Protein 3JUK (pdb70)

Nearest PDB structures (foldseek):
  3juk-assembly1_D  TM=1.001E+00  e=4.362E-56  Helicobacter pylori 26695
  3juk-assembly1_B  TM=1.001E+00  e=3.426E-54  Helicobacter pylori 26695
  3juj-assembly1_D  TM=9.753E-01  e=3.442E-52  Helicobacter pylori 26695
  8f73-assembly2_C  TM=9.876E-01  e=3.309E-42  Pseudomonas aeruginosa PAO1
  8f73-assembly1_B-2  TM=9.846E-01  e=1.360E-41  Pseudomonas aeruginosa PAO1

Radius of gyration: 31.74 Å; Cα contacts (8 Å, |Δi|>4): 2393; chains: 4; bounding box: 47×74×81 Å

Solvent-accessible surface area: 42119 Å² total; per-residue (Å²): 144,10,78,16,0,0,0,13,4,11,32,120,10,64,132,0,11,6,0,4,34,15,2,2,42,9,0,0,4,3,1,14,32,0,2,0,2,43,3,0,44,13,0,36,89,1,12,5,96,21,0,0,0,0,3,11,164,22,22,60,5,1,14,40,0,6,54,75,88,131,116,114,82,97,86,36,5,121,45,0,92,55,2,8,117,128,2,34,18,0,15,2,43,11,90,110,66,92,4,44,0,32,5,0,44,24,0,72,15,0,2,21,142,57,40,0,0,0,0,31,3,23,9,8,17,55,15,155,143,86,63,18,0,0,71,19,0,18,64,25,27,121,130,37,100,12,0,0,0,0,0,42,107,17,47,77,133,60,0,48,114,22,5,0,0,114,26,89,152,58,55,150,13,4,40,33,2,67,36,4,53,25,62,6,77,84,144,102,21,54,34,43,21,1,14,3,1,3,7,0,0,15,31,38,0,8,96,6,4,72,153,21,173,73,30,89,95,121,42,25,12,3,8,44,0,1,86,46,0,12,115,138,94,110,0,0,0,28,58,18,106,35,110,23,28,30,2,8,30,48,108,5,6,13,88,2,10,26,32,51,34,157,162,112,149,167,5,67,16,0,0,0,15,5,12,42,124,14,54,139,0,16,10,0,9,25,10,2,8,40,10,0,0,2,3,3,22,34,0,2,0,0,54,3,0,48,11,0,42,91,2,21,5,95,21,0,0,0,0,4,14,159,35,21,61,8,1,6,35,0,5,24,56,53,135,146,106,121,89,24,13,116,40,2,68,68,2,11,120,141,2,30,19,0,12,1,32,13,91,105,63,83,6,44,0,34,4,0,42,28,0,71,13,0,1,18,139,53,44,0,0,0,0,33,4,22,10,12,18,82,28,114,140,54,64,7,2,0,64,18,0,20,49,23,23,142,138,35,108,12,0,0,0,0,0,51,104,21,52,82,116,74,0,52,72,26,5,0,0,107,26,94,155,55,53,149,14,4,43,33,1,47,29,1,52,31,65,15,94,99,161,90,25,53,31,48,22,0,11,2,2,2,6,0,0,15,29,45,0,7,91,3,1,69,129,20,165,77,37,88,94,125,42,21,8,2,4,40,0,0,91,46,0,10,113,135,94,119,0,0,0,30,57,17,119,26,96,20,28,21,0,6,16,6,111,5,10,10,83,2,6,42,34,71,49,155,164,198,138,4,79,16,0,0,0,12,5,12,45,110,14,59,132,1,12,5,0,6,32,14,3,7,43,9,0,1,3,3,2,12,36,0,4,0,1,43,3,0,42,12,0,43,86,5,17,3,88,21,0,0,0,0,2,11,114,34,10,15,8,0,4,37,0,0,32,59,51,137,157,93,112,72,28,9,109,43,0,99,60,2,7,111,128,1,31,6,0,10,2,40,10,66,103,67,90,5,45,0,33,5,0,47,25,0,75,12,1,1,19,138,52,40,0,0,0,0,30,3,24,9,14,16,37,15,127,139,88,62,13,1,0,78,18,0,19,69,22,14,107,139,44,100,11,1,0,0,0,0,46,112,29,61,87,136,57,0,54,95,35,5,0,0,118,27,97,141,50,58,139,14,3,38,30,2,62,30,1,52,34,61,14,93,92,153,99,19,54,33,57,19,0,12,2,2,4,6,0,0,16,27,51,0,6,138,9,5,66,135,20,151,74,33,88,95,123,44,20,9,2,5,42,0,0,87,50,1,14,115,167,94,97,0,0,0,15,48,18,102,37,113,19,27,29,3,7,17,21,107,4,5,11,82,2,8,26,36,46,42,138,116,108,152,146,7,76,15,0,0,0,15,4,14,45,102,14,60,132,0,4,7,1,8,9,9,2,13,40,11,0,0,1,2,0,12,30,0,2,0,1,42,4,0,48,11,0,50,93,3,22,5,95,21,0,0,0,0,0,16,145,43,29,30,7,0,7,35,0,2,23,85,70,200,146,90,92,89,85,16,25,111,43,2,103,58,1,16,106,134,4,36,12,0,18,1,48,8,73,115,66,96,4,44,0,35,5,0,40,29,0,70,14,0,2,19,136,55,43,0,0,0,0,28,3,24,11,8,18,69,28,176,141,82,65,10,1,1,67,18,0,20,65,24,13,113,141,45,101,12,0,0,0,0,0,42,113,17,65,85,136,66,0,47,89,24,5,0,0,113,28,96,146,51,58,147,12,3,39,39,2,88,29,2,54,24,64,9,101,80,162,93,20,48,32,45,19,0,13,1,1,2,8,0,0,17,27,49,0,7,82,4,2,73,120,21,169,79,34,79,95,124,40,25,7,1,6,41,0,0,94,43,0,11,124,142,94,88,0,0,0,28,65,17,114,38,102,20,29,27,1,7,19,10,110,9,8,10,84,2,5,41,36,42,64,179,150,125

InterPro domains:
  IPR005771 UTP--glucose-1-phosphate uridylyltransferase, bacterial/archaeal-type [PTHR43197] (1-271)
  IPR005771 UTP--glucose-1-phosphate uridylyltransferase, bacterial/archaeal-type [TIGR01099] (2-264)
  IPR005771 UTP--glucose-1-phosphate uridylyltransferase, bacterial/archaeal-type [cd02541] (3-271)
  IPR005835 Nucleotidyl transferase domain [PF00483] (9-269)
  IPR029044 Nucleotide-diphospho-sugar transferases [G3DSA:3.90.550.10] (1-273)
  IPR029044 Nucleotide-diphospho-sugar transferases [SSF53448] (2-269)

CATH classification: 3.90.550.10

Secondary structure (DSSP, 8-state):
---EEEEE--S--GGGTTGGGTS-GGG-BSSSSBHHHHHHHHHHHHT--EEEEEE-TTHHHHHHHTS-----HHHHHHHHHHHHHH-EEEEEE-SS---HHHHHHHTHHHH-SS-EEEE-TTEEEE-TTS--HHHHHHHHHHHH-S-EEEEEE--TTTGGGSEEEEEEEEETTEEEEEEEEES--TTT-S-SEEEEEEEEE-TTHHHHHHTPPP-GGGS--HHHHHHHHHHHS--EEEE--SEEEETTSHHHHHHHHHHHHHHH-/-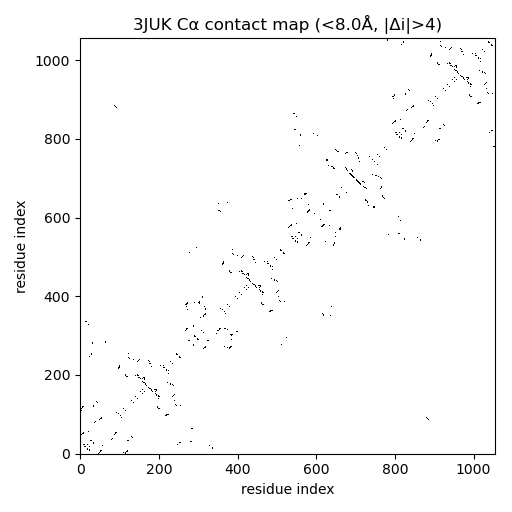--EEEEEE----GGGTTGGGTS-GGG-BSSSSBHHHHHHHHHHHTT--EEEEEE-S--HHHHHHTS----HHHHHHHHHHHHHH-EEEEEE-SS---HHHHHHHTHHHH-SS-EEEE-TTEEEE-SSS--HHHHHHHHHHHH-S-EEEEEE--TTTGGGSEEEEEEEEETTEEEEEEEEES--GGG-S-SEEEEEEEEE-THHHHHHHHPPP-GGG---HHHHHHHHHHHS--EEEE-SSEEEETTSHHHHHHHHHHHHHH-/---EEEEEE----GGGTTGGGTS-GGG-BSSSSBHHHHHHHHHHHHT--EEEEEE-S-HHHHHHHTS----HHHHHHHHHHHHHH-EEEEEE-SS---HHHHHHHTHHHH-SS-EEEE-TTEEEE-BTB--HHHHHHHHHHHH-S-EEEEEE--GGGGGGSEEEEEEEEETTEEEEEEEEES--TTT-S-SEEEEEEEEE-THHHHHHHT----GGG---HHHHHHHHHTTS--EEEE-SSEEEETTSHHHHHHHHHHHHHHT-/---EEEEEE-S--GGGTTGGGTS-GGG-BSSSSBHHHHHHHHHHHTT--EEEEEE-TT-HHHHHHTS----TTHHHHHHHHHHHHH-EEEEEE-SS---HHHHHHHTHHHH-SS-EEEE-TTEEEE-SSS--HHHHHHHHHHHH-S-EEEEEE--TTTGGGSEEEEEEEEETTEEEEEEEEES--TTT-S-SEEEEEEEEE-TTHHHHHHHPPP-GGG---HHHHHHHHHHHS--EEEE-SSEEEETTSHHHHHHHHHHHHHT-

Sequence (1056 aa):
MIKKCLFPAAGYGTRFLPITKTIPKEMLPIVDKPLIQYAVEEAMEAGCEVMAIVTGRNKRSLEDYFDTSYTNKENALKSIRNIIEKCCFSYVRQKQMKGLGHAILTGEALIGNEPFAVILADDLCI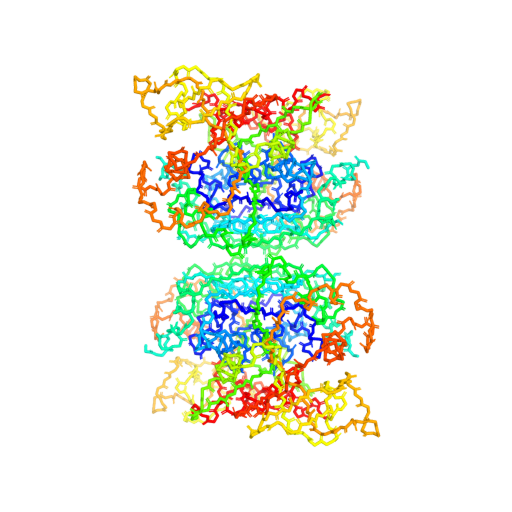SHDHPSVLKQMTSLYQKYQCSIVAIEEVALEEVSKYGVIRGEWLEEGVYEIKDMVEKPNQEDAPSNLAVIGRYILTPDIFEILSETKPGKNNEIQITDALRTQAKRKRIIAYQFKGKRYDCGSVEGYIEASNAYYKKRLMIKKCLFPAAGYGTRFLPITKTIPKEMLPIVDKPLIQYAVEEAMEAGCEVMAIVTGRNKRSLEDYFDTSYNKENALKSIRNIIEKCCFSYVRQKQMKGLGHAILTGEALIGNEPFAVILADDLCISHDHPSVLKQMTSLYQKYQCSIVAIEEVALEEVSKYGVIRGEWLEEGVYEIKDMVEKPNQEDAPSNLAVIGRYILTPDIFEILSETKPGKNNEIQITDALRTQAKRKRIIAYQFKGKRYDCGSVEGYIEASNAYYKKRMIKKCLFPAAGYGTRFLPITKTIPKEMLPIVDKPLIQYAVEEAMEAGCEVMAIVTGRNKRSLEDYFDTSYNKENALKSIRNIIEKCCFSYVRQKQMKGLGHAILTGEALIGNEPFAVILADDLCISHDHPSVLKQMTSLYQKYQCSIVAIEEVALEEVSKYGVIRGEWLEEGVYEIKDMVEKPNQEDAPSNLAVIGRYILTPDIFEILSETKPGKNNEIQITDALRTQAKRKRIIAYQFKGKRYDCGSVEGYIEASNAYYKKRLMIKKCLFPAAGYGTRFLPITKTIPKEMLPIVDKPLIQYAVEEAMEAGCEVMAIVTGRNKRSLEDYFDTSYTNKENALKSIRNIIEKCCFSYVRQKQMKGLGHAILTGEALIGNEPFAVILADDLCISHDHPSVLKQMTSLYQKYQCSIVAIEEVALEEVSKYGVIRGEWLEEGVYEIKDMVEKPNQEDAPSNLAVIGRYILTPDIFEILSETKPGKNNEIQITDALRTQAKRKRIIAYQFKGKRYDCGSVEGYIEASNAYYKKR

Organism: Helicobacter pylori (strain ATCC 700392 / 26695) (NCBI:txid85962)

Structure (mmCIF, N/CA/C/O backbone):
data_3JUK
#
_entry.id   3JUK
#
_cell.length_a   101.444
_cell.length_b   74.393
_cell.length_c   167.123
_cell.angle_alpha   90.00
_cell.angle_beta   97.91
_cell.angle_gamma   90.00
#
_symmetry.space_group_name_H-M   'C 1 2 1'
#
loop_
_entity.id
_entity.type
_entity.pdbx_description
1 polymer 'UDP-glucose pyrophosphorylase (GalU)'
2 non-polymer "URIDINE-5'-DIPHOSPHATE-GLUCOSE"
3 non-polymer 'MAGNESIUM ION'
4 water water
#
loop_
_atom_site.group_PDB
_atom_site.id
_atom_site.type_symbol
_atom_site.label_atom_id
_atom_site.label_alt_id
_atom_site.label_comp_id
_atom_site.label_asym_id
_atom_site.label_entity_id
_atom_site.label_seq_id
_atom_site.pdbx_PDB_ins_code
_atom_site.Cartn_x
_atom_site.Cartn_y
_atom_site.Cartn_z
_atom_site.occupancy
_atom_site.B_iso_or_equiv
_atom_site.auth_seq_id
_atom_site.auth_comp_id
_atom_site.auth_asym_id
_atom_site.auth_atom_id
_atom_site.pdbx_PDB_model_num
ATOM 1 N N . MET A 1 1 ? 78.571 36.017 75.068 1.00 39.40 1 MET A N 1
ATOM 2 C CA . MET A 1 1 ? 78.674 36.307 73.609 1.00 39.03 1 MET A CA 1
ATOM 3 C C . MET A 1 1 ? 77.595 35.545 72.837 1.00 37.56 1 MET A C 1
ATOM 4 O O . MET A 1 1 ? 77.453 34.328 72.970 1.00 38.31 1 MET A O 1
ATOM 9 N N . ILE A 1 2 ? 76.824 36.278 72.047 1.00 34.93 2 ILE A N 1
ATOM 10 C CA . ILE A 1 2 ? 75.772 35.697 71.230 1.00 31.95 2 ILE A CA 1
ATOM 11 C C . ILE A 1 2 ? 76.493 35.171 69.993 1.00 29.94 2 ILE A C 1
ATOM 12 O O . ILE A 1 2 ? 77.113 35.934 69.270 1.00 29.89 2 ILE A O 1
ATOM 17 N N . LYS A 1 3 ? 76.420 33.865 69.764 1.00 27.80 3 LYS A N 1
ATOM 18 C CA . LYS A 1 3 ? 77.112 33.253 68.640 1.00 26.84 3 LYS A CA 1
ATOM 19 C C . LYS A 1 3 ? 76.319 33.077 67.349 1.00 25.02 3 LYS A C 1
ATOM 20 O O . LYS A 1 3 ? 76.914 32.974 66.273 1.00 23.65 3 LYS A O 1
ATOM 26 N N . LYS A 1 4 ? 74.991 33.036 67.445 1.00 21.68 4 LYS A N 1
ATOM 27 C CA . LYS A 1 4 ? 74.156 32.844 66.260 1.00 19.20 4 LYS A CA 1
ATOM 28 C C . LYS A 1 4 ? 73.286 34.046 65.861 1.00 18.27 4 LYS A C 1
ATOM 29 O O . LYS A 1 4 ? 72.719 34.734 66.706 1.00 17.27 4 LYS A O 1
ATOM 35 N N . CYS A 1 5 ? 73.181 34.283 64.561 1.00 16.81 5 CYS A N 1
ATOM 36 C CA . CYS A 1 5 ? 72.339 35.350 64.052 1.00 16.79 5 CYS A CA 1
ATOM 37 C C . CYS A 1 5 ? 71.408 34.714 63.024 1.00 16.30 5 CYS A C 1
ATOM 38 O O . CYS A 1 5 ? 71.854 33.994 62.130 1.00 16.52 5 CYS A O 1
ATOM 41 N N . LEU A 1 6 ? 70.114 34.969 63.161 1.00 14.77 6 LEU A N 1
ATOM 42 C CA . LEU A 1 6 ? 69.126 34.405 62.248 1.00 13.67 6 LEU A CA 1
ATOM 43 C C . LEU A 1 6 ? 68.816 35.420 61.157 1.00 13.78 6 LEU A C 1
ATOM 44 O O . LEU A 1 6 ? 68.593 36.600 61.455 1.00 13.95 6 LEU A O 1
ATOM 49 N N . PHE A 1 7 ? 68.806 34.970 59.901 1.00 11.75 7 PHE A N 1
ATOM 50 C CA . PHE A 1 7 ? 68.521 35.855 58.785 1.00 11.18 7 PHE A CA 1
ATOM 51 C C . PHE A 1 7 ? 67.263 35.470 58.012 1.00 12.15 7 PHE A C 1
ATOM 52 O O . PHE A 1 7 ? 67.300 34.599 57.137 1.00 11.48 7 PHE A O 1
ATOM 60 N N . PRO A 1 8 ? 66.132 36.106 58.328 1.00 12.95 8 PRO A N 1
ATOM 61 C CA . PRO A 1 8 ? 64.890 35.792 57.619 1.00 14.50 8 PRO A CA 1
ATOM 62 C C . PRO A 1 8 ? 65.080 36.191 56.150 1.00 16.74 8 PRO A C 1
ATOM 63 O O . PRO A 1 8 ? 65.518 37.312 55.862 1.00 18.05 8 PRO A O 1
ATOM 67 N N . ALA A 1 9 ? 64.763 35.287 55.226 1.00 16.62 9 ALA A N 1
ATOM 68 C CA . ALA A 1 9 ? 64.929 35.576 53.804 1.00 17.68 9 ALA A CA 1
ATOM 69 C C . ALA A 1 9 ? 63.920 34.802 52.958 1.00 19.10 9 ALA A C 1
ATOM 70 O O . ALA A 1 9 ? 64.178 34.491 51.785 1.00 18.65 9 ALA A O 1
ATOM 72 N N . ALA A 1 10 ? 62.769 34.507 53.553 1.00 18.93 10 ALA A N 1
ATOM 73 C CA . ALA A 1 10 ? 61.736 33.742 52.874 1.00 20.87 10 ALA A CA 1
ATOM 74 C C . ALA A 1 10 ? 60.551 34.571 52.385 1.00 20.42 10 ALA A C 1
ATOM 75 O O . ALA A 1 10 ? 59.586 34.016 51.870 1.00 21.91 10 ALA A O 1
ATOM 77 N N . GLY A 1 11 ? 60.622 35.886 52.554 1.00 21.12 11 GLY A N 1
ATOM 78 C CA . GLY A 1 11 ? 59.538 36.746 52.122 1.00 22.99 11 GLY A CA 1
ATOM 79 C C . GLY A 1 11 ? 59.486 36.848 50.611 1.00 25.14 11 GLY A C 1
ATOM 80 O O . GLY A 1 11 ? 60.462 36.541 49.935 1.00 26.34 11 GLY A O 1
ATOM 81 N N . TYR A 1 12 ? 58.358 37.302 50.076 1.00 26.64 12 TYR A N 1
ATOM 82 C CA . TYR A 1 12 ? 58.191 37.407 48.631 1.00 27.19 12 TYR A CA 1
ATOM 83 C C . TYR A 1 12 ? 58.923 38.551 47.927 1.00 26.43 12 TYR A C 1
ATOM 84 O O . TYR A 1 12 ? 59.440 38.373 46.828 1.00 27.39 12 TYR A O 1
ATOM 93 N N . GLY A 1 13 ? 58.964 39.720 48.552 1.00 26.60 13 GLY A N 1
ATOM 94 C CA . GLY A 1 13 ? 59.619 40.859 47.933 1.00 26.16 13 GLY A CA 1
ATOM 95 C C . GLY A 1 13 ? 58.809 41.306 46.731 1.00 25.95 13 GLY A C 1
ATOM 96 O O . GLY A 1 13 ? 59.365 41.623 45.680 1.00 25.68 13 GLY A O 1
ATOM 97 N N . THR A 1 14 ? 57.487 41.328 46.900 1.00 25.68 14 THR A N 1
ATOM 98 C CA . THR A 1 14 ? 56.546 41.690 45.844 1.00 25.63 14 THR A CA 1
ATOM 99 C C . THR A 1 14 ? 56.851 42.981 45.097 1.00 26.16 14 THR A C 1
ATOM 100 O O . THR A 1 14 ? 56.603 43.074 43.893 1.00 24.31 14 THR A O 1
ATOM 104 N N . ARG A 1 15 ? 57.375 43.985 45.789 1.00 27.37 15 ARG A N 1
ATOM 105 C CA . ARG A 1 15 ? 57.657 45.232 45.092 1.00 28.71 15 ARG A CA 1
ATOM 106 C C . ARG A 1 15 ? 58.820 45.123 44.108 1.00 25.98 15 ARG A C 1
ATOM 107 O O . ARG A 1 15 ? 59.002 45.993 43.264 1.00 27.72 15 ARG A O 1
ATOM 115 N N . PHE A 1 16 ? 59.591 44.046 44.196 1.00 23.80 16 PHE A N 1
ATOM 116 C CA . PHE A 1 16 ? 60.710 43.854 43.289 1.00 21.63 16 PHE A CA 1
ATOM 117 C C . PHE A 1 16 ? 60.427 42.769 42.253 1.00 23.27 16 PHE A C 1
ATOM 118 O O . PHE A 1 16 ? 61.335 42.277 41.588 1.00 23.09 16 PHE A O 1
ATOM 126 N N . LEU A 1 17 ? 59.157 42.393 42.128 1.00 23.59 17 LEU A N 1
ATOM 127 C CA . LEU A 1 17 ? 58.734 41.399 41.141 1.00 23.20 17 LEU A CA 1
ATOM 128 C C . LEU A 1 17 ? 58.922 42.100 39.792 1.00 23.75 17 LEU A C 1
ATOM 129 O O . LEU A 1 17 ? 58.738 43.313 39.696 1.00 24.12 17 LEU A O 1
ATOM 134 N N . PRO A 1 18 ? 59.245 41.355 38.724 1.00 23.65 18 PRO A N 1
ATOM 135 C CA . PRO A 1 18 ? 59.456 39.908 38.608 1.00 22.63 18 PRO A CA 1
ATOM 136 C C . PRO A 1 18 ? 60.791 39.300 39.046 1.00 21.05 18 PRO A C 1
ATOM 137 O O . PRO A 1 18 ? 60.867 38.084 39.235 1.00 21.79 18 PRO A O 1
ATOM 141 N N . ILE A 1 19 ? 61.837 40.107 39.200 1.00 18.87 19 ILE A N 1
ATOM 142 C CA . ILE A 1 19 ? 63.125 39.538 39.580 1.00 19.16 19 ILE A CA 1
ATOM 143 C C . ILE A 1 19 ? 63.079 38.667 40.843 1.00 18.51 19 ILE A C 1
ATOM 144 O O . ILE A 1 19 ? 63.720 37.626 40.891 1.00 18.31 19 ILE A O 1
ATOM 149 N N . THR A 1 20 ? 62.309 39.072 41.847 1.00 18.03 20 THR A N 1
ATOM 150 C CA . THR A 1 20 ? 62.231 38.304 43.083 1.00 19.52 20 THR A CA 1
ATOM 151 C C . THR A 1 20 ? 61.553 36.938 42.956 1.00 20.91 20 THR A C 1
ATOM 152 O O . THR A 1 20 ? 61.372 36.236 43.945 1.00 21.77 20 THR A O 1
ATOM 156 N N . LYS A 1 21 ? 61.194 36.538 41.744 1.00 21.91 21 LYS A N 1
ATOM 157 C CA . LYS A 1 21 ? 60.584 35.222 41.571 1.00 22.37 21 LYS A CA 1
ATOM 158 C C . LYS A 1 21 ? 61.706 34.172 41.506 1.00 22.45 21 LYS A C 1
ATOM 159 O O . LYS A 1 21 ? 61.452 32.970 41.592 1.00 22.92 21 LYS A O 1
ATOM 165 N N . THR A 1 22 ? 62.945 34.648 41.384 1.00 21.08 22 THR A N 1
ATOM 166 C CA . THR A 1 22 ? 64.125 33.791 41.289 1.00 19.90 22 THR A CA 1
ATOM 167 C C . THR A 1 22 ? 65.218 34.229 42.255 1.00 20.08 22 THR A C 1
ATOM 168 O O . THR A 1 22 ? 65.901 33.391 42.825 1.00 19.14 22 THR A O 1
ATOM 172 N N . ILE A 1 23 ? 65.397 35.542 42.411 1.00 21.11 23 ILE A N 1
ATOM 173 C CA . ILE A 1 23 ? 66.411 36.111 43.320 1.00 21.18 23 ILE A CA 1
ATOM 174 C C . ILE A 1 23 ? 65.727 36.714 44.562 1.00 21.05 23 ILE A C 1
ATOM 175 O O . ILE A 1 23 ? 65.020 37.715 44.457 1.00 20.34 23 ILE A O 1
ATOM 180 N N . PRO A 1 24 ? 65.935 36.122 45.754 1.00 20.83 24 PRO A N 1
ATOM 181 C CA . PRO A 1 24 ? 65.285 36.681 46.952 1.00 20.98 24 PRO A CA 1
ATOM 182 C C . PRO A 1 24 ? 65.705 38.134 47.114 1.00 21.26 24 PRO A C 1
ATOM 183 O O . PRO A 1 24 ? 66.838 38.481 46.782 1.00 21.20 24 PRO A O 1
ATOM 187 N N . LYS A 1 25 ? 64.814 38.983 47.620 1.00 20.39 25 LYS A N 1
ATOM 188 C CA . LYS A 1 25 ? 65.158 40.392 47.756 1.00 19.84 25 LYS A CA 1
ATOM 189 C C . LYS A 1 25 ? 66.403 40.677 48.597 1.00 19.16 25 LYS A C 1
ATOM 190 O O . LYS A 1 25 ? 67.023 41.731 48.439 1.00 19.04 25 LYS A O 1
ATOM 196 N N . GLU A 1 26 ? 66.776 39.748 49.478 1.00 19.20 26 GLU A N 1
ATOM 197 C CA . GLU A 1 26 ? 67.961 39.932 50.317 1.00 19.01 26 GLU A CA 1
ATOM 198 C C . GLU A 1 26 ? 69.246 39.742 49.503 1.00 19.86 26 GLU A C 1
ATOM 199 O O . GLU A 1 26 ? 70.331 40.147 49.932 1.00 21.41 26 GLU A O 1
ATOM 205 N N . MET A 1 27 ? 69.115 39.124 48.330 1.00 20.47 27 MET A N 1
ATOM 206 C CA . MET A 1 27 ? 70.243 38.892 47.428 1.00 20.27 27 MET A CA 1
ATOM 207 C C . MET A 1 27 ? 70.442 40.032 46.427 1.00 21.28 27 MET A C 1
ATOM 208 O O . MET A 1 27 ? 71.445 40.053 45.714 1.00 21.02 27 MET A O 1
ATOM 213 N N . LEU A 1 28 ? 69.491 40.965 46.356 1.00 21.23 28 LEU A N 1
ATOM 214 C CA . LEU A 1 28 ? 69.613 42.090 45.427 1.00 21.62 28 LEU A CA 1
ATOM 215 C C . LEU A 1 28 ? 70.843 42.923 45.811 1.00 23.32 28 LEU A C 1
ATOM 216 O O . LEU A 1 28 ? 71.055 43.236 46.985 1.00 23.41 28 LEU A O 1
ATOM 221 N N . PRO A 1 29 ? 71.668 43.292 44.820 1.00 23.16 29 PRO A N 1
ATOM 222 C CA . PRO A 1 29 ? 72.888 44.082 45.005 1.00 23.40 29 PRO A CA 1
ATOM 223 C C . PRO A 1 29 ? 72.666 45.578 45.204 1.00 23.16 29 PRO A C 1
ATOM 224 O O . PRO A 1 29 ? 71.697 46.148 44.714 1.00 21.96 29 PRO A O 1
ATOM 228 N N . ILE A 1 30 ? 73.580 46.208 45.929 1.00 26.18 30 ILE A N 1
ATOM 229 C CA . ILE A 1 30 ? 73.497 47.643 46.152 1.00 28.25 30 ILE A CA 1
ATOM 230 C C . ILE A 1 30 ? 74.225 48.275 44.977 1.00 30.41 30 ILE A C 1
ATOM 231 O O . ILE A 1 30 ? 74.161 49.483 44.759 1.00 35.08 30 ILE A O 1
ATOM 236 N N . VAL A 1 31 ? 74.864 47.410 44.196 1.00 30.98 31 VAL A N 1
ATOM 237 C CA . VAL A 1 31 ? 75.585 47.739 42.968 1.00 28.99 31 VAL A CA 1
ATOM 238 C C . VAL A 1 31 ? 76.361 46.494 42.539 1.00 28.19 31 VAL A C 1
ATOM 239 O O . VAL A 1 31 ? 76.217 46.003 41.414 1.00 28.66 31 VAL A O 1
ATOM 243 N N . ASP A 1 32 ? 77.154 45.969 43.467 1.00 26.96 32 ASP A N 1
ATOM 244 C CA . ASP A 1 32 ? 77.998 44.808 43.220 1.00 25.82 32 ASP A CA 1
ATOM 245 C C . ASP A 1 32 ? 77.993 43.838 44.397 1.00 24.99 32 ASP A C 1
ATOM 246 O O . ASP A 1 32 ? 78.662 42.804 44.366 1.00 26.70 32 ASP A O 1
ATOM 251 N N . LYS A 1 33 ? 77.239 44.173 45.433 1.00 23.30 33 LYS A N 1
ATOM 252 C CA . LYS A 1 33 ? 77.196 43.354 46.638 1.00 21.01 33 LYS A CA 1
ATOM 253 C C . LYS A 1 33 ? 75.748 43.196 47.100 1.00 18.97 33 LYS A C 1
ATOM 254 O O . LYS A 1 33 ? 75.032 44.189 47.220 1.00 18.65 33 LYS A O 1
ATOM 260 N N . PRO A 1 34 ? 75.296 41.947 47.355 1.00 15.93 34 PRO A N 1
ATOM 261 C CA . PRO A 1 34 ? 73.918 41.737 47.796 1.00 16.68 34 PRO A CA 1
ATOM 262 C C . PRO A 1 34 ? 73.662 42.249 49.218 1.00 16.93 34 PRO A C 1
ATOM 263 O O . PRO A 1 34 ? 74.566 42.286 50.050 1.00 17.69 34 PRO A O 1
ATOM 267 N N . LEU A 1 35 ? 72.427 42.657 49.481 1.00 16.81 35 LEU A N 1
ATOM 268 C CA . LEU A 1 35 ? 72.066 43.156 50.795 1.00 17.90 35 LEU A CA 1
ATOM 269 C C . LEU A 1 35 ? 72.550 42.231 51.911 1.00 18.81 35 LEU A C 1
ATOM 270 O O . LEU A 1 35 ? 73.112 42.692 52.895 1.00 19.41 35 LEU A O 1
ATOM 275 N N . ILE A 1 36 ? 72.343 40.926 51.746 1.00 20.27 36 ILE A N 1
ATOM 276 C CA . ILE A 1 36 ? 72.716 39.945 52.767 1.00 20.49 36 ILE A CA 1
ATOM 277 C C . ILE A 1 36 ? 74.204 39.914 53.184 1.00 20.74 36 ILE A C 1
ATOM 278 O O . ILE A 1 36 ? 74.510 39.618 54.345 1.00 20.17 36 ILE A O 1
ATOM 283 N N . GLN A 1 37 ? 75.124 40.222 52.266 1.00 19.78 37 GLN A N 1
ATOM 284 C CA . GLN A 1 37 ? 76.544 40.209 52.620 1.00 19.74 37 GLN A CA 1
ATOM 285 C C . GLN A 1 37 ? 76.847 41.282 53.662 1.00 17.73 37 GLN A C 1
ATOM 286 O O . GLN A 1 37 ? 77.606 41.049 54.589 1.00 17.94 37 GLN A O 1
ATOM 292 N N . TYR A 1 38 ? 76.252 42.458 53.497 1.00 18.12 38 TYR A N 1
ATOM 293 C CA . TYR A 1 38 ? 76.427 43.559 54.442 1.00 16.37 38 TYR A CA 1
ATOM 294 C C . TYR A 1 38 ? 75.937 43.116 55.814 1.00 16.16 38 TYR A C 1
ATOM 295 O O . TYR A 1 38 ? 76.535 43.446 56.843 1.00 15.72 38 TYR A O 1
ATOM 304 N N . ALA A 1 39 ? 74.834 42.375 55.816 1.00 15.37 39 ALA A N 1
ATOM 305 C CA . ALA A 1 39 ? 74.242 41.863 57.048 1.00 16.64 39 ALA A CA 1
ATOM 306 C C . ALA A 1 39 ? 75.196 40.877 57.736 1.00 16.11 39 ALA A C 1
ATOM 307 O O . ALA A 1 39 ? 75.490 41.011 58.935 1.00 14.72 39 ALA A O 1
ATOM 309 N N . VAL A 1 40 ? 75.670 39.893 56.972 1.00 15.30 40 VAL A N 1
ATOM 310 C CA . VAL A 1 40 ? 76.585 38.889 57.499 1.00 16.34 40 VAL A CA 1
ATOM 311 C C . VAL A 1 40 ? 77.857 39.540 58.044 1.00 17.66 40 VAL A C 1
ATOM 312 O O . VAL A 1 40 ? 78.309 39.194 59.132 1.00 17.96 40 VAL A O 1
ATOM 316 N N . GLU A 1 41 ? 78.429 40.481 57.299 1.00 18.54 41 GLU A N 1
ATOM 317 C CA . GLU A 1 41 ? 79.640 41.155 57.756 1.00 19.87 41 GLU A CA 1
ATOM 318 C C . GLU A 1 41 ? 79.350 41.879 59.069 1.00 20.86 41 GLU A C 1
ATOM 319 O O . GLU A 1 41 ? 80.182 41.889 59.980 1.00 21.29 41 GLU A O 1
ATOM 325 N N . GLU A 1 42 ? 78.161 42.470 59.167 1.00 21.35 42 GLU A N 1
ATOM 326 C CA . GLU A 1 42 ? 77.762 43.180 60.379 1.00 21.05 42 GLU A CA 1
ATOM 327 C C . GLU A 1 42 ? 77.639 42.201 61.548 1.00 21.60 42 GLU A C 1
ATOM 328 O O . GLU A 1 42 ? 78.076 42.500 62.662 1.00 22.42 42 GLU A O 1
ATOM 334 N N . ALA A 1 43 ? 77.039 41.039 61.293 1.00 20.59 43 ALA A N 1
ATOM 335 C CA . ALA A 1 43 ? 76.878 40.027 62.335 1.00 20.37 43 ALA A CA 1
ATOM 336 C C . ALA A 1 43 ? 78.248 39.555 62.824 1.00 20.38 43 ALA A C 1
ATOM 337 O O . ALA A 1 43 ? 78.448 39.347 64.023 1.00 20.06 43 ALA A O 1
ATOM 339 N N . MET A 1 44 ? 79.179 39.371 61.889 1.00 19.40 44 MET A N 1
ATOM 340 C CA . MET A 1 44 ? 80.527 38.940 62.234 1.00 19.62 44 MET A CA 1
ATOM 341 C C . MET A 1 44 ? 81.175 39.947 63.174 1.00 19.06 44 MET A C 1
ATOM 342 O O . MET A 1 44 ? 81.743 39.572 64.189 1.00 19.49 44 MET A O 1
ATOM 347 N N . GLU A 1 45 ? 81.078 41.228 62.849 1.00 20.67 45 GLU A N 1
ATOM 348 C CA . GLU A 1 45 ? 81.676 42.232 63.713 1.00 22.04 45 GLU A CA 1
ATOM 349 C C . GLU A 1 45 ? 81.026 42.187 65.089 1.00 21.93 45 GLU A C 1
ATOM 350 O O . GLU A 1 45 ? 81.648 42.538 66.091 1.00 24.95 45 GLU A O 1
ATOM 356 N N . ALA A 1 46 ? 79.771 41.758 65.139 1.00 21.58 46 ALA A N 1
ATOM 357 C CA . ALA A 1 46 ? 79.068 41.671 66.415 1.00 20.49 46 ALA A CA 1
ATOM 358 C C . ALA A 1 46 ? 79.493 40.431 67.215 1.00 20.15 46 ALA A C 1
ATOM 359 O O . ALA A 1 46 ? 79.155 40.293 68.392 1.00 20.44 46 ALA A O 1
ATOM 361 N N . GLY A 1 47 ? 80.230 39.529 66.577 1.00 19.96 47 GLY A N 1
ATOM 362 C CA . GLY A 1 47 ? 80.686 38.338 67.275 1.00 21.89 47 GLY A CA 1
ATOM 363 C C . GLY A 1 47 ? 79.990 37.044 66.902 1.00 21.94 47 GLY A C 1
ATOM 364 O O . GLY A 1 47 ? 80.346 35.987 67.408 1.00 23.51 47 GLY A O 1
ATOM 365 N N . CYS A 1 48 ? 78.998 37.114 66.024 1.00 21.36 48 CYS A N 1
ATOM 366 C CA . CYS A 1 48 ? 78.287 35.917 65.613 1.00 20.35 48 CYS A CA 1
ATOM 367 C C . CYS A 1 48 ? 79.170 35.050 64.736 1.00 20.33 48 CYS A C 1
ATOM 368 O O . CYS A 1 48 ? 79.961 35.561 63.955 1.00 19.28 48 CYS A O 1
ATOM 371 N N . GLU A 1 49 ? 79.034 33.735 64.873 1.00 20.85 49 GLU A N 1
ATOM 372 C CA . GLU A 1 49 ? 79.820 32.797 64.084 1.00 21.85 49 GLU A CA 1
ATOM 373 C C . GLU A 1 49 ? 78.958 31.863 63.254 1.00 19.39 49 GLU A C 1
ATOM 374 O O . GLU A 1 49 ? 79.436 31.220 62.322 1.00 19.30 49 GLU A O 1
ATOM 380 N N . VAL A 1 50 ? 77.686 31.779 63.604 1.00 17.44 50 VAL A N 1
ATOM 381 C CA . VAL A 1 50 ? 76.763 30.915 62.882 1.00 16.77 50 VAL A CA 1
ATOM 382 C C . VAL A 1 50 ? 75.706 31.814 62.235 1.00 18.06 50 VAL A C 1
ATOM 383 O O . VAL A 1 50 ? 75.066 32.633 62.923 1.00 17.01 50 VAL A O 1
ATOM 387 N N . MET A 1 51 ? 75.557 31.689 60.917 1.00 15.95 51 MET A N 1
ATOM 388 C CA . MET A 1 51 ? 74.571 32.479 60.175 1.00 16.58 51 MET A CA 1
ATOM 389 C C . MET A 1 51 ? 73.450 31.527 59.734 1.00 15.55 51 MET A C 1
ATOM 390 O O . MET A 1 51 ? 73.558 30.827 58.720 1.00 14.13 51 MET A O 1
ATOM 395 N N . ALA A 1 52 ? 72.383 31.515 60.526 1.00 16.48 52 ALA A N 1
ATOM 396 C CA . ALA A 1 52 ? 71.218 30.670 60.299 1.00 15.24 52 ALA A CA 1
ATOM 397 C C . ALA A 1 52 ? 70.247 31.409 59.411 1.00 15.15 52 ALA A C 1
ATOM 398 O O . ALA A 1 52 ? 69.655 32.418 59.804 1.00 16.95 52 ALA A O 1
ATOM 400 N N . ILE A 1 53 ? 70.079 30.884 58.211 1.00 15.64 53 ILE A N 1
ATOM 401 C CA . ILE A 1 53 ? 69.207 31.492 57.229 1.00 16.55 53 ILE A CA 1
ATOM 402 C C . ILE A 1 53 ? 67.895 30.741 57.028 1.00 16.36 53 ILE A C 1
ATOM 403 O O . ILE A 1 53 ? 67.886 29.527 56.839 1.00 15.42 53 ILE A O 1
ATOM 408 N N . VAL A 1 54 ? 66.787 31.470 57.084 1.00 17.58 54 VAL A N 1
ATOM 409 C CA . VAL A 1 54 ? 65.479 30.861 56.852 1.00 19.43 54 VAL A CA 1
ATOM 410 C C . VAL A 1 54 ? 65.162 31.158 55.391 1.00 20.67 54 VAL A C 1
ATOM 411 O O . VAL A 1 54 ? 65.075 32.327 54.990 1.00 21.13 54 VAL A O 1
ATOM 415 N N . THR A 1 55 ? 64.998 30.096 54.607 1.00 20.85 55 THR A N 1
ATOM 416 C CA . THR A 1 55 ? 64.741 30.210 53.178 1.00 22.48 55 THR A CA 1
ATOM 417 C C . THR A 1 55 ? 63.313 29.958 52.718 1.00 24.25 55 THR A C 1
ATOM 418 O O . THR A 1 55 ? 62.473 29.400 53.429 1.00 23.78 55 THR A O 1
ATOM 422 N N . GLY A 1 56 ? 63.066 30.383 51.489 1.00 25.96 56 GLY A N 1
ATOM 423 C CA . GLY A 1 56 ? 61.783 30.183 50.862 1.00 28.35 56 GLY A CA 1
ATOM 424 C C . GLY A 1 56 ? 62.099 29.488 49.551 1.00 31.23 56 GLY A C 1
ATOM 425 O O . GLY A 1 56 ? 63.033 28.687 49.473 1.00 29.43 56 GLY A O 1
ATOM 426 N N . ARG A 1 57 ? 61.332 29.813 48.517 1.00 34.86 57 ARG A N 1
ATOM 427 C CA . ARG A 1 57 ? 61.523 29.240 47.194 1.00 37.88 57 ARG A CA 1
ATOM 428 C C . ARG A 1 57 ? 62.796 29.700 46.473 1.00 38.79 57 ARG A C 1
ATOM 429 O O . ARG A 1 57 ? 63.214 29.080 45.497 1.00 39.85 57 ARG A O 1
ATOM 437 N N . ASN A 1 58 ? 63.408 30.781 46.943 1.00 38.69 58 ASN A N 1
ATOM 438 C CA . ASN A 1 58 ? 64.603 31.314 46.299 1.00 38.92 58 ASN A CA 1
ATOM 439 C C . ASN A 1 58 ? 65.880 30.921 47.026 1.00 38.61 58 ASN A C 1
ATOM 440 O O . ASN A 1 58 ? 66.846 31.679 47.050 1.00 40.87 58 ASN A O 1
ATOM 445 N N . LYS A 1 59 ? 65.897 29.736 47.615 1.00 37.66 59 LYS A N 1
ATOM 446 C CA . LYS A 1 59 ? 67.075 29.298 48.354 1.00 35.91 59 LYS A CA 1
ATOM 447 C C . LYS A 1 59 ? 68.369 29.260 47.517 1.00 35.06 59 LYS A C 1
ATOM 448 O O . LYS A 1 59 ? 69.386 29.809 47.942 1.00 34.28 59 LYS A O 1
ATOM 454 N N . ARG A 1 60 ? 68.316 28.644 46.331 1.00 32.44 60 ARG A N 1
ATOM 455 C CA . ARG A 1 60 ? 69.483 28.495 45.448 1.00 30.74 60 ARG A CA 1
ATOM 456 C C . ARG A 1 60 ? 70.461 29.673 45.322 1.00 29.52 60 ARG A C 1
ATOM 457 O O . ARG A 1 60 ? 71.670 29.472 45.444 1.00 26.65 60 ARG A O 1
ATOM 465 N N . SER A 1 61 ? 69.958 30.885 45.089 1.00 28.16 61 SER A N 1
ATOM 466 C CA . SER A 1 61 ? 70.829 32.054 44.972 1.00 27.88 61 SER A CA 1
ATOM 467 C C . SER A 1 61 ? 71.562 32.311 46.276 1.00 27.30 61 SER A C 1
ATOM 468 O O . SER A 1 61 ? 72.767 32.572 46.281 1.00 26.50 61 SER A O 1
ATOM 471 N N . LEU A 1 62 ? 70.820 32.248 47.377 1.00 26.27 62 LEU A N 1
ATOM 472 C CA . LEU A 1 62 ? 71.384 32.460 48.708 1.00 25.09 62 LEU A CA 1
ATOM 473 C C . LEU A 1 62 ? 72.393 31.388 49.068 1.00 23.94 62 LEU A C 1
ATOM 474 O O . LEU A 1 62 ? 73.499 31.685 49.502 1.00 24.07 62 LEU A O 1
ATOM 479 N N . GLU A 1 63 ? 71.999 30.133 48.901 1.00 25.37 63 GLU A N 1
ATOM 480 C CA . GLU A 1 63 ? 72.873 29.020 49.248 1.00 27.36 63 GLU A CA 1
ATOM 481 C C . GLU A 1 63 ? 74.155 29.007 48.425 1.00 26.70 63 GLU A C 1
ATOM 482 O O . GLU A 1 63 ? 75.243 28.895 48.985 1.00 27.68 63 GLU A O 1
ATOM 488 N N . ASP A 1 64 ? 74.036 29.131 47.107 1.00 26.25 64 ASP A N 1
ATOM 489 C CA . ASP A 1 64 ? 75.225 29.142 46.261 1.00 27.37 64 ASP A CA 1
ATOM 490 C C . ASP A 1 64 ? 76.141 30.327 46.566 1.00 26.68 64 ASP A C 1
ATOM 491 O O . ASP A 1 64 ? 77.367 30.196 46.517 1.00 27.31 64 ASP A O 1
ATOM 496 N N . TYR A 1 65 ? 75.565 31.478 46.897 1.00 25.48 65 TYR A N 1
ATOM 497 C CA . TYR A 1 65 ? 76.393 32.641 47.169 1.00 25.61 65 TYR A CA 1
ATOM 498 C C . TYR A 1 65 ? 77.378 32.440 48.315 1.00 26.06 65 TYR A C 1
ATOM 499 O O . TYR A 1 65 ? 78.530 32.851 48.223 1.00 25.80 65 TYR A O 1
ATOM 508 N N . PHE A 1 66 ? 76.930 31.806 49.391 1.00 26.19 66 PHE A N 1
ATOM 509 C CA . PHE A 1 66 ? 77.802 31.602 50.537 1.00 27.51 66 PHE A CA 1
ATOM 510 C C . PHE A 1 66 ? 78.602 30.321 50.519 1.00 30.21 66 PHE A C 1
ATOM 511 O O . PHE A 1 66 ? 79.206 29.947 51.517 1.00 30.43 66 PHE A O 1
ATOM 519 N N . ASP A 1 67 ? 78.621 29.663 49.368 1.00 34.30 67 ASP A N 1
ATOM 520 C CA . ASP A 1 67 ? 79.360 28.422 49.207 1.00 38.56 67 ASP A CA 1
ATOM 521 C C . ASP A 1 67 ? 80.673 28.692 48.463 1.00 39.92 67 ASP A C 1
ATOM 522 O O . ASP A 1 67 ? 80.819 29.717 47.794 1.00 38.90 67 ASP A O 1
ATOM 527 N N . THR A 1 68 ? 81.624 27.770 48.581 1.00 42.77 68 THR A N 1
ATOM 528 C CA . THR A 1 68 ? 82.925 27.924 47.927 1.00 45.47 68 THR A CA 1
ATOM 529 C C . THR A 1 68 ? 82.886 27.828 46.409 1.00 46.99 68 THR A C 1
ATOM 530 O O . THR A 1 68 ? 82.257 26.934 45.848 1.00 47.64 68 THR A O 1
ATOM 534 N N . SER A 1 69 ? 83.580 28.759 45.758 1.00 49.55 69 SER A N 1
ATOM 535 C CA . SER A 1 69 ? 83.666 28.824 44.300 1.00 51.63 69 SER A CA 1
ATOM 536 C C . SER A 1 69 ? 84.966 29.510 43.914 1.00 52.97 69 SER A C 1
ATOM 537 O O . SER A 1 69 ? 85.509 29.288 42.828 1.00 53.32 69 SER A O 1
ATOM 540 N N . TYR A 1 70 ? 85.454 30.354 44.816 1.00 54.00 70 TYR A N 1
ATOM 541 C CA . TYR A 1 70 ? 86.680 31.094 44.584 1.00 54.97 70 TYR A CA 1
ATOM 542 C C . TYR A 1 70 ? 87.376 31.384 45.910 1.00 55.29 70 TYR A C 1
ATOM 543 O O . TYR A 1 70 ? 88.277 30.651 46.325 1.00 55.20 70 TYR A O 1
ATOM 552 N N . THR A 1 79 ? 93.911 42.509 42.640 1.00 60.97 79 THR A N 1
ATOM 553 C CA . THR A 1 79 ? 93.278 43.783 42.960 1.00 60.27 79 THR A CA 1
ATOM 554 C C . THR A 1 79 ? 92.060 43.983 42.071 1.00 59.42 79 THR A C 1
ATOM 555 O O . THR A 1 79 ? 91.266 44.895 42.287 1.00 58.98 79 THR A O 1
ATOM 559 N N . ASN A 1 80 ? 91.930 43.118 41.069 1.00 59.00 80 ASN A N 1
ATOM 560 C CA . ASN A 1 80 ? 90.814 43.166 40.134 1.00 58.28 80 ASN A CA 1
ATOM 561 C C . ASN A 1 80 ? 89.720 42.312 40.759 1.00 57.28 80 ASN A C 1
ATOM 562 O O . ASN A 1 80 ? 88.770 42.837 41.341 1.00 56.62 80 ASN A O 1
ATOM 567 N N . LYS A 1 81 ? 89.853 40.996 40.639 1.00 55.81 81 LYS A N 1
ATOM 568 C CA . LYS A 1 81 ? 88.882 40.102 41.256 1.00 54.98 81 LYS A CA 1
ATOM 569 C C . LYS A 1 81 ? 89.174 40.211 42.757 1.00 53.94 81 LYS A C 1
ATOM 570 O O . LYS A 1 81 ? 88.283 40.461 43.578 1.00 54.39 81 LYS A O 1
ATOM 576 N N . GLU A 1 82 ? 90.453 40.060 43.080 1.00 51.81 82 GLU A N 1
ATOM 577 C CA . GLU A 1 82 ? 90.963 40.101 44.440 1.00 50.29 82 GLU A CA 1
ATOM 578 C C . GLU A 1 82 ? 90.181 40.962 45.429 1.00 48.33 82 GLU A C 1
ATOM 579 O O . GLU A 1 82 ? 89.220 40.498 46.036 1.00 49.26 82 GLU A O 1
ATOM 585 N N . ASN A 1 83 ? 90.597 42.209 45.596 1.00 45.23 83 ASN A N 1
ATOM 586 C CA . ASN A 1 83 ? 89.945 43.098 46.541 1.00 42.41 83 ASN A CA 1
ATOM 587 C C . ASN A 1 83 ? 88.431 43.030 46.603 1.00 39.56 83 ASN A C 1
ATOM 588 O O . ASN A 1 83 ? 87.853 43.214 47.664 1.00 39.50 83 ASN A O 1
ATOM 593 N N . ALA A 1 84 ? 87.784 42.767 45.478 1.00 37.38 84 ALA A N 1
ATOM 594 C CA . ALA A 1 84 ? 86.329 42.688 45.466 1.00 35.97 84 ALA A CA 1
ATOM 595 C C . ALA A 1 84 ? 85.855 41.349 46.033 1.00 33.95 84 ALA A C 1
ATOM 596 O O . ALA A 1 84 ? 84.690 41.196 46.398 1.00 32.32 84 ALA A O 1
ATOM 598 N N . LEU A 1 85 ? 86.776 40.396 46.121 1.00 33.16 85 LEU A N 1
ATOM 599 C CA . LEU A 1 85 ? 86.472 39.055 46.617 1.00 33.41 85 LEU A CA 1
ATOM 600 C C . LEU A 1 85 ? 86.947 38.696 48.040 1.00 32.15 85 LEU A C 1
ATOM 601 O O . LEU A 1 85 ? 86.370 37.810 48.674 1.00 31.58 85 LEU A O 1
ATOM 606 N N . LYS A 1 86 ? 87.975 39.377 48.543 1.00 31.13 86 LYS A N 1
ATOM 607 C CA . LYS A 1 86 ? 88.514 39.080 49.878 1.00 30.23 86 LYS A CA 1
ATOM 608 C C . LYS A 1 86 ? 87.479 38.936 50.991 1.00 28.54 86 LYS A C 1
ATOM 609 O O . LYS A 1 86 ? 87.516 37.987 51.765 1.00 28.50 86 LYS A O 1
ATOM 615 N N . SER A 1 87 ? 86.549 39.871 51.066 1.00 27.31 87 SER A N 1
ATOM 616 C CA . SER A 1 87 ? 85.535 39.826 52.106 1.00 25.33 87 SER A CA 1
ATOM 617 C C . SER A 1 87 ? 84.603 38.602 52.054 1.00 23.27 87 SER A C 1
ATOM 618 O O . SER A 1 87 ? 84.472 37.886 53.044 1.00 22.52 87 SER A O 1
ATOM 621 N N . ILE A 1 88 ? 83.963 38.353 50.915 1.00 22.08 88 ILE A N 1
ATOM 622 C CA . ILE A 1 88 ? 83.049 37.216 50.811 1.00 22.32 88 ILE A CA 1
ATOM 623 C C . ILE A 1 88 ? 83.750 35.887 51.092 1.00 24.93 88 ILE A C 1
ATOM 624 O O . ILE A 1 88 ? 83.179 34.993 51.728 1.00 24.62 88 ILE A O 1
ATOM 629 N N . ARG A 1 89 ? 84.988 35.763 50.621 1.00 26.49 89 ARG A N 1
ATOM 630 C CA . ARG A 1 89 ? 85.775 34.552 50.842 1.00 27.36 89 ARG A CA 1
ATOM 631 C C . ARG A 1 89 ? 86.120 34.404 52.323 1.00 26.08 89 ARG A C 1
ATOM 632 O O . ARG A 1 89 ? 86.026 33.315 52.880 1.00 25.75 89 ARG A O 1
ATOM 640 N N . ASN A 1 90 ? 86.519 35.499 52.959 1.00 24.95 90 ASN A N 1
ATOM 641 C CA . ASN A 1 90 ? 86.832 35.470 54.380 1.00 25.65 90 ASN A CA 1
ATOM 642 C C . ASN A 1 90 ? 85.584 34.973 55.102 1.00 25.52 90 ASN A C 1
ATOM 643 O O . ASN A 1 90 ? 85.658 34.127 55.997 1.00 25.38 90 ASN A O 1
ATOM 648 N N . ILE A 1 91 ? 84.439 35.520 54.695 1.00 24.84 91 ILE A N 1
ATOM 649 C CA . ILE A 1 91 ? 83.145 35.164 55.265 1.00 22.94 91 ILE A CA 1
ATOM 650 C C . ILE A 1 91 ? 82.870 33.666 55.137 1.00 24.42 91 ILE A C 1
ATOM 651 O O . ILE A 1 91 ? 82.540 32.992 56.120 1.00 24.21 91 ILE A O 1
ATOM 656 N N . ILE A 1 92 ? 82.988 33.153 53.916 1.00 24.84 92 ILE A N 1
ATOM 657 C CA . ILE A 1 92 ? 82.709 31.746 53.665 1.00 27.38 92 ILE A CA 1
ATOM 658 C C . ILE A 1 92 ? 83.673 30.793 54.370 1.00 28.69 92 ILE A C 1
ATOM 659 O O . ILE A 1 92 ? 83.302 29.670 54.691 1.00 28.45 92 ILE A O 1
ATOM 664 N N . GLU A 1 93 ? 84.894 31.241 54.637 1.00 30.14 93 GLU A N 1
ATOM 665 C CA . GLU A 1 93 ? 85.845 30.368 55.296 1.00 33.22 93 GLU A CA 1
ATOM 666 C C . GLU A 1 93 ? 85.783 30.462 56.814 1.00 33.10 93 GLU A C 1
ATOM 667 O O . GLU A 1 93 ? 86.166 29.522 57.505 1.00 34.18 93 GLU A O 1
ATOM 673 N N . LYS A 1 94 ? 85.276 31.574 57.336 1.00 31.99 94 LYS A N 1
ATOM 674 C CA . LYS A 1 94 ? 85.191 31.735 58.779 1.00 32.03 94 LYS A CA 1
ATOM 675 C C . LYS A 1 94 ? 83.836 31.397 59.414 1.00 31.39 94 LYS A C 1
ATOM 676 O O . LYS A 1 94 ? 83.789 30.908 60.546 1.00 32.00 94 LYS A O 1
ATOM 682 N N . CYS A 1 95 ? 82.743 31.634 58.693 1.00 29.58 95 CYS A N 1
ATOM 683 C CA . CYS A 1 95 ? 81.409 31.369 59.235 1.00 27.82 95 CYS A CA 1
ATOM 684 C C . CYS A 1 95 ? 80.808 30.025 58.872 1.00 25.86 95 CYS A C 1
ATOM 685 O O . CYS A 1 95 ? 81.193 29.387 57.890 1.00 25.55 95 CYS A O 1
ATOM 688 N N . CYS A 1 96 ? 79.834 29.623 59.682 1.00 24.74 96 CYS A N 1
ATOM 689 C CA . CYS A 1 96 ? 79.086 28.391 59.464 1.00 23.64 96 CYS A CA 1
ATOM 690 C C . CYS A 1 96 ? 77.651 28.788 59.088 1.00 20.79 96 CYS A C 1
ATOM 691 O O . CYS A 1 96 ? 76.957 29.439 59.858 1.00 20.59 96 CYS A O 1
ATOM 694 N N . PHE A 1 97 ? 77.218 28.418 57.893 1.00 19.63 97 PHE A N 1
ATOM 695 C CA . PHE A 1 97 ? 75.868 28.725 57.455 1.00 17.13 97 PHE A CA 1
ATOM 696 C C . PHE A 1 97 ? 74.948 27.530 57.661 1.00 17.70 97 PHE A C 1
ATOM 697 O O . PHE A 1 97 ? 75.313 26.390 57.362 1.00 17.47 97 PHE A O 1
ATOM 705 N N . SER A 1 98 ? 73.760 27.787 58.195 1.00 17.10 98 SER A N 1
ATOM 706 C CA . SER A 1 98 ? 72.772 26.730 58.392 1.00 16.60 98 SER A CA 1
ATOM 707 C C . SER A 1 98 ? 71.485 27.227 57.728 1.00 16.99 98 SER A C 1
ATOM 708 O O . SER A 1 98 ? 71.283 28.444 57.592 1.00 17.63 98 SER A O 1
ATOM 711 N N . TYR A 1 99 ? 70.632 26.298 57.302 1.00 17.24 99 TYR A N 1
ATOM 712 C CA . TYR A 1 99 ? 69.383 26.655 56.621 1.00 18.22 99 TYR A CA 1
ATOM 713 C C . TYR A 1 99 ? 68.148 25.853 57.054 1.00 18.69 99 TYR A C 1
ATOM 714 O O . TYR A 1 99 ? 68.260 24.681 57.423 1.00 17.20 99 TYR A O 1
ATOM 723 N N . VAL A 1 100 ? 66.981 26.505 57.000 1.00 19.28 100 VAL A N 1
ATOM 724 C CA . VAL A 1 100 ? 65.669 25.888 57.287 1.00 19.61 100 VAL A CA 1
ATOM 725 C C . VAL A 1 100 ? 64.730 26.515 56.272 1.00 19.80 100 VAL A C 1
ATOM 726 O O . VAL A 1 100 ? 64.871 27.699 55.945 1.00 20.95 100 VAL A O 1
ATOM 730 N N . ARG A 1 101 ? 63.742 25.756 55.823 1.00 19.23 101 ARG A N 1
ATOM 731 C CA . ARG A 1 101 ? 62.800 26.270 54.846 1.00 21.71 101 ARG A CA 1
ATOM 732 C C . ARG A 1 101 ? 61.486 26.665 55.501 1.00 21.20 101 ARG A C 1
ATOM 733 O O . ARG A 1 101 ? 60.840 25.834 56.130 1.00 21.27 101 ARG A O 1
ATOM 741 N N . GLN A 1 102 ? 61.095 27.931 55.383 1.00 21.23 102 GLN A N 1
ATOM 742 C CA . GLN A 1 102 ? 59.805 28.311 55.928 1.00 22.39 102 GLN A CA 1
ATOM 743 C C . GLN A 1 102 ? 58.852 27.736 54.898 1.00 23.92 102 GLN A C 1
ATOM 744 O O . GLN A 1 102 ? 58.733 28.276 53.802 1.00 24.35 102 GLN A O 1
ATOM 750 N N . LYS A 1 103 ? 58.176 26.648 55.254 1.00 26.09 103 LYS A N 1
ATOM 751 C CA . LYS A 1 103 ? 57.270 25.966 54.338 1.00 27.20 103 LYS A CA 1
ATOM 752 C C . LYS A 1 103 ? 56.236 26.855 53.669 1.00 27.65 103 LYS A C 1
ATOM 753 O O . LYS A 1 103 ? 55.874 26.623 52.517 1.00 27.77 103 LYS A O 1
ATOM 759 N N . GLN A 1 104 ? 55.771 27.881 54.370 1.00 28.89 104 GLN A N 1
ATOM 760 C CA . GLN A 1 104 ? 54.805 28.804 53.780 1.00 29.36 104 GLN A CA 1
ATOM 761 C C . GLN A 1 104 ? 55.026 30.224 54.299 1.00 27.96 104 GLN A C 1
ATOM 762 O O . GLN A 1 104 ? 55.464 30.420 55.439 1.00 26.95 104 GLN A O 1
ATOM 768 N N . MET A 1 105 ? 54.729 31.209 53.458 1.00 26.25 105 MET A N 1
ATOM 769 C CA . MET A 1 105 ? 54.896 32.610 53.830 1.00 26.37 105 MET A CA 1
ATOM 770 C C . MET A 1 105 ? 53.792 33.007 54.815 1.00 25.83 105 MET A C 1
ATOM 771 O O . MET A 1 105 ? 52.713 33.460 54.423 1.00 25.00 105 MET A O 1
ATOM 776 N N . LYS A 1 106 ? 54.066 32.825 56.100 1.00 24.38 106 LYS A N 1
ATOM 777 C CA . LYS A 1 106 ? 53.087 33.144 57.130 1.00 23.70 106 LYS A CA 1
ATOM 778 C C . LYS A 1 106 ? 53.484 34.333 57.996 1.00 22.64 106 LYS A C 1
ATOM 779 O O . LYS A 1 106 ? 52.843 34.593 59.013 1.00 22.53 106 LYS A O 1
ATOM 785 N N . GLY A 1 107 ? 54.536 35.045 57.593 1.00 21.45 107 GLY A N 1
ATOM 786 C CA . GLY A 1 107 ? 54.975 36.211 58.340 1.00 19.00 107 GLY A CA 1
ATOM 787 C C . GLY A 1 107 ? 56.325 36.086 59.021 1.00 18.20 107 GLY A C 1
ATOM 788 O O . GLY A 1 107 ? 56.797 34.979 59.312 1.00 17.28 107 GLY A O 1
ATOM 789 N N . LEU A 1 108 ? 56.937 37.244 59.274 1.00 16.58 108 LEU A N 1
ATOM 790 C CA . LEU A 1 108 ? 58.239 37.339 59.925 1.00 14.84 108 LEU A CA 1
ATOM 791 C C . LEU A 1 108 ? 58.251 36.580 61.249 1.00 14.62 108 LEU A C 1
ATOM 792 O O . LEU A 1 108 ? 59.250 35.949 61.606 1.00 12.89 108 LEU A O 1
ATOM 797 N N . GLY A 1 109 ? 57.135 36.649 61.969 1.00 14.02 109 GLY A N 1
ATOM 798 C CA . GLY A 1 109 ? 57.043 35.965 63.237 1.00 14.27 109 GLY A CA 1
ATOM 799 C C . GLY A 1 109 ? 57.159 34.465 63.041 1.00 16.36 109 GLY A C 1
ATOM 800 O O . GLY A 1 109 ? 57.873 33.796 63.783 1.00 17.55 109 GLY A O 1
ATOM 801 N N . HIS A 1 110 ? 56.464 33.937 62.038 1.00 16.66 110 HIS A N 1
ATOM 802 C CA . HIS A 1 110 ? 56.492 32.506 61.768 1.00 17.77 110 HIS A CA 1
ATOM 803 C C . HIS A 1 110 ? 57.823 32.105 61.142 1.00 17.93 110 HIS A C 1
ATOM 804 O O . HIS A 1 110 ? 58.256 30.960 61.274 1.00 18.02 110 HIS A O 1
ATOM 811 N N . ALA A 1 111 ? 58.470 33.051 60.467 1.00 16.70 111 ALA A N 1
ATOM 812 C CA . ALA A 1 111 ? 59.771 32.788 59.859 1.00 15.86 111 ALA A CA 1
ATOM 813 C C . ALA A 1 111 ? 60.794 32.590 60.990 1.00 14.03 111 ALA A C 1
ATOM 814 O O . ALA A 1 111 ? 61.644 31.699 60.920 1.00 14.24 111 ALA A O 1
ATOM 816 N N . ILE A 1 112 ? 60.704 33.418 62.028 1.00 11.57 112 ILE A N 1
ATOM 817 C CA . ILE A 1 112 ? 61.607 33.304 63.168 1.00 15.11 112 ILE A CA 1
ATOM 818 C C . ILE A 1 112 ? 61.269 32.050 64.003 1.00 15.72 112 ILE A C 1
ATOM 819 O O . ILE A 1 112 ? 62.156 31.398 64.558 1.00 15.20 112 ILE A O 1
ATOM 824 N N . LEU A 1 113 ? 59.985 31.708 64.075 1.00 16.48 113 LEU A N 1
ATOM 825 C CA . LEU A 1 113 ? 59.562 30.521 64.813 1.00 19.66 113 LEU A CA 1
ATOM 826 C C . LEU A 1 113 ? 60.089 29.286 64.057 1.00 19.90 113 LEU A C 1
ATOM 827 O O . LEU A 1 113 ? 60.543 28.316 64.665 1.00 20.28 113 LEU A O 1
ATOM 832 N N . THR A 1 114 ? 60.031 29.335 62.731 1.00 19.24 114 THR A N 1
ATOM 833 C CA . THR A 1 114 ? 60.547 28.248 61.908 1.00 19.92 114 THR A CA 1
ATOM 834 C C . THR A 1 114 ? 62.057 28.155 62.169 1.00 21.56 114 THR A C 1
ATOM 835 O O . THR A 1 114 ? 62.635 27.068 62.184 1.00 22.15 114 THR A O 1
ATOM 839 N N . GLY A 1 115 ? 62.686 29.310 62.378 1.00 21.78 115 GLY A N 1
ATOM 840 C CA . GLY A 1 115 ? 64.113 29.346 62.641 1.00 21.72 115 GLY A CA 1
ATOM 841 C C . GLY A 1 115 ? 64.534 28.716 63.962 1.00 22.01 115 GLY A C 1
ATOM 842 O O . GLY A 1 115 ? 65.726 28.646 64.253 1.00 23.51 115 GLY A O 1
ATOM 843 N N . GLU A 1 116 ? 63.585 28.242 64.767 1.00 22.62 116 GLU A N 1
ATOM 844 C CA . GLU A 1 116 ? 63.951 27.638 66.051 1.00 21.75 116 GLU A CA 1
ATOM 845 C C . GLU A 1 116 ? 64.849 26.397 65.911 1.00 21.39 116 GLU A C 1
ATOM 846 O O . GLU A 1 116 ? 65.742 26.167 66.734 1.00 21.01 116 GLU A O 1
ATOM 852 N N . ALA A 1 117 ? 64.617 25.601 64.873 1.00 19.57 117 ALA A N 1
ATOM 853 C CA . ALA A 1 117 ? 65.417 24.400 64.673 1.00 19.75 117 ALA A CA 1
ATOM 854 C C . ALA A 1 117 ? 66.904 24.708 64.463 1.00 18.74 117 ALA A C 1
ATOM 855 O O . ALA A 1 117 ? 67.731 23.815 64.582 1.00 18.63 117 ALA A O 1
ATOM 857 N N . LEU A 1 118 ? 67.239 25.961 64.157 1.00 17.83 118 LEU A N 1
ATOM 858 C CA . LEU A 1 118 ? 68.633 26.355 63.925 1.00 16.86 118 LEU A CA 1
ATOM 859 C C . LEU A 1 118 ? 69.211 27.139 65.090 1.00 17.41 118 LEU A C 1
ATOM 860 O O . LEU A 1 118 ? 70.410 27.433 65.115 1.00 18.03 118 LEU A O 1
ATOM 865 N N . ILE A 1 119 ? 68.368 27.487 66.053 1.00 16.95 119 ILE A N 1
ATOM 866 C CA . ILE A 1 119 ? 68.840 28.283 67.175 1.00 17.94 119 ILE A CA 1
ATOM 867 C C . ILE A 1 119 ? 68.925 27.551 68.493 1.00 18.63 119 ILE A C 1
ATOM 868 O O . ILE A 1 119 ? 69.967 27.544 69.134 1.00 20.45 119 ILE A O 1
ATOM 873 N N . GLY A 1 120 ? 67.826 26.944 68.908 1.00 18.42 120 GLY A N 1
ATOM 874 C CA . GLY A 1 120 ? 67.841 26.243 70.170 1.00 19.05 120 GLY A CA 1
ATOM 875 C C . GLY A 1 120 ? 67.639 27.174 71.350 1.00 21.14 120 GLY A C 1
ATOM 876 O O . GLY A 1 120 ? 67.339 28.373 71.200 1.00 20.35 120 GLY A O 1
ATOM 877 N N . ASN A 1 121 ? 67.827 26.620 72.539 1.00 21.75 121 ASN A N 1
ATOM 878 C CA . ASN A 1 121 ? 67.632 27.369 73.768 1.00 23.15 121 ASN A CA 1
ATOM 879 C C . ASN A 1 121 ? 68.787 28.296 74.168 1.00 22.12 121 ASN A C 1
ATOM 880 O O . ASN A 1 121 ? 69.509 28.033 75.125 1.00 22.47 121 ASN A O 1
ATOM 885 N N . GLU A 1 122 ? 68.953 29.384 73.428 1.00 22.09 122 GLU A N 1
ATOM 886 C CA . GLU A 1 122 ? 69.996 30.362 73.725 1.00 21.52 122 GLU A CA 1
ATOM 887 C C . GLU A 1 122 ? 69.557 31.689 73.159 1.00 20.10 122 GLU A C 1
ATOM 888 O O . GLU A 1 122 ? 68.795 31.731 72.205 1.00 19.84 122 GLU A O 1
ATOM 894 N N . PRO A 1 123 ? 69.988 32.796 73.771 1.00 19.73 123 PRO A N 1
ATOM 895 C CA . PRO A 1 123 ? 69.571 34.081 73.201 1.00 19.69 123 PRO A CA 1
ATOM 896 C C . PRO A 1 123 ? 70.232 34.195 71.814 1.00 18.47 123 PRO A C 1
ATOM 897 O O . PRO A 1 123 ? 71.269 33.579 71.585 1.00 19.12 123 PRO A O 1
ATOM 901 N N . PHE A 1 124 ? 69.638 34.946 70.887 1.00 16.46 124 PHE A N 1
ATOM 902 C CA . PHE A 1 124 ? 70.235 35.067 69.552 1.00 15.23 124 PHE A CA 1
ATOM 903 C C . PHE A 1 124 ? 69.931 36.379 68.856 1.00 15.03 124 PHE A C 1
ATOM 904 O O . PHE A 1 124 ? 69.029 37.118 69.255 1.00 17.15 124 PHE A O 1
ATOM 912 N N . ALA A 1 125 ? 70.691 36.653 67.802 1.00 14.17 125 ALA A N 1
ATOM 913 C CA . ALA A 1 125 ? 70.528 37.861 67.012 1.00 13.16 125 ALA A CA 1
ATOM 914 C C . ALA A 1 125 ? 69.642 37.619 65.795 1.00 14.58 125 ALA A C 1
ATOM 915 O O . ALA A 1 125 ? 69.521 36.488 65.294 1.00 13.36 125 ALA A O 1
ATOM 917 N N . VAL A 1 126 ? 69.015 38.693 65.326 1.00 13.30 126 VAL A N 1
ATOM 918 C CA . VAL A 1 126 ? 68.177 38.616 64.145 1.00 13.41 126 VAL A CA 1
ATOM 919 C C . VAL A 1 126 ? 68.433 39.836 63.279 1.00 13.60 126 VAL A C 1
ATOM 920 O O . VAL A 1 126 ? 68.422 40.962 63.761 1.00 12.92 126 VAL A O 1
ATOM 924 N N . ILE A 1 127 ? 68.695 39.620 61.997 1.00 15.51 127 ILE A N 1
ATOM 925 C CA . ILE A 1 127 ? 68.883 40.755 61.113 1.00 16.07 127 ILE A CA 1
ATOM 926 C C . ILE A 1 127 ? 67.967 40.654 59.920 1.00 16.46 127 ILE A C 1
ATOM 927 O O . ILE A 1 127 ? 67.867 39.594 59.299 1.00 17.64 127 ILE A O 1
ATOM 932 N N . LEU A 1 128 ? 67.266 41.750 59.640 1.00 15.93 128 LEU A N 1
ATOM 933 C CA . LEU A 1 128 ? 66.393 41.848 58.469 1.00 17.63 128 LEU A CA 1
ATOM 934 C C . LEU A 1 128 ? 67.275 42.587 57.444 1.00 16.88 128 LEU A C 1
ATOM 935 O O . LEU A 1 128 ? 67.432 43.810 57.500 1.00 14.62 128 LEU A O 1
ATOM 940 N N . ALA A 1 129 ? 67.872 41.815 56.541 1.00 18.08 129 ALA A N 1
ATOM 941 C CA . ALA A 1 129 ? 68.779 42.327 55.510 1.00 18.88 129 ALA A CA 1
ATOM 942 C C . ALA A 1 129 ? 68.276 43.456 54.596 1.00 18.69 129 ALA A C 1
ATOM 943 O O . ALA A 1 129 ? 69.081 44.216 54.056 1.00 18.49 129 ALA A O 1
ATOM 945 N N . ASP A 1 130 ? 66.969 43.576 54.391 1.00 18.58 130 ASP A N 1
ATOM 946 C CA . ASP A 1 130 ? 66.521 44.659 53.531 1.00 19.26 130 ASP A CA 1
ATOM 947 C C . ASP A 1 130 ? 66.826 46.002 54.200 1.00 18.06 130 ASP A C 1
ATOM 948 O O . ASP A 1 130 ? 66.804 47.042 53.553 1.00 20.14 130 ASP A O 1
ATOM 953 N N . ASP A 1 131 ? 67.117 45.979 55.496 1.00 17.96 131 ASP A N 1
ATOM 954 C CA . ASP A 1 131 ? 67.488 47.208 56.192 1.00 17.56 131 ASP A CA 1
ATOM 955 C C . ASP A 1 131 ? 69.012 47.292 56.185 1.00 16.55 131 ASP A C 1
ATOM 956 O O . ASP A 1 131 ? 69.695 46.605 56.943 1.00 16.53 131 ASP A O 1
ATOM 961 N N . LEU A 1 132 ? 69.523 48.130 55.295 1.00 17.13 132 LEU A N 1
ATOM 962 C CA . LEU A 1 132 ? 70.949 48.335 55.132 1.00 17.34 132 LEU A CA 1
ATOM 963 C C . LEU A 1 132 ? 71.425 49.376 56.138 1.00 17.80 132 LEU A C 1
ATOM 964 O O . LEU A 1 132 ? 70.959 50.512 56.132 1.00 16.75 132 LEU A O 1
ATOM 969 N N . CYS A 1 133 ? 72.346 48.977 57.009 1.00 19.34 133 CYS A N 1
ATOM 970 C CA . CYS A 1 133 ? 72.870 49.879 58.024 1.00 21.90 133 CYS A CA 1
ATOM 971 C C . CYS A 1 133 ? 74.355 50.131 57.819 1.00 23.11 133 CYS A C 1
ATOM 972 O O . CYS A 1 133 ? 75.164 49.197 57.805 1.00 21.73 133 CYS A O 1
ATOM 975 N N . ILE A 1 134 ? 74.692 51.402 57.639 1.00 25.17 134 ILE A N 1
ATOM 976 C CA . ILE A 1 134 ? 76.068 51.829 57.441 1.00 29.58 134 ILE A CA 1
ATOM 977 C C . ILE A 1 134 ? 76.352 52.759 58.610 1.00 32.19 134 ILE A C 1
ATOM 978 O O . ILE A 1 134 ? 75.588 53.690 58.875 1.00 29.71 134 ILE A O 1
ATOM 983 N N . SER A 1 135 ? 77.450 52.525 59.313 1.00 36.23 135 SER A N 1
ATOM 984 C CA . SER A 1 135 ? 77.748 53.369 60.460 1.00 40.46 135 SER A CA 1
ATOM 985 C C . SER A 1 135 ? 79.184 53.243 60.899 1.00 41.81 135 SER A C 1
ATOM 986 O O . SER A 1 135 ? 79.449 53.229 62.097 1.00 44.26 135 SER A O 1
ATOM 989 N N . HIS A 1 136 ? 80.123 53.181 59.963 1.00 43.02 136 HIS A N 1
ATOM 990 C CA . HIS A 1 136 ? 81.497 52.976 60.389 1.00 43.64 136 HIS A CA 1
ATOM 991 C C . HIS A 1 136 ? 82.315 54.148 60.902 1.00 42.18 136 HIS A C 1
ATOM 992 O O . HIS A 1 136 ? 83.350 54.497 60.341 1.00 42.59 136 HIS A O 1
ATOM 999 N N . ASP A 1 137 ? 81.825 54.755 61.970 1.00 40.33 137 ASP A N 1
ATOM 1000 C CA . ASP A 1 137 ? 82.545 55.798 62.677 1.00 37.74 137 ASP A CA 1
ATOM 1001 C C . ASP A 1 137 ? 82.312 55.230 64.065 1.00 35.69 137 ASP A C 1
ATOM 1002 O O . ASP A 1 137 ? 83.010 55.535 65.027 1.00 35.45 137 ASP A O 1
ATOM 1007 N N . HIS A 1 138 ? 81.307 54.360 64.112 1.00 33.38 138 HIS A N 1
ATOM 1008 C CA . HIS A 1 138 ? 80.902 53.630 65.301 1.00 32.52 138 HIS A CA 1
ATOM 1009 C C . HIS A 1 138 ? 80.822 52.154 64.913 1.00 29.73 138 HIS A C 1
ATOM 1010 O O . HIS A 1 138 ? 80.878 51.808 63.730 1.00 27.07 138 HIS A O 1
ATOM 1017 N N . PRO A 1 139 ? 80.714 51.266 65.910 1.00 28.00 139 PRO A N 1
ATOM 1018 C CA . PRO A 1 139 ? 80.620 49.824 65.654 1.00 26.26 139 PRO A CA 1
ATOM 1019 C C . PRO A 1 139 ? 79.318 49.567 64.883 1.00 24.51 139 PRO A C 1
ATOM 1020 O O . PRO A 1 139 ? 78.417 50.401 64.899 1.00 23.25 139 PRO A O 1
ATOM 1024 N N . SER A 1 140 ? 79.210 48.428 64.208 1.00 23.80 140 SER A N 1
ATOM 1025 C CA . SER A 1 140 ? 77.987 48.141 63.468 1.00 23.22 140 SER A CA 1
ATOM 1026 C C . SER A 1 140 ? 76.792 48.135 64.427 1.00 23.34 140 SER A C 1
ATOM 1027 O O . SER A 1 140 ? 76.945 47.951 65.645 1.00 21.38 140 SER A O 1
ATOM 1030 N N . VAL A 1 141 ? 75.604 48.344 63.871 1.00 22.52 141 VAL A N 1
ATOM 1031 C CA . VAL A 1 141 ? 74.385 48.384 64.664 1.00 23.05 141 VAL A CA 1
ATOM 1032 C C . VAL A 1 141 ? 74.218 47.168 65.567 1.00 24.18 141 VAL A C 1
ATOM 1033 O O . VAL A 1 141 ? 74.074 47.313 66.781 1.00 27.02 141 VAL A O 1
ATOM 1037 N N . LEU A 1 142 ? 74.247 45.973 64.988 1.00 24.16 142 LEU A N 1
ATOM 1038 C CA . LEU A 1 142 ? 74.083 44.766 65.781 1.00 23.81 142 LEU A CA 1
ATOM 1039 C C . LEU A 1 142 ? 75.101 44.729 66.928 1.00 23.80 142 LEU A C 1
ATOM 1040 O O . LEU A 1 142 ? 74.727 44.436 68.067 1.00 23.70 142 LEU A O 1
ATOM 1045 N N . LYS A 1 143 ? 76.371 45.039 66.641 1.00 23.36 143 LYS A N 1
ATOM 1046 C CA . LYS A 1 143 ? 77.400 45.017 67.687 1.00 23.50 143 LYS A CA 1
ATOM 1047 C C . LYS A 1 143 ? 77.112 46.020 68.788 1.00 24.12 143 LYS A C 1
ATOM 1048 O O . LYS A 1 143 ? 77.454 45.785 69.946 1.00 24.97 143 LYS A O 1
ATOM 1054 N N . GLN A 1 144 ? 76.504 47.146 68.428 1.00 24.09 144 GLN A N 1
ATOM 1055 C CA . GLN A 1 144 ? 76.146 48.142 69.423 1.00 24.68 144 GLN A CA 1
ATOM 1056 C C . GLN A 1 144 ? 75.180 47.424 70.364 1.00 25.52 144 GLN A C 1
ATOM 1057 O O . GLN A 1 144 ? 75.254 47.562 71.584 1.00 25.61 144 GLN A O 1
ATOM 1063 N N . MET A 1 145 ? 74.283 46.646 69.765 1.00 25.47 145 MET A N 1
ATOM 1064 C CA . MET A 1 145 ? 73.269 45.894 70.493 1.00 26.00 145 MET A CA 1
ATOM 1065 C C . MET A 1 145 ? 73.849 44.736 71.298 1.00 26.26 145 MET A C 1
ATOM 1066 O O . MET A 1 145 ? 73.417 44.468 72.418 1.00 25.20 145 MET A O 1
ATOM 1071 N N . THR A 1 146 ? 74.827 44.054 70.722 1.00 27.29 146 THR A N 1
ATOM 1072 C CA . THR A 1 146 ? 75.467 42.936 71.398 1.00 29.48 146 THR A CA 1
ATOM 1073 C C . THR A 1 146 ? 76.092 43.413 72.716 1.00 30.19 146 THR A C 1
ATOM 1074 O O . THR A 1 146 ? 76.093 42.692 73.716 1.00 29.55 146 THR A O 1
ATOM 1078 N N . SER A 1 147 ? 76.620 44.635 72.701 1.00 30.90 147 SER A N 1
ATOM 1079 C CA . SER A 1 147 ? 77.218 45.235 73.888 1.00 31.88 147 SER A CA 1
ATOM 1080 C C . SER A 1 147 ? 76.117 45.506 74.898 1.00 32.37 147 SER A C 1
ATOM 1081 O O . SER A 1 147 ? 76.274 45.228 76.087 1.00 33.00 147 SER A O 1
ATOM 1084 N N . LEU A 1 148 ? 75.001 46.048 74.412 1.00 31.12 148 LEU A N 1
ATOM 1085 C CA . LEU A 1 148 ? 73.862 46.366 75.268 1.00 31.54 148 LEU A CA 1
ATOM 1086 C C . LEU A 1 148 ? 73.263 45.154 75.964 1.00 32.06 148 LEU A C 1
ATOM 1087 O O . LEU A 1 148 ? 72.793 45.273 77.096 1.00 33.73 148 LEU A O 1
ATOM 1092 N N . TYR A 1 149 ? 73.251 44.007 75.281 1.00 31.13 149 TYR A N 1
ATOM 1093 C CA . TYR A 1 149 ? 72.704 42.776 75.847 1.00 30.43 149 TYR A CA 1
ATOM 1094 C C . TYR A 1 149 ? 73.502 42.340 77.078 1.00 30.46 149 TYR A C 1
ATOM 1095 O O . TYR A 1 149 ? 72.952 41.772 78.021 1.00 30.28 149 TYR A O 1
ATOM 1104 N N . GLN A 1 150 ? 74.805 42.594 77.038 1.00 31.59 150 GLN A N 1
ATOM 1105 C CA . GLN A 1 150 ? 75.716 42.256 78.133 1.00 33.42 150 GLN A CA 1
ATOM 1106 C C . GLN A 1 150 ? 75.189 42.875 79.434 1.00 32.54 150 GLN A C 1
ATOM 1107 O O . GLN A 1 150 ? 75.206 42.250 80.500 1.00 32.31 150 GLN A O 1
ATOM 1113 N N . LYS A 1 151 ? 74.727 44.117 79.324 1.00 30.51 151 LYS A N 1
ATOM 1114 C CA . LYS A 1 151 ? 74.190 44.852 80.455 1.00 29.70 151 LYS A CA 1
ATOM 1115 C C . LYS A 1 151 ? 72.766 44.437 80.809 1.00 28.62 151 LYS A C 1
ATOM 1116 O O . LYS A 1 151 ? 72.527 43.880 81.877 1.00 29.78 151 LYS A O 1
ATOM 1122 N N . TYR A 1 152 ? 71.825 44.698 79.906 1.00 27.23 152 TYR A N 1
ATOM 1123 C CA . TYR A 1 152 ? 70.415 44.384 80.133 1.00 26.22 152 TYR A CA 1
ATOM 1124 C C . TYR A 1 152 ? 69.989 42.909 80.143 1.00 25.14 152 TYR A C 1
ATOM 1125 O O . TYR A 1 152 ? 68.996 42.556 80.768 1.00 25.06 152 TYR A O 1
ATOM 1134 N N . GLN A 1 153 ? 70.713 42.048 79.445 1.00 25.76 153 GLN A N 1
ATOM 1135 C CA . GLN A 1 153 ? 70.367 40.627 79.449 1.00 26.38 153 GLN A CA 1
ATOM 1136 C C . GLN A 1 153 ? 68.887 40.373 79.136 1.00 24.58 153 GLN A C 1
ATOM 1137 O O . GLN A 1 153 ? 68.221 39.594 79.822 1.00 24.58 153 GLN A O 1
ATOM 1143 N N . CYS A 1 154 ? 68.375 41.037 78.106 1.00 22.75 154 CYS A N 1
ATOM 1144 C CA . CYS A 1 154 ? 66.989 40.863 77.703 1.00 20.00 154 CYS A CA 1
ATOM 1145 C C . CYS A 1 154 ? 66.896 41.165 76.215 1.00 20.89 154 CYS A C 1
ATOM 1146 O O . CYS A 1 154 ? 67.886 41.544 75.595 1.00 21.73 154 CYS A O 1
ATOM 1149 N N . SER A 1 155 ? 65.714 40.987 75.637 1.00 20.14 155 SER A N 1
ATOM 1150 C CA . SER A 1 155 ? 65.523 41.247 74.222 1.00 18.73 155 SER A CA 1
ATOM 1151 C C . SER A 1 155 ? 65.732 42.716 73.918 1.00 19.21 155 SER A C 1
ATOM 1152 O O . SER A 1 155 ? 65.338 43.590 74.697 1.00 19.40 155 SER A O 1
ATOM 1155 N N . ILE A 1 156 ? 66.351 42.980 72.774 1.00 18.38 156 ILE A N 1
ATOM 1156 C CA . ILE A 1 156 ? 66.634 44.340 72.345 1.00 17.00 156 ILE A CA 1
ATOM 1157 C C . ILE A 1 156 ? 66.179 44.540 70.906 1.00 17.63 156 ILE A C 1
ATOM 1158 O O . ILE A 1 156 ? 66.495 43.740 70.026 1.00 17.81 156 ILE A O 1
ATOM 1163 N N . VAL A 1 157 ? 65.427 45.603 70.662 1.00 19.05 157 VAL A N 1
ATOM 1164 C CA . VAL A 1 157 ? 64.962 45.892 69.311 1.00 18.07 157 VAL A CA 1
ATOM 1165 C C . VAL A 1 157 ? 65.409 47.290 68.885 1.00 19.43 157 VAL A C 1
ATOM 1166 O O . VAL A 1 157 ? 65.229 48.275 69.616 1.00 20.33 157 VAL A O 1
ATOM 1170 N N . ALA A 1 158 ? 66.019 47.365 67.706 1.00 18.37 158 ALA A N 1
ATOM 1171 C CA . ALA A 1 158 ? 66.517 48.636 67.187 1.00 20.61 158 ALA A CA 1
ATOM 1172 C C . ALA A 1 158 ? 65.409 49.561 66.708 1.00 20.89 158 ALA A C 1
ATOM 1173 O O . ALA A 1 158 ? 64.467 49.137 66.029 1.00 21.80 158 ALA A O 1
ATOM 1175 N N . ILE A 1 159 ? 65.531 50.831 67.078 1.00 19.59 159 ILE A N 1
ATOM 1176 C CA . ILE A 1 159 ? 64.566 51.832 66.682 1.00 19.81 159 ILE A CA 1
ATOM 1177 C C . ILE A 1 159 ? 65.293 53.070 66.163 1.00 20.33 159 ILE A C 1
ATOM 1178 O O . ILE A 1 159 ? 66.456 53.312 66.485 1.00 18.49 159 ILE A O 1
ATOM 1183 N N . GLU A 1 160 ? 64.582 53.837 65.348 1.00 20.37 160 GLU A N 1
ATOM 1184 C CA . GLU A 1 160 ? 65.105 55.051 64.755 1.00 22.36 160 GLU A CA 1
ATOM 1185 C C . GLU A 1 160 ? 63.922 55.999 64.695 1.00 22.08 160 GLU A C 1
ATOM 1186 O O . GLU A 1 160 ? 62.796 55.563 64.474 1.00 22.42 160 GLU A O 1
ATOM 1192 N N . GLU A 1 161 ? 64.164 57.283 64.933 1.00 22.35 161 GLU A N 1
ATOM 1193 C CA . GLU A 1 161 ? 63.092 58.270 64.861 1.00 24.20 161 GLU A CA 1
ATOM 1194 C C . GLU A 1 161 ? 62.813 58.567 63.378 1.00 23.52 161 GLU A C 1
ATOM 1195 O O . GLU A 1 161 ? 63.744 58.736 62.590 1.00 25.00 161 GLU A O 1
ATOM 1201 N N . VAL A 1 162 ? 61.535 58.583 63.004 1.00 23.85 162 VAL A N 1
ATOM 1202 C CA . VAL A 1 162 ? 61.112 58.850 61.629 1.00 23.75 162 VAL A CA 1
ATOM 1203 C C . VAL A 1 162 ? 60.003 59.903 61.622 1.00 24.63 162 VAL A C 1
ATOM 1204 O O . VAL A 1 162 ? 59.531 60.313 62.670 1.00 25.14 162 VAL A O 1
ATOM 1208 N N . ALA A 1 163 ? 59.590 60.343 60.439 1.00 27.21 163 ALA A N 1
ATOM 1209 C CA . ALA A 1 163 ? 58.512 61.336 60.322 1.00 27.64 163 ALA A CA 1
ATOM 1210 C C . ALA A 1 163 ? 57.164 60.630 60.470 1.00 27.98 163 ALA A C 1
ATOM 1211 O O . ALA A 1 163 ? 57.035 59.465 60.086 1.00 28.80 163 ALA A O 1
ATOM 1213 N N . LEU A 1 164 ? 56.164 61.321 61.015 1.00 28.16 164 LEU A N 1
ATOM 1214 C CA . LEU A 1 164 ? 54.842 60.716 61.198 1.00 30.54 164 LEU A CA 1
ATOM 1215 C C . LEU A 1 164 ? 54.304 60.119 59.910 1.00 31.79 164 LEU A C 1
ATOM 1216 O O . LEU A 1 164 ? 53.405 59.278 59.932 1.00 32.71 164 LEU A O 1
ATOM 1221 N N . GLU A 1 165 ? 54.871 60.553 58.792 1.00 32.55 165 GLU A N 1
ATOM 1222 C CA . GLU A 1 165 ? 54.473 60.078 57.477 1.00 34.09 165 GLU A CA 1
ATOM 1223 C C . GLU A 1 165 ? 54.936 58.650 57.166 1.00 32.85 165 GLU A C 1
ATOM 1224 O O . GLU A 1 165 ? 54.246 57.920 56.453 1.00 31.47 165 GLU A O 1
ATOM 1230 N N . GLU A 1 166 ? 56.102 58.267 57.690 1.00 32.08 166 GLU A N 1
ATOM 1231 C CA . GLU A 1 166 ? 56.655 56.924 57.469 1.00 33.47 166 GLU A CA 1
ATOM 1232 C C . GLU A 1 166 ? 56.172 55.900 58.500 1.00 32.15 166 GLU A C 1
ATOM 1233 O O . GLU A 1 166 ? 56.217 54.692 58.263 1.00 32.93 166 GLU A O 1
ATOM 1239 N N . VAL A 1 167 ? 55.742 56.396 59.651 1.00 30.17 167 VAL A N 1
ATOM 1240 C CA . VAL A 1 167 ? 55.292 55.553 60.741 1.00 28.34 167 VAL A CA 1
ATOM 1241 C C . VAL A 1 167 ? 54.418 54.364 60.293 1.00 28.36 167 VAL A C 1
ATOM 1242 O O . VAL A 1 167 ? 54.530 53.257 60.828 1.00 27.73 167 VAL A O 1
ATOM 1246 N N . SER A 1 168 ? 53.580 54.578 59.284 1.00 26.12 168 SER A N 1
ATOM 1247 C CA . SER A 1 168 ? 52.692 53.526 58.795 1.00 25.00 168 SER A CA 1
ATOM 1248 C C . SER A 1 168 ? 53.358 52.330 58.091 1.00 24.46 168 SER A C 1
ATOM 1249 O O . SER A 1 168 ? 52.696 51.326 57.801 1.00 23.11 168 SER A O 1
ATOM 1252 N N . LYS A 1 169 ? 54.653 52.431 57.805 1.00 23.21 169 LYS A N 1
ATOM 1253 C CA . LYS A 1 169 ? 55.361 51.337 57.140 1.00 22.78 169 LYS A CA 1
ATOM 1254 C C . LYS A 1 169 ? 56.086 50.455 58.161 1.00 22.73 169 LYS A C 1
ATOM 1255 O O . LYS A 1 169 ? 56.633 49.400 57.821 1.00 21.23 169 LYS A O 1
ATOM 1261 N N . TYR A 1 170 ? 56.075 50.877 59.419 1.00 22.31 170 TYR A N 1
ATOM 1262 C CA . TYR A 1 170 ? 56.804 50.141 60.430 1.00 21.53 170 TYR A CA 1
ATOM 1263 C C . TYR A 1 170 ? 56.070 49.839 61.725 1.00 19.91 170 TYR A C 1
ATOM 1264 O O . TYR A 1 170 ? 54.950 50.286 61.965 1.00 17.73 170 TYR A O 1
ATOM 1273 N N . GLY A 1 171 ? 56.747 49.062 62.560 1.00 18.55 171 GLY A N 1
ATOM 1274 C CA . GLY A 1 171 ? 56.221 48.761 63.864 1.00 18.18 171 GLY A CA 1
ATOM 1275 C C . GLY A 1 171 ? 56.651 49.980 64.656 1.00 18.04 171 GLY A C 1
ATOM 1276 O O . GLY A 1 171 ? 57.713 50.568 64.375 1.00 18.03 171 GLY A O 1
ATOM 1277 N N . VAL A 1 172 ? 55.837 50.375 65.627 1.00 17.03 172 VAL A N 1
ATOM 1278 C CA . VAL A 1 172 ? 56.144 51.543 66.441 1.00 17.78 172 VAL A CA 1
ATOM 1279 C C . VAL A 1 172 ? 55.983 51.203 67.912 1.00 18.93 172 VAL A C 1
ATOM 1280 O O . VAL A 1 172 ? 55.046 50.498 68.291 1.00 19.11 172 VAL A O 1
ATOM 1284 N N . ILE A 1 173 ? 56.888 51.721 68.737 1.00 18.65 173 ILE A N 1
ATOM 1285 C CA . ILE A 1 173 ? 56.864 51.428 70.162 1.00 18.84 173 ILE A CA 1
ATOM 1286 C C . ILE A 1 173 ? 56.447 52.610 71.007 1.00 20.72 173 ILE A C 1
ATOM 1287 O O . ILE A 1 173 ? 56.508 53.754 70.567 1.00 21.43 173 ILE A O 1
ATOM 1292 N N . ARG A 1 174 ? 56.034 52.309 72.233 1.00 20.88 174 ARG A N 1
ATOM 1293 C CA . ARG A 1 174 ? 55.735 53.331 73.221 1.00 20.39 174 ARG A CA 1
ATOM 1294 C C . ARG A 1 174 ? 56.710 52.888 74.292 1.00 21.04 174 ARG A C 1
ATOM 1295 O O . ARG A 1 174 ? 56.669 51.744 74.729 1.00 22.21 174 ARG A O 1
ATOM 1303 N N . GLY A 1 175 ? 57.620 53.765 74.683 1.00 22.25 175 GLY A N 1
ATOM 1304 C CA . GLY A 1 175 ? 58.565 53.382 75.703 1.00 23.74 175 GLY A CA 1
ATOM 1305 C C . GLY A 1 175 ? 58.806 54.467 76.724 1.00 25.74 175 GLY A C 1
ATOM 1306 O O . GLY A 1 175 ? 58.293 55.582 76.608 1.00 25.28 175 GLY A O 1
ATOM 1307 N N . GLU A 1 176 ? 59.591 54.119 77.735 1.00 27.52 176 GLU A N 1
ATOM 1308 C CA . GLU A 1 176 ? 59.953 55.035 78.805 1.00 29.14 176 GLU A CA 1
ATOM 1309 C C . GLU A 1 176 ? 61.454 55.115 78.828 1.00 28.32 176 GLU A C 1
ATOM 1310 O O . GLU A 1 176 ? 62.142 54.093 78.831 1.00 26.96 176 GLU A O 1
ATOM 1316 N N . TRP A 1 177 ? 61.952 56.338 78.864 1.00 27.80 177 TRP A N 1
ATOM 1317 C CA . TRP A 1 177 ? 63.375 56.581 78.855 1.00 29.28 177 TRP A CA 1
ATOM 1318 C C . TRP A 1 177 ? 64.081 55.982 80.070 1.00 28.74 177 TRP A C 1
ATOM 1319 O O . TRP A 1 177 ? 63.738 56.277 81.208 1.00 29.40 177 TRP A O 1
ATOM 1330 N N . LEU A 1 178 ? 65.068 55.131 79.811 1.00 29.44 178 LEU A N 1
ATOM 1331 C CA . LEU A 1 178 ? 65.851 54.493 80.867 1.00 30.09 178 LEU A CA 1
ATOM 1332 C C . LEU A 1 178 ? 67.217 55.181 80.950 1.00 30.34 178 LEU A C 1
ATOM 1333 O O . LEU A 1 178 ? 67.737 55.442 82.039 1.00 29.33 178 LEU A O 1
ATOM 1338 N N . GLU A 1 179 ? 67.783 55.462 79.779 1.00 30.74 179 GLU A N 1
ATOM 1339 C CA . GLU A 1 179 ? 69.068 56.142 79.643 1.00 30.67 179 GLU A CA 1
ATOM 1340 C C . GLU A 1 179 ? 69.229 56.574 78.190 1.00 30.64 179 GLU A C 1
ATOM 1341 O O . GLU A 1 179 ? 68.362 56.298 77.357 1.00 29.68 179 GLU A O 1
ATOM 1347 N N . GLU A 1 180 ? 70.332 57.250 77.888 1.00 29.55 180 GLU A N 1
ATOM 1348 C CA . GLU A 1 180 ? 70.585 57.734 76.538 1.00 29.30 180 GLU A CA 1
ATOM 1349 C C . GLU A 1 180 ? 70.371 56.679 75.441 1.00 28.56 180 GLU A C 1
ATOM 1350 O O . GLU A 1 180 ? 71.114 55.703 75.344 1.00 26.81 180 GLU A O 1
ATOM 1356 N N . GLY A 1 181 ? 69.346 56.888 74.619 1.00 27.47 181 GLY A N 1
ATOM 1357 C CA . GLY A 1 181 ? 69.060 55.968 73.529 1.00 27.65 181 GLY A CA 1
ATOM 1358 C C . GLY A 1 181 ? 68.374 54.659 73.889 1.00 26.88 181 GLY A C 1
ATOM 1359 O O . GLY A 1 181 ? 68.101 53.846 73.005 1.00 25.78 181 GLY A O 1
ATOM 1360 N N . VAL A 1 182 ? 68.082 54.460 75.174 1.00 26.16 182 VAL A N 1
ATOM 1361 C CA . VAL A 1 182 ? 67.442 53.239 75.634 1.00 25.24 182 VAL A CA 1
ATOM 1362 C C . VAL A 1 182 ? 66.055 53.456 76.231 1.00 26.17 182 VAL A C 1
ATOM 1363 O O . VAL A 1 182 ? 65.849 54.323 77.087 1.00 26.52 182 VAL A O 1
ATOM 1367 N N . TYR A 1 183 ? 65.100 52.661 75.763 1.00 26.00 183 TYR A N 1
ATOM 1368 C CA . TYR A 1 183 ? 63.739 52.745 76.262 1.00 26.43 183 TYR A CA 1
ATOM 1369 C C . TYR A 1 183 ? 63.183 51.382 76.668 1.00 26.24 183 TYR A C 1
ATOM 1370 O O . TYR A 1 183 ? 63.358 50.383 75.964 1.00 25.35 183 TYR A O 1
ATOM 1379 N N . GLU A 1 184 ? 62.517 51.340 77.813 1.00 24.17 184 GLU A N 1
ATOM 1380 C CA . GLU A 1 184 ? 61.885 50.111 78.230 1.00 23.21 184 GLU A CA 1
ATOM 1381 C C . GLU A 1 184 ? 60.611 50.169 77.392 1.00 21.82 184 GLU A C 1
ATOM 1382 O O . GLU A 1 184 ? 59.911 51.176 77.392 1.00 20.05 184 GLU A O 1
ATOM 1388 N N . ILE A 1 185 ? 60.327 49.104 76.658 1.00 20.87 185 ILE A N 1
ATOM 1389 C CA . ILE A 1 185 ? 59.148 49.073 75.803 1.00 20.56 185 ILE A CA 1
ATOM 1390 C C . ILE A 1 185 ? 57.889 48.845 76.621 1.00 22.23 185 ILE A C 1
ATOM 1391 O O . ILE A 1 185 ? 57.813 47.907 77.409 1.00 22.31 185 ILE A O 1
ATOM 1396 N N . LYS A 1 186 ? 56.898 49.705 76.428 1.00 23.78 186 LYS A N 1
ATOM 1397 C CA . LYS A 1 186 ? 55.645 49.582 77.154 1.00 24.74 186 LYS A CA 1
ATOM 1398 C C . LYS A 1 186 ? 54.585 49.003 76.229 1.00 25.06 186 LYS A C 1
ATOM 1399 O O . LYS A 1 186 ? 53.629 48.373 76.680 1.00 25.10 186 LYS A O 1
ATOM 1405 N N . ASP A 1 187 ? 54.758 49.220 74.930 1.00 25.85 187 ASP A N 1
ATOM 1406 C CA . ASP A 1 187 ? 53.790 48.724 73.959 1.00 26.79 187 ASP A CA 1
ATOM 1407 C C . ASP A 1 187 ? 54.373 48.784 72.552 1.00 26.28 187 ASP A C 1
ATOM 1408 O O . ASP A 1 187 ? 55.328 49.518 72.305 1.00 26.34 187 ASP A O 1
ATOM 1413 N N . MET A 1 188 ? 53.792 48.007 71.639 1.00 25.95 188 MET A N 1
ATOM 1414 C CA . MET A 1 188 ? 54.234 47.958 70.246 1.00 25.09 188 MET A CA 1
ATOM 1415 C C . MET A 1 188 ? 53.014 47.733 69.352 1.00 24.92 188 MET A C 1
ATOM 1416 O O . MET A 1 188 ? 52.056 47.053 69.742 1.00 24.76 188 MET A O 1
ATOM 1421 N N . VAL A 1 189 ? 53.041 48.323 68.164 1.00 21.87 189 VAL A N 1
ATOM 1422 C CA . VAL A 1 189 ? 51.959 48.147 67.212 1.00 21.36 189 VAL A CA 1
ATOM 1423 C C . VAL A 1 189 ? 52.577 48.099 65.809 1.00 21.90 189 VAL A C 1
ATOM 1424 O O . VAL A 1 189 ? 53.450 48.907 65.472 1.00 20.47 189 VAL A O 1
ATOM 1428 N N . GLU A 1 190 ? 52.137 47.140 64.999 1.00 20.16 190 GLU A N 1
ATOM 1429 C CA . GLU A 1 190 ? 52.676 46.981 63.653 1.00 19.80 190 GLU A CA 1
ATOM 1430 C C . GLU A 1 190 ? 51.913 47.787 62.603 1.00 21.40 190 GLU A C 1
ATOM 1431 O O . GLU A 1 190 ? 50.701 47.599 62.389 1.00 19.58 190 GLU A O 1
ATOM 1437 N N . LYS A 1 191 ? 52.641 48.694 61.957 1.00 21.57 191 LYS A N 1
ATOM 1438 C CA . LYS A 1 191 ? 52.095 49.539 60.906 1.00 21.41 191 LYS A CA 1
ATOM 1439 C C . LYS A 1 191 ? 50.829 50.296 61.280 1.00 22.89 191 LYS A C 1
ATOM 1440 O O . LYS A 1 191 ? 49.781 50.124 60.659 1.00 24.26 191 LYS A O 1
ATOM 1446 N N . PRO A 1 192 ? 50.898 51.140 62.315 1.00 24.37 192 PRO A N 1
ATOM 1447 C CA . PRO A 1 192 ? 49.701 51.896 62.690 1.00 24.41 192 PRO A CA 1
ATOM 1448 C C . PRO A 1 192 ? 49.496 53.014 61.675 1.00 26.17 192 PRO A C 1
ATOM 1449 O O . PRO A 1 192 ? 50.440 53.433 61.004 1.00 24.82 192 PRO A O 1
ATOM 1453 N N . ASN A 1 193 ? 48.263 53.486 61.544 1.00 27.93 193 ASN A N 1
ATOM 1454 C CA . ASN A 1 193 ? 48.003 54.592 60.644 1.00 30.15 193 ASN A CA 1
ATOM 1455 C C . ASN A 1 193 ? 48.574 55.808 61.356 1.00 30.78 193 ASN A C 1
ATOM 1456 O O . ASN A 1 193 ? 48.598 55.865 62.590 1.00 31.28 193 ASN A O 1
ATOM 1461 N N . GLN A 1 194 ? 49.056 56.768 60.582 1.00 31.55 194 GLN A N 1
ATOM 1462 C CA . GLN A 1 194 ? 49.664 57.959 61.146 1.00 33.08 194 GLN A CA 1
ATOM 1463 C C . GLN A 1 194 ? 48.964 58.566 62.361 1.00 32.51 194 GLN A C 1
ATOM 1464 O O . GLN A 1 194 ? 49.616 59.155 63.217 1.00 32.77 194 GLN A O 1
ATOM 1470 N N . GLU A 1 195 ? 47.648 58.410 62.451 1.00 33.25 195 GLU A N 1
ATOM 1471 C CA . GLU A 1 195 ? 46.900 58.977 63.573 1.00 33.17 195 GLU A CA 1
ATOM 1472 C C . GLU A 1 195 ? 46.947 58.126 64.833 1.00 32.01 195 GLU A C 1
ATOM 1473 O O . GLU A 1 195 ? 46.899 58.650 65.944 1.00 31.99 195 GLU A O 1
ATOM 1479 N N . ASP A 1 196 ? 47.044 56.813 64.654 1.00 30.44 196 ASP A N 1
ATOM 1480 C CA . ASP A 1 196 ? 47.050 55.876 65.778 1.00 28.62 196 ASP A CA 1
ATOM 1481 C C . ASP A 1 196 ? 48.441 55.504 66.316 1.00 27.87 196 ASP A C 1
ATOM 1482 O O . ASP A 1 196 ? 48.557 54.686 67.228 1.00 30.10 196 ASP A O 1
ATOM 1487 N N . ALA A 1 197 ? 49.486 56.112 65.768 1.00 26.14 197 ALA A N 1
ATOM 1488 C CA . ALA A 1 197 ? 50.856 55.811 66.175 1.00 24.32 197 ALA A CA 1
ATOM 1489 C C . ALA A 1 197 ? 51.155 56.260 67.597 1.00 23.36 197 ALA A C 1
ATOM 1490 O O . ALA A 1 197 ? 50.937 57.415 67.946 1.00 25.09 197 ALA A O 1
ATOM 1492 N N . PRO A 1 198 ? 51.654 55.348 68.446 1.00 23.12 198 PRO A N 1
ATOM 1493 C CA . PRO A 1 198 ? 51.944 55.775 69.819 1.00 22.25 198 PRO A CA 1
ATOM 1494 C C . PRO A 1 198 ? 53.129 56.722 69.912 1.00 23.64 198 PRO A C 1
ATOM 1495 O O . PRO A 1 198 ? 53.292 57.404 70.926 1.00 22.99 198 PRO A O 1
ATOM 1499 N N . SER A 1 199 ? 53.951 56.768 68.859 1.00 23.71 199 SER A N 1
ATOM 1500 C CA . SER A 1 199 ? 55.118 57.653 68.839 1.00 23.62 199 SER A CA 1
ATOM 1501 C C . SER A 1 199 ? 55.762 57.730 67.453 1.00 24.30 199 SER A C 1
ATOM 1502 O O . SER A 1 199 ? 55.159 57.348 66.441 1.00 24.73 199 SER A O 1
ATOM 1505 N N . ASN A 1 200 ? 56.990 58.240 67.413 1.00 23.36 200 ASN A N 1
ATOM 1506 C CA . ASN A 1 200 ? 57.719 58.340 66.156 1.00 24.00 200 ASN A CA 1
ATOM 1507 C C . ASN A 1 200 ? 58.969 57.470 66.203 1.00 23.80 200 ASN A C 1
ATOM 1508 O O . ASN A 1 200 ? 59.862 57.595 65.361 1.00 23.57 200 ASN A O 1
ATOM 1513 N N . LEU A 1 201 ? 59.031 56.600 67.206 1.00 23.67 201 LEU A N 1
ATOM 1514 C CA . LEU A 1 201 ? 60.147 55.683 67.359 1.00 23.18 201 LEU A CA 1
ATOM 1515 C C . LEU A 1 201 ? 59.759 54.415 66.605 1.00 23.04 201 LEU A C 1
ATOM 1516 O O . LEU A 1 201 ? 59.026 53.569 67.123 1.00 23.35 201 LEU A O 1
ATOM 1521 N N . ALA A 1 202 ? 60.237 54.306 65.368 1.00 22.33 202 ALA A N 1
ATOM 1522 C CA . ALA A 1 202 ? 59.946 53.157 64.521 1.00 21.44 202 ALA A CA 1
ATOM 1523 C C . ALA A 1 202 ? 60.998 52.054 64.658 1.00 21.88 202 ALA A C 1
ATOM 1524 O O . ALA A 1 202 ? 62.195 52.322 64.795 1.00 21.93 202 ALA A O 1
ATOM 1526 N N . VAL A 1 203 ? 60.530 50.811 64.610 1.00 19.98 203 VAL A N 1
ATOM 1527 C CA . VAL A 1 203 ? 61.390 49.645 64.729 1.00 18.77 203 VAL A CA 1
ATOM 1528 C C . VAL A 1 203 ? 62.128 49.366 63.424 1.00 18.23 203 VAL A C 1
ATOM 1529 O O . VAL A 1 203 ? 61.526 49.488 62.358 1.00 17.20 203 VAL A O 1
ATOM 1533 N N . ILE A 1 204 ? 63.417 49.016 63.487 1.00 16.29 204 ILE A N 1
ATOM 1534 C CA . ILE A 1 204 ? 64.127 48.648 62.255 1.00 17.71 204 ILE A CA 1
ATOM 1535 C C . ILE A 1 204 ? 64.605 47.194 62.382 1.00 17.91 204 ILE A C 1
ATOM 1536 O O . ILE A 1 204 ? 64.643 46.643 63.489 1.00 17.92 204 ILE A O 1
ATOM 1541 N N . GLY A 1 205 ? 64.974 46.594 61.250 1.00 16.85 205 GLY A N 1
ATOM 1542 C CA . GLY A 1 205 ? 65.390 45.200 61.202 1.00 15.78 205 GLY A CA 1
ATOM 1543 C C . GLY A 1 205 ? 66.612 44.715 61.958 1.00 15.64 205 GLY A C 1
ATOM 1544 O O . GLY A 1 205 ? 67.568 44.202 61.361 1.00 15.45 205 GLY A O 1
ATOM 1545 N N . ARG A 1 206 ? 66.576 44.838 63.277 1.00 14.90 206 ARG A N 1
ATOM 1546 C CA . ARG A 1 206 ? 67.689 44.396 64.108 1.00 14.69 206 ARG A CA 1
ATOM 1547 C C . ARG A 1 206 ? 67.152 43.984 65.479 1.00 15.81 206 ARG A C 1
ATOM 1548 O O . ARG A 1 206 ? 66.448 44.766 66.123 1.00 15.63 206 ARG A O 1
ATOM 1556 N N . TYR A 1 207 ? 67.471 42.763 65.919 1.00 14.27 207 TYR A N 1
ATOM 1557 C CA . TYR A 1 207 ? 66.999 42.290 67.217 1.00 14.83 207 TYR A CA 1
ATOM 1558 C C . TYR A 1 207 ? 67.954 41.343 67.917 1.00 14.95 207 TYR A C 1
ATOM 1559 O O . TYR A 1 207 ? 68.779 40.677 67.287 1.00 14.82 207 TYR A O 1
ATOM 1568 N N . ILE A 1 208 ? 67.826 41.312 69.237 1.00 15.40 208 ILE A N 1
ATOM 1569 C CA . ILE A 1 208 ? 68.543 40.369 70.079 1.00 17.12 208 ILE A CA 1
ATOM 1570 C C . ILE A 1 208 ? 67.319 39.846 70.834 1.00 18.54 208 ILE A C 1
ATOM 1571 O O . ILE A 1 208 ? 66.623 40.629 71.481 1.00 20.03 208 ILE A O 1
ATOM 1576 N N . LEU A 1 209 ? 67.025 38.555 70.727 1.00 19.31 209 LEU A N 1
ATOM 1577 C CA . LEU A 1 209 ? 65.857 37.992 71.406 1.00 19.66 209 LEU A CA 1
ATOM 1578 C C . LEU A 1 209 ? 66.244 36.886 72.388 1.00 20.75 209 LEU A C 1
ATOM 1579 O O . LEU A 1 209 ? 67.162 36.106 72.115 1.00 20.41 209 LEU A O 1
ATOM 1584 N N . THR A 1 210 ? 65.561 36.822 73.533 1.00 20.48 210 THR A N 1
ATOM 1585 C CA . THR A 1 210 ? 65.839 35.762 74.505 1.00 20.04 210 THR A CA 1
ATOM 1586 C C . THR A 1 210 ? 65.013 34.574 74.016 1.00 20.27 210 THR A C 1
ATOM 1587 O O . THR A 1 210 ? 63.929 34.756 73.474 1.00 20.55 210 THR A O 1
ATOM 1591 N N . PRO A 1 211 ? 65.513 33.344 74.208 1.00 20.52 211 PRO A N 1
ATOM 1592 C CA . PRO A 1 211 ? 64.823 32.127 73.756 1.00 20.87 211 PRO A CA 1
ATOM 1593 C C . PRO A 1 211 ? 63.343 31.890 74.060 1.00 20.79 211 PRO A C 1
ATOM 1594 O O . PRO A 1 211 ? 62.671 31.162 73.329 1.00 21.45 211 PRO A O 1
ATOM 1598 N N . ASP A 1 212 ? 62.810 32.494 75.109 1.00 21.02 212 ASP A N 1
ATOM 1599 C CA . ASP A 1 212 ? 61.395 32.281 75.393 1.00 20.02 212 ASP A CA 1
ATOM 1600 C C . ASP A 1 212 ? 60.547 32.869 74.264 1.00 20.54 212 ASP A C 1
ATOM 1601 O O . ASP A 1 212 ? 59.331 32.622 74.185 1.00 20.58 212 ASP A O 1
ATOM 1606 N N . ILE A 1 213 ? 61.187 33.634 73.379 1.00 18.18 213 ILE A N 1
ATOM 1607 C CA . ILE A 1 213 ? 60.470 34.228 72.262 1.00 16.25 213 ILE A CA 1
ATOM 1608 C C . ILE A 1 213 ? 59.766 33.166 71.409 1.00 16.33 213 ILE A C 1
ATOM 1609 O O . ILE A 1 213 ? 58.700 33.440 70.853 1.00 14.99 213 ILE A O 1
ATOM 1614 N N . PHE A 1 214 ? 60.349 31.962 71.322 1.00 16.14 214 PHE A N 1
ATOM 1615 C CA . PHE A 1 214 ? 59.769 30.873 70.521 1.00 17.71 214 PHE A CA 1
ATOM 1616 C C . PHE A 1 214 ? 58.414 30.398 71.033 1.00 18.19 214 PHE A C 1
ATOM 1617 O O . PHE A 1 214 ? 57.452 30.344 70.265 1.00 19.30 214 PHE A O 1
ATOM 1625 N N . GLU A 1 215 ? 58.332 30.063 72.321 1.00 18.24 215 GLU A N 1
ATOM 1626 C CA . GLU A 1 215 ? 57.066 29.625 72.909 1.00 19.58 215 GLU A CA 1
ATOM 1627 C C . GLU A 1 215 ? 55.997 30.705 72.722 1.00 18.18 215 GLU A C 1
ATOM 1628 O O . GLU A 1 215 ? 54.840 30.394 72.472 1.00 17.15 215 GLU A O 1
ATOM 1634 N N . ILE A 1 216 ? 56.389 31.969 72.854 1.00 17.13 216 ILE A N 1
ATOM 1635 C CA . ILE A 1 216 ? 55.457 33.074 72.671 1.00 18.30 216 ILE A CA 1
ATOM 1636 C C . ILE A 1 216 ? 54.971 33.089 71.219 1.00 19.41 216 ILE A C 1
ATOM 1637 O O . ILE A 1 216 ? 53.793 33.349 70.960 1.00 18.50 216 ILE A O 1
ATOM 1642 N N . LEU A 1 217 ? 55.883 32.821 70.278 1.00 20.50 217 LEU A N 1
ATOM 1643 C CA . LEU A 1 217 ? 55.534 32.822 68.856 1.00 20.51 217 LEU A CA 1
ATOM 1644 C C . LEU A 1 217 ? 54.551 31.705 68.537 1.00 20.43 217 LEU A C 1
ATOM 1645 O O . LEU A 1 217 ? 53.642 31.887 67.723 1.00 18.69 217 LEU A O 1
ATOM 1650 N N . SER A 1 218 ? 54.724 30.558 69.189 1.00 20.15 218 SER A N 1
ATOM 1651 C CA . SER A 1 218 ? 53.850 29.407 68.946 1.00 23.75 218 SER A CA 1
ATOM 1652 C C . SER A 1 218 ? 52.380 29.642 69.304 1.00 25.08 218 SER A C 1
ATOM 1653 O O . SER A 1 218 ? 51.513 28.891 68.872 1.00 25.23 218 SER A O 1
ATOM 1656 N N . GLU A 1 219 ? 52.101 30.674 70.092 1.00 27.07 219 GLU A N 1
ATOM 1657 C CA . GLU A 1 219 ? 50.727 30.973 70.477 1.00 29.69 219 GLU A CA 1
ATOM 1658 C C . GLU A 1 219 ? 50.274 32.332 69.944 1.00 29.50 219 GLU A C 1
ATOM 1659 O O . GLU A 1 219 ? 49.178 32.793 70.267 1.00 30.27 219 GLU A O 1
ATOM 1665 N N . THR A 1 220 ? 51.119 32.974 69.140 1.00 28.26 220 THR A N 1
ATOM 1666 C CA . THR A 1 220 ? 50.784 34.271 68.546 1.00 27.64 220 THR A CA 1
ATOM 1667 C C . THR A 1 220 ? 49.941 34.086 67.273 1.00 28.15 220 THR A C 1
ATOM 1668 O O . THR A 1 220 ? 50.379 33.460 66.297 1.00 25.82 220 THR A O 1
ATOM 1672 N N . LYS A 1 221 ? 48.727 34.630 67.296 1.00 29.23 221 LYS A N 1
ATOM 1673 C CA . LYS A 1 221 ? 47.814 34.537 66.161 1.00 31.36 221 LYS A CA 1
ATOM 1674 C C . LYS A 1 221 ? 48.177 35.523 65.053 1.00 32.30 221 LYS A C 1
ATOM 1675 O O . LYS A 1 221 ? 48.795 36.562 65.304 1.00 32.63 221 LYS A O 1
ATOM 1681 N N . PRO A 1 222 ? 47.787 35.213 63.805 1.00 32.70 222 PRO A N 1
ATOM 1682 C CA . PRO A 1 222 ? 48.090 36.110 62.684 1.00 32.38 222 PRO A CA 1
ATOM 1683 C C . PRO A 1 222 ? 47.549 37.516 62.949 1.00 33.17 222 PRO A C 1
ATOM 1684 O O . PRO A 1 222 ? 46.369 37.679 63.274 1.00 33.08 222 PRO A O 1
ATOM 1688 N N . GLY A 1 223 ? 48.417 38.517 62.810 1.00 32.12 223 GLY A N 1
ATOM 1689 C CA . GLY A 1 223 ? 48.022 39.900 63.028 1.00 31.16 223 GLY A CA 1
ATOM 1690 C C . GLY A 1 223 ? 47.862 40.691 61.734 1.00 31.38 223 GLY A C 1
ATOM 1691 O O . GLY A 1 223 ? 47.156 40.255 60.826 1.00 31.80 223 GLY A O 1
ATOM 1692 N N . LYS A 1 224 ? 48.513 41.850 61.640 1.00 30.62 224 LYS A N 1
ATOM 1693 C CA . LYS A 1 224 ? 48.418 42.685 60.434 1.00 32.45 224 LYS A CA 1
ATOM 1694 C C . LYS A 1 224 ? 48.738 41.883 59.167 1.00 31.60 224 LYS A C 1
ATOM 1695 O O . LYS A 1 224 ? 49.656 41.060 59.160 1.00 31.62 224 LYS A O 1
ATOM 1701 N N . ASN A 1 225 ? 47.965 42.121 58.108 1.00 31.51 225 ASN A N 1
ATOM 1702 C CA . ASN A 1 225 ? 48.152 41.442 56.823 1.00 31.87 225 ASN A CA 1
ATOM 1703 C C . ASN A 1 225 ? 48.014 39.929 56.974 1.00 31.91 225 ASN A C 1
ATOM 1704 O O . ASN A 1 225 ? 48.533 39.169 56.159 1.00 31.91 225 ASN A O 1
ATOM 1709 N N . ASN A 1 226 ? 47.305 39.510 58.023 1.00 32.03 226 ASN A N 1
ATOM 1710 C CA . ASN A 1 226 ? 47.082 38.098 58.345 1.00 31.23 226 ASN A CA 1
ATOM 1711 C C . ASN A 1 226 ? 48.391 37.302 58.420 1.00 30.22 226 ASN A C 1
ATOM 1712 O O . ASN A 1 226 ? 48.457 36.135 58.029 1.00 31.11 226 ASN A O 1
ATOM 1717 N N . GLU A 1 227 ? 49.430 37.947 58.939 1.00 28.57 227 GLU A N 1
ATOM 1718 C CA . GLU A 1 227 ? 50.740 37.325 59.103 1.00 25.07 227 GLU A CA 1
ATOM 1719 C C . GLU A 1 227 ? 51.137 37.353 60.581 1.00 23.21 227 GLU A C 1
ATOM 1720 O O . GLU A 1 227 ? 50.823 38.294 61.303 1.00 21.72 227 GLU A O 1
ATOM 1726 N N . ILE A 1 228 ? 51.821 36.313 61.033 1.00 21.96 228 ILE A N 1
ATOM 1727 C CA . ILE A 1 228 ? 52.280 36.265 62.414 1.00 20.50 228 ILE A CA 1
ATOM 1728 C C . ILE A 1 228 ? 53.422 37.286 62.523 1.00 18.91 228 ILE A C 1
ATOM 1729 O O . ILE A 1 228 ? 54.460 37.157 61.879 1.00 19.18 228 ILE A O 1
ATOM 1734 N N . GLN A 1 229 ? 53.206 38.311 63.333 1.00 19.09 229 GLN A N 1
ATOM 1735 C CA . GLN A 1 229 ? 54.167 39.395 63.506 1.00 17.60 229 GLN A CA 1
ATOM 1736 C C . GLN A 1 229 ? 55.093 39.211 64.691 1.00 17.71 229 GLN A C 1
ATOM 1737 O O . GLN A 1 229 ? 54.645 38.868 65.784 1.00 19.60 229 GLN A O 1
ATOM 1743 N N . ILE A 1 230 ? 56.382 39.448 64.486 1.00 16.89 230 ILE A N 1
ATOM 1744 C CA . ILE A 1 230 ? 57.327 39.340 65.587 1.00 17.07 230 ILE A CA 1
ATOM 1745 C C . ILE A 1 230 ? 56.988 40.509 66.508 1.00 17.11 230 ILE A C 1
ATOM 1746 O O . ILE A 1 230 ? 57.263 40.471 67.709 1.00 17.23 230 ILE A O 1
ATOM 1751 N N . THR A 1 231 ? 56.376 41.535 65.920 1.00 16.29 231 THR A N 1
ATOM 1752 C CA . THR A 1 231 ? 55.956 42.727 66.640 1.00 18.23 231 THR A CA 1
ATOM 1753 C C . THR A 1 231 ? 54.946 42.371 67.741 1.00 18.67 231 THR A C 1
ATOM 1754 O O . THR A 1 231 ? 55.080 42.805 68.892 1.00 17.23 231 THR A O 1
ATOM 1758 N N . ASP A 1 232 ? 53.932 41.589 67.383 1.00 19.81 232 ASP A N 1
ATOM 1759 C CA . ASP A 1 232 ? 52.912 41.198 68.351 1.00 21.45 232 ASP A CA 1
ATOM 1760 C C . ASP A 1 232 ? 53.491 40.282 69.429 1.00 23.31 232 ASP A C 1
ATOM 1761 O O . ASP A 1 232 ? 53.054 40.322 70.586 1.00 22.12 232 ASP A O 1
ATOM 1766 N N . ALA A 1 233 ? 54.473 39.461 69.045 1.00 22.43 233 ALA A N 1
ATOM 1767 C CA . ALA A 1 233 ? 55.116 38.555 69.989 1.00 22.08 233 ALA A CA 1
ATOM 1768 C C . ALA A 1 233 ? 56.004 39.372 70.941 1.00 21.41 233 ALA A C 1
ATOM 1769 O O . ALA A 1 233 ? 56.117 39.056 72.128 1.00 20.61 233 ALA A O 1
ATOM 1771 N N . LEU A 1 234 ? 56.636 40.413 70.407 1.00 20.48 234 LEU A N 1
ATOM 1772 C CA . LEU A 1 234 ? 57.485 41.289 71.213 1.00 20.13 234 LEU A CA 1
ATOM 1773 C C . LEU A 1 234 ? 56.611 42.115 72.152 1.00 19.48 234 LEU A C 1
ATOM 1774 O O . LEU A 1 234 ? 57.032 42.462 73.253 1.00 19.58 234 LEU A O 1
ATOM 1779 N N . ARG A 1 235 ? 55.395 42.423 71.706 1.00 19.23 235 ARG A N 1
ATOM 1780 C CA . ARG A 1 235 ? 54.459 43.184 72.520 1.00 21.37 235 ARG A CA 1
ATOM 1781 C C . ARG A 1 235 ? 54.085 42.301 73.697 1.00 21.46 235 ARG A C 1
ATOM 1782 O O . ARG A 1 235 ? 54.018 42.765 74.836 1.00 23.31 235 ARG A O 1
ATOM 1790 N N . THR A 1 236 ? 53.846 41.025 73.416 1.00 20.48 236 THR A N 1
ATOM 1791 C CA . THR A 1 236 ? 53.523 40.072 74.466 1.00 19.22 236 THR A CA 1
ATOM 1792 C C . THR A 1 236 ? 54.693 39.989 75.452 1.00 19.50 236 THR A C 1
ATOM 1793 O O . THR A 1 236 ? 54.506 40.079 76.671 1.00 19.57 236 THR A O 1
ATOM 1797 N N . GLN A 1 237 ? 55.901 39.833 74.922 1.00 18.65 237 GLN A N 1
ATOM 1798 C CA . GLN A 1 237 ? 57.075 39.717 75.772 1.00 18.94 237 GLN A CA 1
ATOM 1799 C C . GLN A 1 237 ? 57.294 40.973 76.608 1.00 19.43 237 GLN A C 1
ATOM 1800 O O . GLN A 1 237 ? 57.641 40.885 77.784 1.00 18.29 237 GLN A O 1
ATOM 1806 N N . ALA A 1 238 ? 57.073 42.134 75.994 1.00 19.46 238 ALA A N 1
ATOM 1807 C CA . ALA A 1 238 ? 57.264 43.414 76.660 1.00 19.52 238 ALA A CA 1
ATOM 1808 C C . ALA A 1 238 ? 56.366 43.592 77.879 1.00 20.32 238 ALA A C 1
ATOM 1809 O O . ALA A 1 238 ? 56.784 44.181 78.874 1.00 18.64 238 ALA A O 1
ATOM 1811 N N . LYS A 1 239 ? 55.135 43.088 77.791 1.00 21.47 239 LYS A N 1
ATOM 1812 C CA . LYS A 1 239 ? 54.174 43.181 78.889 1.00 23.25 239 LYS A CA 1
ATOM 1813 C C . LYS A 1 239 ? 54.425 42.113 79.956 1.00 24.96 239 LYS A C 1
ATOM 1814 O O . LYS A 1 239 ? 53.869 42.193 81.053 1.00 26.38 239 LYS A O 1
ATOM 1820 N N . ARG A 1 240 ? 55.252 41.121 79.629 1.00 23.43 240 ARG A N 1
ATOM 1821 C CA . ARG A 1 240 ? 55.570 40.032 80.544 1.00 24.33 240 ARG A CA 1
ATOM 1822 C C . ARG A 1 240 ? 56.751 40.346 81.454 1.00 25.12 240 ARG A C 1
ATOM 1823 O O . ARG A 1 240 ? 56.798 39.918 82.616 1.00 25.34 240 ARG A O 1
ATOM 1831 N N . LYS A 1 241 ? 57.719 41.065 80.906 1.00 22.89 241 LYS A N 1
ATOM 1832 C CA . LYS A 1 241 ? 58.915 41.424 81.641 1.00 22.51 241 LYS A CA 1
ATOM 1833 C C . LYS A 1 241 ? 59.578 42.571 80.900 1.00 23.38 241 LYS A C 1
ATOM 1834 O O . LYS A 1 241 ? 59.033 43.098 79.926 1.00 21.08 241 LYS A O 1
ATOM 1840 N N . ARG A 1 242 ? 60.769 42.937 81.353 1.00 23.56 242 ARG A N 1
ATOM 1841 C CA . ARG A 1 242 ? 61.505 44.021 80.733 1.00 24.85 242 ARG A CA 1
ATOM 1842 C C . ARG A 1 242 ? 62.161 43.645 79.402 1.00 24.57 242 ARG A C 1
ATOM 1843 O O . ARG A 1 242 ? 62.851 42.630 79.304 1.00 23.95 242 ARG A O 1
ATOM 1851 N N . ILE A 1 243 ? 61.905 44.459 78.380 1.00 24.75 243 ILE A N 1
ATOM 1852 C CA . ILE A 1 243 ? 62.531 44.322 77.062 1.00 24.35 243 ILE A CA 1
ATOM 1853 C C . ILE A 1 243 ? 62.712 45.774 76.612 1.00 24.64 243 ILE A C 1
ATOM 1854 O O . ILE A 1 243 ? 61.887 46.645 76.900 1.00 24.56 243 ILE A O 1
ATOM 1859 N N . ILE A 1 244 ? 63.794 46.050 75.907 1.00 24.89 244 ILE A N 1
ATOM 1860 C CA . ILE A 1 244 ? 64.046 47.417 75.524 1.00 23.55 244 ILE A CA 1
ATOM 1861 C C . ILE A 1 244 ? 64.129 47.719 74.031 1.00 24.49 244 ILE A C 1
ATOM 1862 O O . ILE A 1 244 ? 64.087 46.824 73.173 1.00 24.10 244 ILE A O 1
ATOM 1867 N N . ALA A 1 245 ? 64.233 49.015 73.754 1.00 21.67 245 ALA A N 1
ATOM 1868 C CA . ALA A 1 245 ? 64.363 49.536 72.414 1.00 20.16 245 ALA A CA 1
ATOM 1869 C C . ALA A 1 245 ? 65.628 50.382 72.432 1.00 19.29 245 ALA A C 1
ATOM 1870 O O . ALA A 1 245 ? 65.816 51.236 73.306 1.00 17.65 245 ALA A O 1
ATOM 1872 N N . TYR A 1 246 ? 66.503 50.137 71.470 1.00 18.78 246 TYR A N 1
ATOM 1873 C CA . TYR A 1 246 ? 67.745 50.879 71.394 1.00 19.43 246 TYR A CA 1
ATOM 1874 C C . TYR A 1 246 ? 67.806 51.765 70.151 1.00 18.74 246 TYR A C 1
ATOM 1875 O O . TYR A 1 246 ? 67.636 51.283 69.026 1.00 18.19 246 TYR A O 1
ATOM 1884 N N . GLN A 1 247 ? 68.045 53.057 70.367 1.00 18.10 247 GLN A N 1
ATOM 1885 C CA . GLN A 1 247 ? 68.145 54.033 69.285 1.00 18.17 247 GLN A CA 1
ATOM 1886 C C . GLN A 1 247 ? 69.588 54.018 68.774 1.00 19.46 247 GLN A C 1
ATOM 1887 O O . GLN A 1 247 ? 70.449 54.768 69.243 1.00 19.17 247 GLN A O 1
ATOM 1893 N N . PHE A 1 248 ? 69.830 53.147 67.802 1.00 18.82 248 PHE A N 1
ATOM 1894 C CA . PHE A 1 248 ? 71.146 52.937 67.222 1.00 18.82 248 PHE A CA 1
ATOM 1895 C C . PHE A 1 248 ? 71.796 54.138 66.537 1.00 20.26 248 PHE A C 1
ATOM 1896 O O . PHE A 1 248 ? 71.130 55.077 66.086 1.00 20.07 248 PHE A O 1
ATOM 1904 N N . LYS A 1 249 ? 73.119 54.090 66.467 1.00 20.63 249 LYS A N 1
ATOM 1905 C CA . LYS A 1 249 ? 73.877 55.131 65.808 1.00 23.16 249 LYS A CA 1
ATOM 1906 C C . LYS A 1 249 ? 74.211 54.550 64.444 1.00 23.94 249 LYS A C 1
ATOM 1907 O O . LYS A 1 249 ? 74.551 53.367 64.339 1.00 23.59 249 LYS A O 1
ATOM 1913 N N . GLY A 1 250 ? 74.102 55.381 63.412 1.00 23.84 250 GLY A N 1
ATOM 1914 C CA . GLY A 1 250 ? 74.388 54.939 62.064 1.00 24.00 250 GLY A CA 1
ATOM 1915 C C . GLY A 1 250 ? 73.298 55.328 61.083 1.00 24.88 250 GLY A C 1
ATOM 1916 O O . GLY A 1 250 ? 72.208 55.755 61.476 1.00 25.32 250 GLY A O 1
ATOM 1917 N N . LYS A 1 251 ? 73.590 55.167 59.798 1.00 24.82 251 LYS A N 1
ATOM 1918 C CA . LYS A 1 251 ? 72.645 55.504 58.748 1.00 25.16 251 LYS A CA 1
ATOM 1919 C C . LYS A 1 251 ? 71.905 54.250 58.288 1.00 24.22 251 LYS A C 1
ATOM 1920 O O . LYS A 1 251 ? 72.515 53.195 58.127 1.00 23.82 251 LYS A O 1
ATOM 1926 N N . ARG A 1 252 ? 70.592 54.368 58.092 1.00 22.12 252 ARG A N 1
ATOM 1927 C CA . ARG A 1 252 ? 69.788 53.237 57.634 1.00 21.80 252 ARG A CA 1
ATOM 1928 C C . ARG A 1 252 ? 68.942 53.517 56.392 1.00 20.56 252 ARG A C 1
ATOM 1929 O O . ARG A 1 252 ? 68.203 54.495 56.332 1.00 21.11 252 ARG A O 1
ATOM 1937 N N . TYR A 1 253 ? 69.063 52.644 55.401 1.00 19.45 253 TYR A N 1
ATOM 1938 C CA . TYR A 1 253 ? 68.290 52.755 54.172 1.00 19.76 253 TYR A CA 1
ATOM 1939 C C . TYR A 1 253 ? 67.272 51.614 54.153 1.00 19.33 253 TYR A C 1
ATOM 1940 O O . TYR A 1 253 ? 67.641 50.451 54.322 1.00 20.26 253 TYR A O 1
ATOM 1949 N N . ASP A 1 254 ? 65.996 51.929 53.981 1.00 18.61 254 ASP A N 1
ATOM 1950 C CA . ASP A 1 254 ? 65.001 50.867 53.900 1.00 19.91 254 ASP A CA 1
ATOM 1951 C C . ASP A 1 254 ? 65.020 50.338 52.468 1.00 19.83 254 ASP A C 1
ATOM 1952 O O . ASP A 1 254 ? 64.236 50.770 51.620 1.00 17.47 254 ASP A O 1
ATOM 1957 N N . CYS A 1 255 ? 65.933 49.411 52.209 1.00 19.28 255 CYS A N 1
ATOM 1958 C CA . CYS A 1 255 ? 66.077 48.838 50.888 1.00 19.81 255 CYS A CA 1
ATOM 1959 C C . CYS A 1 255 ? 64.968 47.829 50.655 1.00 20.87 255 CYS A C 1
ATOM 1960 O O . CYS A 1 255 ? 64.960 47.117 49.655 1.00 20.09 255 CYS A O 1
ATOM 1963 N N . GLY A 1 256 ? 64.038 47.771 51.606 1.00 21.47 256 GLY A N 1
ATOM 1964 C CA . GLY A 1 256 ? 62.891 46.895 51.484 1.00 20.27 256 GLY A CA 1
ATOM 1965 C C . GLY A 1 256 ? 61.911 47.629 50.582 1.00 22.73 256 GLY A C 1
ATOM 1966 O O . GLY A 1 256 ? 60.914 47.060 50.113 1.00 22.56 256 GLY A O 1
ATOM 1967 N N . SER A 1 257 ? 62.203 48.908 50.343 1.00 20.90 257 SER A N 1
ATOM 1968 C CA . SER A 1 257 ? 61.377 49.749 49.478 1.00 22.01 257 SER A CA 1
ATOM 1969 C C . SER A 1 257 ? 62.226 50.192 48.287 1.00 22.32 257 SER A C 1
ATOM 1970 O O . SER A 1 257 ? 63.429 50.419 48.433 1.00 22.39 257 SER A O 1
ATOM 1973 N N . VAL A 1 258 ? 61.610 50.331 47.116 1.00 22.86 258 VAL A N 1
ATOM 1974 C CA . VAL A 1 258 ? 62.371 50.734 45.931 1.00 24.76 258 VAL A CA 1
ATOM 1975 C C . VAL A 1 258 ? 63.037 52.094 46.116 1.00 24.86 258 VAL A C 1
ATOM 1976 O O . VAL A 1 258 ? 64.127 52.336 45.594 1.00 24.47 258 VAL A O 1
ATOM 1980 N N . GLU A 1 259 ? 62.397 52.970 46.884 1.00 26.00 259 GLU A N 1
ATOM 1981 C CA . GLU A 1 259 ? 62.942 54.302 47.135 1.00 25.25 259 GLU A CA 1
ATOM 1982 C C . GLU A 1 259 ? 64.237 54.213 47.929 1.00 24.33 259 GLU A C 1
ATOM 1983 O O . GLU A 1 259 ? 65.217 54.896 47.619 1.00 24.70 259 GLU A O 1
ATOM 1989 N N . GLY A 1 260 ? 64.243 53.364 48.950 1.00 24.39 260 GLY A N 1
ATOM 1990 C CA . GLY A 1 260 ? 65.443 53.199 49.759 1.00 24.99 260 GLY A CA 1
ATOM 1991 C C . GLY A 1 260 ? 66.510 52.380 49.043 1.00 24.80 260 GLY A C 1
ATOM 1992 O O . GLY A 1 260 ? 67.697 52.493 49.338 1.00 24.65 260 GLY A O 1
ATOM 1993 N N . TYR A 1 261 ? 66.079 51.545 48.103 1.00 24.46 261 TYR A N 1
ATOM 1994 C CA . TYR A 1 261 ? 66.996 50.715 47.317 1.00 25.67 261 TYR A CA 1
ATOM 1995 C C . TYR A 1 261 ? 67.803 51.621 46.388 1.00 24.78 261 TYR A C 1
ATOM 1996 O O . TYR A 1 261 ? 69.018 51.489 46.263 1.00 23.46 261 TYR A O 1
ATOM 2005 N N . ILE A 1 262 ? 67.107 52.547 45.744 1.00 25.27 262 ILE A N 1
ATOM 2006 C CA . ILE A 1 262 ? 67.739 53.480 44.829 1.00 27.52 262 ILE A CA 1
ATOM 2007 C C . ILE A 1 262 ? 68.667 54.440 45.578 1.00 28.27 262 ILE A C 1
ATOM 2008 O O . ILE A 1 262 ? 69.795 54.701 45.149 1.00 29.15 262 ILE A O 1
ATOM 2013 N N . GLU A 1 263 ? 68.195 54.967 46.699 1.00 29.28 263 GLU A N 1
ATOM 2014 C CA . GLU A 1 263 ? 69.004 55.900 47.477 1.00 29.59 263 GLU A CA 1
ATOM 2015 C C . GLU A 1 263 ? 70.321 55.276 47.931 1.00 27.80 263 GLU A C 1
ATOM 2016 O O . GLU A 1 263 ? 71.384 55.880 47.790 1.00 28.66 263 GLU A O 1
ATOM 2022 N N . ALA A 1 264 ? 70.253 54.066 48.475 1.00 25.80 264 ALA A N 1
ATOM 2023 C CA . ALA A 1 264 ? 71.451 53.389 48.959 1.00 23.54 264 ALA A CA 1
ATOM 2024 C C . ALA A 1 264 ? 72.412 53.139 47.797 1.00 22.94 264 ALA A C 1
ATOM 2025 O O . ALA A 1 264 ? 73.637 53.296 47.928 1.00 22.03 264 ALA A O 1
ATOM 2027 N N . SER A 1 265 ? 71.849 52.750 46.658 1.00 21.38 265 SER A N 1
ATOM 2028 C CA . SER A 1 265 ? 72.649 52.497 45.472 1.00 21.19 265 SER A CA 1
ATOM 2029 C C . SER A 1 265 ? 73.378 53.784 45.069 1.00 21.11 265 SER A C 1
ATOM 2030 O O . SER A 1 265 ? 74.604 53.792 44.952 1.00 21.53 265 SER A O 1
ATOM 2033 N N . ASN A 1 266 ? 72.636 54.869 44.862 1.00 20.11 266 ASN A N 1
ATOM 2034 C CA . ASN A 1 266 ? 73.280 56.128 44.497 1.00 23.46 266 ASN A CA 1
ATOM 2035 C C . ASN A 1 266 ? 74.298 56.522 45.565 1.00 24.78 266 ASN A C 1
ATOM 2036 O O . ASN A 1 266 ? 75.399 56.990 45.254 1.00 22.41 266 ASN A O 1
ATOM 2041 N N . ALA A 1 267 ? 73.923 56.316 46.823 1.00 25.62 267 ALA A N 1
ATOM 2042 C CA . ALA A 1 267 ? 74.800 56.636 47.934 1.00 28.02 267 ALA A CA 1
ATOM 2043 C C . ALA A 1 267 ? 76.113 55.865 47.829 1.00 29.58 267 ALA A C 1
ATOM 2044 O O . ALA A 1 267 ? 77.185 56.421 48.050 1.00 30.17 267 ALA A O 1
ATOM 2046 N N . TYR A 1 268 ? 76.031 54.584 47.490 1.00 31.68 268 TYR A N 1
ATOM 2047 C CA . TYR A 1 268 ? 77.234 53.776 47.369 1.00 33.48 268 TYR A CA 1
ATOM 2048 C C . TYR A 1 268 ? 78.080 54.218 46.184 1.00 35.92 268 TYR A C 1
ATOM 2049 O O . TYR A 1 268 ? 79.311 54.220 46.255 1.00 37.09 268 TYR A O 1
ATOM 2058 N N . TYR A 1 269 ? 77.417 54.576 45.089 1.00 37.71 269 TYR A N 1
ATOM 2059 C CA . TYR A 1 269 ? 78.119 55.009 43.885 1.00 39.82 269 TYR A CA 1
ATOM 2060 C C . TYR A 1 269 ? 78.920 56.273 44.164 1.00 40.68 269 TYR A C 1
ATOM 2061 O O . TYR A 1 269 ? 80.099 56.365 43.829 1.00 40.34 269 TYR A O 1
ATOM 2070 N N . LYS A 1 270 ? 78.265 57.244 44.786 1.00 41.91 270 LYS A N 1
ATOM 2071 C CA . LYS A 1 270 ? 78.908 58.498 45.130 1.00 43.60 270 LYS A CA 1
ATOM 2072 C C . LYS A 1 270 ? 80.107 58.248 46.034 1.00 44.30 270 LYS A C 1
ATOM 2073 O O . LYS A 1 270 ? 80.917 59.143 46.251 1.00 44.18 270 LYS A O 1
ATOM 2079 N N . LYS A 1 271 ? 80.218 57.028 46.554 1.00 45.10 271 LYS A N 1
ATOM 2080 C CA . LYS A 1 271 ? 81.336 56.658 47.420 1.00 46.11 271 LYS A CA 1
ATOM 2081 C C . LYS A 1 271 ? 82.374 55.854 46.635 1.00 46.37 271 LYS A C 1
ATOM 2082 O O . LYS A 1 271 ? 83.576 56.044 46.806 1.00 46.17 271 LYS A O 1
ATOM 2088 N N . ARG A 1 272 ? 81.900 54.956 45.778 1.00 46.77 272 ARG A N 1
ATOM 2089 C CA . ARG A 1 272 ? 82.783 54.131 44.960 1.00 47.43 272 ARG A CA 1
ATOM 2090 C C . ARG A 1 272 ? 83.592 55.067 44.063 1.00 47.71 272 ARG A C 1
ATOM 2091 O O . ARG A 1 272 ? 84.747 54.801 43.729 1.00 47.30 272 ARG A O 1
ATOM 2099 N N . LEU A 1 273 ? 82.957 56.172 43.687 1.00 47.47 273 LEU A N 1
ATOM 2100 C CA . LEU A 1 273 ? 83.555 57.183 42.829 1.00 47.41 273 LEU A CA 1
ATOM 2101 C C . LEU A 1 273 ? 84.850 57.699 43.465 1.00 47.97 273 LEU A C 1
ATOM 2102 O O . LEU A 1 273 ? 85.917 57.676 42.827 1.00 47.94 273 LEU A O 1
ATOM 2107 N N . MET B 1 1 ? 62.744 34.550 7.482 1.00 37.50 1 MET B N 1
ATOM 2108 C CA . MET B 1 1 ? 63.078 35.622 8.465 1.00 36.90 1 MET B CA 1
ATOM 2109 C C . MET B 1 1 ? 63.931 35.095 9.625 1.00 34.52 1 MET B C 1
ATOM 2110 O O . MET B 1 1 ? 64.111 33.883 9.781 1.00 34.07 1 MET B O 1
ATOM 2115 N N . ILE B 1 2 ? 64.458 36.016 10.425 1.00 30.32 2 ILE B N 1
ATOM 2116 C CA . ILE B 1 2 ? 65.305 35.674 11.556 1.00 27.92 2 ILE B CA 1
ATOM 2117 C C . ILE B 1 2 ? 64.479 35.152 12.727 1.00 27.40 2 ILE B C 1
ATOM 2118 O O . ILE B 1 2 ? 63.723 35.901 13.339 1.00 27.82 2 ILE B O 1
ATOM 2123 N N . LYS B 1 3 ? 64.642 33.864 13.030 1.00 24.49 3 LYS B N 1
ATOM 2124 C CA . LYS B 1 3 ? 63.901 33.198 14.100 1.00 22.94 3 LYS B CA 1
ATOM 2125 C C . LYS B 1 3 ? 64.630 33.054 15.428 1.00 20.50 3 LYS B C 1
ATOM 2126 O O . LYS B 1 3 ? 63.997 32.951 16.481 1.00 19.22 3 LYS B O 1
ATOM 2132 N N . LYS B 1 4 ? 65.957 33.030 15.375 1.00 18.06 4 LYS B N 1
ATOM 2133 C CA . LYS B 1 4 ? 66.766 32.857 16.572 1.00 15.43 4 LYS B CA 1
ATOM 2134 C C . LYS B 1 4 ? 67.563 34.090 16.993 1.00 14.77 4 LYS B C 1
ATOM 2135 O O . LYS B 1 4 ? 68.039 34.863 16.161 1.00 12.49 4 LYS B O 1
ATOM 2141 N N . CYS B 1 5 ? 67.713 34.246 18.302 1.00 14.25 5 CYS B N 1
ATOM 2142 C CA . CYS B 1 5 ? 68.504 35.325 18.846 1.00 15.98 5 CYS B CA 1
ATOM 2143 C C . CYS B 1 5 ? 69.449 34.718 19.872 1.00 16.93 5 CYS B C 1
ATOM 2144 O O . CYS B 1 5 ? 69.014 33.993 20.772 1.00 17.04 5 CYS B O 1
ATOM 2147 N N . LEU B 1 6 ? 70.741 35.008 19.721 1.00 16.56 6 LEU B N 1
ATOM 2148 C CA . LEU B 1 6 ? 71.786 34.495 20.616 1.00 17.07 6 LEU B CA 1
ATOM 2149 C C . LEU B 1 6 ? 72.036 35.520 21.721 1.00 16.24 6 LEU B C 1
ATOM 2150 O O . LEU B 1 6 ? 72.096 36.717 21.444 1.00 14.35 6 LEU B O 1
ATOM 2155 N N . PHE B 1 7 ? 72.186 35.041 22.957 1.00 14.67 7 PHE B N 1
ATOM 2156 C CA . PHE B 1 7 ? 72.434 35.906 24.098 1.00 12.37 7 PHE B CA 1
ATOM 2157 C C . PHE B 1 7 ? 73.648 35.430 24.899 1.00 13.97 7 PHE B C 1
ATOM 2158 O O . PHE B 1 7 ? 73.526 34.552 25.757 1.00 13.35 7 PHE B O 1
ATOM 2166 N N . PRO B 1 8 ? 74.832 35.999 24.633 1.00 15.12 8 PRO B N 1
ATOM 2167 C CA . PRO B 1 8 ? 76.023 35.591 25.376 1.00 14.78 8 PRO B CA 1
ATOM 2168 C C . PRO B 1 8 ? 75.826 36.031 26.825 1.00 17.33 8 PRO B C 1
ATOM 2169 O O . PRO B 1 8 ? 75.492 37.189 27.093 1.00 19.19 8 PRO B O 1
ATOM 2173 N N . ALA B 1 9 ? 76.032 35.123 27.764 1.00 17.58 9 ALA B N 1
ATOM 2174 C CA . ALA B 1 9 ? 75.861 35.462 29.172 1.00 18.54 9 ALA B CA 1
ATOM 2175 C C . ALA B 1 9 ? 76.915 34.726 29.990 1.00 18.57 9 ALA B C 1
ATOM 2176 O O . ALA B 1 9 ? 76.686 34.378 31.145 1.00 18.90 9 ALA B O 1
ATOM 2178 N N . ALA B 1 10 ? 78.074 34.511 29.381 1.00 19.14 10 ALA B N 1
ATOM 2179 C CA . ALA B 1 10 ? 79.150 33.771 30.016 1.00 20.15 10 ALA B CA 1
ATOM 2180 C C . ALA B 1 10 ? 80.354 34.611 30.467 1.00 19.89 10 ALA B C 1
ATOM 2181 O O . ALA B 1 10 ? 81.315 34.077 31.017 1.00 20.97 10 ALA B O 1
ATOM 2183 N N . GLY B 1 11 ? 80.298 35.919 30.241 1.00 21.51 11 GLY B N 1
ATOM 2184 C CA . GLY B 1 11 ? 81.395 36.786 30.642 1.00 23.11 11 GLY B CA 1
ATOM 2185 C C . GLY B 1 11 ? 81.555 36.884 32.153 1.00 24.44 11 GLY B C 1
ATOM 2186 O O . GLY B 1 11 ? 80.599 36.667 32.892 1.00 24.35 11 GLY B O 1
ATOM 2187 N N . TYR B 1 12 ? 82.759 37.224 32.610 1.00 25.56 12 TYR B N 1
ATOM 2188 C CA . TYR B 1 12 ? 83.059 37.337 34.041 1.00 27.44 12 TYR B CA 1
ATOM 2189 C C . TYR B 1 12 ? 82.328 38.448 34.803 1.00 27.29 12 TYR B C 1
ATOM 2190 O O . TYR B 1 12 ? 81.925 38.259 35.951 1.00 27.62 12 TYR B O 1
ATOM 2199 N N . GLY B 1 13 ? 82.162 39.606 34.176 1.00 27.45 13 GLY B N 1
ATOM 2200 C CA . GLY B 1 13 ? 81.479 40.695 34.847 1.00 25.87 13 GLY B CA 1
ATOM 2201 C C . GLY B 1 13 ? 82.282 41.154 36.046 1.00 26.37 13 GLY B C 1
ATOM 2202 O O . GLY B 1 13 ? 81.725 41.604 37.051 1.00 24.23 13 GLY B O 1
ATOM 2203 N N . THR B 1 14 ? 83.601 41.019 35.932 1.00 25.97 14 THR B N 1
ATOM 2204 C CA . THR B 1 14 ? 84.539 41.414 36.976 1.00 26.04 14 THR B CA 1
ATOM 2205 C C . THR B 1 14 ? 84.120 42.732 37.612 1.00 26.87 14 THR B C 1
ATOM 2206 O O . THR B 1 14 ? 84.322 42.959 38.809 1.00 26.20 14 THR B O 1
ATOM 2210 N N . ARG B 1 15 ? 83.527 43.594 36.793 1.00 27.08 15 ARG B N 1
ATOM 2211 C CA . ARG B 1 15 ? 83.055 44.900 37.238 1.00 27.86 15 ARG B CA 1
ATOM 2212 C C . ARG B 1 15 ? 82.162 44.819 38.480 1.00 26.90 15 ARG B C 1
ATOM 2213 O O . ARG B 1 15 ? 82.453 45.430 39.513 1.00 27.42 15 ARG B O 1
ATOM 2221 N N . PHE B 1 16 ? 81.077 44.055 38.358 1.00 25.07 16 PHE B N 1
ATOM 2222 C CA . PHE B 1 16 ? 80.093 43.893 39.419 1.00 21.87 16 PHE B CA 1
ATOM 2223 C C . PHE B 1 16 ? 80.398 42.795 40.434 1.00 21.07 16 PHE B C 1
ATOM 2224 O O . PHE B 1 16 ? 79.498 42.192 41.017 1.00 19.94 16 PHE B O 1
ATOM 2232 N N . LEU B 1 17 ? 81.679 42.539 40.643 1.00 20.26 17 LEU B N 1
ATOM 2233 C CA . LEU B 1 17 ? 82.102 41.550 41.631 1.00 20.49 17 LEU B CA 1
ATOM 2234 C C . LEU B 1 17 ? 81.884 42.275 42.971 1.00 18.70 17 LEU B C 1
ATOM 2235 O O . LEU B 1 17 ? 82.083 43.483 43.049 1.00 18.98 17 LEU B O 1
ATOM 2240 N N . PRO B 1 18 ? 81.522 41.552 44.046 1.00 18.45 18 PRO B N 1
ATOM 2241 C CA . PRO B 1 18 ? 81.299 40.106 44.170 1.00 17.85 18 PRO B CA 1
ATOM 2242 C C . PRO B 1 18 ? 79.988 39.429 43.749 1.00 17.74 18 PRO B C 1
ATOM 2243 O O . PRO B 1 18 ? 80.008 38.233 43.484 1.00 18.14 18 PRO B O 1
ATOM 2247 N N . ILE B 1 19 ? 78.865 40.139 43.680 1.00 17.45 19 ILE B N 1
ATOM 2248 C CA . ILE B 1 19 ? 77.621 39.447 43.340 1.00 19.36 19 ILE B CA 1
ATOM 2249 C C . ILE B 1 19 ? 77.636 38.645 42.035 1.00 19.73 19 ILE B C 1
ATOM 2250 O O . ILE B 1 19 ? 76.939 37.646 41.904 1.00 19.36 19 ILE B O 1
ATOM 2255 N N . THR B 1 20 ? 78.444 39.067 41.080 1.00 20.21 20 THR B N 1
ATOM 2256 C CA . THR B 1 20 ? 78.495 38.358 39.818 1.00 23.61 20 THR B CA 1
ATOM 2257 C C . THR B 1 20 ? 79.258 37.031 39.966 1.00 24.35 20 THR B C 1
ATOM 2258 O O . THR B 1 20 ? 79.552 36.337 38.992 1.00 25.00 20 THR B O 1
ATOM 2262 N N . LYS B 1 21 ? 79.539 36.682 41.217 1.00 24.74 21 LYS B N 1
ATOM 2263 C CA . LYS B 1 21 ? 80.218 35.443 41.570 1.00 24.44 21 LYS B CA 1
ATOM 2264 C C . LYS B 1 21 ? 79.191 34.331 41.424 1.00 24.64 21 LYS B C 1
ATOM 2265 O O . LYS B 1 21 ? 79.510 33.206 41.040 1.00 24.30 21 LYS B O 1
ATOM 2271 N N . THR B 1 22 ? 77.947 34.672 41.729 1.00 24.17 22 THR B N 1
ATOM 2272 C CA . THR B 1 22 ? 76.844 33.722 41.685 1.00 22.87 22 THR B CA 1
ATOM 2273 C C . THR B 1 22 ? 75.831 34.062 40.606 1.00 21.99 22 THR B C 1
ATOM 2274 O O . THR B 1 22 ? 75.280 33.179 39.957 1.00 21.72 22 THR B O 1
ATOM 2278 N N . ILE B 1 23 ? 75.591 35.350 40.415 1.00 21.83 23 ILE B N 1
ATOM 2279 C CA . ILE B 1 23 ? 74.625 35.799 39.425 1.00 22.74 23 ILE B CA 1
ATOM 2280 C C . ILE B 1 23 ? 75.284 36.517 38.234 1.00 21.89 23 ILE B C 1
ATOM 2281 O O . ILE B 1 23 ? 76.125 37.402 38.419 1.00 21.87 23 ILE B O 1
ATOM 2286 N N . PRO B 1 24 ? 74.921 36.125 36.995 1.00 20.02 24 PRO B N 1
ATOM 2287 C CA . PRO B 1 24 ? 75.478 36.740 35.778 1.00 19.10 24 PRO B CA 1
ATOM 2288 C C . PRO B 1 24 ? 75.043 38.205 35.733 1.00 18.78 24 PRO B C 1
ATOM 2289 O O . PRO B 1 24 ? 73.951 38.538 36.195 1.00 18.47 24 PRO B O 1
ATOM 2293 N N . LYS B 1 25 ? 75.874 39.081 35.179 1.00 17.44 25 LYS B N 1
ATOM 2294 C CA . LYS B 1 25 ? 75.498 40.483 35.119 1.00 17.33 25 LYS B CA 1
ATOM 2295 C C . LYS B 1 25 ? 74.240 40.687 34.272 1.00 17.93 25 LYS B C 1
ATOM 2296 O O . LYS B 1 25 ? 73.469 41.620 34.517 1.00 17.29 25 LYS B O 1
ATOM 2302 N N . GLU B 1 26 ? 74.030 39.823 33.279 1.00 17.83 26 GLU B N 1
ATOM 2303 C CA . GLU B 1 26 ? 72.843 39.932 32.430 1.00 18.83 26 GLU B CA 1
ATOM 2304 C C . GLU B 1 26 ? 71.595 39.741 33.300 1.00 19.94 26 GLU B C 1
ATOM 2305 O O . GLU B 1 26 ? 70.480 40.075 32.885 1.00 21.40 26 GLU B O 1
ATOM 2311 N N . MET B 1 27 ? 71.786 39.194 34.502 1.00 19.33 27 MET B N 1
ATOM 2312 C CA . MET B 1 27 ? 70.679 38.976 35.430 1.00 18.83 27 MET B CA 1
ATOM 2313 C C . MET B 1 27 ? 70.535 40.094 36.457 1.00 17.76 27 MET B C 1
ATOM 2314 O O . MET B 1 27 ? 69.601 40.074 37.247 1.00 18.36 27 MET B O 1
ATOM 2319 N N . LEU B 1 28 ? 71.454 41.056 36.461 1.00 18.13 28 LEU B N 1
ATOM 2320 C CA . LEU B 1 28 ? 71.364 42.170 37.407 1.00 18.03 28 LEU B CA 1
ATOM 2321 C C . LEU B 1 28 ? 70.086 42.953 37.118 1.00 19.53 28 LEU B C 1
ATOM 2322 O O . LEU B 1 28 ? 69.734 43.190 35.955 1.00 18.54 28 LEU B O 1
ATOM 2327 N N . PRO B 1 29 ? 69.373 43.377 38.174 1.00 19.11 29 PRO B N 1
ATOM 2328 C CA . PRO B 1 29 ? 68.124 44.125 37.998 1.00 20.01 29 PRO B CA 1
ATOM 2329 C C . PRO B 1 29 ? 68.265 45.624 37.749 1.00 19.25 29 PRO B C 1
ATOM 2330 O O . PRO B 1 29 ? 69.197 46.260 38.216 1.00 18.46 29 PRO B O 1
ATOM 2334 N N . ILE B 1 30 ? 67.348 46.188 36.984 1.00 21.59 30 ILE B N 1
ATOM 2335 C CA . ILE B 1 30 ? 67.383 47.625 36.797 1.00 25.85 30 ILE B CA 1
ATOM 2336 C C . ILE B 1 30 ? 66.848 48.029 38.174 1.00 28.29 30 ILE B C 1
ATOM 2337 O O . ILE B 1 30 ? 67.536 48.701 38.949 1.00 32.23 30 ILE B O 1
ATOM 2342 N N . VAL B 1 31 ? 65.638 47.604 38.506 1.00 28.02 31 VAL B N 1
ATOM 2343 C CA . VAL B 1 31 ? 65.132 47.853 39.856 1.00 26.57 31 VAL B CA 1
ATOM 2344 C C . VAL B 1 31 ? 64.402 46.592 40.272 1.00 25.58 31 VAL B C 1
ATOM 2345 O O . VAL B 1 31 ? 64.626 46.048 41.352 1.00 26.94 31 VAL B O 1
ATOM 2349 N N . ASP B 1 32 ? 63.551 46.111 39.376 1.00 25.14 32 ASP B N 1
ATOM 2350 C CA . ASP B 1 32 ? 62.763 44.916 39.608 1.00 24.22 32 ASP B CA 1
ATOM 2351 C C . ASP B 1 32 ? 62.827 43.954 38.414 1.00 23.67 32 ASP B C 1
ATOM 2352 O O . ASP B 1 32 ? 62.210 42.889 38.433 1.00 23.54 32 ASP B O 1
ATOM 2357 N N . LYS B 1 33 ? 63.577 44.334 37.381 1.00 23.28 33 LYS B N 1
ATOM 2358 C CA . LYS B 1 33 ? 63.687 43.527 36.164 1.00 21.40 33 LYS B CA 1
ATOM 2359 C C . LYS B 1 33 ? 65.127 43.311 35.719 1.00 19.25 33 LYS B C 1
ATOM 2360 O O . LYS B 1 33 ? 65.905 44.259 35.631 1.00 18.30 33 LYS B O 1
ATOM 2366 N N . PRO B 1 34 ? 65.498 42.051 35.429 1.00 18.10 34 PRO B N 1
ATOM 2367 C CA . PRO B 1 34 ? 66.868 41.770 34.994 1.00 17.99 34 PRO B CA 1
ATOM 2368 C C . PRO B 1 34 ? 67.096 42.204 33.549 1.00 17.08 34 PRO B C 1
ATOM 2369 O O . PRO B 1 34 ? 66.189 42.136 32.728 1.00 18.03 34 PRO B O 1
ATOM 2373 N N . LEU B 1 35 ? 68.309 42.664 33.257 1.00 17.79 35 LEU B N 1
ATOM 2374 C CA . LEU B 1 35 ? 68.678 43.103 31.910 1.00 18.00 35 LEU B CA 1
ATOM 2375 C C . LEU B 1 35 ? 68.183 42.132 30.810 1.00 18.50 35 LEU B C 1
ATOM 2376 O O . LEU B 1 35 ? 67.477 42.531 29.886 1.00 17.03 35 LEU B O 1
ATOM 2381 N N . ILE B 1 36 ? 68.563 40.860 30.933 1.00 18.44 36 ILE B N 1
ATOM 2382 C CA . ILE B 1 36 ? 68.206 39.833 29.967 1.00 18.50 36 ILE B CA 1
ATOM 2383 C C . ILE B 1 36 ? 66.709 39.788 29.626 1.00 19.86 36 ILE B C 1
ATOM 2384 O O . ILE B 1 36 ? 66.344 39.361 28.526 1.00 19.47 36 ILE B O 1
ATOM 2389 N N . GLN B 1 37 ? 65.841 40.219 30.545 1.00 17.73 37 GLN B N 1
ATOM 2390 C CA . GLN B 1 37 ? 64.419 40.190 30.241 1.00 16.84 37 GLN B CA 1
ATOM 2391 C C . GLN B 1 37 ? 64.041 41.291 29.238 1.00 16.40 37 GLN B C 1
ATOM 2392 O O . GLN B 1 37 ? 63.131 41.116 28.429 1.00 15.22 37 GLN B O 1
ATOM 2398 N N . TYR B 1 38 ? 64.732 42.426 29.304 1.00 16.38 38 TYR B N 1
ATOM 2399 C CA . TYR B 1 38 ? 64.486 43.528 28.379 1.00 15.75 38 TYR B CA 1
ATOM 2400 C C . TYR B 1 38 ? 64.913 43.102 26.991 1.00 15.48 38 TYR B C 1
ATOM 2401 O O . TYR B 1 38 ? 64.219 43.363 26.009 1.00 17.07 38 TYR B O 1
ATOM 2410 N N . ALA B 1 39 ? 66.059 42.434 26.921 1.00 14.48 39 ALA B N 1
ATOM 2411 C CA . ALA B 1 39 ? 66.605 41.961 25.657 1.00 14.14 39 ALA B CA 1
ATOM 2412 C C . ALA B 1 39 ? 65.684 40.944 24.988 1.00 12.98 39 ALA B C 1
ATOM 2413 O O . ALA B 1 39 ? 65.516 40.962 23.766 1.00 13.52 39 ALA B O 1
ATOM 2415 N N . VAL B 1 40 ? 65.096 40.059 25.787 1.00 12.62 40 VAL B N 1
ATOM 2416 C CA . VAL B 1 40 ? 64.204 39.030 25.265 1.00 12.74 40 VAL B CA 1
ATOM 2417 C C . VAL B 1 40 ? 62.931 39.649 24.695 1.00 14.18 40 VAL B C 1
ATOM 2418 O O . VAL B 1 40 ? 62.464 39.242 23.631 1.00 13.31 40 VAL B O 1
ATOM 2422 N N . GLU B 1 41 ? 62.376 40.631 25.404 1.00 15.45 41 GLU B N 1
ATOM 2423 C CA . GLU B 1 41 ? 61.173 41.320 24.941 1.00 17.07 41 GLU B CA 1
ATOM 2424 C C . GLU B 1 41 ? 61.502 41.993 23.609 1.00 16.88 41 GLU B C 1
ATOM 2425 O O . GLU B 1 41 ? 60.738 41.888 22.653 1.00 17.72 41 GLU B O 1
ATOM 2431 N N . GLU B 1 42 ? 62.655 42.659 23.549 1.00 17.18 42 GLU B N 1
ATOM 2432 C CA . GLU B 1 42 ? 63.120 43.315 22.325 1.00 16.37 42 GLU B CA 1
ATOM 2433 C C . GLU B 1 42 ? 63.180 42.299 21.173 1.00 17.51 42 GLU B C 1
ATOM 2434 O O . GLU B 1 42 ? 62.616 42.535 20.105 1.00 18.78 42 GLU B O 1
ATOM 2440 N N . ALA B 1 43 ? 63.856 41.172 21.395 1.00 16.79 43 ALA B N 1
ATOM 2441 C CA . ALA B 1 43 ? 63.988 40.131 20.366 1.00 18.48 43 ALA B CA 1
ATOM 2442 C C . ALA B 1 43 ? 62.640 39.615 19.886 1.00 18.98 43 ALA B C 1
ATOM 2443 O O . ALA B 1 43 ? 62.450 39.376 18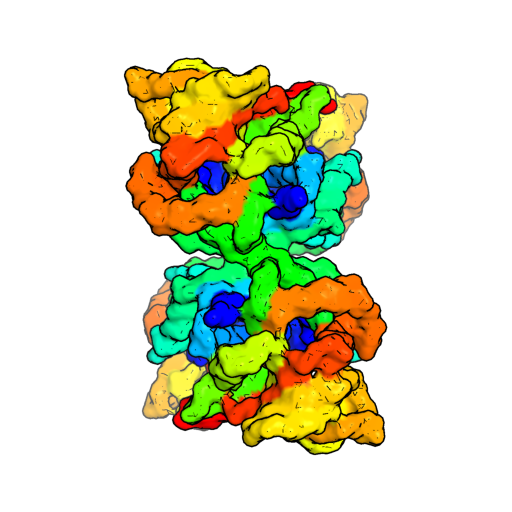.702 1.00 17.72 43 ALA B O 1
ATOM 2445 N N . MET B 1 44 ? 61.721 39.420 20.827 1.00 19.74 44 MET B N 1
ATOM 2446 C CA . MET B 1 44 ? 60.385 38.933 20.514 1.00 21.19 44 MET B CA 1
ATOM 2447 C C . MET B 1 44 ? 59.691 39.886 19.561 1.00 20.67 44 MET B C 1
ATOM 2448 O O . MET B 1 44 ? 59.111 39.474 18.571 1.00 22.13 44 MET B O 1
ATOM 2453 N N . GLU B 1 45 ? 59.764 41.168 19.872 1.00 22.01 45 GLU B N 1
ATOM 2454 C CA . GLU B 1 45 ? 59.147 42.193 19.044 1.00 23.83 45 GLU B CA 1
ATOM 2455 C C . GLU B 1 45 ? 59.765 42.168 17.649 1.00 23.37 45 GLU B C 1
ATOM 2456 O O . GLU B 1 45 ? 59.126 42.542 16.667 1.00 25.57 45 GLU B O 1
ATOM 2462 N N . ALA B 1 46 ? 61.008 41.709 17.570 1.00 22.37 46 ALA B N 1
ATOM 2463 C CA . ALA B 1 46 ? 61.720 41.639 16.305 1.00 19.74 46 ALA B CA 1
ATOM 2464 C C . ALA B 1 46 ? 61.300 40.433 15.489 1.00 20.33 46 ALA B C 1
ATOM 2465 O O . ALA B 1 46 ? 61.727 40.282 14.346 1.00 19.38 46 ALA B O 1
ATOM 2467 N N . GLY B 1 47 ? 60.478 39.569 16.079 1.00 20.95 47 GLY B N 1
ATOM 2468 C CA . GLY B 1 47 ? 60.024 38.379 15.371 1.00 21.44 47 GLY B CA 1
ATOM 2469 C C . GLY B 1 47 ? 60.736 37.094 15.769 1.00 21.46 47 GLY B C 1
ATOM 2470 O O . GLY B 1 47 ? 60.472 36.031 15.205 1.00 22.24 47 GLY B O 1
ATOM 2471 N N . CYS B 1 48 ? 61.640 37.181 16.738 1.00 20.78 48 CYS B N 1
ATOM 2472 C CA . CYS B 1 48 ? 62.372 36.002 17.195 1.00 20.25 48 CYS B CA 1
ATOM 2473 C C . CYS B 1 48 ? 61.516 35.138 18.108 1.00 20.39 48 CYS B C 1
ATOM 2474 O O . CYS B 1 48 ? 60.734 35.647 18.916 1.00 19.46 48 CYS B O 1
ATOM 2477 N N . GLU B 1 49 ? 61.679 33.826 17.974 1.00 20.82 49 GLU B N 1
ATOM 2478 C CA . GLU B 1 49 ? 60.907 32.879 18.755 1.00 22.02 49 GLU B CA 1
ATOM 2479 C C . GLU B 1 49 ? 61.787 31.901 19.502 1.00 20.65 49 GLU B C 1
ATOM 2480 O O . GLU B 1 49 ? 61.334 31.221 20.415 1.00 20.92 49 GLU B O 1
ATOM 2486 N N . VAL B 1 50 ? 63.051 31.835 19.110 1.00 19.05 50 VAL B N 1
ATOM 2487 C CA . VAL B 1 50 ? 64.004 30.952 19.770 1.00 17.57 50 VAL B CA 1
ATOM 2488 C C . VAL B 1 50 ? 65.071 31.820 20.452 1.00 19.34 50 VAL B C 1
ATOM 2489 O O . VAL B 1 50 ? 65.789 32.596 19.792 1.00 18.36 50 VAL B O 1
ATOM 2493 N N . MET B 1 51 ? 65.148 31.708 21.773 1.00 17.18 51 MET B N 1
ATOM 2494 C CA . MET B 1 51 ? 66.115 32.463 22.555 1.00 16.97 51 MET B CA 1
ATOM 2495 C C . MET B 1 51 ? 67.231 31.492 22.942 1.00 17.63 51 MET B C 1
ATOM 2496 O O . MET B 1 51 ? 67.050 30.640 23.819 1.00 17.23 51 MET B O 1
ATOM 2501 N N . ALA B 1 52 ? 68.372 31.620 22.266 1.00 17.11 52 ALA B N 1
ATOM 2502 C CA . ALA B 1 52 ? 69.523 30.765 22.496 1.00 15.08 52 ALA B CA 1
ATOM 2503 C C . ALA B 1 52 ? 70.490 31.509 23.397 1.00 15.23 52 ALA B C 1
ATOM 2504 O O . ALA B 1 52 ? 71.001 32.584 23.044 1.00 16.78 52 ALA B O 1
ATOM 2506 N N . ILE B 1 53 ? 70.734 30.925 24.564 1.00 14.81 53 ILE B N 1
ATOM 2507 C CA . ILE B 1 53 ? 71.586 31.528 25.574 1.00 14.12 53 ILE B CA 1
ATOM 2508 C C . ILE B 1 53 ? 72.918 30.816 25.758 1.00 13.44 53 ILE B C 1
ATOM 2509 O O . ILE B 1 53 ? 72.962 29.596 25.871 1.00 14.02 53 ILE B O 1
ATOM 2514 N N . VAL B 1 54 ? 74.005 31.578 25.769 1.00 13.70 54 VAL B N 1
ATOM 2515 C CA . VAL B 1 54 ? 75.319 30.981 25.987 1.00 14.61 54 VAL B CA 1
ATOM 2516 C C . VAL B 1 54 ? 75.677 31.268 27.427 1.00 15.69 54 VAL B C 1
ATOM 2517 O O . VAL B 1 54 ? 75.876 32.424 27.828 1.00 14.57 54 VAL B O 1
ATOM 2521 N N . THR B 1 55 ? 75.759 30.183 28.182 1.00 16.13 55 THR B N 1
ATOM 2522 C CA . THR B 1 55 ? 76.005 30.203 29.608 1.00 18.61 55 THR B CA 1
ATOM 2523 C C . THR B 1 55 ? 77.435 29.981 30.088 1.00 20.23 55 THR B C 1
ATOM 2524 O O . THR B 1 55 ? 78.268 29.392 29.397 1.00 19.89 55 THR B O 1
ATOM 2528 N N . GLY B 1 56 ? 77.700 30.461 31.297 1.00 21.52 56 GLY B N 1
ATOM 2529 C CA . GLY B 1 56 ? 79.010 30.299 31.890 1.00 24.69 56 GLY B CA 1
ATOM 2530 C C . GLY B 1 56 ? 78.914 29.480 33.166 1.00 27.74 56 GLY B C 1
ATOM 2531 O O . GLY B 1 56 ? 78.077 28.590 33.281 1.00 26.62 56 GLY B O 1
ATOM 2532 N N . ARG B 1 57 ? 79.768 29.798 34.131 1.00 31.13 57 ARG B N 1
ATOM 2533 C CA . ARG B 1 57 ? 79.796 29.098 35.403 1.00 33.77 57 ARG B CA 1
ATOM 2534 C C . ARG B 1 57 ? 78.526 29.287 36.245 1.00 34.50 57 ARG B C 1
ATOM 2535 O O . ARG B 1 57 ? 78.254 28.488 37.138 1.00 35.84 57 ARG B O 1
ATOM 2543 N N . ASN B 1 58 ? 77.750 30.332 35.958 1.00 35.05 58 ASN B N 1
ATOM 2544 C CA . ASN B 1 58 ? 76.518 30.616 36.699 1.00 35.27 58 ASN B CA 1
ATOM 2545 C C . ASN B 1 58 ? 75.275 30.585 35.819 1.00 34.59 58 ASN B C 1
ATOM 2546 O O . ASN B 1 58 ? 74.745 31.627 35.454 1.00 36.44 58 ASN B O 1
ATOM 2551 N N . LYS B 1 59 ? 74.782 29.404 35.491 1.00 34.90 59 LYS B N 1
ATOM 2552 C CA . LYS B 1 59 ? 73.604 29.339 34.639 1.00 34.84 59 LYS B CA 1
ATOM 2553 C C . LYS B 1 59 ? 72.296 29.122 35.410 1.00 34.90 59 LYS B C 1
ATOM 2554 O O . LYS B 1 59 ? 71.210 29.427 34.905 1.00 33.94 59 LYS B O 1
ATOM 2560 N N . ARG B 1 60 ? 72.407 28.617 36.637 1.00 33.72 60 ARG B N 1
ATOM 2561 C CA . ARG B 1 60 ? 71.237 28.330 37.457 1.00 31.96 60 ARG B CA 1
ATOM 2562 C C . ARG B 1 60 ? 70.239 29.483 37.554 1.00 29.31 60 ARG B C 1
ATOM 2563 O O . ARG B 1 60 ? 69.059 29.291 37.279 1.00 26.98 60 ARG B O 1
ATOM 2571 N N . SER B 1 61 ? 70.693 30.679 37.918 1.00 27.87 61 SER B N 1
ATOM 2572 C CA . SER B 1 61 ? 69.772 31.809 38.028 1.00 27.54 61 SER B CA 1
ATOM 2573 C C . SER B 1 61 ? 69.108 32.187 36.712 1.00 27.58 61 SER B C 1
ATOM 2574 O O . SER B 1 61 ? 67.907 32.482 36.676 1.00 26.59 61 SER B O 1
ATOM 2577 N N . LEU B 1 62 ? 69.884 32.181 35.633 1.00 26.65 62 LEU B N 1
ATOM 2578 C CA . LEU B 1 62 ? 69.345 32.531 34.326 1.00 27.20 62 LEU B CA 1
ATOM 2579 C C . LEU B 1 62 ? 68.366 31.478 33.815 1.00 26.55 62 LEU B C 1
ATOM 2580 O O . LEU B 1 62 ? 67.299 31.816 33.303 1.00 26.15 62 LEU B O 1
ATOM 2585 N N . GLU B 1 63 ? 68.721 30.204 33.942 1.00 26.70 63 GLU B N 1
ATOM 2586 C CA . GLU B 1 63 ? 67.824 29.148 33.471 1.00 28.04 63 GLU B CA 1
ATOM 2587 C C . GLU B 1 63 ? 66.544 29.117 34.305 1.00 26.39 63 GLU B C 1
ATOM 2588 O O . GLU B 1 63 ? 65.444 29.050 33.768 1.00 25.26 63 GLU B O 1
ATOM 2594 N N . ASP B 1 64 ? 66.697 29.154 35.622 1.00 25.20 64 ASP B N 1
ATOM 2595 C CA . ASP B 1 64 ? 65.548 29.160 36.514 1.00 25.44 64 ASP B CA 1
ATOM 2596 C C . ASP B 1 64 ? 64.642 30.360 36.237 1.00 25.35 64 ASP B C 1
ATOM 2597 O O . ASP B 1 64 ? 63.417 30.247 36.331 1.00 26.11 64 ASP B O 1
ATOM 2602 N N . TYR B 1 65 ? 65.222 31.510 35.895 1.00 23.73 65 TYR B N 1
ATOM 2603 C CA . TYR B 1 65 ? 64.388 32.678 35.650 1.00 23.88 65 TYR B CA 1
ATOM 2604 C C . TYR B 1 65 ? 63.443 32.471 34.471 1.00 24.39 65 TYR B C 1
ATOM 2605 O O . TYR B 1 65 ? 62.291 32.902 34.507 1.00 23.38 65 TYR B O 1
ATOM 2614 N N . PHE B 1 66 ? 63.927 31.804 33.429 1.00 24.74 66 PHE B N 1
ATOM 2615 C CA . PHE B 1 66 ? 63.111 31.557 32.251 1.00 26.48 66 PHE B CA 1
ATOM 2616 C C . PHE B 1 66 ? 62.447 30.190 32.206 1.00 30.10 66 PHE B C 1
ATOM 2617 O O . PHE B 1 66 ? 62.085 29.699 31.142 1.00 30.85 66 PHE B O 1
ATOM 2625 N N . ASP B 1 67 ? 62.284 29.586 33.374 1.00 34.70 67 ASP B N 1
ATOM 2626 C CA . ASP B 1 67 ? 61.649 28.283 33.489 1.00 39.66 67 ASP B CA 1
ATOM 2627 C C . ASP B 1 67 ? 60.349 28.479 34.282 1.00 42.13 67 ASP B C 1
ATOM 2628 O O . ASP B 1 67 ? 60.271 29.357 35.143 1.00 42.30 67 ASP B O 1
ATOM 2633 N N . THR B 1 68 ? 59.324 27.685 33.985 1.00 44.98 68 THR B N 1
ATOM 2634 C CA . THR B 1 68 ? 58.052 27.829 34.693 1.00 48.55 68 THR B CA 1
ATOM 2635 C C . THR B 1 68 ? 58.301 27.774 36.199 1.00 49.57 68 THR B C 1
ATOM 2636 O O . THR B 1 68 ? 59.246 27.121 36.649 1.00 49.96 68 THR B O 1
ATOM 2640 N N . SER B 1 69 ? 57.460 28.464 36.970 1.00 51.44 69 SER B N 1
ATOM 2641 C CA . SER B 1 69 ? 57.612 28.508 38.424 1.00 53.02 69 SER B CA 1
ATOM 2642 C C . SER B 1 69 ? 56.315 28.226 39.188 1.00 54.61 69 SER B C 1
ATOM 2643 O O . SER B 1 69 ? 55.862 27.084 39.254 1.00 55.35 69 SER B O 1
ATOM 2646 N N . TYR B 1 70 ? 55.734 29.276 39.767 1.00 56.33 70 TYR B N 1
ATOM 2647 C CA . TYR B 1 70 ? 54.497 29.175 40.545 1.00 57.44 70 TYR B CA 1
ATOM 2648 C C . TYR B 1 70 ? 54.459 27.903 41.381 1.00 57.74 70 TYR B C 1
ATOM 2649 O O . TYR B 1 70 ? 54.017 27.924 42.530 1.00 59.02 70 TYR B O 1
ATOM 2658 N N . ASN B 1 80 ? 49.852 44.821 42.174 1.00 57.20 80 ASN B N 1
ATOM 2659 C CA . ASN B 1 80 ? 50.474 44.770 40.856 1.00 56.62 80 ASN B CA 1
ATOM 2660 C C . ASN B 1 80 ? 51.389 43.560 40.684 1.00 55.55 80 ASN B C 1
ATOM 2661 O O . ASN B 1 80 ? 52.237 43.534 39.791 1.00 55.36 80 ASN B O 1
ATOM 2666 N N . LYS B 1 81 ? 51.222 42.563 41.547 1.00 54.23 81 LYS B N 1
ATOM 2667 C CA . LYS B 1 81 ? 52.011 41.338 41.457 1.00 52.85 81 LYS B CA 1
ATOM 2668 C C . LYS B 1 81 ? 51.797 40.763 40.047 1.00 51.95 81 LYS B C 1
ATOM 2669 O O . LYS B 1 81 ? 52.715 40.213 39.436 1.00 51.63 81 LYS B O 1
ATOM 2675 N N . GLU B 1 82 ? 50.575 40.912 39.540 1.00 49.96 82 GLU B N 1
ATOM 2676 C CA . GLU B 1 82 ? 50.218 40.417 38.219 1.00 48.58 82 GLU B CA 1
ATOM 2677 C C . GLU B 1 82 ? 50.775 41.346 37.144 1.00 46.46 82 GLU B C 1
ATOM 2678 O O . GLU B 1 82 ? 51.238 40.895 36.101 1.00 45.79 82 GLU B O 1
ATOM 2684 N N . ASN B 1 83 ? 50.728 42.647 37.393 1.00 44.26 83 ASN B N 1
ATOM 2685 C CA . ASN B 1 83 ? 51.274 43.597 36.429 1.00 42.83 83 ASN B CA 1
ATOM 2686 C C . ASN B 1 83 ? 52.779 43.374 36.311 1.00 39.49 83 ASN B C 1
ATOM 2687 O O . ASN B 1 83 ? 53.390 43.686 35.291 1.00 39.04 83 ASN B O 1
ATOM 2692 N N . ALA B 1 84 ? 53.368 42.825 37.365 1.00 36.23 84 ALA B N 1
ATOM 2693 C CA . ALA B 1 84 ? 54.800 42.575 37.397 1.00 33.81 84 ALA B CA 1
ATOM 2694 C C . ALA B 1 84 ? 55.209 41.278 36.690 1.00 31.92 84 ALA B C 1
ATOM 2695 O O . ALA B 1 84 ? 56.244 41.232 36.026 1.00 30.98 84 ALA B O 1
ATOM 2697 N N . LEU B 1 85 ? 54.387 40.238 36.822 1.00 30.63 85 LEU B N 1
ATOM 2698 C CA . LEU B 1 85 ? 54.666 38.931 36.222 1.00 30.22 85 LEU B CA 1
ATOM 2699 C C . LEU B 1 85 ? 54.066 38.685 34.825 1.00 29.80 85 LEU B C 1
ATOM 2700 O O . LEU B 1 85 ? 54.312 37.642 34.218 1.00 28.59 85 LEU B O 1
ATOM 2705 N N . LYS B 1 86 ? 53.291 39.637 34.315 1.00 28.77 86 LYS B N 1
ATOM 2706 C CA . LYS B 1 86 ? 52.669 39.491 33.002 1.00 28.41 86 LYS B CA 1
ATOM 2707 C C . LYS B 1 86 ? 53.645 39.183 31.882 1.00 26.23 86 LYS B C 1
ATOM 2708 O O . LYS B 1 86 ? 53.490 38.196 31.169 1.00 24.69 86 LYS B O 1
ATOM 2714 N N . SER B 1 87 ? 54.645 40.039 31.726 1.00 26.00 87 SER B N 1
ATOM 2715 C CA . SER B 1 87 ? 55.628 39.869 30.668 1.00 25.02 87 SER B CA 1
ATOM 2716 C C . SER B 1 87 ? 56.395 38.553 30.709 1.00 23.79 87 SER B C 1
ATOM 2717 O O . SER B 1 87 ? 56.365 37.784 29.746 1.00 23.32 87 SER B O 1
ATOM 2720 N N . ILE B 1 88 ? 57.083 38.290 31.816 1.00 22.76 88 ILE B N 1
ATOM 2721 C CA . ILE B 1 88 ? 57.868 37.067 31.926 1.00 22.36 88 ILE B CA 1
ATOM 2722 C C . ILE B 1 88 ? 56.989 35.829 31.717 1.00 24.28 88 ILE B C 1
ATOM 2723 O O . ILE B 1 88 ? 57.406 34.856 31.083 1.00 22.99 88 ILE B O 1
ATOM 2728 N N . ARG B 1 89 ? 55.763 35.873 32.229 1.00 25.99 89 ARG B N 1
ATOM 2729 C CA . ARG B 1 89 ? 54.841 34.752 32.060 1.00 27.01 89 ARG B CA 1
ATOM 2730 C C . ARG B 1 89 ? 54.622 34.551 30.562 1.00 26.19 89 ARG B C 1
ATOM 2731 O O . ARG B 1 89 ? 54.686 33.435 30.055 1.00 24.47 89 ARG B O 1
ATOM 2739 N N . ASN B 1 90 ? 54.362 35.656 29.872 1.00 26.37 90 ASN B N 1
ATOM 2740 C CA . ASN B 1 90 ? 54.154 35.662 28.424 1.00 27.87 90 ASN B CA 1
ATOM 2741 C C . ASN B 1 90 ? 55.380 35.047 27.732 1.00 27.32 90 ASN B C 1
ATOM 2742 O O . ASN B 1 90 ? 55.264 34.115 26.934 1.00 26.80 90 ASN B O 1
ATOM 2747 N N . ILE B 1 91 ? 56.551 35.585 28.055 1.00 26.33 91 ILE B N 1
ATOM 2748 C CA . ILE B 1 91 ? 57.812 35.128 27.488 1.00 25.32 91 ILE B CA 1
ATOM 2749 C C . ILE B 1 91 ? 58.000 33.620 27.642 1.00 25.22 91 ILE B C 1
ATOM 2750 O O . ILE B 1 91 ?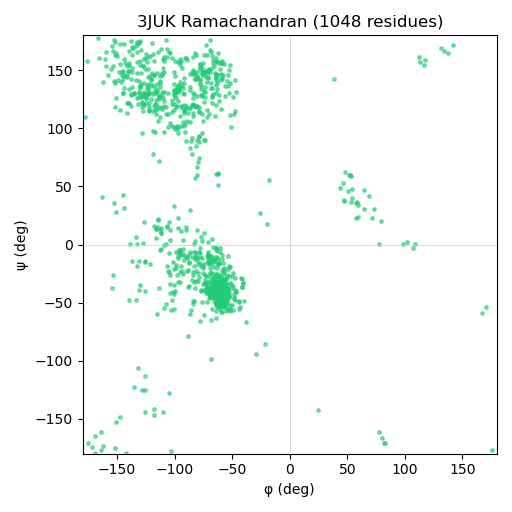 58.224 32.900 26.669 1.00 24.82 91 ILE B O 1
ATOM 2755 N N . ILE B 1 92 ? 57.921 33.155 28.880 1.00 25.40 92 ILE B N 1
ATOM 2756 C CA . ILE B 1 92 ? 58.104 31.745 29.179 1.00 26.63 92 ILE B CA 1
ATOM 2757 C C . ILE B 1 92 ? 57.127 30.855 28.411 1.00 28.90 92 ILE B C 1
ATOM 2758 O O . ILE B 1 92 ? 57.476 29.762 27.979 1.00 29.19 92 ILE B O 1
ATOM 2763 N N . GLU B 1 93 ? 55.905 31.332 28.229 1.00 30.53 93 GLU B N 1
ATOM 2764 C CA . GLU B 1 93 ? 54.901 30.542 27.538 1.00 33.40 93 GLU B CA 1
ATOM 2765 C C . GLU B 1 93 ? 54.979 30.623 26.017 1.00 34.04 93 GLU B C 1
ATOM 2766 O O . GLU B 1 93 ? 54.453 29.747 25.326 1.00 34.89 93 GLU B O 1
ATOM 2772 N N . LYS B 1 94 ? 55.646 31.648 25.492 1.00 33.12 94 LYS B N 1
ATOM 2773 C CA . LYS B 1 94 ? 55.754 31.791 24.043 1.00 33.14 94 LYS B CA 1
ATOM 2774 C C . LYS B 1 94 ? 57.093 31.428 23.397 1.00 31.30 94 LYS B C 1
ATOM 2775 O O . LYS B 1 94 ? 57.124 30.926 22.277 1.00 31.20 94 LYS B O 1
ATOM 2781 N N . CYS B 1 95 ? 58.193 31.675 24.097 1.00 28.95 95 CYS B N 1
ATOM 2782 C CA . CYS B 1 95 ? 59.514 31.427 23.540 1.00 26.76 95 CYS B CA 1
ATOM 2783 C C . CYS B 1 95 ? 60.081 30.050 23.773 1.00 25.18 95 CYS B C 1
ATOM 2784 O O . CYS B 1 95 ? 59.651 29.332 24.671 1.00 27.69 95 CYS B O 1
ATOM 2787 N N . CYS B 1 96 ? 61.056 29.685 22.951 1.00 23.30 96 CYS B N 1
ATOM 2788 C CA . CYS B 1 96 ? 61.748 28.418 23.120 1.00 21.38 96 CYS B CA 1
ATOM 2789 C C . CYS B 1 96 ? 63.150 28.809 23.573 1.00 19.18 96 CYS B C 1
ATOM 2790 O O . CYS B 1 96 ? 63.876 29.479 22.847 1.00 18.65 96 CYS B O 1
ATOM 2793 N N . PHE B 1 97 ? 63.521 28.422 24.784 1.00 18.28 97 PHE B N 1
ATOM 2794 C CA . PHE B 1 97 ? 64.851 28.728 25.283 1.00 17.33 97 PHE B CA 1
ATOM 2795 C C . PHE B 1 97 ? 65.782 27.525 25.118 1.00 17.86 97 PHE B C 1
ATOM 2796 O O . PHE B 1 97 ? 65.405 26.391 25.411 1.00 18.52 97 PHE B O 1
ATOM 2804 N N . SER B 1 98 ? 66.986 27.763 24.612 1.00 16.17 98 SER B N 1
ATOM 2805 C CA . SER B 1 98 ? 67.956 26.683 24.466 1.00 15.20 98 SER B CA 1
ATOM 2806 C C . SER B 1 98 ? 69.247 27.136 25.138 1.00 14.33 98 SER B C 1
ATOM 2807 O O . SER B 1 98 ? 69.510 28.336 25.256 1.00 13.67 98 SER B O 1
ATOM 2810 N N . TYR B 1 99 ? 70.039 26.178 25.598 1.00 15.65 99 TYR B N 1
ATOM 2811 C CA . TYR B 1 99 ? 71.278 26.494 26.293 1.00 17.05 99 TYR B CA 1
ATOM 2812 C C . TYR B 1 99 ? 72.522 25.731 25.848 1.00 17.69 99 TYR B C 1
ATOM 2813 O O . TYR B 1 99 ? 72.439 24.571 25.427 1.00 15.63 99 TYR B O 1
ATOM 2822 N N . VAL B 1 100 ? 73.668 26.409 25.938 1.00 17.89 100 VAL B N 1
ATOM 2823 C CA . VAL B 1 100 ? 74.973 25.808 25.652 1.00 18.84 100 VAL B CA 1
ATOM 2824 C C . VAL B 1 100 ? 76.001 26.489 26.527 1.00 19.66 100 VAL B C 1
ATOM 2825 O O . VAL B 1 100 ? 75.951 27.703 26.745 1.00 20.51 100 VAL B O 1
ATOM 2829 N N . ARG B 1 101 ? 76.935 25.691 27.022 1.00 20.47 101 ARG B N 1
ATOM 2830 C CA . ARG B 1 101 ? 77.984 26.160 27.913 1.00 22.33 101 ARG B CA 1
ATOM 2831 C C . ARG B 1 101 ? 79.272 26.572 27.210 1.00 22.77 101 ARG B C 1
ATOM 2832 O O . ARG B 1 101 ? 79.785 25.841 26.364 1.00 23.18 101 ARG B O 1
ATOM 2840 N N . GLN B 1 102 ? 79.775 27.756 27.545 1.00 22.89 102 GLN B N 1
ATOM 2841 C CA . GLN B 1 102 ? 81.040 28.221 26.994 1.00 23.90 102 GLN B CA 1
ATOM 2842 C C . GLN B 1 102 ? 82.042 27.720 28.032 1.00 25.36 102 GLN B C 1
ATOM 2843 O O . GLN B 1 102 ? 82.011 28.153 29.182 1.00 25.37 102 GLN B O 1
ATOM 2849 N N . LYS B 1 103 ? 82.925 26.810 27.639 1.00 27.49 103 LYS B N 1
ATOM 2850 C CA . LYS B 1 103 ? 83.876 26.240 28.590 1.00 29.16 103 LYS B CA 1
ATOM 2851 C C . LYS B 1 103 ? 84.808 27.249 29.250 1.00 29.49 103 LYS B C 1
ATOM 2852 O O . LYS B 1 103 ? 84.832 27.360 30.476 1.00 30.80 103 LYS B O 1
ATOM 2858 N N . GLN B 1 104 ? 85.570 27.986 28.455 1.00 29.72 104 GLN B N 1
ATOM 2859 C CA . GLN B 1 104 ? 86.480 28.982 29.009 1.00 30.11 104 GLN B CA 1
ATOM 2860 C C . GLN B 1 104 ? 86.055 30.358 28.503 1.00 28.83 104 GLN B C 1
ATOM 2861 O O . GLN B 1 104 ? 85.558 30.477 27.380 1.00 27.19 104 GLN B O 1
ATOM 2867 N N . MET B 1 105 ? 86.228 31.393 29.321 1.00 26.36 105 MET B N 1
ATOM 2868 C CA . MET B 1 105 ? 85.867 32.733 28.871 1.00 26.41 105 MET B CA 1
ATOM 2869 C C . MET B 1 105 ? 86.998 33.137 27.931 1.00 23.60 105 MET B C 1
ATOM 2870 O O . MET B 1 105 ? 88.062 33.572 28.350 1.00 24.57 105 MET B O 1
ATOM 2875 N N . LYS B 1 106 ? 86.777 32.936 26.644 1.00 21.75 106 LYS B N 1
ATOM 2876 C CA . LYS B 1 106 ? 87.799 33.261 25.665 1.00 21.42 106 LYS B CA 1
ATOM 2877 C C . LYS B 1 106 ? 87.416 34.423 24.771 1.00 20.10 106 LYS B C 1
ATOM 2878 O O . LYS B 1 106 ? 88.060 34.652 23.758 1.00 20.21 106 LYS B O 1
ATOM 2884 N N . GLY B 1 107 ? 86.364 35.147 25.148 1.00 20.50 107 GLY B N 1
ATOM 2885 C CA . GLY B 1 107 ? 85.933 36.295 24.370 1.00 20.00 107 GLY B CA 1
ATOM 2886 C C . GLY B 1 107 ? 84.540 36.188 23.786 1.00 18.89 107 GLY B C 1
ATOM 2887 O O . GLY B 1 107 ? 84.004 35.091 23.641 1.00 17.87 107 GLY B O 1
ATOM 2888 N N . LEU B 1 108 ? 83.959 37.343 23.457 1.00 18.06 108 LEU B N 1
ATOM 2889 C CA . LEU B 1 108 ? 82.619 37.416 22.871 1.00 17.35 108 LEU B CA 1
ATOM 2890 C C . LEU B 1 108 ? 82.516 36.620 21.566 1.00 17.40 108 LEU B C 1
ATOM 2891 O O . LEU B 1 108 ? 81.519 35.936 21.327 1.00 15.94 108 LEU B O 1
ATOM 2896 N N . GLY B 1 109 ? 83.544 36.723 20.726 1.00 15.79 109 GLY B N 1
ATOM 2897 C CA . GLY B 1 109 ? 83.535 36.005 19.467 1.00 16.12 109 GLY B CA 1
ATOM 2898 C C . GLY B 1 109 ? 83.499 34.503 19.676 1.00 16.73 109 GLY B C 1
ATOM 2899 O O . GLY B 1 109 ? 82.818 33.781 18.956 1.00 17.01 109 GLY B O 1
ATOM 2900 N N . HIS B 1 110 ? 84.246 34.037 20.669 1.00 16.08 110 HIS B N 1
ATOM 2901 C CA . HIS B 1 110 ? 84.305 32.622 20.984 1.00 15.38 110 HIS B CA 1
ATOM 2902 C C . HIS B 1 110 ? 82.966 32.171 21.558 1.00 15.17 110 HIS B C 1
ATOM 2903 O O . HIS B 1 110 ? 82.488 31.077 21.259 1.00 15.20 110 HIS B O 1
ATOM 2910 N N . ALA B 1 111 ? 82.356 33.018 22.376 1.00 14.51 111 ALA B N 1
ATOM 2911 C CA . ALA B 1 111 ? 81.054 32.688 22.947 1.00 15.45 111 ALA B CA 1
ATOM 2912 C C . ALA B 1 111 ? 80.060 32.484 21.793 1.00 14.51 111 ALA B C 1
ATOM 2913 O O . ALA B 1 111 ? 79.268 31.530 21.796 1.00 13.91 111 ALA B O 1
ATOM 2915 N N . ILE B 1 112 ? 80.118 33.380 20.808 1.00 13.31 112 ILE B N 1
ATOM 2916 C CA . ILE B 1 112 ? 79.251 33.301 19.636 1.00 15.31 112 ILE B CA 1
ATOM 2917 C C . ILE B 1 112 ? 79.563 32.051 18.798 1.00 15.42 112 ILE B C 1
ATOM 2918 O O . ILE B 1 112 ? 78.657 31.440 18.236 1.00 15.30 112 ILE B O 1
ATOM 2923 N N . LEU B 1 113 ? 80.838 31.674 18.715 1.00 15.22 113 LEU B N 1
ATOM 2924 C CA . LEU B 1 113 ? 81.211 30.480 17.964 1.00 17.18 113 LEU B CA 1
ATOM 2925 C C . LEU B 1 113 ? 80.554 29.292 18.688 1.00 18.17 113 LEU B C 1
ATOM 2926 O O . LEU B 1 113 ? 79.964 28.409 18.060 1.00 18.11 113 LEU B O 1
ATOM 2931 N N . THR B 1 114 ? 80.659 29.283 20.015 1.00 17.52 114 THR B N 1
ATOM 2932 C CA . THR B 1 114 ? 80.072 28.212 20.808 1.00 17.76 114 THR B CA 1
ATOM 2933 C C . THR B 1 114 ? 78.578 28.122 20.494 1.00 18.39 114 THR B C 1
ATOM 2934 O O . THR B 1 114 ? 78.018 27.034 20.367 1.00 17.97 114 THR B O 1
ATOM 2938 N N . GLY B 1 115 ? 77.943 29.279 20.354 1.00 18.34 115 GLY B N 1
ATOM 2939 C CA . GLY B 1 115 ? 76.525 29.307 20.058 1.00 18.07 115 GLY B CA 1
ATOM 2940 C C . GLY B 1 115 ? 76.158 28.704 18.717 1.00 18.94 115 GLY B C 1
ATOM 2941 O O . GLY B 1 115 ? 74.976 28.623 18.379 1.00 20.30 115 GLY B O 1
ATOM 2942 N N . GLU B 1 116 ? 77.144 28.271 17.938 1.00 19.83 116 GLU B N 1
ATOM 2943 C CA . GLU B 1 116 ? 76.817 27.690 16.642 1.00 19.31 116 GLU B CA 1
ATOM 2944 C C . GLU B 1 116 ? 75.900 26.476 16.797 1.00 19.62 116 GLU B C 1
ATOM 2945 O O . GLU B 1 116 ? 74.965 26.303 16.016 1.00 20.04 116 GLU B O 1
ATOM 2951 N N . ALA B 1 117 ? 76.153 25.646 17.807 1.00 17.30 117 ALA B N 1
ATOM 2952 C CA . ALA B 1 117 ? 75.331 24.458 18.027 1.00 18.04 117 ALA B CA 1
ATOM 2953 C C . ALA B 1 117 ? 73.839 24.798 18.192 1.00 18.15 117 ALA B C 1
ATOM 2954 O O . ALA B 1 117 ? 72.970 24.012 17.828 1.00 18.47 117 ALA B O 1
ATOM 2956 N N . LEU B 1 118 ? 73.550 25.974 18.738 1.00 17.29 118 LEU B N 1
ATOM 2957 C CA . LEU B 1 118 ? 72.171 26.395 18.943 1.00 16.48 118 LEU B CA 1
ATOM 2958 C C . LEU B 1 118 ? 71.613 27.136 17.740 1.00 15.60 118 LEU B C 1
ATOM 2959 O O . LEU B 1 118 ? 70.413 27.375 17.667 1.00 16.47 118 LEU B O 1
ATOM 2964 N N . ILE B 1 119 ? 72.477 27.496 16.796 1.00 15.93 119 ILE B N 1
ATOM 2965 C CA . ILE B 1 119 ? 72.027 28.259 15.634 1.00 15.99 119 ILE B CA 1
ATOM 2966 C C . ILE B 1 119 ? 71.962 27.507 14.316 1.00 16.51 119 ILE B C 1
ATOM 2967 O O . ILE B 1 119 ? 70.947 27.549 13.626 1.00 17.46 119 ILE B O 1
ATOM 2972 N N . GLY B 1 120 ? 73.047 26.835 13.964 1.00 16.99 120 GLY B N 1
ATOM 2973 C CA . GLY B 1 120 ? 73.088 26.126 12.709 1.00 16.73 120 GLY B CA 1
ATOM 2974 C C . GLY B 1 120 ? 73.375 27.112 11.597 1.00 19.74 120 GLY B C 1
ATOM 2975 O O . GLY B 1 120 ? 73.746 28.270 11.836 1.00 18.88 120 GLY B O 1
ATOM 2976 N N . ASN B 1 121 ? 73.175 26.655 10.367 1.00 21.05 121 ASN B N 1
ATOM 2977 C CA . ASN B 1 121 ? 73.425 27.469 9.186 1.00 21.70 121 ASN B CA 1
ATOM 2978 C C . ASN B 1 121 ? 72.253 28.390 8.790 1.00 22.05 121 ASN B C 1
ATOM 2979 O O . ASN B 1 121 ? 71.492 28.101 7.863 1.00 21.89 121 ASN B O 1
ATOM 2984 N N . GLU B 1 122 ? 72.104 29.503 9.499 1.00 21.01 122 GLU B N 1
ATOM 2985 C CA . GLU B 1 122 ? 71.030 30.438 9.182 1.00 19.52 122 GLU B CA 1
ATOM 2986 C C . GLU B 1 122 ? 71.347 31.806 9.747 1.00 17.58 122 GLU B C 1
ATOM 2987 O O . GLU B 1 122 ? 72.119 31.912 10.690 1.00 18.29 122 GLU B O 1
ATOM 2993 N N . PRO B 1 123 ? 70.797 32.874 9.140 1.00 16.28 123 PRO B N 1
ATOM 2994 C CA . PRO B 1 123 ? 71.054 34.225 9.650 1.00 15.73 123 PRO B CA 1
ATOM 2995 C C . PRO B 1 123 ? 70.451 34.292 11.060 1.00 14.59 123 PRO B C 1
ATOM 2996 O O . PRO B 1 123 ? 69.414 33.679 11.319 1.00 15.03 123 PRO B O 1
ATOM 3000 N N . PHE B 1 124 ? 71.096 35.009 11.969 1.00 11.86 124 PHE B N 1
ATOM 3001 C CA . PHE B 1 124 ? 70.582 35.095 13.331 1.00 11.05 124 PHE B CA 1
ATOM 3002 C C . PHE B 1 124 ? 70.926 36.414 13.995 1.00 10.03 124 PHE B C 1
ATOM 3003 O O . PHE B 1 124 ? 71.819 37.132 13.546 1.00 10.68 124 PHE B O 1
ATOM 3011 N N . ALA B 1 125 ? 70.210 36.723 15.070 1.00 9.25 125 ALA B N 1
ATOM 3012 C CA . ALA B 1 125 ? 70.432 37.946 15.817 1.00 9.40 125 ALA B CA 1
ATOM 3013 C C . ALA B 1 125 ? 71.276 37.654 17.050 1.00 10.41 125 ALA B C 1
ATOM 3014 O O . ALA B 1 125 ? 71.335 36.514 17.519 1.00 8.57 125 ALA B O 1
ATOM 3016 N N . VAL B 1 126 ? 71.927 38.699 17.560 1.00 8.48 126 VAL B N 1
ATOM 3017 C CA . VAL B 1 126 ? 72.737 38.599 18.757 1.00 8.12 126 VAL B CA 1
ATOM 3018 C C . VAL B 1 126 ? 72.464 39.838 19.600 1.00 9.64 126 VAL B C 1
ATOM 3019 O O . VAL B 1 126 ? 72.512 40.959 19.108 1.00 8.80 126 VAL B O 1
ATOM 3023 N N . ILE B 1 127 ? 72.147 39.643 20.871 1.00 12.07 127 ILE B N 1
ATOM 3024 C CA . ILE B 1 127 ? 71.920 40.789 21.734 1.00 14.10 127 ILE B CA 1
ATOM 3025 C C . ILE B 1 127 ? 72.826 40.679 22.938 1.00 14.73 127 ILE B C 1
ATOM 3026 O O . ILE B 1 127 ? 72.856 39.637 23.592 1.00 17.71 127 ILE B O 1
ATOM 3031 N N . LEU B 1 128 ? 73.608 41.725 23.189 1.00 13.97 128 LEU B N 1
ATOM 3032 C CA . LEU B 1 128 ? 74.461 41.760 24.380 1.00 15.00 128 LEU B CA 1
ATOM 3033 C C . LEU B 1 128 ? 73.549 42.481 25.389 1.00 15.01 128 LEU B C 1
ATOM 3034 O O . LEU B 1 128 ? 73.327 43.697 25.301 1.00 15.11 128 LEU B O 1
ATOM 3039 N N . ALA B 1 129 ? 73.002 41.710 26.322 1.00 15.94 129 ALA B N 1
ATOM 3040 C CA . ALA B 1 129 ? 72.071 42.222 27.321 1.00 15.53 129 ALA B CA 1
ATOM 3041 C C . ALA B 1 129 ? 72.541 43.370 28.214 1.00 15.66 129 ALA B C 1
ATOM 3042 O O . ALA B 1 129 ? 71.708 44.105 28.737 1.00 16.00 129 ALA B O 1
ATOM 3044 N N . ASP B 1 130 ? 73.846 43.554 28.399 1.00 16.17 130 ASP B N 1
ATOM 3045 C CA . ASP B 1 130 ? 74.261 44.651 29.268 1.00 16.28 130 ASP B CA 1
ATOM 3046 C C . ASP B 1 130 ? 74.021 45.996 28.598 1.00 16.80 130 ASP B C 1
ATOM 3047 O O . ASP B 1 130 ? 74.143 47.049 29.225 1.00 17.62 130 ASP B O 1
ATOM 3052 N N . ASP B 1 131 ? 73.680 45.961 27.315 1.00 17.96 131 ASP B N 1
ATOM 3053 C CA . ASP B 1 131 ? 73.343 47.195 26.610 1.00 19.21 131 ASP B CA 1
ATOM 3054 C C . ASP B 1 131 ? 71.813 47.274 26.619 1.00 18.61 131 ASP B C 1
ATOM 3055 O O . ASP B 1 131 ? 71.136 46.571 25.871 1.00 17.33 131 ASP B O 1
ATOM 3060 N N . LEU B 1 132 ? 71.291 48.114 27.505 1.00 19.34 132 LEU B N 1
ATOM 3061 C CA . LEU B 1 132 ? 69.858 48.318 27.663 1.00 18.51 132 LEU B CA 1
ATOM 3062 C C . LEU B 1 132 ? 69.392 49.333 26.646 1.00 19.24 132 LEU B C 1
ATOM 3063 O O . LEU B 1 132 ? 69.775 50.498 26.705 1.00 18.12 132 LEU B O 1
ATOM 3068 N N . CYS B 1 133 ? 68.574 48.883 25.704 1.00 21.79 133 CYS B N 1
ATOM 3069 C CA . CYS B 1 133 ? 68.048 49.766 24.678 1.00 24.00 133 CYS B CA 1
ATOM 3070 C C . CYS B 1 133 ? 66.557 50.001 24.899 1.00 26.08 133 CYS B C 1
ATOM 3071 O O . CYS B 1 133 ? 65.747 49.063 24.896 1.00 25.79 133 CYS B O 1
ATOM 3074 N N . ILE B 1 134 ? 66.213 51.266 25.105 1.00 26.62 134 ILE B N 1
ATOM 3075 C CA . ILE B 1 134 ? 64.844 51.665 25.341 1.00 30.12 134 ILE B CA 1
ATOM 3076 C C . ILE B 1 134 ? 64.339 52.500 24.174 1.00 32.47 134 ILE B C 1
ATOM 3077 O O . ILE B 1 134 ? 64.775 53.646 23.970 1.00 31.75 134 ILE B O 1
ATOM 3082 N N . SER B 1 135 ? 63.429 51.917 23.397 1.00 34.16 135 SER B N 1
ATOM 3083 C CA . SER B 1 135 ? 62.859 52.616 22.253 1.00 37.43 135 SER B CA 1
ATOM 3084 C C . SER B 1 135 ? 61.558 53.307 22.660 1.00 38.70 135 SER B C 1
ATOM 3085 O O . SER B 1 135 ? 60.586 52.676 23.088 1.00 39.60 135 SER B O 1
ATOM 3088 N N . HIS B 1 136 ? 61.570 54.622 22.549 1.00 38.41 136 HIS B N 1
ATOM 3089 C CA . HIS B 1 136 ? 60.415 55.423 22.879 1.00 38.26 136 HIS B CA 1
ATOM 3090 C C . HIS B 1 136 ? 59.326 55.133 21.847 1.00 35.85 136 HIS B C 1
ATOM 3091 O O . HIS B 1 136 ? 58.626 54.128 21.927 1.00 36.19 136 HIS B O 1
ATOM 3098 N N . ASP B 1 137 ? 59.212 56.008 20.859 1.00 32.80 137 ASP B N 1
ATOM 3099 C CA . ASP B 1 137 ? 58.205 55.858 19.834 1.00 31.14 137 ASP B CA 1
ATOM 3100 C C . ASP B 1 137 ? 58.632 54.936 18.689 1.00 30.44 137 ASP B C 1
ATOM 3101 O O . ASP B 1 137 ? 57.814 54.561 17.855 1.00 30.76 137 ASP B O 1
ATOM 3106 N N . HIS B 1 138 ? 59.904 54.559 18.641 1.00 28.42 138 HIS B N 1
ATOM 3107 C CA . HIS B 1 138 ? 60.355 53.676 17.576 1.00 28.54 138 HIS B CA 1
ATOM 3108 C C . HIS B 1 138 ? 60.235 52.215 18.011 1.00 26.66 138 HIS B C 1
ATOM 3109 O O . HIS B 1 138 ? 60.137 51.929 19.200 1.00 24.90 138 HIS B O 1
ATOM 3116 N N . PRO B 1 139 ? 60.218 51.272 17.050 1.00 26.32 139 PRO B N 1
ATOM 3117 C CA . PRO B 1 139 ? 60.115 49.860 17.438 1.00 25.19 139 PRO B CA 1
ATOM 3118 C C . PRO B 1 139 ? 61.434 49.513 18.115 1.00 23.76 139 PRO B C 1
ATOM 3119 O O . PRO B 1 139 ? 62.322 50.351 18.155 1.00 24.85 139 PRO B O 1
ATOM 3123 N N . SER B 1 140 ? 61.575 48.303 18.642 1.00 23.53 140 SER B N 1
ATOM 3124 C CA . SER B 1 140 ? 62.821 47.926 19.309 1.00 22.47 140 SER B CA 1
ATOM 3125 C C . SER B 1 140 ? 64.014 48.026 18.354 1.00 21.72 140 SER B C 1
ATOM 3126 O O . SER B 1 140 ? 63.854 47.972 17.135 1.00 20.29 140 SER B O 1
ATOM 3129 N N . VAL B 1 141 ? 65.211 48.191 18.908 1.00 21.55 141 VAL B N 1
ATOM 3130 C CA . VAL B 1 141 ? 66.396 48.304 18.077 1.00 21.02 141 VAL B CA 1
ATOM 3131 C C . VAL B 1 141 ? 66.547 47.088 17.168 1.00 20.99 141 VAL B C 1
ATOM 3132 O O . VAL B 1 141 ? 66.924 47.231 16.003 1.00 22.07 141 VAL B O 1
ATOM 3136 N N . LEU B 1 142 ? 66.236 45.903 17.696 1.00 20.88 142 LEU B N 1
ATOM 3137 C CA . LEU B 1 142 ? 66.352 44.658 16.930 1.00 20.30 142 LEU B CA 1
ATOM 3138 C C . LEU B 1 142 ? 65.322 44.603 15.810 1.00 20.91 142 LEU B C 1
ATOM 3139 O O . LEU B 1 142 ? 65.618 44.106 14.722 1.00 20.55 142 LEU B O 1
ATOM 3144 N N . LYS B 1 143 ? 64.112 45.094 16.088 1.00 19.39 143 LYS B N 1
ATOM 3145 C CA . LYS B 1 143 ? 63.050 45.123 15.089 1.00 18.68 143 LYS B CA 1
ATOM 3146 C C . LYS B 1 143 ? 63.459 46.052 13.947 1.00 18.86 143 LYS B C 1
ATOM 3147 O O . LYS B 1 143 ? 63.181 45.770 12.787 1.00 20.85 143 LYS B O 1
ATOM 3153 N N . GLN B 1 144 ? 64.115 47.163 14.279 1.00 18.68 144 GLN B N 1
ATOM 3154 C CA . GLN B 1 144 ? 64.602 48.116 13.280 1.00 18.92 144 GLN B CA 1
ATOM 3155 C C . GLN B 1 144 ? 65.646 47.427 12.394 1.00 19.24 144 GLN B C 1
ATOM 3156 O O . GLN B 1 144 ? 65.700 47.627 11.182 1.00 19.94 144 GLN B O 1
ATOM 3162 N N . MET B 1 145 ? 66.484 46.617 13.021 1.00 19.71 145 MET B N 1
ATOM 3163 C CA . MET B 1 145 ? 67.537 45.907 12.314 1.00 19.06 145 MET B CA 1
ATOM 3164 C C . MET B 1 145 ? 66.966 44.761 11.489 1.00 19.93 145 MET B C 1
ATOM 3165 O O . MET B 1 145 ? 67.400 44.509 10.360 1.00 18.34 145 MET B O 1
ATOM 3170 N N . THR B 1 146 ? 65.981 44.079 12.057 1.00 21.17 146 THR B N 1
ATOM 3171 C CA . THR B 1 146 ? 65.345 42.956 11.381 1.00 24.67 146 THR B CA 1
ATOM 3172 C C . THR B 1 146 ? 64.759 43.437 10.060 1.00 25.33 146 THR B C 1
ATOM 3173 O O . THR B 1 146 ? 64.794 42.726 9.055 1.00 24.47 146 THR B O 1
ATOM 3177 N N . SER B 1 147 ? 64.231 44.657 10.074 1.00 26.23 147 SER B N 1
ATOM 3178 C CA . SER B 1 147 ? 63.648 45.250 8.881 1.00 26.93 147 SER B CA 1
ATOM 3179 C C . SER B 1 147 ? 64.761 45.567 7.895 1.00 27.53 147 SER B C 1
ATOM 3180 O O . SER B 1 147 ? 64.645 45.260 6.710 1.00 28.09 147 SER B O 1
ATOM 3183 N N . LEU B 1 148 ? 65.844 46.168 8.388 1.00 26.47 148 LEU B N 1
ATOM 3184 C CA . LEU B 1 148 ? 66.975 46.523 7.535 1.00 26.89 148 LEU B CA 1
ATOM 3185 C C . LEU B 1 148 ? 67.570 45.320 6.812 1.00 26.89 148 LEU B C 1
ATOM 3186 O O . LEU B 1 148 ? 67.870 45.402 5.622 1.00 27.31 148 LEU B O 1
ATOM 3191 N N . TYR B 1 149 ? 67.766 44.222 7.545 1.00 26.78 149 TYR B N 1
ATOM 3192 C CA . TYR B 1 149 ? 68.326 42.996 6.984 1.00 26.50 149 TYR B CA 1
ATOM 3193 C C . TYR B 1 149 ? 67.525 42.588 5.750 1.00 27.76 149 TYR B C 1
ATOM 3194 O O . TYR B 1 149 ? 68.091 42.212 4.726 1.00 27.61 149 TYR B O 1
ATOM 3203 N N . GLN B 1 150 ? 66.202 42.654 5.884 1.00 28.44 150 GLN B N 1
ATOM 3204 C CA . GLN B 1 150 ? 65.257 42.307 4.828 1.00 30.23 150 GLN B CA 1
ATOM 3205 C C . GLN B 1 150 ? 65.655 42.966 3.508 1.00 30.27 150 GLN B C 1
ATOM 3206 O O . GLN B 1 150 ? 65.542 42.373 2.437 1.00 31.60 150 GLN B O 1
ATOM 3212 N N . LYS B 1 151 ? 66.121 44.202 3.591 1.00 29.10 151 LYS B N 1
ATOM 3213 C CA . LYS B 1 151 ? 66.547 44.915 2.406 1.00 28.86 151 LYS B CA 1
ATOM 3214 C C . LYS B 1 151 ? 67.980 44.561 2.010 1.00 28.39 151 LYS B C 1
ATOM 3215 O O . LYS B 1 151 ? 68.260 44.250 0.853 1.00 28.52 151 LYS B O 1
ATOM 3221 N N . TYR B 1 152 ? 68.881 44.598 2.983 1.00 27.76 152 TYR B N 1
ATOM 3222 C CA . TYR B 1 152 ? 70.294 44.337 2.739 1.00 27.36 152 TYR B CA 1
ATOM 3223 C C . TYR B 1 152 ? 70.806 42.900 2.688 1.00 26.07 152 TYR B C 1
ATOM 3224 O O . TYR B 1 152 ? 71.760 42.612 1.968 1.00 24.65 152 TYR B O 1
ATOM 3233 N N . GLN B 1 153 ? 70.196 42.006 3.454 1.00 26.97 153 GLN B N 1
ATOM 3234 C CA . GLN B 1 153 ? 70.599 40.598 3.444 1.00 27.79 153 GLN B CA 1
ATOM 3235 C C . GLN B 1 153 ? 72.086 40.404 3.715 1.00 25.91 153 GLN B C 1
ATOM 3236 O O . GLN B 1 153 ? 72.762 39.670 2.994 1.00 25.89 153 GLN B O 1
ATOM 3242 N N . CYS B 1 154 ? 72.590 41.071 4.746 1.00 23.49 154 CYS B N 1
ATOM 3243 C CA . CYS B 1 154 ? 73.988 40.953 5.124 1.00 21.84 154 CYS B CA 1
ATOM 3244 C C . CYS B 1 154 ? 74.104 41.281 6.615 1.00 21.82 154 CYS B C 1
ATOM 3245 O O . CYS B 1 154 ? 73.143 41.732 7.235 1.00 22.08 154 CYS B O 1
ATOM 3248 N N . SER B 1 155 ? 75.272 41.048 7.200 1.00 20.78 155 SER B N 1
ATOM 3249 C CA . SER B 1 155 ? 75.444 41.335 8.614 1.00 18.75 155 SER B CA 1
ATOM 3250 C C . SER B 1 155 ? 75.173 42.794 8.877 1.00 18.10 155 SER B C 1
ATOM 3251 O O . SER B 1 155 ? 75.491 43.661 8.063 1.00 16.44 155 SER B O 1
ATOM 3254 N N . ILE B 1 156 ? 74.566 43.054 10.022 1.00 18.92 156 ILE B N 1
ATOM 3255 C CA . ILE B 1 156 ? 74.241 44.411 10.427 1.00 18.46 156 ILE B CA 1
ATOM 3256 C C . ILE B 1 156 ? 74.749 44.611 11.848 1.00 18.74 156 ILE B C 1
ATOM 3257 O O . ILE B 1 156 ? 74.563 43.747 12.711 1.00 18.32 156 ILE B O 1
ATOM 3262 N N . VAL B 1 157 ? 75.405 45.741 12.083 1.00 19.90 157 VAL B N 1
ATOM 3263 C CA . VAL B 1 157 ? 75.939 46.041 13.402 1.00 18.22 157 VAL B CA 1
ATOM 3264 C C . VAL B 1 157 ? 75.460 47.422 13.852 1.00 18.91 157 VAL B C 1
ATOM 3265 O O . VAL B 1 157 ? 75.710 48.447 13.187 1.00 17.21 157 VAL B O 1
ATOM 3269 N N . ALA B 1 158 ? 74.756 47.440 14.979 1.00 16.80 158 ALA B N 1
ATOM 3270 C CA . ALA B 1 158 ? 74.234 48.685 15.520 1.00 17.72 158 ALA B CA 1
ATOM 3271 C C . ALA B 1 158 ? 75.368 49.576 16.004 1.00 16.74 158 ALA B C 1
ATOM 3272 O O . ALA B 1 158 ? 76.339 49.099 16.595 1.00 15.41 158 ALA B O 1
ATOM 3274 N N . ILE B 1 159 ? 75.247 50.869 15.730 1.00 15.80 159 ILE B N 1
ATOM 3275 C CA . ILE B 1 159 ? 76.258 51.825 16.148 1.00 17.43 159 ILE B CA 1
ATOM 3276 C C . ILE B 1 159 ? 75.594 53.073 16.709 1.00 19.60 159 ILE B C 1
ATOM 3277 O O . ILE B 1 159 ? 74.403 53.332 16.477 1.00 18.76 159 ILE B O 1
ATOM 3282 N N . GLU B 1 160 ? 76.382 53.852 17.434 1.00 19.95 160 GLU B N 1
ATOM 3283 C CA . GLU B 1 160 ? 75.897 55.079 18.046 1.00 22.24 160 GLU B CA 1
ATOM 3284 C C . GLU B 1 160 ? 77.054 56.060 18.042 1.00 22.99 160 GLU B C 1
ATOM 3285 O O . GLU B 1 160 ? 78.202 55.669 18.273 1.00 24.84 160 GLU B O 1
ATOM 3291 N N . GLU B 1 161 ? 76.781 57.324 17.761 1.00 22.97 161 GLU B N 1
ATOM 3292 C CA . GLU B 1 161 ? 77.859 58.304 17.779 1.00 25.70 161 GLU B CA 1
ATOM 3293 C C . GLU B 1 161 ? 78.134 58.664 19.235 1.00 24.81 161 GLU B C 1
ATOM 3294 O O . GLU B 1 161 ? 77.281 59.230 19.897 1.00 28.03 161 GLU B O 1
ATOM 3300 N N . VAL B 1 162 ? 79.310 58.309 19.739 1.00 25.32 162 VAL B N 1
ATOM 3301 C CA . VAL B 1 162 ? 79.670 58.606 21.122 1.00 25.13 162 VAL B CA 1
ATOM 3302 C C . VAL B 1 162 ? 80.704 59.717 21.162 1.00 25.64 162 VAL B C 1
ATOM 3303 O O . VAL B 1 162 ? 81.169 60.183 20.126 1.00 26.28 162 VAL B O 1
ATOM 3307 N N . ALA B 1 163 ? 81.063 60.135 22.368 1.00 26.14 163 ALA B N 1
ATOM 3308 C CA . ALA B 1 163 ? 82.046 61.194 22.539 1.00 26.06 163 ALA B CA 1
ATOM 3309 C C . ALA B 1 163 ? 83.407 60.531 22.424 1.00 26.08 163 ALA B C 1
ATOM 3310 O O . ALA B 1 163 ? 83.588 59.409 22.891 1.00 26.55 163 ALA B O 1
ATOM 3312 N N . LEU B 1 164 ? 84.354 61.222 21.800 1.00 26.27 164 LEU B N 1
ATOM 3313 C CA . LEU B 1 164 ? 85.699 60.689 21.603 1.00 28.46 164 LEU B CA 1
ATOM 3314 C C . LEU B 1 164 ? 86.395 60.138 22.847 1.00 28.74 164 LEU B C 1
ATOM 3315 O O . LEU B 1 164 ? 87.158 59.175 22.764 1.00 29.05 164 LEU B O 1
ATOM 3320 N N . GLU B 1 165 ? 86.138 60.738 23.999 1.00 28.79 165 GLU B N 1
ATOM 3321 C CA . GLU B 1 165 ? 86.758 60.266 25.219 1.00 30.95 165 GLU B CA 1
ATOM 3322 C C . GLU B 1 165 ? 86.197 58.910 25.666 1.00 31.06 165 GLU B C 1
ATOM 3323 O O . GLU B 1 165 ? 86.796 58.232 26.497 1.00 31.13 165 GLU B O 1
ATOM 3329 N N . GLU B 1 166 ? 85.055 58.511 25.105 1.00 31.35 166 GLU B N 1
ATOM 3330 C CA . GLU B 1 166 ? 84.426 57.234 25.454 1.00 31.60 166 GLU B CA 1
ATOM 3331 C C . GLU B 1 166 ? 84.797 56.111 24.478 1.00 30.83 166 GLU B C 1
ATOM 3332 O O . GLU B 1 166 ? 84.751 54.920 24.815 1.00 31.40 166 GLU B O 1
ATOM 3338 N N . VAL B 1 167 ? 85.177 56.500 23.271 1.00 28.17 167 VAL B N 1
ATOM 3339 C CA . VAL B 1 167 ? 85.515 55.552 22.220 1.00 27.12 167 VAL B CA 1
ATOM 3340 C C . VAL B 1 167 ? 86.340 54.309 22.617 1.00 26.59 167 VAL B C 1
ATOM 3341 O O . VAL B 1 167 ? 86.100 53.215 22.101 1.00 24.42 167 VAL B O 1
ATOM 3345 N N . SER B 1 168 ? 87.277 54.468 23.549 1.00 24.65 168 SER B N 1
ATOM 3346 C CA . SER B 1 168 ? 88.155 53.374 23.956 1.00 24.32 168 SER B CA 1
ATOM 3347 C C . SER B 1 168 ? 87.539 52.157 24.633 1.00 24.49 168 SER B C 1
ATOM 3348 O O . SER B 1 168 ? 88.239 51.195 24.945 1.00 24.45 168 SER B O 1
ATOM 3351 N N . LYS B 1 169 ? 86.240 52.178 24.879 1.00 24.56 169 LYS B N 1
ATOM 3352 C CA . LYS B 1 169 ? 85.636 51.017 25.507 1.00 24.44 169 LYS B CA 1
ATOM 3353 C C . LYS B 1 169 ? 84.697 50.275 24.565 1.00 22.80 169 LYS B C 1
ATOM 3354 O O . LYS B 1 169 ? 83.985 49.357 24.975 1.00 21.27 169 LYS B O 1
ATOM 3360 N N . TYR B 1 170 ? 84.729 50.647 23.293 1.00 20.21 170 TYR B N 1
ATOM 3361 C CA . TYR B 1 170 ? 83.847 50.033 22.316 1.00 19.80 170 TYR B CA 1
ATOM 3362 C C . TYR B 1 170 ? 84.560 49.694 21.020 1.00 18.39 170 TYR B C 1
ATOM 3363 O O . TYR B 1 170 ? 85.698 50.102 20.785 1.00 17.32 170 TYR B O 1
ATOM 3372 N N . GLY B 1 171 ? 83.874 48.934 20.183 1.00 16.03 171 GLY B N 1
ATOM 3373 C CA . GLY B 1 171 ? 84.417 48.636 18.883 1.00 17.24 171 GLY B CA 1
ATOM 3374 C C . GLY B 1 171 ? 84.087 49.896 18.093 1.00 17.62 171 GLY B C 1
ATOM 3375 O O . GLY B 1 171 ? 83.039 50.525 18.315 1.00 18.27 171 GLY B O 1
ATOM 3376 N N . VAL B 1 172 ? 84.968 50.280 17.181 1.00 17.35 172 VAL B N 1
ATOM 3377 C CA . VAL B 1 172 ? 84.761 51.482 16.383 1.00 17.84 172 VAL B CA 1
ATOM 3378 C C . VAL B 1 172 ? 84.880 51.142 14.898 1.00 18.13 172 VAL B C 1
ATOM 3379 O O . VAL B 1 172 ? 85.764 50.391 14.493 1.00 17.80 172 VAL B O 1
ATOM 3383 N N . ILE B 1 173 ? 84.001 51.715 14.086 1.00 18.44 173 ILE B N 1
ATOM 3384 C CA . ILE B 1 173 ? 84.015 51.432 12.665 1.00 18.27 173 ILE B CA 1
ATOM 3385 C C . ILE B 1 173 ? 84.562 52.586 11.843 1.00 21.21 173 ILE B C 1
ATOM 3386 O O . ILE B 1 173 ? 84.751 53.709 12.335 1.00 18.89 173 ILE B O 1
ATOM 3391 N N . ARG B 1 174 ? 84.818 52.270 10.577 1.00 23.34 174 ARG B N 1
ATOM 3392 C CA . ARG B 1 174 ? 85.239 53.240 9.570 1.00 24.71 174 ARG B CA 1
ATOM 3393 C C . ARG B 1 174 ? 84.169 52.866 8.553 1.00 24.53 174 ARG B C 1
ATOM 3394 O O . ARG B 1 174 ? 84.141 51.731 8.074 1.00 24.94 174 ARG B O 1
ATOM 3402 N N . GLY B 1 175 ? 83.257 53.784 8.264 1.00 24.45 175 GLY B N 1
ATOM 3403 C CA . GLY B 1 175 ? 82.205 53.461 7.325 1.00 25.87 175 GLY B CA 1
ATOM 3404 C C . GLY B 1 175 ? 81.933 54.488 6.250 1.00 27.32 175 GLY B C 1
ATOM 3405 O O . GLY B 1 175 ? 82.469 55.599 6.267 1.00 26.95 175 GLY B O 1
ATOM 3406 N N . GLU B 1 176 ? 81.081 54.103 5.308 1.00 27.39 176 GLU B N 1
ATOM 3407 C CA . GLU B 1 176 ? 80.711 54.970 4.204 1.00 28.82 176 GLU B CA 1
ATOM 3408 C C . GLU B 1 176 ? 79.209 55.039 4.083 1.00 27.88 176 GLU B C 1
ATOM 3409 O O . GLU B 1 176 ? 78.525 54.021 3.998 1.00 26.47 176 GLU B O 1
ATOM 3415 N N . TRP B 1 177 ? 78.718 56.269 4.080 1.00 27.87 177 TRP B N 1
ATOM 3416 C CA . TRP B 1 177 ? 77.301 56.571 4.025 1.00 28.76 177 TRP B CA 1
ATOM 3417 C C . TRP B 1 177 ? 76.561 56.043 2.793 1.00 28.61 177 TRP B C 1
ATOM 3418 O O . TRP B 1 177 ? 76.836 56.442 1.667 1.00 29.25 177 TRP B O 1
ATOM 3429 N N . LEU B 1 178 ? 75.609 55.148 3.032 1.00 28.80 178 LEU B N 1
ATOM 3430 C CA . LEU B 1 178 ? 74.794 54.562 1.976 1.00 28.60 178 LEU B CA 1
ATOM 3431 C C . LEU B 1 178 ? 73.447 55.273 1.944 1.00 28.65 178 LEU B C 1
ATOM 3432 O O . LEU B 1 178 ? 72.919 55.591 0.878 1.00 29.05 178 LEU B O 1
ATOM 3437 N N . GLU B 1 179 ? 72.895 55.513 3.129 1.00 28.88 179 GLU B N 1
ATOM 3438 C CA . GLU B 1 179 ? 71.616 56.198 3.275 1.00 28.82 179 GLU B CA 1
ATOM 3439 C C . GLU B 1 179 ? 71.468 56.654 4.714 1.00 28.38 179 GLU B C 1
ATOM 3440 O O . GLU B 1 179 ? 72.375 56.467 5.519 1.00 28.47 179 GLU B O 1
ATOM 3446 N N . GLU B 1 180 ? 70.325 57.245 5.038 1.00 28.70 180 GLU B N 1
ATOM 3447 C CA . GLU B 1 180 ? 70.089 57.734 6.390 1.00 29.04 180 GLU B CA 1
ATOM 3448 C C . GLU B 1 180 ? 70.454 56.717 7.477 1.00 28.19 180 GLU B C 1
ATOM 3449 O O . GLU B 1 180 ? 69.831 55.654 7.597 1.00 25.95 180 GLU B O 1
ATOM 3455 N N . GLY B 1 181 ? 71.468 57.064 8.267 1.00 27.85 181 GLY B N 1
ATOM 3456 C CA . GLY B 1 181 ? 71.916 56.204 9.350 1.00 27.20 181 GLY B CA 1
ATOM 3457 C C . GLY B 1 181 ? 72.346 54.805 8.934 1.00 27.19 181 GLY B C 1
ATOM 3458 O O . GLY B 1 181 ? 72.116 53.849 9.677 1.00 26.89 181 GLY B O 1
ATOM 3459 N N . VAL B 1 182 ? 72.968 54.679 7.759 1.00 25.95 182 VAL B N 1
ATOM 3460 C CA . VAL B 1 182 ? 73.424 53.384 7.269 1.00 23.82 182 VAL B CA 1
ATOM 3461 C C . VAL B 1 182 ? 74.808 53.478 6.642 1.00 24.12 182 VAL B C 1
ATOM 3462 O O . VAL B 1 182 ? 75.009 54.201 5.665 1.00 23.91 182 VAL B O 1
ATOM 3466 N N . TYR B 1 183 ? 75.762 52.744 7.212 1.00 24.23 183 TYR B N 1
ATOM 3467 C CA . TYR B 1 183 ? 77.132 52.735 6.700 1.00 24.10 183 TYR B CA 1
ATOM 3468 C C . TYR B 1 183 ? 77.625 51.368 6.236 1.00 23.58 183 TYR B C 1
ATOM 3469 O O . TYR B 1 183 ? 77.375 50.354 6.892 1.00 22.58 183 TYR B O 1
ATOM 3478 N N . GLU B 1 184 ? 78.314 51.345 5.095 1.00 22.02 184 GLU B N 1
ATOM 3479 C CA . GLU B 1 184 ? 78.912 50.109 4.619 1.00 22.52 184 GLU B CA 1
ATOM 3480 C C . GLU B 1 184 ? 80.220 50.138 5.406 1.00 21.56 184 GLU B C 1
ATOM 3481 O O . GLU B 1 184 ? 80.956 51.132 5.361 1.00 20.06 184 GLU B O 1
ATOM 3487 N N . ILE B 1 185 ? 80.506 49.065 6.135 1.00 19.57 185 ILE B N 1
ATOM 3488 C CA . ILE B 1 185 ? 81.707 49.029 6.952 1.00 19.40 185 ILE B CA 1
ATOM 3489 C C . ILE B 1 185 ? 82.979 48.783 6.144 1.00 21.29 185 ILE B C 1
ATOM 3490 O O . ILE B 1 185 ? 83.061 47.842 5.360 1.00 21.55 185 ILE B O 1
ATOM 3495 N N . LYS B 1 186 ? 83.970 49.649 6.348 1.00 23.56 186 LYS B N 1
ATOM 3496 C CA . LYS B 1 186 ? 85.251 49.554 5.658 1.00 23.64 186 LYS B CA 1
ATOM 3497 C C . LYS B 1 186 ? 86.284 48.922 6.581 1.00 24.49 186 LYS B C 1
ATOM 3498 O O . LYS B 1 186 ? 87.171 48.203 6.128 1.00 26.50 186 LYS B O 1
ATOM 3504 N N . ASP B 1 187 ? 86.188 49.214 7.873 1.00 25.07 187 ASP B N 1
ATOM 3505 C CA . ASP B 1 187 ? 87.132 48.658 8.842 1.00 25.56 187 ASP B CA 1
ATOM 3506 C C . ASP B 1 187 ? 86.530 48.720 10.243 1.00 24.59 187 ASP B C 1
ATOM 3507 O O . ASP B 1 187 ? 85.532 49.405 10.464 1.00 24.73 187 ASP B O 1
ATOM 3512 N N . MET B 1 188 ? 87.133 48.003 11.185 1.00 23.12 188 MET B N 1
ATOM 3513 C CA . MET B 1 188 ? 86.641 47.989 12.560 1.00 22.47 188 MET B CA 1
ATOM 3514 C C . MET B 1 188 ? 87.799 47.697 13.493 1.00 22.25 188 MET B C 1
ATOM 3515 O O . MET B 1 188 ? 88.655 46.867 13.182 1.00 19.67 188 MET B O 1
ATOM 3520 N N . VAL B 1 189 ? 87.826 48.373 14.634 1.00 20.90 189 VAL B N 1
ATOM 3521 C CA . VAL B 1 189 ? 88.877 48.142 15.607 1.00 21.17 189 VAL B CA 1
ATOM 3522 C C . VAL B 1 189 ? 88.235 48.092 16.980 1.00 22.46 189 VAL B C 1
ATOM 3523 O O . VAL B 1 189 ? 87.358 48.910 17.301 1.00 22.39 189 VAL B O 1
ATOM 3527 N N . GLU B 1 190 ? 88.652 47.114 17.778 1.00 20.30 190 GLU B N 1
ATOM 3528 C CA . GLU B 1 190 ? 88.109 46.945 19.119 1.00 20.40 190 GLU B CA 1
ATOM 3529 C C . GLU B 1 190 ? 88.827 47.781 20.189 1.00 21.63 190 GLU B C 1
ATOM 3530 O O . GLU B 1 190 ? 90.030 47.607 20.446 1.00 21.03 190 GLU B O 1
ATOM 3536 N N . LYS B 1 191 ? 88.081 48.695 20.803 1.00 20.94 191 LYS B N 1
ATOM 3537 C CA . LYS B 1 191 ? 88.606 49.535 21.872 1.00 20.48 191 LYS B CA 1
ATOM 3538 C C . LYS B 1 191 ? 89.914 50.264 21.549 1.00 21.05 191 LYS B C 1
ATOM 3539 O O . LYS B 1 191 ? 90.932 50.064 22.222 1.00 21.35 191 LYS B O 1
ATOM 3545 N N . PRO B 1 192 ? 89.908 51.116 20.512 1.00 20.98 192 PRO B N 1
ATOM 3546 C CA . PRO B 1 192 ? 91.109 51.866 20.133 1.00 20.68 192 PRO B CA 1
ATOM 3547 C C . PRO B 1 192 ? 91.292 53.046 21.083 1.00 22.68 192 PRO B C 1
ATOM 3548 O O . PRO B 1 192 ? 90.319 53.543 21.657 1.00 22.69 192 PRO B O 1
ATOM 3552 N N . ASN B 1 193 ? 92.527 53.493 21.272 1.00 24.51 193 ASN B N 1
ATOM 3553 C CA . ASN B 1 193 ? 92.728 54.663 22.108 1.00 26.60 193 ASN B CA 1
ATOM 3554 C C . ASN B 1 193 ? 92.117 55.833 21.341 1.00 27.28 193 ASN B C 1
ATOM 3555 O O . ASN B 1 193 ? 91.872 55.758 20.125 1.00 26.17 193 ASN B O 1
ATOM 3560 N N . GLN B 1 194 ? 91.857 56.910 22.062 1.00 28.29 194 GLN B N 1
ATOM 3561 C CA . GLN B 1 194 ? 91.269 58.091 21.464 1.00 28.77 194 GLN B CA 1
ATOM 3562 C C . GLN B 1 194 ? 92.014 58.502 20.204 1.00 29.05 194 GLN B C 1
ATOM 3563 O O . GLN B 1 194 ? 91.425 58.608 19.131 1.00 28.97 194 GLN B O 1
ATOM 3569 N N . GLU B 1 195 ? 93.319 58.720 20.358 1.00 31.08 195 GLU B N 1
ATOM 3570 C CA . GLU B 1 195 ? 94.207 59.144 19.272 1.00 32.15 195 GLU B CA 1
ATOM 3571 C C . GLU B 1 195 ? 94.189 58.274 18.017 1.00 31.02 195 GLU B C 1
ATOM 3572 O O . GLU B 1 195 ? 94.571 58.738 16.945 1.00 31.83 195 GLU B O 1
ATOM 3578 N N . ASP B 1 196 ? 93.746 57.026 18.142 1.00 29.57 196 ASP B N 1
ATOM 3579 C CA . ASP B 1 196 ? 93.724 56.109 17.000 1.00 28.05 196 ASP B CA 1
ATOM 3580 C C . ASP B 1 196 ? 92.332 55.787 16.485 1.00 26.79 196 ASP B C 1
ATOM 3581 O O . ASP B 1 196 ? 92.192 55.031 15.533 1.00 27.18 196 ASP B O 1
ATOM 3586 N N . ALA B 1 197 ? 91.301 56.346 17.105 1.00 25.82 197 ALA B N 1
ATOM 3587 C CA . ALA B 1 197 ? 89.935 56.054 16.677 1.00 24.22 197 ALA B CA 1
ATOM 3588 C C . ALA B 1 197 ? 89.673 56.478 15.239 1.00 23.61 197 ALA B C 1
ATOM 3589 O O . ALA B 1 197 ? 89.962 57.606 14.853 1.00 23.75 197 ALA B O 1
ATOM 3591 N N . PRO B 1 198 ? 89.136 55.565 14.414 1.00 23.48 198 PRO B N 1
ATOM 3592 C CA . PRO B 1 198 ? 88.866 55.946 13.025 1.00 22.52 198 PRO B CA 1
ATOM 3593 C C . PRO B 1 198 ? 87.623 56.825 12.915 1.00 23.13 198 PRO B C 1
ATOM 3594 O O . PRO B 1 198 ? 87.364 57.404 11.866 1.00 23.30 198 PRO B O 1
ATOM 3598 N N . SER B 1 199 ? 86.852 56.916 13.996 1.00 21.69 199 SER B N 1
ATOM 3599 C CA . SER B 1 199 ? 85.660 57.759 14.005 1.00 22.59 199 SER B CA 1
ATOM 3600 C C . SER B 1 199 ? 85.016 57.780 15.390 1.00 22.56 199 SER B C 1
ATOM 3601 O O . SER B 1 199 ? 85.600 57.301 16.368 1.00 23.49 199 SER B O 1
ATOM 3604 N N . ASN B 1 200 ? 83.823 58.353 15.478 1.00 20.40 200 ASN B N 1
ATOM 3605 C CA . ASN B 1 200 ? 83.123 58.426 16.752 1.00 21.81 200 ASN B CA 1
ATOM 3606 C C . ASN B 1 200 ? 81.856 57.585 16.717 1.00 20.63 200 ASN B C 1
ATOM 3607 O O . ASN B 1 200 ? 80.929 57.798 17.499 1.00 19.49 200 ASN B O 1
ATOM 3612 N N . LEU B 1 201 ? 81.832 56.626 15.798 1.00 21.08 201 LEU B N 1
ATOM 3613 C CA . LEU B 1 201 ? 80.695 55.728 15.636 1.00 20.95 201 LEU B CA 1
ATOM 3614 C C . LEU B 1 201 ? 81.016 54.413 16.327 1.00 20.10 201 LEU B C 1
ATOM 3615 O O . LEU B 1 201 ? 81.710 53.568 15.760 1.00 21.83 201 LEU B O 1
ATOM 3620 N N . ALA B 1 202 ? 80.503 54.253 17.547 1.00 18.02 202 ALA B N 1
ATOM 3621 C CA . ALA B 1 202 ? 80.738 53.061 18.354 1.00 16.29 202 ALA B CA 1
ATOM 3622 C C . ALA B 1 202 ? 79.705 51.936 18.205 1.00 17.97 202 ALA B C 1
ATOM 3623 O O . ALA B 1 202 ? 78.496 52.168 18.151 1.00 19.43 202 ALA B O 1
ATOM 3625 N N . VAL B 1 203 ? 80.199 50.706 18.164 1.00 17.76 203 VAL B N 1
ATOM 3626 C CA . VAL B 1 203 ? 79.345 49.529 18.046 1.00 16.98 203 VAL B CA 1
ATOM 3627 C C . VAL B 1 203 ? 78.604 49.333 19.359 1.00 16.77 203 VAL B C 1
ATOM 3628 O O . VAL B 1 203 ? 79.176 49.583 20.416 1.00 15.94 203 VAL B O 1
ATOM 3632 N N . ILE B 1 204 ? 77.347 48.890 19.299 1.00 16.55 204 ILE B N 1
ATOM 3633 C CA . ILE B 1 204 ? 76.608 48.580 20.521 1.00 17.51 204 ILE B CA 1
ATOM 3634 C C . ILE B 1 204 ? 76.175 47.117 20.392 1.00 16.93 204 ILE B C 1
ATOM 3635 O O . ILE B 1 204 ? 76.157 46.563 19.286 1.00 17.15 204 ILE B O 1
ATOM 3640 N N . GLY B 1 205 ? 75.829 46.499 21.516 1.00 15.67 205 GLY B N 1
ATOM 3641 C CA . GLY B 1 205 ? 75.469 45.091 21.528 1.00 15.53 205 GLY B CA 1
ATOM 3642 C C . GLY B 1 205 ? 74.245 44.616 20.781 1.00 16.81 205 GLY B C 1
ATOM 3643 O O . GLY B 1 205 ? 73.338 44.038 21.385 1.00 18.15 205 GLY B O 1
ATOM 3644 N N . ARG B 1 206 ? 74.232 44.821 19.468 1.00 16.72 206 ARG B N 1
ATOM 3645 C CA . ARG B 1 206 ? 73.116 44.412 18.616 1.00 15.34 206 ARG B CA 1
ATOM 3646 C C . ARG B 1 206 ? 73.636 44.022 17.227 1.00 15.55 206 ARG B C 1
ATOM 3647 O O . ARG B 1 206 ? 74.173 44.859 16.491 1.00 12.48 206 ARG B O 1
ATOM 3655 N N . TYR B 1 207 ? 73.476 42.754 16.864 1.00 14.37 207 TYR B N 1
ATOM 3656 C CA . TYR B 1 207 ? 73.944 42.317 15.566 1.00 15.04 207 TYR B CA 1
ATOM 3657 C C . TYR B 1 207 ? 72.989 41.338 14.931 1.00 16.65 207 TYR B C 1
ATOM 3658 O O . TYR B 1 207 ? 72.236 40.638 15.616 1.00 17.94 207 TYR B O 1
ATOM 3667 N N . ILE B 1 208 ? 73.025 41.318 13.607 1.00 16.94 208 ILE B N 1
ATOM 3668 C CA . ILE B 1 208 ? 72.283 40.357 12.811 1.00 16.51 208 ILE B CA 1
ATOM 3669 C C . ILE B 1 208 ? 73.492 39.794 12.072 1.00 16.10 208 ILE B C 1
ATOM 3670 O O . ILE B 1 208 ? 74.286 40.573 11.542 1.00 15.94 208 ILE B O 1
ATOM 3675 N N . LEU B 1 209 ? 73.648 38.471 12.051 1.00 15.66 209 LEU B N 1
ATOM 3676 C CA . LEU B 1 209 ? 74.804 37.853 11.401 1.00 15.14 209 LEU B CA 1
ATOM 3677 C C . LEU B 1 209 ? 74.463 36.740 10.417 1.00 15.61 209 LEU B C 1
ATOM 3678 O O . LEU B 1 209 ? 73.588 35.919 10.685 1.00 16.31 209 LEU B O 1
ATOM 3683 N N . THR B 1 210 ? 75.146 36.728 9.273 1.00 15.02 210 THR B N 1
ATOM 3684 C CA . THR B 1 210 ? 74.953 35.668 8.293 1.00 14.99 210 THR B CA 1
ATOM 3685 C C . THR B 1 210 ? 75.832 34.515 8.812 1.00 14.67 210 THR B C 1
ATOM 3686 O O . THR B 1 210 ? 76.920 34.742 9.340 1.00 14.61 210 THR B O 1
ATOM 3690 N N . PRO B 1 211 ? 75.365 33.262 8.668 1.00 15.54 211 PRO B N 1
ATOM 3691 C CA . PRO B 1 211 ? 76.095 32.072 9.146 1.00 15.35 211 PRO B CA 1
ATOM 3692 C C . PRO B 1 211 ? 77.563 31.839 8.759 1.00 15.04 211 PRO B C 1
ATOM 3693 O O . PRO B 1 211 ? 78.269 31.068 9.422 1.00 15.93 211 PRO B O 1
ATOM 3697 N N . ASP B 1 212 ? 78.042 32.488 7.710 1.00 15.26 212 ASP B N 1
ATOM 3698 C CA . ASP B 1 212 ? 79.446 32.307 7.342 1.00 15.91 212 ASP B CA 1
ATOM 3699 C C . ASP B 1 212 ? 80.351 32.881 8.441 1.00 15.33 212 ASP B C 1
ATOM 3700 O O . ASP B 1 212 ? 81.552 32.626 8.460 1.00 15.98 212 ASP B O 1
ATOM 3705 N N . ILE B 1 213 ? 79.764 33.646 9.361 1.00 14.53 213 ILE B N 1
ATOM 3706 C CA . ILE B 1 213 ? 80.526 34.239 10.452 1.00 13.94 213 ILE B CA 1
ATOM 3707 C C . ILE B 1 213 ? 81.130 33.166 11.357 1.00 15.66 213 ILE B C 1
ATOM 3708 O O . ILE B 1 213 ? 82.142 33.411 12.014 1.00 15.96 213 ILE B O 1
ATOM 3713 N N . PHE B 1 214 ? 80.509 31.983 11.398 1.00 17.52 214 PHE B N 1
ATOM 3714 C CA . PHE B 1 214 ? 81.008 30.893 12.242 1.00 18.38 214 PHE B CA 1
ATOM 3715 C C . PHE B 1 214 ? 82.350 30.373 11.749 1.00 19.02 214 PHE B C 1
ATOM 3716 O O . PHE B 1 214 ? 83.265 30.169 12.539 1.00 19.27 214 PHE B O 1
ATOM 3724 N N . GLU B 1 215 ? 82.477 30.163 10.443 1.00 20.73 215 GLU B N 1
ATOM 3725 C CA . GLU B 1 215 ? 83.742 29.677 9.909 1.00 21.88 215 GLU B CA 1
ATOM 3726 C C . GLU B 1 215 ? 84.810 30.764 10.081 1.00 20.00 215 GLU B C 1
ATOM 3727 O O . GLU B 1 215 ? 85.948 30.475 10.447 1.00 20.91 215 GLU B O 1
ATOM 3733 N N . ILE B 1 216 ? 84.441 32.016 9.840 1.00 18.46 216 ILE B N 1
ATOM 3734 C CA . ILE B 1 216 ? 85.395 33.107 10.010 1.00 18.99 216 ILE B CA 1
ATOM 3735 C C . ILE B 1 216 ? 85.887 33.137 11.456 1.00 18.85 216 ILE B C 1
ATOM 3736 O O . ILE B 1 216 ? 87.088 33.237 11.714 1.00 18.15 216 ILE B O 1
ATOM 3741 N N . LEU B 1 217 ? 84.939 33.060 12.387 1.00 18.18 217 LEU B N 1
ATOM 3742 C CA . LEU B 1 217 ? 85.227 33.067 13.815 1.00 18.03 217 LEU B CA 1
ATOM 3743 C C . LEU B 1 217 ? 86.177 31.902 14.141 1.00 18.87 217 LEU B C 1
ATOM 3744 O O . LEU B 1 217 ? 87.089 32.038 14.968 1.00 16.60 217 LEU B O 1
ATOM 3749 N N . SER B 1 218 ? 85.956 30.761 13.491 1.00 18.07 218 SER B N 1
ATOM 3750 C CA . SER B 1 218 ? 86.811 29.596 13.701 1.00 23.24 218 SER B CA 1
ATOM 3751 C C . SER B 1 218 ? 88.266 29.951 13.412 1.00 24.24 218 SER B C 1
ATOM 3752 O O . SER B 1 218 ? 89.178 29.445 14.061 1.00 22.55 218 SER B O 1
ATOM 3755 N N . GLU B 1 219 ? 88.455 30.831 12.432 1.00 25.74 219 GLU B N 1
ATOM 3756 C CA . GLU B 1 219 ? 89.778 31.263 11.997 1.00 28.65 219 GLU B CA 1
ATOM 3757 C C . GLU B 1 219 ? 90.276 32.525 12.705 1.00 28.55 219 GLU B C 1
ATOM 3758 O O . GLU B 1 219 ? 91.428 32.922 12.522 1.00 28.57 219 GLU B O 1
ATOM 3764 N N . THR B 1 220 ? 89.414 33.163 13.491 1.00 27.11 220 THR B N 1
ATOM 3765 C CA . THR B 1 220 ? 89.796 34.392 14.188 1.00 27.16 220 THR B CA 1
ATOM 3766 C C . THR B 1 220 ? 90.625 34.113 15.447 1.00 27.60 220 THR B C 1
ATOM 3767 O O . THR B 1 220 ? 90.154 33.467 16.387 1.00 27.14 220 THR B O 1
ATOM 3771 N N . LYS B 1 221 ? 91.859 34.607 15.458 1.00 27.35 221 LYS B N 1
ATOM 3772 C CA . LYS B 1 221 ? 92.752 34.411 16.595 1.00 27.24 221 LYS B CA 1
ATOM 3773 C C . LYS B 1 221 ? 92.508 35.457 17.690 1.00 26.78 221 LYS B C 1
ATOM 3774 O O . LYS B 1 221 ? 91.921 36.507 17.442 1.00 26.08 221 LYS B O 1
ATOM 3780 N N . PRO B 1 222 ? 92.959 35.180 18.922 1.00 26.33 222 PRO B N 1
ATOM 3781 C CA . PRO B 1 222 ? 92.753 36.142 20.011 1.00 27.47 222 PRO B CA 1
ATOM 3782 C C . PRO B 1 222 ? 93.303 37.528 19.655 1.00 27.97 222 PRO B C 1
ATOM 3783 O O . PRO B 1 222 ? 94.355 37.636 19.027 1.00 27.69 222 PRO B O 1
ATOM 3787 N N . GLY B 1 223 ? 92.577 38.574 20.052 1.00 27.46 223 GLY B N 1
ATOM 3788 C CA . GLY B 1 223 ? 92.997 39.938 19.773 1.00 26.71 223 GLY B CA 1
ATOM 3789 C C . GLY B 1 223 ? 93.080 40.809 21.020 1.00 27.73 223 GLY B C 1
ATOM 3790 O O . GLY B 1 223 ? 93.923 40.589 21.890 1.00 27.44 223 GLY B O 1
ATOM 3791 N N . LYS B 1 224 ? 92.209 41.807 21.112 1.00 28.04 224 LYS B N 1
ATOM 3792 C CA . LYS B 1 224 ? 92.200 42.693 22.272 1.00 30.55 224 LYS B CA 1
ATOM 3793 C C . LYS B 1 224 ? 92.034 41.876 23.560 1.00 30.44 224 LYS B C 1
ATOM 3794 O O . LYS B 1 224 ? 91.222 40.942 23.616 1.00 29.65 224 LYS B O 1
ATOM 3800 N N . ASN B 1 225 ? 92.821 42.228 24.580 1.00 30.60 225 ASN B N 1
ATOM 3801 C CA . ASN B 1 225 ? 92.798 41.553 25.883 1.00 30.03 225 ASN B CA 1
ATOM 3802 C C . ASN B 1 225 ? 92.830 40.036 25.722 1.00 29.66 225 ASN B C 1
ATOM 3803 O O . ASN B 1 225 ? 92.162 39.316 26.456 1.00 29.70 225 ASN B O 1
ATOM 3808 N N . ASN B 1 226 ? 93.611 39.565 24.753 1.00 29.75 226 ASN B N 1
ATOM 3809 C CA . ASN B 1 226 ? 93.751 38.136 24.455 1.00 29.41 226 ASN B CA 1
ATOM 3810 C C . ASN B 1 226 ? 92.409 37.400 24.461 1.00 27.99 226 ASN B C 1
ATOM 3811 O O . ASN B 1 226 ? 92.258 36.345 25.073 1.00 29.05 226 ASN B O 1
ATOM 3816 N N . GLU B 1 227 ? 91.436 37.972 23.766 1.00 26.17 227 GLU B N 1
ATOM 3817 C CA . GLU B 1 227 ? 90.115 37.379 23.660 1.00 23.19 227 GLU B CA 1
ATOM 3818 C C . GLU B 1 227 ? 89.718 37.308 22.187 1.00 21.01 227 GLU B C 1
ATOM 3819 O O . GLU B 1 227 ? 90.110 38.156 21.393 1.00 19.26 227 GLU B O 1
ATOM 3825 N N . ILE B 1 228 ? 88.949 36.292 21.816 1.00 21.11 228 ILE B N 1
ATOM 3826 C CA . ILE B 1 228 ? 88.481 36.176 20.438 1.00 19.00 228 ILE B CA 1
ATOM 3827 C C . ILE B 1 228 ? 87.315 37.173 20.347 1.00 17.50 228 ILE B C 1
ATOM 3828 O O . ILE B 1 228 ? 86.301 37.023 21.016 1.00 17.32 228 ILE B O 1
ATOM 3833 N N . GLN B 1 229 ? 87.501 38.198 19.522 1.00 17.82 229 GLN B N 1
ATOM 3834 C CA . GLN B 1 229 ? 86.558 39.307 19.337 1.00 15.52 229 GLN B CA 1
ATOM 3835 C C . GLN B 1 229 ? 85.646 39.180 18.132 1.00 15.49 229 GLN B C 1
ATOM 3836 O O . GLN B 1 229 ? 86.124 38.899 17.035 1.00 16.29 229 GLN B O 1
ATOM 3842 N N . ILE B 1 230 ? 84.346 39.419 18.316 1.00 14.78 230 ILE B N 1
ATOM 3843 C CA . ILE B 1 230 ? 83.420 39.331 17.185 1.00 14.11 230 ILE B CA 1
ATOM 3844 C C . ILE B 1 230 ? 83.748 40.460 16.206 1.00 13.02 230 ILE B C 1
ATOM 3845 O O . ILE B 1 230 ? 83.559 40.321 14.997 1.00 12.43 230 ILE B O 1
ATOM 3850 N N . THR B 1 231 ? 84.261 41.564 16.742 1.00 12.26 231 THR B N 1
ATOM 3851 C CA . THR B 1 231 ? 84.648 42.720 15.937 1.00 16.18 231 THR B CA 1
ATOM 3852 C C . THR B 1 231 ? 85.705 42.361 14.860 1.00 17.38 231 THR B C 1
ATOM 3853 O O . THR B 1 231 ? 85.645 42.852 13.720 1.00 16.25 231 THR B O 1
ATOM 3857 N N . ASP B 1 232 ? 86.663 41.509 15.218 1.00 18.05 232 ASP B N 1
ATOM 3858 C CA . ASP B 1 232 ? 87.689 41.105 14.264 1.00 18.84 232 ASP B CA 1
ATOM 3859 C C . ASP B 1 232 ? 87.109 40.161 13.218 1.00 19.24 232 ASP B C 1
ATOM 3860 O O . ASP B 1 232 ? 87.539 40.173 12.061 1.00 18.59 232 ASP B O 1
ATOM 3865 N N . ALA B 1 233 ? 86.142 39.339 13.626 1.00 17.52 233 ALA B N 1
ATOM 3866 C CA . ALA B 1 233 ? 85.485 38.430 12.693 1.00 16.25 233 ALA B CA 1
ATOM 3867 C C . ALA B 1 233 ? 84.599 39.287 11.786 1.00 16.47 233 ALA B C 1
ATOM 3868 O O . ALA B 1 233 ? 84.457 39.004 10.599 1.00 18.87 233 ALA B O 1
ATOM 3870 N N . LEU B 1 234 ? 83.996 40.329 12.349 1.00 16.35 234 LEU B N 1
ATOM 3871 C CA . LEU B 1 234 ? 83.160 41.221 11.554 1.00 18.41 234 LEU B CA 1
ATOM 3872 C C . LEU B 1 234 ? 84.040 42.034 10.609 1.00 19.09 234 LEU B C 1
ATOM 3873 O O . LEU B 1 234 ? 83.661 42.290 9.465 1.00 19.54 234 LEU B O 1
ATOM 3878 N N . ARG B 1 235 ? 85.215 42.427 11.092 1.00 18.88 235 ARG B N 1
ATOM 3879 C CA . ARG B 1 235 ? 86.160 43.191 10.288 1.00 21.19 235 ARG B CA 1
ATOM 3880 C C . ARG B 1 235 ? 86.550 42.357 9.080 1.00 21.19 235 ARG B C 1
ATOM 3881 O O . ARG B 1 235 ? 86.583 42.854 7.950 1.00 22.44 235 ARG B O 1
ATOM 3889 N N . THR B 1 236 ? 86.851 41.085 9.333 1.00 20.68 236 THR B N 1
ATOM 3890 C CA . THR B 1 236 ? 87.227 40.156 8.271 1.00 19.37 236 THR B CA 1
ATOM 3891 C C . THR B 1 236 ? 86.074 40.012 7.290 1.00 18.27 236 THR B C 1
ATOM 3892 O O . THR B 1 236 ? 86.274 39.972 6.078 1.00 19.46 236 THR B O 1
ATOM 3896 N N . GLN B 1 237 ? 84.862 39.939 7.817 1.00 17.62 237 GLN B N 1
ATOM 3897 C CA . GLN B 1 237 ? 83.707 39.789 6.958 1.00 17.56 237 GLN B CA 1
ATOM 3898 C C . GLN B 1 237 ? 83.530 41.061 6.126 1.00 18.16 237 GLN B C 1
ATOM 3899 O O . GLN B 1 237 ? 83.199 41.006 4.936 1.00 17.62 237 GLN B O 1
ATOM 3905 N N . ALA B 1 238 ? 83.785 42.199 6.765 1.00 18.75 238 ALA B N 1
ATOM 3906 C CA . ALA B 1 238 ? 83.637 43.503 6.132 1.00 19.29 238 ALA B CA 1
ATOM 3907 C C . ALA B 1 238 ? 84.565 43.715 4.943 1.00 19.70 238 ALA B C 1
ATOM 3908 O O . ALA B 1 238 ? 84.198 44.373 3.986 1.00 20.17 238 ALA B O 1
ATOM 3910 N N . LYS B 1 239 ? 85.768 43.163 5.010 1.00 22.16 239 LYS B N 1
ATOM 3911 C CA . LYS B 1 239 ? 86.725 43.292 3.919 1.00 23.72 239 LYS B CA 1
ATOM 3912 C C . LYS B 1 239 ? 86.454 42.218 2.871 1.00 24.93 239 LYS B C 1
ATOM 3913 O O . LYS B 1 239 ? 86.815 42.366 1.701 1.00 25.67 239 LYS B O 1
ATOM 3919 N N . ARG B 1 240 ? 85.819 41.137 3.313 1.00 24.62 240 ARG B N 1
ATOM 3920 C CA . ARG B 1 240 ? 85.507 40.005 2.459 1.00 24.95 240 ARG B CA 1
ATOM 3921 C C . ARG B 1 240 ? 84.289 40.268 1.577 1.00 25.44 240 ARG B C 1
ATOM 3922 O O . ARG B 1 240 ? 84.167 39.710 0.487 1.00 25.57 240 ARG B O 1
ATOM 3930 N N . LYS B 1 241 ? 83.392 41.119 2.057 1.00 22.46 241 LYS B N 1
ATOM 3931 C CA . LYS B 1 241 ? 82.189 41.460 1.315 1.00 21.40 241 LYS B CA 1
ATOM 3932 C C . LYS B 1 241 ? 81.493 42.605 2.052 1.00 22.00 241 LYS B C 1
ATOM 3933 O O . LYS B 1 241 ? 82.022 43.137 3.025 1.00 21.23 241 LYS B O 1
ATOM 3939 N N . ARG B 1 242 ? 80.307 42.974 1.595 1.00 21.30 242 ARG B N 1
ATOM 3940 C CA . ARG B 1 242 ? 79.574 44.060 2.221 1.00 21.42 242 ARG B CA 1
ATOM 3941 C C . ARG B 1 242 ? 78.750 43.707 3.441 1.00 19.54 242 ARG B C 1
ATOM 3942 O O . ARG B 1 242 ? 77.956 42.766 3.412 1.00 18.71 242 ARG B O 1
ATOM 3950 N N . ILE B 1 243 ? 78.934 44.487 4.502 1.00 19.04 243 ILE B N 1
ATOM 3951 C CA . ILE B 1 243 ? 78.144 44.354 5.729 1.00 17.62 243 ILE B CA 1
ATOM 3952 C C . ILE B 1 243 ? 77.873 45.795 6.165 1.00 17.46 243 ILE B C 1
ATOM 3953 O O . ILE B 1 243 ? 78.627 46.709 5.822 1.00 16.55 243 ILE B O 1
ATOM 3958 N N . ILE B 1 244 ? 76.801 46.016 6.911 1.00 16.56 244 ILE B N 1
ATOM 3959 C CA . ILE B 1 244 ? 76.481 47.374 7.276 1.00 16.79 244 ILE B CA 1
ATOM 3960 C C . ILE B 1 244 ? 76.411 47.687 8.768 1.00 18.03 244 ILE B C 1
ATOM 3961 O O . ILE B 1 244 ? 76.318 46.797 9.616 1.00 17.18 244 ILE B O 1
ATOM 3966 N N . ALA B 1 245 ? 76.480 48.981 9.060 1.00 16.42 245 ALA B N 1
ATOM 3967 C CA . ALA B 1 245 ? 76.397 49.499 10.411 1.00 17.77 245 ALA B CA 1
ATOM 3968 C C . ALA B 1 245 ? 75.153 50.370 10.425 1.00 17.42 245 ALA B C 1
ATOM 3969 O O . ALA B 1 245 ? 74.968 51.214 9.543 1.00 17.10 245 ALA B O 1
ATOM 3971 N N . TYR B 1 246 ? 74.304 50.166 11.423 1.00 17.56 246 TYR B N 1
ATOM 3972 C CA . TYR B 1 246 ? 73.061 50.913 11.519 1.00 19.04 246 TYR B CA 1
ATOM 3973 C C . TYR B 1 246 ? 72.962 51.789 12.767 1.00 19.20 246 TYR B C 1
ATOM 3974 O O . TYR B 1 246 ? 72.956 51.295 13.896 1.00 20.04 246 TYR B O 1
ATOM 3983 N N . GLN B 1 247 ? 72.898 53.098 12.548 1.00 20.08 247 GLN B N 1
ATOM 3984 C CA . GLN B 1 247 ? 72.778 54.069 13.632 1.00 19.44 247 GLN B CA 1
ATOM 3985 C C . GLN B 1 247 ? 71.303 54.065 14.059 1.00 19.82 247 GLN B C 1
ATOM 3986 O O . GLN B 1 247 ? 70.458 54.774 13.504 1.00 20.54 247 GLN B O 1
ATOM 3992 N N . PHE B 1 248 ? 71.003 53.245 15.054 1.00 18.77 248 PHE B N 1
ATOM 3993 C CA . PHE B 1 248 ? 69.640 53.083 15.545 1.00 19.15 248 PHE B CA 1
ATOM 3994 C C . PHE B 1 248 ? 68.994 54.288 16.230 1.00 19.87 248 PHE B C 1
ATOM 3995 O O . PHE B 1 248 ? 69.663 55.203 16.721 1.00 18.85 248 PHE B O 1
ATOM 4003 N N . LYS B 1 249 ? 67.669 54.256 16.263 1.00 20.08 249 LYS B N 1
ATOM 4004 C CA . LYS B 1 249 ? 66.877 55.283 16.914 1.00 22.60 249 LYS B CA 1
ATOM 4005 C C . LYS B 1 249 ? 66.503 54.669 18.263 1.00 23.49 249 LYS B C 1
ATOM 4006 O O . LYS B 1 249 ? 66.042 53.524 18.319 1.00 22.52 249 LYS B O 1
ATOM 4012 N N . GLY B 1 250 ? 66.720 55.420 19.341 1.00 23.41 250 GLY B N 1
ATOM 4013 C CA . GLY B 1 250 ? 66.410 54.926 20.670 1.00 21.38 250 GLY B CA 1
ATOM 4014 C C . GLY B 1 250 ? 67.506 55.274 21.657 1.00 22.16 250 GLY B C 1
ATOM 4015 O O . GLY B 1 250 ? 68.623 55.627 21.267 1.00 19.83 250 GLY B O 1
ATOM 4016 N N . LYS B 1 251 ? 67.189 55.156 22.943 1.00 23.42 251 LYS B N 1
ATOM 4017 C CA . LYS B 1 251 ? 68.131 55.469 24.013 1.00 24.53 251 LYS B CA 1
ATOM 4018 C C . LYS B 1 251 ? 68.835 54.217 24.533 1.00 23.97 251 LYS B C 1
ATOM 4019 O O . LYS B 1 251 ? 68.196 53.214 24.825 1.00 22.83 251 LYS B O 1
ATOM 4025 N N . ARG B 1 252 ? 70.155 54.287 24.660 1.00 22.63 252 ARG B N 1
ATOM 4026 C CA . ARG B 1 252 ? 70.921 53.153 25.146 1.00 22.31 252 ARG B CA 1
ATOM 4027 C C . ARG B 1 252 ? 71.769 53.481 26.371 1.00 21.81 252 ARG B C 1
ATOM 4028 O O . ARG B 1 252 ? 72.455 54.501 26.408 1.00 23.25 252 ARG B O 1
ATOM 4036 N N . TYR B 1 253 ? 71.724 52.596 27.365 1.00 20.44 253 TYR B N 1
ATOM 4037 C CA . TYR B 1 253 ? 72.523 52.744 28.578 1.00 20.08 253 TYR B CA 1
ATOM 4038 C C . TYR B 1 253 ? 73.561 51.616 28.588 1.00 20.07 253 TYR B C 1
ATOM 4039 O O . TYR B 1 253 ? 73.226 50.470 28.287 1.00 20.24 253 TYR B O 1
ATOM 4048 N N . ASP B 1 254 ? 74.814 51.920 28.912 1.00 19.03 254 ASP B N 1
ATOM 4049 C CA . ASP B 1 254 ? 75.809 50.856 28.972 1.00 18.76 254 ASP B CA 1
ATOM 4050 C C . ASP B 1 254 ? 75.799 50.324 30.389 1.00 17.82 254 ASP B C 1
ATOM 4051 O O . ASP B 1 254 ? 76.542 50.807 31.240 1.00 16.08 254 ASP B O 1
ATOM 4056 N N . CYS B 1 255 ? 74.943 49.337 30.626 1.00 16.74 255 CYS B N 1
ATOM 4057 C CA . CYS B 1 255 ? 74.801 48.726 31.931 1.00 17.04 255 CYS B CA 1
ATOM 4058 C C . CYS B 1 255 ? 75.902 47.706 32.149 1.00 18.21 255 CYS B C 1
ATOM 4059 O O . CYS B 1 255 ? 75.836 46.889 33.064 1.00 16.29 255 CYS B O 1
ATOM 4062 N N . GLY B 1 256 ? 76.905 47.753 31.274 1.00 18.36 256 GLY B N 1
ATOM 4063 C CA . GLY B 1 256 ? 78.057 46.886 31.410 1.00 17.82 256 GLY B CA 1
ATOM 4064 C C . GLY B 1 256 ? 79.006 47.642 32.330 1.00 19.21 256 GLY B C 1
ATOM 4065 O O . GLY B 1 256 ? 79.955 47.079 32.876 1.00 19.02 256 GLY B O 1
ATOM 4066 N N . SER B 1 257 ? 78.747 48.941 32.485 1.00 18.63 257 SER B N 1
ATOM 4067 C CA . SER B 1 257 ? 79.550 49.799 33.363 1.00 19.09 257 SER B CA 1
ATOM 4068 C C . SER B 1 257 ? 78.642 50.199 34.523 1.00 20.57 257 SER B C 1
ATOM 4069 O O . SER B 1 257 ? 77.431 50.392 34.331 1.00 19.35 257 SER B O 1
ATOM 4072 N N . VAL B 1 258 ? 79.201 50.330 35.722 1.00 20.95 258 VAL B N 1
ATOM 4073 C CA . VAL B 1 258 ? 78.350 50.680 36.853 1.00 24.47 258 VAL B CA 1
ATOM 4074 C C . VAL B 1 258 ? 77.689 52.043 36.649 1.00 25.30 258 VAL B C 1
ATOM 4075 O O . VAL B 1 258 ? 76.529 52.241 37.025 1.00 24.66 258 VAL B O 1
ATOM 4079 N N . GLU B 1 259 ? 78.417 52.967 36.027 1.00 26.00 259 GLU B N 1
ATOM 4080 C CA . GLU B 1 259 ? 77.887 54.300 35.777 1.00 26.26 259 GLU B CA 1
ATOM 4081 C C . GLU B 1 259 ? 76.631 54.193 34.934 1.00 24.96 259 GLU B C 1
ATOM 4082 O O . GLU B 1 259 ? 75.636 54.875 35.178 1.00 24.81 259 GLU B O 1
ATOM 4088 N N . GLY B 1 260 ? 76.684 53.324 33.934 1.00 25.18 260 GLY B N 1
ATOM 4089 C CA . GLY B 1 260 ? 75.531 53.143 33.072 1.00 24.74 260 GLY B CA 1
ATOM 4090 C C . GLY B 1 260 ? 74.425 52.435 33.830 1.00 23.80 260 GLY B C 1
ATOM 4091 O O . GLY B 1 260 ? 73.248 52.789 33.713 1.00 23.05 260 GLY B O 1
ATOM 4092 N N . TYR B 1 261 ? 74.814 51.428 34.607 1.00 22.33 261 TYR B N 1
ATOM 4093 C CA . TYR B 1 261 ? 73.872 50.653 35.412 1.00 23.32 261 TYR B CA 1
ATOM 4094 C C . TYR B 1 261 ? 73.056 51.589 36.318 1.00 23.42 261 TYR B C 1
ATOM 4095 O O . TYR B 1 261 ? 71.814 51.536 36.355 1.00 20.95 261 TYR B O 1
ATOM 4104 N N . ILE B 1 262 ? 73.774 52.450 37.034 1.00 23.09 262 ILE B N 1
ATOM 4105 C CA . ILE B 1 262 ? 73.164 53.415 37.940 1.00 24.89 262 ILE B CA 1
ATOM 4106 C C . ILE B 1 262 ? 72.249 54.395 37.191 1.00 25.91 262 ILE B C 1
ATOM 4107 O O . ILE B 1 262 ? 71.118 54.653 37.606 1.00 26.40 262 ILE B O 1
ATOM 4112 N N . GLU B 1 263 ? 72.741 54.947 36.091 1.00 25.99 263 GLU B N 1
ATOM 4113 C CA . GLU B 1 263 ? 71.943 55.884 35.311 1.00 27.01 263 GLU B CA 1
ATOM 4114 C C . GLU B 1 263 ? 70.647 55.242 34.810 1.00 25.28 263 GLU B C 1
ATOM 4115 O O . GLU B 1 263 ? 69.597 55.879 34.782 1.00 26.14 263 GLU B O 1
ATOM 4121 N N . ALA B 1 264 ? 70.724 53.983 34.399 1.00 22.99 264 ALA B N 1
ATOM 4122 C CA . ALA B 1 264 ? 69.540 53.295 33.901 1.00 22.08 264 ALA B CA 1
ATOM 4123 C C . ALA B 1 264 ? 68.564 53.044 35.049 1.00 22.22 264 ALA B C 1
ATOM 4124 O O . ALA B 1 264 ? 67.345 53.196 34.895 1.00 22.23 264 ALA B O 1
ATOM 4126 N N . SER B 1 265 ? 69.101 52.653 36.198 1.00 20.91 265 SER B N 1
ATOM 4127 C CA . SER B 1 265 ? 68.269 52.399 37.362 1.00 20.91 265 SER B CA 1
ATOM 4128 C C . SER B 1 265 ? 67.560 53.678 37.811 1.00 20.80 265 SER B C 1
ATOM 4129 O O . SER B 1 265 ? 66.382 53.651 38.148 1.00 19.12 265 SER B O 1
ATOM 4132 N N . ASN B 1 266 ? 68.288 54.793 37.821 1.00 22.28 266 ASN B N 1
ATOM 4133 C CA . ASN B 1 266 ? 67.713 56.077 38.217 1.00 25.96 266 ASN B CA 1
ATOM 4134 C C . ASN B 1 266 ? 66.649 56.505 37.205 1.00 28.07 266 ASN B C 1
ATOM 4135 O O . ASN B 1 266 ? 65.571 56.986 37.572 1.00 28.75 266 ASN B O 1
ATOM 4140 N N . ALA B 1 267 ? 66.955 56.317 35.928 1.00 28.88 267 ALA B N 1
ATOM 4141 C CA . ALA B 1 267 ? 66.023 56.670 34.872 1.00 30.81 267 ALA B CA 1
ATOM 4142 C C . ALA B 1 267 ? 64.711 55.898 35.043 1.00 32.34 267 ALA B C 1
ATOM 4143 O O . ALA B 1 267 ? 63.625 56.480 35.005 1.00 33.26 267 ALA B O 1
ATOM 4145 N N . TYR B 1 268 ? 64.816 54.585 35.230 1.00 33.48 268 TYR B N 1
ATOM 4146 C CA . TYR B 1 268 ? 63.639 53.744 35.406 1.00 35.11 268 TYR B CA 1
ATOM 4147 C C . TYR B 1 268 ? 62.860 54.186 36.629 1.00 36.47 268 TYR B C 1
ATOM 4148 O O . TYR B 1 268 ? 61.634 54.205 36.619 1.00 37.65 268 TYR B O 1
ATOM 4157 N N . TYR B 1 269 ? 63.579 54.526 37.689 1.00 37.65 269 TYR B N 1
ATOM 4158 C CA . TYR B 1 269 ? 62.938 54.962 38.915 1.00 40.06 269 TYR B CA 1
ATOM 4159 C C . TYR B 1 269 ? 62.033 56.163 38.625 1.00 42.14 269 TYR B C 1
ATOM 4160 O O . TYR B 1 269 ? 60.853 56.155 38.984 1.00 42.25 269 TYR B O 1
ATOM 4169 N N . LYS B 1 270 ? 62.572 57.179 37.952 1.00 43.70 270 LYS B N 1
ATOM 4170 C CA . LYS B 1 270 ? 61.786 58.366 37.628 1.00 45.25 270 LYS B CA 1
ATOM 4171 C C . LYS B 1 270 ? 60.540 58.097 36.793 1.00 46.04 270 LYS B C 1
ATOM 4172 O O . LYS B 1 270 ? 59.515 58.754 36.983 1.00 46.40 270 LYS B O 1
ATOM 4178 N N . LYS B 1 271 ? 60.621 57.148 35.865 1.00 46.35 271 LYS B N 1
ATOM 4179 C CA . LYS B 1 271 ? 59.463 56.828 35.042 1.00 47.97 271 LYS B CA 1
ATOM 4180 C C . LYS B 1 271 ? 58.291 56.548 35.985 1.00 49.59 271 LYS B C 1
ATOM 4181 O O . LYS B 1 271 ? 57.134 56.750 35.626 1.00 49.39 271 LYS B O 1
ATOM 4187 N N . ARG B 1 272 ? 58.614 56.092 37.196 1.00 51.14 272 ARG B N 1
ATOM 4188 C CA . ARG B 1 272 ? 57.623 55.788 38.228 1.00 53.01 272 ARG B CA 1
ATOM 4189 C C . ARG B 1 272 ? 56.341 55.148 37.690 1.00 54.36 272 ARG B C 1
ATOM 4190 O O . ARG B 1 272 ? 55.257 55.350 38.271 1.00 54.85 272 ARG B O 1
ATOM 4198 N N . MET C 1 1 ? 78.716 12.619 7.916 1.00 36.99 1 MET C N 1
ATOM 4199 C CA . MET C 1 1 ? 78.883 12.381 9.374 1.00 36.37 1 MET C CA 1
ATOM 4200 C C . MET C 1 1 ? 77.727 12.977 10.181 1.00 35.09 1 MET C C 1
ATOM 4201 O O . MET C 1 1 ? 77.371 14.151 10.015 1.00 35.14 1 MET C O 1
ATOM 4206 N N . ILE C 1 2 ? 77.128 12.144 11.029 1.00 31.13 2 ILE C N 1
ATOM 4207 C CA . ILE C 1 2 ? 76.042 12.557 11.907 1.00 27.22 2 ILE C CA 1
ATOM 4208 C C . ILE C 1 2 ? 76.808 13.150 13.091 1.00 25.88 2 ILE C C 1
ATOM 4209 O O . ILE C 1 2 ? 77.461 12.416 13.827 1.00 26.00 2 ILE C O 1
ATOM 4214 N N . LYS C 1 3 ? 76.742 14.465 13.272 1.00 23.56 3 LYS C N 1
ATOM 4215 C CA . LYS C 1 3 ? 77.475 15.105 14.358 1.00 22.68 3 LYS C CA 1
ATOM 4216 C C . LYS C 1 3 ? 76.672 15.313 15.622 1.00 21.02 3 LYS C C 1
ATOM 4217 O O . LYS C 1 3 ? 77.235 15.533 16.700 1.00 19.79 3 LYS C O 1
ATOM 4223 N N . LYS C 1 4 ? 75.356 15.255 15.502 1.00 18.53 4 LYS C N 1
ATOM 4224 C CA . LYS C 1 4 ? 74.517 15.474 16.667 1.00 17.70 4 LYS C CA 1
ATOM 4225 C C . LYS C 1 4 ? 73.698 14.263 17.102 1.00 16.82 4 LYS C C 1
ATOM 4226 O O . LYS C 1 4 ? 73.138 13.538 16.279 1.00 14.95 4 LYS C O 1
ATOM 4232 N N . CYS C 1 5 ? 73.637 14.044 18.408 1.00 15.78 5 CYS C N 1
ATOM 4233 C CA . CYS C 1 5 ? 72.813 12.972 18.939 1.00 15.65 5 CYS C CA 1
ATOM 4234 C C . CYS C 1 5 ? 71.888 13.634 19.936 1.00 15.32 5 CYS C C 1
ATOM 4235 O O . CYS C 1 5 ? 72.327 14.332 20.843 1.00 16.91 5 CYS C O 1
ATOM 4238 N N . LEU C 1 6 ? 70.599 13.412 19.750 1.00 15.06 6 LEU C N 1
ATOM 4239 C CA . LEU C 1 6 ? 69.582 13.987 20.603 1.00 13.59 6 LEU C CA 1
ATOM 4240 C C . LEU C 1 6 ? 69.163 12.928 21.636 1.00 13.88 6 LEU C C 1
ATOM 4241 O O . LEU C 1 6 ? 68.817 11.792 21.270 1.00 11.30 6 LEU C O 1
ATOM 4246 N N . PHE C 1 7 ? 69.223 13.299 22.919 1.00 12.40 7 PHE C N 1
ATOM 4247 C CA . PHE C 1 7 ? 68.843 12.400 24.005 1.00 12.93 7 PHE C CA 1
ATOM 4248 C C . PHE C 1 7 ? 67.606 12.876 24.761 1.00 12.00 7 PHE C C 1
ATOM 4249 O O . PHE C 1 7 ? 67.680 13.825 25.538 1.00 11.36 7 PHE C O 1
ATOM 4257 N N . PRO C 1 8 ? 66.459 12.214 24.548 1.00 12.87 8 PRO C N 1
ATOM 4258 C CA . PRO C 1 8 ? 65.210 12.570 25.230 1.00 13.21 8 PRO C CA 1
ATOM 4259 C C . PRO C 1 8 ? 65.311 12.106 26.684 1.00 14.04 8 PRO C C 1
ATOM 4260 O O . PRO C 1 8 ? 65.669 10.956 26.944 1.00 13.32 8 PRO C O 1
ATOM 4264 N N . ALA C 1 9 ? 64.991 12.989 27.625 1.00 14.71 9 ALA C N 1
ATOM 4265 C CA . ALA C 1 9 ? 65.057 12.640 29.039 1.00 15.02 9 ALA C CA 1
ATOM 4266 C C . ALA C 1 9 ? 64.066 13.468 29.863 1.00 16.52 9 ALA C C 1
ATOM 4267 O O . ALA C 1 9 ? 64.335 13.836 31.013 1.00 15.32 9 ALA C O 1
ATOM 4269 N N . ALA C 1 10 ? 62.914 13.749 29.267 1.00 17.08 10 ALA C N 1
ATOM 4270 C CA . ALA C 1 10 ? 61.880 14.531 29.929 1.00 17.92 10 ALA C CA 1
ATOM 4271 C C . ALA C 1 10 ? 60.636 13.681 30.259 1.00 19.53 10 ALA C C 1
ATOM 4272 O O . ALA C 1 10 ? 59.568 14.221 30.563 1.00 20.04 10 ALA C O 1
ATOM 4274 N N . GLY C 1 11 ? 60.779 12.358 30.184 1.00 19.95 11 GLY C N 1
ATOM 4275 C CA . GLY C 1 11 ? 59.673 11.469 30.481 1.00 20.26 11 GLY C CA 1
ATOM 4276 C C . GLY C 1 11 ? 59.482 11.362 31.985 1.00 22.17 11 GLY C C 1
ATOM 4277 O O . GLY C 1 11 ? 60.432 11.530 32.743 1.00 21.72 11 GLY C O 1
ATOM 4278 N N . TYR C 1 12 ? 58.264 11.069 32.425 1.00 22.49 12 TYR C N 1
ATOM 4279 C CA . TYR C 1 12 ? 57.992 10.974 33.852 1.00 25.35 12 TYR C CA 1
ATOM 4280 C C . TYR C 1 12 ? 58.768 9.892 34.588 1.00 25.47 12 TYR C C 1
ATOM 4281 O O . TYR C 1 12 ? 59.355 10.157 35.636 1.00 26.58 12 TYR C O 1
ATOM 4290 N N . GLY C 1 13 ? 58.796 8.687 34.036 1.00 24.25 13 GLY C N 1
ATOM 4291 C CA . GLY C 1 13 ? 59.497 7.612 34.705 1.00 22.96 13 GLY C CA 1
ATOM 4292 C C . GLY C 1 13 ? 58.654 7.211 35.901 1.00 23.62 13 GLY C C 1
ATOM 4293 O O . GLY C 1 13 ? 59.169 6.787 36.935 1.00 22.96 13 GLY C O 1
ATOM 4294 N N . THR C 1 14 ? 57.343 7.371 35.744 1.00 23.21 14 THR C N 1
ATOM 4295 C CA . THR C 1 14 ? 56.358 7.049 36.767 1.00 21.91 14 THR C CA 1
ATOM 4296 C C . THR C 1 14 ? 56.647 5.729 37.477 1.00 22.56 14 THR C C 1
ATOM 4297 O O . THR C 1 14 ? 56.301 5.540 38.641 1.00 22.25 14 THR C O 1
ATOM 4301 N N . ARG C 1 15 ? 57.287 4.819 36.766 1.00 21.96 15 ARG C N 1
ATOM 4302 C CA . ARG C 1 15 ? 57.596 3.512 37.319 1.00 23.25 15 ARG C CA 1
ATOM 4303 C C . ARG C 1 15 ? 58.749 3.472 38.334 1.00 21.81 15 ARG C C 1
ATOM 4304 O O . ARG C 1 15 ? 58.853 2.545 39.142 1.00 22.26 15 ARG C O 1
ATOM 4312 N N . PHE C 1 16 ? 59.607 4.479 38.306 1.00 20.36 16 PHE C N 1
ATOM 4313 C CA . PHE C 1 16 ? 60.716 4.528 39.240 1.00 18.47 16 PHE C CA 1
ATOM 4314 C C . PHE C 1 16 ? 60.480 5.549 40.335 1.00 19.49 16 PHE C C 1
ATOM 4315 O O . PHE C 1 16 ? 61.421 6.000 40.995 1.00 19.75 16 PHE C O 1
ATOM 4323 N N . LEU C 1 17 ? 59.213 5.918 40.517 1.00 20.01 17 LEU C N 1
ATOM 4324 C CA . LEU C 1 17 ? 58.833 6.868 41.560 1.00 21.51 17 LEU C CA 1
ATOM 4325 C C . LEU C 1 17 ? 59.030 6.147 42.904 1.00 21.30 17 LEU C C 1
ATOM 4326 O O . LEU C 1 17 ? 58.826 4.930 43.002 1.00 21.57 17 LEU C O 1
ATOM 4331 N N . PRO C 1 18 ? 59.344 6.896 43.974 1.00 20.73 18 PRO C N 1
ATOM 4332 C CA . PRO C 1 18 ? 59.516 8.349 44.043 1.00 20.33 18 PRO C CA 1
ATOM 4333 C C . PRO C 1 18 ? 60.835 9.025 43.654 1.00 19.04 18 PRO C C 1
ATOM 4334 O O . PRO C 1 18 ? 60.891 10.242 43.609 1.00 18.75 18 PRO C O 1
ATOM 4338 N N . ILE C 1 19 ? 61.894 8.285 43.370 1.00 20.17 19 ILE C N 1
ATOM 4339 C CA . ILE C 1 19 ? 63.140 8.986 43.075 1.00 20.60 19 ILE C CA 1
ATOM 4340 C C . ILE C 1 19 ? 63.139 9.802 41.779 1.00 19.90 19 ILE C C 1
ATOM 4341 O O . ILE C 1 19 ? 63.824 10.820 41.678 1.00 20.52 19 ILE C O 1
ATOM 4346 N N . THR C 1 20 ? 62.359 9.387 40.791 1.00 19.97 20 THR C N 1
ATOM 4347 C CA . THR C 1 20 ? 62.333 10.139 39.547 1.00 19.67 20 THR C CA 1
ATOM 4348 C C . THR C 1 20 ? 61.621 11.474 39.706 1.00 20.42 20 THR C C 1
ATOM 4349 O O . THR C 1 20 ? 61.472 12.222 38.744 1.00 21.47 20 THR C O 1
ATOM 4353 N N . LYS C 1 21 ? 61.175 11.782 40.916 1.00 20.17 21 LYS C N 1
ATOM 4354 C CA . LYS C 1 21 ? 60.528 13.069 41.133 1.00 21.17 21 LYS C CA 1
ATOM 4355 C C . LYS C 1 21 ? 61.653 14.115 41.147 1.00 21.08 21 LYS C C 1
ATOM 4356 O O . LYS C 1 21 ? 61.414 15.300 40.965 1.00 20.18 21 LYS C O 1
ATOM 4362 N N . THR C 1 22 ? 62.885 13.649 41.348 1.00 21.03 22 THR C N 1
ATOM 4363 C CA . THR C 1 22 ? 64.051 14.522 41.419 1.00 20.87 22 THR C CA 1
ATOM 4364 C C . THR C 1 22 ? 65.149 14.115 40.441 1.00 21.37 22 THR C C 1
ATOM 4365 O O . THR C 1 22 ? 65.800 14.972 39.856 1.00 20.87 22 THR C O 1
ATOM 4369 N N . ILE C 1 23 ? 65.370 12.808 40.293 1.00 20.98 23 ILE C N 1
ATOM 4370 C CA . ILE C 1 23 ? 66.409 12.294 39.396 1.00 20.21 23 ILE C CA 1
ATOM 4371 C C . ILE C 1 23 ? 65.777 11.662 38.165 1.00 20.13 23 ILE C C 1
ATOM 4372 O O . ILE C 1 23 ? 65.034 10.689 38.283 1.00 20.05 23 ILE C O 1
ATOM 4377 N N . PRO C 1 24 ? 66.069 12.201 36.968 1.00 18.70 24 PRO C N 1
ATOM 4378 C CA . PRO C 1 24 ? 65.519 11.677 35.706 1.00 18.47 24 PRO C CA 1
ATOM 4379 C C . PRO C 1 24 ? 65.818 10.184 35.626 1.00 18.13 24 PRO C C 1
ATOM 4380 O O . PRO C 1 24 ? 66.865 9.747 36.121 1.00 17.24 24 PRO C O 1
ATOM 4384 N N . LYS C 1 25 ? 64.924 9.397 35.025 1.00 17.58 25 LYS C N 1
ATOM 4385 C CA . LYS C 1 25 ? 65.189 7.967 34.941 1.00 19.26 25 LYS C CA 1
ATOM 4386 C C . LYS C 1 25 ? 66.480 7.714 34.171 1.00 18.46 25 LYS C C 1
ATOM 4387 O O . LYS C 1 25 ? 67.192 6.754 34.458 1.00 19.45 25 LYS C O 1
ATOM 4393 N N . GLU C 1 26 ? 66.793 8.589 33.216 1.00 17.94 26 GLU C N 1
ATOM 4394 C CA . GLU C 1 26 ? 68.029 8.458 32.445 1.00 18.40 26 GLU C CA 1
ATOM 4395 C C . GLU C 1 26 ? 69.277 8.690 33.325 1.00 18.28 26 GLU C C 1
ATOM 4396 O O . GLU C 1 26 ? 70.394 8.390 32.899 1.00 18.00 26 GLU C O 1
ATOM 4402 N N . MET C 1 27 ? 69.100 9.223 34.539 1.00 17.04 27 MET C N 1
ATOM 4403 C CA . MET C 1 27 ? 70.238 9.440 35.447 1.00 17.47 27 MET C CA 1
ATOM 4404 C C . MET C 1 27 ? 70.434 8.296 36.445 1.00 18.20 27 MET C C 1
ATOM 4405 O O . MET C 1 27 ? 71.413 8.288 37.191 1.00 17.78 27 MET C O 1
ATOM 4410 N N . LEU C 1 28 ? 69.516 7.330 36.461 1.00 19.02 28 LEU C N 1
ATOM 4411 C CA . LEU C 1 28 ? 69.645 6.205 37.381 1.00 18.40 28 LEU C CA 1
ATOM 4412 C C . LEU C 1 28 ? 70.932 5.461 37.077 1.00 18.98 28 LEU C C 1
ATOM 4413 O O . LEU C 1 28 ? 71.301 5.304 35.920 1.00 19.16 28 LEU C O 1
ATOM 4418 N N . PRO C 1 29 ? 71.629 4.987 38.117 1.00 19.67 29 PRO C N 1
ATOM 4419 C CA . PRO C 1 29 ? 72.896 4.252 37.991 1.00 20.02 29 PRO C CA 1
ATOM 4420 C C . PRO C 1 29 ? 72.730 2.759 37.728 1.00 19.74 29 PRO C C 1
ATOM 4421 O O . PRO C 1 29 ? 71.742 2.163 38.155 1.00 20.29 29 PRO C O 1
ATOM 4425 N N . ILE C 1 30 ? 73.686 2.152 37.028 1.00 20.89 30 ILE C N 1
ATOM 4426 C CA . ILE C 1 30 ? 73.610 0.712 36.804 1.00 22.44 30 ILE C CA 1
ATOM 4427 C C . ILE C 1 30 ? 74.266 0.045 38.007 1.00 23.43 30 ILE C C 1
ATOM 4428 O O . ILE C 1 30 ? 74.198 -1.167 38.181 1.00 28.43 30 ILE C O 1
ATOM 4433 N N . VAL C 1 31 ? 74.841 0.892 38.852 1.00 23.61 31 VAL C N 1
ATOM 4434 C CA . VAL C 1 31 ? 75.498 0.574 40.125 1.00 21.36 31 VAL C CA 1
ATOM 4435 C C . VAL C 1 31 ? 76.264 1.846 40.500 1.00 20.48 31 VAL C C 1
ATOM 4436 O O . VAL C 1 31 ? 75.995 2.461 41.530 1.00 20.41 31 VAL C O 1
ATOM 4440 N N . ASP C 1 32 ? 77.178 2.259 39.623 1.00 20.35 32 ASP C N 1
ATOM 4441 C CA . ASP C 1 32 ? 78.010 3.441 39.844 1.00 21.65 32 ASP C CA 1
ATOM 4442 C C . ASP C 1 32 ? 78.078 4.361 38.631 1.00 22.57 32 ASP C C 1
ATOM 4443 O O . ASP C 1 32 ? 78.813 5.347 38.636 1.00 24.58 32 ASP C O 1
ATOM 4448 N N . LYS C 1 33 ? 77.298 4.057 37.601 1.00 23.42 33 LYS C N 1
ATOM 4449 C CA . LYS C 1 33 ? 77.342 4.842 36.368 1.00 22.61 33 LYS C CA 1
ATOM 4450 C C . LYS C 1 33 ? 75.947 5.044 35.767 1.00 21.42 33 LYS C C 1
ATOM 4451 O O . LYS C 1 33 ? 75.256 4.079 35.444 1.00 20.44 33 LYS C O 1
ATOM 4457 N N . PRO C 1 34 ? 75.522 6.308 35.598 1.00 20.26 34 PRO C N 1
ATOM 4458 C CA . PRO C 1 34 ? 74.195 6.579 35.036 1.00 19.42 34 PRO C CA 1
ATOM 4459 C C . PRO C 1 34 ? 73.993 6.114 33.596 1.00 18.72 34 PRO C C 1
ATOM 4460 O O . PRO C 1 34 ? 74.922 6.159 32.781 1.00 18.10 34 PRO C O 1
ATOM 4464 N N . LEU C 1 35 ? 72.769 5.671 33.297 1.00 20.27 35 LEU C N 1
ATOM 4465 C CA . LEU C 1 35 ? 72.393 5.194 31.953 1.00 20.08 35 LEU C CA 1
ATOM 4466 C C . LEU C 1 35 ? 72.822 6.172 30.866 1.00 19.27 35 LEU C C 1
ATOM 4467 O O . LEU C 1 35 ? 73.386 5.776 29.847 1.00 19.40 35 LEU C O 1
ATOM 4472 N N . ILE C 1 36 ? 72.535 7.451 31.094 1.00 18.41 36 ILE C N 1
ATOM 4473 C CA . ILE C 1 36 ? 72.856 8.504 30.144 1.00 18.12 36 ILE C CA 1
ATOM 4474 C C . ILE C 1 36 ? 74.345 8.518 29.749 1.00 18.17 36 ILE C C 1
ATOM 4475 O O . ILE C 1 36 ? 74.662 8.778 28.591 1.00 16.93 36 ILE C O 1
ATOM 4480 N N . GLN C 1 37 ? 75.254 8.233 30.687 1.00 17.37 37 GLN C N 1
ATOM 4481 C CA . GLN C 1 37 ? 76.681 8.241 30.343 1.00 18.48 37 GLN C CA 1
ATOM 4482 C C . GLN C 1 37 ? 77.035 7.147 29.336 1.00 17.35 37 GLN C C 1
ATOM 4483 O O . GLN C 1 37 ? 77.834 7.378 28.439 1.00 17.96 37 GLN C O 1
ATOM 4489 N N . TYR C 1 38 ? 76.473 5.953 29.508 1.00 18.17 38 TYR C N 1
ATOM 4490 C CA . TYR C 1 38 ? 76.719 4.859 28.563 1.00 17.49 38 TYR C CA 1
ATOM 4491 C C . TYR C 1 38 ? 76.260 5.327 27.192 1.00 16.85 38 TYR C C 1
ATOM 4492 O O . TYR C 1 38 ? 76.946 5.126 26.189 1.00 17.48 38 TYR C O 1
ATOM 4501 N N . ALA C 1 39 ? 75.090 5.959 27.167 1.00 16.40 39 ALA C N 1
ATOM 4502 C CA . ALA C 1 39 ? 74.516 6.461 25.924 1.00 16.39 39 ALA C CA 1
ATOM 4503 C C . ALA C 1 39 ? 75.441 7.461 25.259 1.00 14.93 39 ALA C C 1
ATOM 4504 O O . ALA C 1 39 ? 75.655 7.386 24.048 1.00 15.30 39 ALA C O 1
ATOM 4506 N N . VAL C 1 40 ? 75.990 8.386 26.048 1.00 14.45 40 VAL C N 1
ATOM 4507 C CA . VAL C 1 40 ? 76.883 9.410 25.512 1.00 14.27 40 VAL C CA 1
ATOM 4508 C C . VAL C 1 40 ? 78.155 8.769 24.952 1.00 14.86 40 VAL C C 1
ATOM 4509 O O . VAL C 1 40 ? 78.557 9.057 23.823 1.00 14.26 40 VAL C O 1
ATOM 4513 N N . GLU C 1 41 ? 78.772 7.885 25.726 1.00 14.61 41 GLU C N 1
ATOM 4514 C CA . GLU C 1 41 ? 79.970 7.202 25.255 1.00 17.07 41 GLU C CA 1
ATOM 4515 C C . GLU C 1 41 ? 79.662 6.510 23.919 1.00 16.94 41 GLU C C 1
ATOM 4516 O O . GLU C 1 41 ? 80.485 6.510 23.004 1.00 17.43 41 GLU C O 1
ATOM 4522 N N . GLU C 1 42 ? 78.467 5.934 23.811 1.00 15.63 42 GLU C N 1
ATOM 4523 C CA . GLU C 1 42 ? 78.056 5.262 22.582 1.00 15.52 42 GLU C CA 1
ATOM 4524 C C . GLU C 1 42 ? 78.046 6.262 21.420 1.00 15.95 42 GLU C C 1
ATOM 4525 O O . GLU C 1 42 ? 78.667 6.028 20.384 1.00 16.56 42 GLU C O 1
ATOM 4531 N N . ALA C 1 43 ? 77.356 7.382 21.608 1.00 14.94 43 ALA C N 1
ATOM 4532 C CA . ALA C 1 43 ? 77.263 8.402 20.571 1.00 15.76 43 ALA C CA 1
ATOM 4533 C C . ALA C 1 43 ? 78.646 8.884 20.127 1.00 16.84 43 ALA C C 1
ATOM 4534 O O . ALA C 1 43 ? 78.872 9.098 18.927 1.00 15.51 43 ALA C O 1
ATOM 4536 N N . MET C 1 44 ? 79.556 9.059 21.089 1.00 17.17 44 MET C N 1
ATOM 4537 C CA . MET C 1 44 ? 80.922 9.495 20.789 1.00 19.23 44 MET C CA 1
ATOM 4538 C C . MET C 1 44 ? 81.567 8.502 19.821 1.00 19.82 44 MET C C 1
ATOM 4539 O O . MET C 1 44 ? 82.064 8.876 18.755 1.00 21.51 44 MET C O 1
ATOM 4544 N N . GLU C 1 45 ? 81.550 7.232 20.192 1.00 19.32 45 GLU C N 1
ATOM 4545 C CA . GLU C 1 45 ? 82.137 6.210 19.345 1.00 21.11 45 GLU C CA 1
ATOM 4546 C C . GLU C 1 45 ? 81.540 6.309 17.930 1.00 21.41 45 GLU C C 1
ATOM 4547 O O . GLU C 1 45 ? 82.243 6.172 16.935 1.00 24.71 45 GLU C O 1
ATOM 4553 N N . ALA C 1 46 ? 80.240 6.554 17.845 1.00 20.43 46 ALA C N 1
ATOM 4554 C CA . ALA C 1 46 ? 79.579 6.657 16.555 1.00 18.37 46 ALA C CA 1
ATOM 4555 C C . ALA C 1 46 ? 80.058 7.885 15.767 1.00 17.88 46 ALA C C 1
ATOM 4556 O O . ALA C 1 46 ? 79.800 7.994 14.571 1.00 19.37 46 ALA C O 1
ATOM 4558 N N . GLY C 1 47 ? 80.756 8.800 16.430 1.00 16.40 47 GLY C N 1
ATOM 4559 C CA . GLY C 1 47 ? 81.221 10.000 15.743 1.00 17.10 47 GLY C CA 1
ATOM 4560 C C . GLY C 1 47 ? 80.518 11.309 16.122 1.00 16.76 47 GLY C C 1
ATOM 4561 O O . GLY C 1 47 ? 80.846 12.360 15.589 1.00 16.25 47 GLY C O 1
ATOM 4562 N N . CYS C 1 48 ? 79.561 11.263 17.045 1.00 17.09 48 CYS C N 1
ATOM 4563 C CA . CYS C 1 48 ? 78.844 12.469 17.439 1.00 17.45 48 CYS C CA 1
ATOM 4564 C C . CYS C 1 48 ? 79.710 13.350 18.338 1.00 18.36 48 CYS C C 1
ATOM 4565 O O . CYS C 1 48 ? 80.567 12.849 19.052 1.00 19.05 48 CYS C O 1
ATOM 4568 N N . GLU C 1 49 ? 79.487 14.660 18.290 1.00 19.25 49 GLU C N 1
ATOM 4569 C CA . GLU C 1 49 ? 80.263 15.603 19.085 1.00 21.71 49 GLU C CA 1
ATOM 4570 C C . GLU C 1 49 ? 79.380 16.591 19.841 1.00 21.06 49 GLU C C 1
ATOM 4571 O O . GLU C 1 49 ? 79.845 17.302 20.741 1.00 21.83 49 GLU C O 1
ATOM 4577 N N . VAL C 1 50 ? 78.114 16.643 19.446 1.00 19.60 50 VAL C N 1
ATOM 4578 C CA . VAL C 1 50 ? 77.127 17.524 20.058 1.00 17.43 50 VAL C CA 1
ATOM 4579 C C . VAL C 1 50 ? 76.033 16.634 20.645 1.00 18.44 50 VAL C C 1
ATOM 4580 O O . VAL C 1 50 ? 75.342 15.903 19.916 1.00 17.41 50 VAL C O 1
ATOM 4584 N N . MET C 1 51 ? 75.910 16.666 21.966 1.00 17.00 51 MET C N 1
ATOM 4585 C CA . MET C 1 51 ? 74.914 15.867 22.671 1.00 15.83 51 MET C CA 1
ATOM 4586 C C . MET C 1 51 ? 73.758 16.813 23.051 1.00 15.70 51 MET C C 1
ATOM 4587 O O . MET C 1 51 ? 73.853 17.597 24.005 1.00 14.42 51 MET C O 1
ATOM 4592 N N . ALA C 1 52 ? 72.670 16.746 22.293 1.00 15.44 52 ALA C N 1
ATOM 4593 C CA . ALA C 1 52 ? 71.520 17.619 22.537 1.00 13.20 52 ALA C CA 1
ATOM 4594 C C . ALA C 1 52 ? 70.561 16.919 23.473 1.00 13.11 52 ALA C C 1
ATOM 4595 O O . ALA C 1 52 ? 70.055 15.836 23.174 1.00 12.02 52 ALA C O 1
ATOM 4597 N N . ILE C 1 53 ? 70.317 17.551 24.611 1.00 13.93 53 ILE C N 1
ATOM 4598 C CA . ILE C 1 53 ? 69.449 16.976 25.617 1.00 14.44 53 ILE C CA 1
ATOM 4599 C C . ILE C 1 53 ? 68.130 17.706 25.815 1.00 14.74 53 ILE C C 1
ATOM 4600 O O . ILE C 1 53 ? 68.097 18.912 26.003 1.00 13.51 53 ILE C O 1
ATOM 4605 N N . VAL C 1 54 ? 67.045 16.943 25.769 1.00 16.04 54 VAL C N 1
ATOM 4606 C CA . VAL C 1 54 ? 65.704 17.468 25.961 1.00 15.53 54 VAL C CA 1
ATOM 4607 C C . VAL C 1 54 ? 65.378 17.101 27.398 1.00 16.85 54 VAL C C 1
ATOM 4608 O O . VAL C 1 54 ? 65.278 15.920 27.737 1.00 15.08 54 VAL C O 1
ATOM 4612 N N . THR C 1 55 ? 65.205 18.121 28.229 1.00 17.91 55 THR C N 1
ATOM 4613 C CA . THR C 1 55 ? 64.947 17.944 29.650 1.00 19.38 55 THR C CA 1
ATOM 4614 C C . THR C 1 55 ? 63.534 18.283 30.115 1.00 20.21 55 THR C C 1
ATOM 4615 O O . THR C 1 55 ? 62.812 19.043 29.473 1.00 18.20 55 THR C O 1
ATOM 4619 N N . GLY C 1 56 ? 63.158 17.706 31.250 1.00 21.15 56 GLY C N 1
ATOM 4620 C CA . GLY C 1 56 ? 61.859 17.980 31.827 1.00 23.84 56 GLY C CA 1
ATOM 4621 C C . GLY C 1 56 ? 62.028 18.803 33.099 1.00 27.14 56 GLY C C 1
ATOM 4622 O O . GLY C 1 56 ? 62.920 19.655 33.185 1.00 26.23 56 GLY C O 1
ATOM 4623 N N . ARG C 1 57 ? 61.175 18.550 34.088 1.00 29.64 57 ARG C N 1
ATOM 4624 C CA . ARG C 1 57 ? 61.233 19.271 35.356 1.00 34.44 57 ARG C CA 1
ATOM 4625 C C . ARG C 1 57 ? 62.570 19.045 36.071 1.00 35.96 57 ARG C C 1
ATOM 4626 O O . ARG C 1 57 ? 63.168 19.983 36.610 1.00 35.25 57 ARG C O 1
ATOM 4634 N N . ASN C 1 58 ? 63.038 17.796 36.054 1.00 36.67 58 ASN C N 1
ATOM 4635 C CA . ASN C 1 58 ? 64.295 17.416 36.699 1.00 36.91 58 ASN C CA 1
ATOM 4636 C C . ASN C 1 58 ? 65.507 17.721 35.828 1.00 37.08 58 ASN C C 1
ATOM 4637 O O . ASN C 1 58 ? 66.287 16.823 35.525 1.00 38.95 58 ASN C O 1
ATOM 4642 N N . LYS C 1 59 ? 65.691 18.967 35.422 1.00 37.15 59 LYS C N 1
ATOM 4643 C CA . LYS C 1 59 ? 66.848 19.282 34.594 1.00 37.19 59 LYS C CA 1
ATOM 4644 C C . LYS C 1 59 ? 68.185 19.267 35.370 1.00 35.95 59 LYS C C 1
ATOM 4645 O O . LYS C 1 59 ? 69.195 18.756 34.880 1.00 36.20 59 LYS C O 1
ATOM 4651 N N . ARG C 1 60 ? 68.171 19.818 36.582 1.00 33.89 60 ARG C N 1
ATOM 4652 C CA . ARG C 1 60 ? 69.357 19.942 37.437 1.00 31.81 60 ARG C CA 1
ATOM 4653 C C . ARG C 1 60 ? 70.422 18.828 37.490 1.00 29.42 60 ARG C C 1
ATOM 4654 O O . ARG C 1 60 ? 71.562 19.043 37.080 1.00 27.52 60 ARG C O 1
ATOM 4662 N N . SER C 1 61 ? 70.067 17.657 38.010 1.00 26.84 61 SER C N 1
ATOM 4663 C CA . SER C 1 61 ? 71.033 16.573 38.129 1.00 25.74 61 SER C CA 1
ATOM 4664 C C . SER C 1 61 ? 71.628 16.158 36.796 1.00 24.61 61 SER C C 1
ATOM 4665 O O . SER C 1 61 ? 72.822 15.857 36.711 1.00 24.33 61 SER C O 1
ATOM 4668 N N . LEU C 1 62 ? 70.809 16.140 35.748 1.00 23.24 62 LEU C N 1
ATOM 4669 C CA . LEU C 1 62 ? 71.317 15.762 34.433 1.00 21.74 62 LEU C CA 1
ATOM 4670 C C . LEU C 1 62 ? 72.336 16.799 33.990 1.00 20.49 62 LEU C C 1
ATOM 4671 O O . LEU C 1 62 ? 73.440 16.456 33.581 1.00 20.19 62 LEU C O 1
ATOM 4676 N N . GLU C 1 63 ? 71.962 18.070 34.083 1.00 19.89 63 GLU C N 1
ATOM 4677 C CA . GLU C 1 63 ? 72.841 19.165 33.674 1.00 22.77 63 GLU C CA 1
ATOM 4678 C C . GLU C 1 63 ? 74.140 19.290 34.481 1.00 22.42 63 GLU C C 1
ATOM 4679 O O . GLU C 1 63 ? 75.198 19.561 33.919 1.00 20.90 63 GLU C O 1
ATOM 4685 N N . ASP C 1 64 ? 74.056 19.106 35.796 1.00 21.98 64 ASP C N 1
ATOM 4686 C CA . ASP C 1 64 ? 75.235 19.196 36.651 1.00 22.32 64 ASP C CA 1
ATOM 4687 C C . ASP C 1 64 ? 76.205 18.050 36.384 1.00 21.95 64 ASP C C 1
ATOM 4688 O O . ASP C 1 64 ? 77.428 18.226 36.450 1.00 21.29 64 ASP C O 1
ATOM 4693 N N . TYR C 1 65 ? 75.670 16.873 36.079 1.00 21.89 65 TYR C N 1
ATOM 4694 C CA . TYR C 1 65 ? 76.537 15.726 35.835 1.00 22.47 65 TYR C CA 1
ATOM 4695 C C . TYR C 1 65 ? 77.502 15.990 34.685 1.00 23.07 65 TYR C C 1
ATOM 4696 O O . TYR C 1 65 ? 78.681 15.677 34.772 1.00 22.09 65 TYR C O 1
ATOM 4705 N N . PHE C 1 66 ? 76.997 16.586 33.612 1.00 25.23 66 PHE C N 1
ATOM 4706 C CA . PHE C 1 66 ? 77.829 16.861 32.450 1.00 27.70 66 PHE C CA 1
ATOM 4707 C C . PHE C 1 66 ? 78.534 18.207 32.431 1.00 30.80 66 PHE C C 1
ATOM 4708 O O . PHE C 1 66 ? 79.030 18.624 31.393 1.00 30.59 66 PHE C O 1
ATOM 4716 N N . ASP C 1 67 ? 78.581 18.875 33.580 1.00 35.63 67 ASP C N 1
ATOM 4717 C CA . ASP C 1 67 ? 79.266 20.162 33.707 1.00 40.58 67 ASP C CA 1
ATOM 4718 C C . ASP C 1 67 ? 80.574 19.955 34.489 1.00 42.70 67 ASP C C 1
ATOM 4719 O O . ASP C 1 67 ? 80.733 18.946 35.183 1.00 41.29 67 ASP C O 1
ATOM 4724 N N . THR C 1 68 ? 81.509 20.898 34.377 1.00 45.29 68 THR C N 1
ATOM 4725 C CA . THR C 1 68 ? 82.779 20.774 35.090 1.00 48.44 68 THR C CA 1
ATOM 4726 C C . THR C 1 68 ? 82.545 20.672 36.594 1.00 50.38 68 THR C C 1
ATOM 4727 O O . THR C 1 68 ? 81.513 21.121 37.099 1.00 49.89 68 THR C O 1
ATOM 4731 N N . SER C 1 69 ? 83.507 20.073 37.296 1.00 53.00 69 SER C N 1
ATOM 4732 C CA . SER C 1 69 ? 83.414 19.867 38.742 1.00 55.34 69 SER C CA 1
ATOM 4733 C C . SER C 1 69 ? 84.781 19.927 39.439 1.00 56.16 69 SER C C 1
ATOM 4734 O O . SER C 1 69 ? 85.674 20.657 39.012 1.00 57.35 69 SER C O 1
ATOM 4737 N N . TYR C 1 70 ? 84.923 19.158 40.517 1.00 56.79 70 TYR C N 1
ATOM 4738 C CA . TYR C 1 70 ? 86.153 19.083 41.302 1.00 57.66 70 TYR C CA 1
ATOM 4739 C C . TYR C 1 70 ? 87.070 20.288 41.220 1.00 57.56 70 TYR C C 1
ATOM 4740 O O . TYR C 1 70 ? 88.085 20.334 41.913 1.00 58.40 70 TYR C O 1
ATOM 4749 N N . ASN C 1 80 ? 91.653 3.156 42.002 1.00 64.04 80 ASN C N 1
ATOM 4750 C CA . ASN C 1 80 ? 90.897 3.219 40.760 1.00 63.56 80 ASN C CA 1
ATOM 4751 C C . ASN C 1 80 ? 89.884 4.362 40.739 1.00 62.78 80 ASN C C 1
ATOM 4752 O O . ASN C 1 80 ? 88.860 4.274 40.061 1.00 63.23 80 ASN C O 1
ATOM 4757 N N . LYS C 1 81 ? 90.159 5.426 41.490 1.00 61.10 81 LYS C N 1
ATOM 4758 C CA . LYS C 1 81 ? 89.268 6.581 41.494 1.00 59.03 81 LYS C CA 1
ATOM 4759 C C . LYS C 1 81 ? 89.315 7.145 40.082 1.00 57.40 81 LYS C C 1
ATOM 4760 O O . LYS C 1 81 ? 88.308 7.168 39.373 1.00 57.33 81 LYS C O 1
ATOM 4766 N N . GLU C 1 82 ? 90.500 7.592 39.682 1.00 55.20 82 GLU C N 1
ATOM 4767 C CA . GLU C 1 82 ? 90.694 8.137 38.352 1.00 53.24 82 GLU C CA 1
ATOM 4768 C C . GLU C 1 82 ? 90.002 7.246 37.336 1.00 51.02 82 GLU C C 1
ATOM 4769 O O . GLU C 1 82 ? 89.252 7.719 36.484 1.00 51.43 82 GLU C O 1
ATOM 4775 N N . ASN C 1 83 ? 90.264 5.949 37.430 1.00 47.72 83 ASN C N 1
ATOM 4776 C CA . ASN C 1 83 ? 89.662 5.005 36.510 1.00 45.61 83 ASN C CA 1
ATOM 4777 C C . ASN C 1 83 ? 88.172 5.249 36.398 1.00 42.65 83 ASN C C 1
ATOM 4778 O O . ASN C 1 83 ? 87.613 5.228 35.304 1.00 42.71 83 ASN C O 1
ATOM 4783 N N . ALA C 1 84 ? 87.535 5.494 37.534 1.00 38.90 84 ALA C N 1
ATOM 4784 C CA . ALA C 1 84 ? 86.100 5.720 37.559 1.00 36.88 84 ALA C CA 1
ATOM 4785 C C . ALA C 1 84 ? 85.681 7.081 36.992 1.00 35.62 84 ALA C C 1
ATOM 4786 O O . ALA C 1 84 ? 84.566 7.219 36.483 1.00 35.60 84 ALA C O 1
ATOM 4788 N N . LEU C 1 85 ? 86.570 8.072 37.072 1.00 34.01 85 LEU C N 1
ATOM 4789 C CA . LEU C 1 85 ? 86.273 9.421 36.584 1.00 33.24 85 LEU C CA 1
ATOM 4790 C C . LEU C 1 85 ? 86.844 9.813 35.221 1.00 32.12 85 LEU C C 1
ATOM 4791 O O . LEU C 1 85 ? 86.409 10.803 34.632 1.00 31.00 85 LEU C O 1
ATOM 4796 N N . LYS C 1 86 ? 87.806 9.052 34.714 1.00 30.83 86 LYS C N 1
ATOM 4797 C CA . LYS C 1 86 ? 88.418 9.397 33.434 1.00 30.31 86 LYS C CA 1
ATOM 4798 C C . LYS C 1 86 ? 87.466 9.493 32.231 1.00 29.22 86 LYS C C 1
ATOM 4799 O O . LYS C 1 86 ? 87.574 10.420 31.436 1.00 27.70 86 LYS C O 1
ATOM 4805 N N . SER C 1 87 ? 86.535 8.551 32.095 1.00 28.78 87 SER C N 1
ATOM 4806 C CA . SER C 1 87 ? 85.609 8.586 30.966 1.00 26.63 87 SER C CA 1
ATOM 4807 C C . SER C 1 87 ? 84.645 9.769 30.997 1.00 25.14 87 SER C C 1
ATOM 4808 O O . SER C 1 87 ? 84.410 10.398 29.965 1.00 24.49 87 SER C O 1
ATOM 4811 N N . ILE C 1 88 ? 84.080 10.077 32.161 1.00 23.17 88 ILE C N 1
ATOM 4812 C CA . ILE C 1 88 ? 83.162 11.214 32.243 1.00 23.16 88 ILE C CA 1
ATOM 4813 C C . ILE C 1 88 ? 83.932 12.527 32.040 1.00 24.13 88 ILE C C 1
ATOM 4814 O O . ILE C 1 88 ? 83.401 13.507 31.503 1.00 24.22 88 ILE C O 1
ATOM 4819 N N . ARG C 1 89 ? 85.187 12.544 32.475 1.00 24.79 89 ARG C N 1
ATOM 4820 C CA . ARG C 1 89 ? 86.024 13.722 32.307 1.00 25.72 89 ARG C CA 1
ATOM 4821 C C . ARG C 1 89 ? 86.318 13.910 30.812 1.00 25.75 89 ARG C C 1
ATOM 4822 O O . ARG C 1 89 ? 86.245 15.025 30.294 1.00 25.94 89 ARG C O 1
ATOM 4830 N N . ASN C 1 90 ? 86.640 12.819 30.121 1.00 24.89 90 ASN C N 1
ATOM 4831 C CA . ASN C 1 90 ? 86.911 12.890 28.688 1.00 25.89 90 ASN C CA 1
ATOM 4832 C C . ASN C 1 90 ? 85.644 13.319 27.949 1.00 24.86 90 ASN C C 1
ATOM 4833 O O . ASN C 1 90 ? 85.713 14.027 26.943 1.00 24.41 90 ASN C O 1
ATOM 4838 N N . ILE C 1 91 ? 84.490 12.885 28.448 1.00 23.14 91 ILE C N 1
ATOM 4839 C CA . ILE C 1 91 ? 83.218 13.256 27.838 1.00 22.56 91 ILE C CA 1
ATOM 4840 C C . ILE C 1 91 ? 83.006 14.763 27.951 1.00 22.21 91 ILE C C 1
ATOM 4841 O O . ILE C 1 91 ? 82.713 15.436 26.959 1.00 20.83 91 ILE C O 1
ATOM 4846 N N . ILE C 1 92 ? 83.170 15.292 29.161 1.00 22.55 92 ILE C N 1
ATOM 4847 C CA . ILE C 1 92 ? 82.968 16.719 29.405 1.00 23.83 92 ILE C CA 1
ATOM 4848 C C . ILE C 1 92 ? 83.894 17.591 28.560 1.00 26.01 92 ILE C C 1
ATOM 4849 O O . ILE C 1 92 ? 83.497 18.666 28.100 1.00 26.77 92 ILE C O 1
ATOM 4854 N N . GLU C 1 93 ? 85.116 17.118 28.330 1.00 27.53 93 GLU C N 1
ATOM 4855 C CA . GLU C 1 93 ? 86.057 17.865 27.510 1.00 28.79 93 GLU C CA 1
ATOM 4856 C C . GLU C 1 93 ? 85.775 17.781 26.018 1.00 28.75 93 GLU C C 1
ATOM 4857 O O . GLU C 1 93 ? 85.730 18.804 25.342 1.00 30.88 93 GLU C O 1
ATOM 4863 N N . LYS C 1 94 ? 85.582 16.572 25.506 1.00 26.91 94 LYS C N 1
ATOM 4864 C CA . LYS C 1 94 ? 85.339 16.382 24.079 1.00 27.56 94 LYS C CA 1
ATOM 4865 C C . LYS C 1 94 ? 83.946 16.713 23.526 1.00 27.47 94 LYS C C 1
ATOM 4866 O O . LYS C 1 94 ? 83.790 16.899 22.320 1.00 29.24 94 LYS C O 1
ATOM 4872 N N . CYS C 1 95 ? 82.933 16.786 24.379 1.00 26.63 95 CYS C N 1
ATOM 4873 C CA . CYS C 1 95 ? 81.583 17.052 23.884 1.00 25.98 95 CYS C CA 1
ATOM 4874 C C . CYS C 1 95 ? 80.973 18.411 24.189 1.00 24.49 95 CYS C C 1
ATOM 4875 O O . CYS C 1 95 ? 81.233 19.030 25.225 1.00 25.49 95 CYS C O 1
ATOM 4878 N N . CYS C 1 96 ? 80.143 18.865 23.263 1.00 23.88 96 CYS C N 1
ATOM 4879 C CA . CYS C 1 96 ? 79.408 20.104 23.453 1.00 22.13 96 CYS C CA 1
ATOM 4880 C C . CYS C 1 96 ? 78.008 19.655 23.866 1.00 19.61 96 CYS C C 1
ATOM 4881 O O . CYS C 1 96 ? 77.355 18.916 23.134 1.00 19.34 96 CYS C O 1
ATOM 4884 N N . PHE C 1 97 ? 77.554 20.070 25.040 1.00 17.96 97 PHE C N 1
ATOM 4885 C CA . PHE C 1 97 ? 76.218 19.690 25.480 1.00 17.15 97 PHE C CA 1
ATOM 4886 C C . PHE C 1 97 ? 75.235 20.821 25.264 1.00 17.43 97 PHE C C 1
ATOM 4887 O O . PHE C 1 97 ? 75.535 21.973 25.593 1.00 17.89 97 PHE C O 1
ATOM 4895 N N . SER C 1 98 ? 74.079 20.505 24.682 1.00 15.03 98 SER C N 1
ATOM 4896 C CA . SER C 1 98 ? 73.058 21.521 24.461 1.00 14.50 98 SER C CA 1
ATOM 4897 C C . SER C 1 98 ? 71.769 21.082 25.141 1.00 14.77 98 SER C C 1
ATOM 4898 O O . SER C 1 98 ? 71.510 19.879 25.283 1.00 13.07 98 SER C O 1
ATOM 4901 N N . TYR C 1 99 ? 70.964 22.052 25.562 1.00 14.30 99 TYR C N 1
ATOM 4902 C CA . TYR C 1 99 ? 69.719 21.730 26.245 1.00 16.15 99 TYR C CA 1
ATOM 4903 C C . TYR C 1 99 ? 68.506 22.572 25.844 1.00 16.58 99 TYR C C 1
ATOM 4904 O O . TYR C 1 99 ? 68.622 23.773 25.593 1.00 16.36 99 TYR C O 1
ATOM 4913 N N . VAL C 1 100 ? 67.347 21.924 25.787 1.00 15.75 100 VAL C N 1
ATOM 4914 C CA . VAL C 1 100 ? 66.070 22.598 25.527 1.00 17.86 100 VAL C CA 1
ATOM 4915 C C . VAL C 1 100 ? 65.076 21.892 26.424 1.00 17.28 100 VAL C C 1
ATOM 4916 O O . VAL C 1 100 ? 65.159 20.685 26.630 1.00 17.50 100 VAL C O 1
ATOM 4920 N N . ARG C 1 101 ? 64.132 22.647 26.951 1.00 17.77 101 ARG C N 1
ATOM 4921 C CA . ARG C 1 101 ? 63.128 22.087 27.837 1.00 20.42 101 ARG C CA 1
ATOM 4922 C C . ARG C 1 101 ? 61.807 21.750 27.134 1.00 19.43 101 ARG C C 1
ATOM 4923 O O . ARG C 1 101 ? 61.273 22.552 26.367 1.00 18.52 101 ARG C O 1
ATOM 4931 N N . GLN C 1 102 ? 61.303 20.544 27.371 1.00 19.24 102 GLN C N 1
ATOM 4932 C CA . GLN C 1 102 ? 60.022 20.144 26.802 1.00 19.77 102 GLN C CA 1
ATOM 4933 C C . GLN C 1 102 ? 59.040 20.730 27.806 1.00 21.12 102 GLN C C 1
ATOM 4934 O O . GLN C 1 102 ? 59.084 20.380 28.986 1.00 20.72 102 GLN C O 1
ATOM 4940 N N . LYS C 1 103 ? 58.161 21.618 27.351 1.00 23.36 103 LYS C N 1
ATOM 4941 C CA . LYS C 1 103 ? 57.215 22.264 28.257 1.00 24.84 103 LYS C CA 1
ATOM 4942 C C . LYS C 1 103 ? 56.173 21.344 28.865 1.00 25.34 103 LYS C C 1
ATOM 4943 O O . LYS C 1 103 ? 55.780 21.532 30.019 1.00 25.55 103 LYS C O 1
ATOM 4949 N N . GLN C 1 104 ? 55.726 20.350 28.103 1.00 25.35 104 GLN C N 1
ATOM 4950 C CA . GLN C 1 104 ? 54.733 19.405 28.604 1.00 26.56 104 GLN C CA 1
ATOM 4951 C C . GLN C 1 104 ? 55.087 17.997 28.134 1.00 25.68 104 GLN C C 1
ATOM 4952 O O . GLN C 1 104 ? 55.669 17.818 27.066 1.00 24.67 104 GLN C O 1
ATOM 4958 N N . MET C 1 105 ? 54.732 17.005 28.938 1.00 24.66 105 MET C N 1
ATOM 4959 C CA . MET C 1 105 ? 55.010 15.614 28.617 1.00 26.79 105 MET C CA 1
ATOM 4960 C C . MET C 1 105 ? 53.951 15.168 27.609 1.00 26.56 105 MET C C 1
ATOM 4961 O O . MET C 1 105 ? 52.907 14.644 27.990 1.00 27.45 105 MET C O 1
ATOM 4966 N N . LYS C 1 106 ? 54.219 15.378 26.325 1.00 25.83 106 LYS C N 1
ATOM 4967 C CA . LYS C 1 106 ? 53.250 15.024 25.298 1.00 23.87 106 LYS C CA 1
ATOM 4968 C C . LYS C 1 106 ? 53.702 13.909 24.373 1.00 22.08 106 LYS C C 1
ATOM 4969 O O . LYS C 1 106 ? 53.185 13.775 23.271 1.00 22.35 106 LYS C O 1
ATOM 4975 N N . GLY C 1 107 ? 54.669 13.113 24.825 1.00 21.13 107 GLY C N 1
ATOM 4976 C CA . GLY C 1 107 ? 55.139 11.993 24.032 1.00 19.73 107 GLY C CA 1
ATOM 4977 C C . GLY C 1 107 ? 56.552 12.094 23.495 1.00 19.11 107 GLY C C 1
ATOM 4978 O O . GLY C 1 107 ? 57.126 13.180 23.432 1.00 20.01 107 GLY C O 1
ATOM 4979 N N . LEU C 1 108 ? 57.105 10.944 23.117 1.00 16.92 108 LEU C N 1
ATOM 4980 C CA . LEU C 1 108 ? 58.448 10.850 22.561 1.00 16.54 108 LEU C CA 1
ATOM 4981 C C . LEU C 1 108 ? 58.578 11.680 21.277 1.00 15.89 108 LEU C C 1
ATOM 4982 O O . LEU C 1 108 ? 59.562 12.394 21.087 1.00 15.14 108 LEU C O 1
ATOM 4987 N N . GLY C 1 109 ? 57.575 11.599 20.405 1.00 16.03 109 GLY C N 1
ATOM 4988 C CA . GLY C 1 109 ? 57.626 12.363 19.168 1.00 15.68 109 GLY C CA 1
ATOM 4989 C C . GLY C 1 109 ? 57.708 13.855 19.434 1.00 15.95 109 GLY C C 1
ATOM 4990 O O . GLY C 1 109 ? 58.498 14.572 18.812 1.00 17.15 109 GLY C O 1
ATOM 4991 N N . HIS C 1 110 ? 56.879 14.317 20.364 1.00 16.15 110 HIS C N 1
ATOM 4992 C CA . HIS C 1 110 ? 56.832 15.720 20.756 1.00 17.26 110 HIS C CA 1
ATOM 4993 C C . HIS C 1 110 ? 58.178 16.135 21.351 1.00 16.54 110 HIS C C 1
ATOM 4994 O O . HIS C 1 110 ? 58.639 17.254 21.157 1.00 17.15 110 HIS C O 1
ATOM 5001 N N . ALA C 1 111 ? 58.801 15.224 22.083 1.00 17.54 111 ALA C N 1
ATOM 5002 C CA . ALA C 1 111 ? 60.091 15.507 22.689 1.00 18.77 111 ALA C CA 1
ATOM 5003 C C . ALA C 1 111 ? 61.077 15.798 21.566 1.00 18.59 111 ALA C C 1
ATOM 5004 O O . ALA C 1 111 ? 61.736 16.841 21.557 1.00 20.45 111 ALA C O 1
ATOM 5006 N N . ILE C 1 112 ? 61.164 14.870 20.615 1.00 17.57 112 ILE C N 1
ATOM 5007 C CA . ILE C 1 112 ? 62.070 15.016 19.482 1.00 15.87 112 ILE C CA 1
ATOM 5008 C C . ILE C 1 112 ? 61.757 16.287 18.677 1.00 15.59 112 ILE C C 1
ATOM 5009 O O . ILE C 1 112 ? 62.659 16.946 18.173 1.00 15.09 112 ILE C O 1
ATOM 5014 N N . LEU C 1 113 ? 60.480 16.637 18.569 1.00 15.91 113 LEU C N 1
ATOM 5015 C CA . LEU C 1 113 ? 60.084 17.845 17.842 1.00 16.65 113 LEU C CA 1
ATOM 5016 C C . LEU C 1 113 ? 60.557 19.094 18.609 1.00 16.56 113 LEU C C 1
ATOM 5017 O O . LEU C 1 113 ? 60.902 20.110 18.005 1.00 16.04 113 LEU C O 1
ATOM 5022 N N . THR C 1 114 ? 60.565 19.021 19.938 1.00 16.52 114 THR C N 1
ATOM 5023 C CA . THR C 1 114 ? 61.042 20.143 20.736 1.00 15.12 114 THR C CA 1
ATOM 5024 C C . THR C 1 114 ? 62.546 20.266 20.422 1.00 17.19 114 THR C C 1
ATOM 5025 O O . THR C 1 114 ? 63.098 21.369 20.291 1.00 16.05 114 THR C O 1
ATOM 5029 N N . GLY C 1 115 ? 63.188 19.108 20.278 1.00 16.73 115 GLY C N 1
ATOM 5030 C CA . GLY C 1 115 ? 64.605 19.060 19.971 1.00 16.81 115 GLY C CA 1
ATOM 5031 C C . GLY C 1 115 ? 65.006 19.721 18.666 1.00 18.37 115 GLY C C 1
ATOM 5032 O O . GLY C 1 115 ? 66.201 19.831 18.381 1.00 18.72 115 GLY C O 1
ATOM 5033 N N . GLU C 1 116 ? 64.035 20.168 17.866 1.00 18.48 116 GLU C N 1
ATOM 5034 C CA . GLU C 1 116 ? 64.369 20.814 16.596 1.00 18.52 116 GLU C CA 1
ATOM 5035 C C . GLU C 1 116 ? 65.229 22.051 16.827 1.00 18.09 116 GLU C C 1
ATOM 5036 O O . GLU C 1 116 ? 66.117 22.347 16.032 1.00 17.18 116 GLU C O 1
ATOM 5042 N N . ALA C 1 117 ? 64.960 22.765 17.917 1.00 17.18 117 ALA C N 1
ATOM 5043 C CA . ALA C 1 117 ? 65.728 23.954 18.259 1.00 18.02 117 ALA C CA 1
ATOM 5044 C C . ALA C 1 117 ? 67.215 23.642 18.408 1.00 18.21 117 ALA C C 1
ATOM 5045 O O . ALA C 1 117 ? 68.047 24.532 18.234 1.00 19.25 117 ALA C O 1
ATOM 5047 N N . LEU C 1 118 ? 67.541 22.389 18.737 1.00 16.43 118 LEU C N 1
ATOM 5048 C CA . LEU C 1 118 ? 68.931 21.970 18.928 1.00 16.08 118 LEU C CA 1
ATOM 5049 C C . LEU C 1 118 ? 69.553 21.268 17.715 1.00 15.86 118 LEU C C 1
ATOM 5050 O O . LEU C 1 118 ? 70.774 21.169 17.616 1.00 17.11 118 LEU C O 1
ATOM 5055 N N . ILE C 1 119 ? 68.727 20.791 16.789 1.00 14.48 119 ILE C N 1
ATOM 5056 C CA . ILE C 1 119 ? 69.247 20.060 15.638 1.00 13.74 119 ILE C CA 1
ATOM 5057 C C . ILE C 1 119 ? 69.309 20.840 14.347 1.00 14.00 119 ILE C C 1
ATOM 5058 O O . ILE C 1 119 ? 70.326 20.821 13.667 1.00 14.00 119 ILE C O 1
ATOM 5063 N N . GLY C 1 120 ? 68.226 21.520 14.003 1.00 13.65 120 GLY C N 1
ATOM 5064 C CA . GLY C 1 120 ? 68.221 22.277 12.769 1.00 15.21 120 GLY C CA 1
ATOM 5065 C C . GLY C 1 120 ? 68.020 21.364 11.571 1.00 16.32 120 GLY C C 1
ATOM 5066 O O . GLY C 1 120 ? 67.586 20.219 11.708 1.00 16.80 120 GLY C O 1
ATOM 5067 N N . ASN C 1 121 ? 68.366 21.863 10.396 1.00 17.20 121 ASN C N 1
ATOM 5068 C CA . ASN C 1 121 ? 68.198 21.124 9.152 1.00 19.54 121 ASN C CA 1
ATOM 5069 C C . ASN C 1 121 ? 69.274 20.071 8.812 1.00 19.61 121 ASN C C 1
ATOM 5070 O O . ASN C 1 121 ? 70.012 20.222 7.833 1.00 20.54 121 ASN C O 1
ATOM 5075 N N . GLU C 1 122 ? 69.355 18.997 9.591 1.00 18.57 122 GLU C N 1
ATOM 5076 C CA . GLU C 1 122 ? 70.351 17.960 9.321 1.00 17.38 122 GLU C CA 1
ATOM 5077 C C . GLU C 1 122 ? 69.918 16.594 9.839 1.00 17.86 122 GLU C C 1
ATOM 5078 O O . GLU C 1 122 ? 69.107 16.502 10.758 1.00 19.11 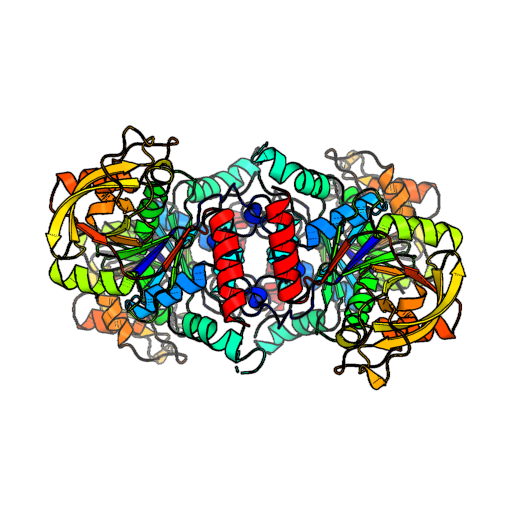122 GLU C O 1
ATOM 5084 N N . PRO C 1 123 ? 70.417 15.507 9.225 1.00 16.91 123 PRO C N 1
ATOM 5085 C CA . PRO C 1 123 ? 70.020 14.188 9.729 1.00 16.55 123 PRO C CA 1
ATOM 5086 C C . PRO C 1 123 ? 70.666 14.089 11.099 1.00 16.08 123 PRO C C 1
ATOM 5087 O O . PRO C 1 123 ? 71.697 14.712 11.330 1.00 17.00 123 PRO C O 1
ATOM 5091 N N . PHE C 1 124 ? 70.082 13.324 12.008 1.00 13.58 124 PHE C N 1
ATOM 5092 C CA . PHE C 1 124 ? 70.656 13.251 13.333 1.00 13.60 124 PHE C CA 1
ATOM 5093 C C . PHE C 1 124 ? 70.365 11.936 14.021 1.00 13.85 124 PHE C C 1
ATOM 5094 O O . PHE C 1 124 ? 69.475 11.187 13.608 1.00 13.58 124 PHE C O 1
ATOM 5102 N N . ALA C 1 125 ? 71.126 11.656 15.073 1.00 14.04 125 ALA C N 1
ATOM 5103 C CA . ALA C 1 125 ? 70.946 10.421 15.832 1.00 13.61 125 ALA C CA 1
ATOM 5104 C C . ALA C 1 125 ? 70.053 10.665 17.048 1.00 14.38 125 ALA C C 1
ATOM 5105 O O . ALA C 1 125 ? 69.911 11.795 17.532 1.00 12.77 125 ALA C O 1
ATOM 5107 N N . VAL C 1 126 ? 69.445 9.595 17.531 1.00 14.05 126 VAL C N 1
ATOM 5108 C CA . VAL C 1 126 ? 68.592 9.671 18.705 1.00 12.74 126 VAL C CA 1
ATOM 5109 C C . VAL C 1 126 ? 68.857 8.450 19.563 1.00 11.44 126 VAL C C 1
ATOM 5110 O O . VAL C 1 126 ? 68.913 7.334 19.061 1.00 10.80 126 VAL C O 1
ATOM 5114 N N . ILE C 1 127 ? 69.026 8.662 20.857 1.00 12.31 127 ILE C N 1
ATOM 5115 C CA . ILE C 1 127 ? 69.237 7.549 21.763 1.00 13.17 127 ILE C CA 1
ATOM 5116 C C . ILE C 1 127 ? 68.322 7.666 22.963 1.00 13.79 127 ILE C C 1
ATOM 5117 O O . ILE C 1 127 ? 68.349 8.674 23.674 1.00 14.87 127 ILE C O 1
ATOM 5122 N N . LEU C 1 128 ? 67.488 6.652 23.162 1.00 13.55 128 LEU C N 1
ATOM 5123 C CA . LEU C 1 128 ? 66.612 6.617 24.325 1.00 14.63 128 LEU C CA 1
ATOM 5124 C C . LEU C 1 128 ? 67.480 5.899 25.364 1.00 14.81 128 LEU C C 1
ATOM 5125 O O . LEU C 1 128 ? 67.703 4.680 25.281 1.00 13.76 128 LEU C O 1
ATOM 5130 N N . ALA C 1 129 ? 67.983 6.662 26.327 1.00 14.00 129 ALA C N 1
ATOM 5131 C CA . ALA C 1 129 ? 68.881 6.117 27.338 1.00 15.57 129 ALA C CA 1
ATOM 5132 C C . ALA C 1 129 ? 68.394 4.964 28.209 1.00 15.24 129 ALA C C 1
ATOM 5133 O O . ALA C 1 129 ? 69.214 4.244 28.774 1.00 14.63 129 ALA C O 1
ATOM 5135 N N . ASP C 1 130 ? 67.090 4.755 28.340 1.00 15.01 130 ASP C N 1
ATOM 5136 C CA . ASP C 1 130 ? 66.700 3.640 29.180 1.00 16.91 130 ASP C CA 1
ATOM 5137 C C . ASP C 1 130 ? 67.009 2.291 28.532 1.00 16.26 130 ASP C C 1
ATOM 5138 O O . ASP C 1 130 ? 66.886 1.247 29.174 1.00 16.71 130 ASP C O 1
ATOM 5143 N N . ASP C 1 131 ? 67.418 2.316 27.265 1.00 16.72 131 ASP C N 1
ATOM 5144 C CA . ASP C 1 131 ? 67.824 1.084 26.580 1.00 16.91 131 ASP C CA 1
ATOM 5145 C C . ASP C 1 131 ? 69.347 0.978 26.640 1.00 16.00 131 ASP C C 1
ATOM 5146 O O . ASP C 1 131 ? 70.063 1.580 25.843 1.00 16.34 131 ASP C O 1
ATOM 5151 N N . LEU C 1 132 ? 69.839 0.232 27.614 1.00 16.62 132 LEU C N 1
ATOM 5152 C CA . LEU C 1 132 ? 71.268 0.045 27.754 1.00 16.01 132 LEU C CA 1
ATOM 5153 C C . LEU C 1 132 ? 71.646 -1.023 26.748 1.00 16.86 132 LEU C C 1
ATOM 5154 O O . LEU C 1 132 ? 71.152 -2.143 26.819 1.00 15.22 132 LEU C O 1
ATOM 5159 N N . CYS C 1 133 ? 72.508 -0.657 25.807 1.00 17.89 133 CYS C N 1
ATOM 5160 C CA . CYS C 1 133 ? 72.981 -1.571 24.779 1.00 20.12 133 CYS C CA 1
ATOM 5161 C C . CYS C 1 133 ? 74.477 -1.791 24.966 1.00 22.13 133 CYS C C 1
ATOM 5162 O O . CYS C 1 133 ? 75.269 -0.852 24.861 1.00 23.59 133 CYS C O 1
ATOM 5165 N N . ILE C 1 134 ? 74.866 -3.023 25.252 1.00 23.19 134 ILE C N 1
ATOM 5166 C CA . ILE C 1 134 ? 76.266 -3.330 25.429 1.00 27.08 134 ILE C CA 1
ATOM 5167 C C . ILE C 1 134 ? 76.645 -4.286 24.304 1.00 29.81 134 ILE C C 1
ATOM 5168 O O . ILE C 1 134 ? 75.954 -5.266 24.047 1.00 28.09 134 ILE C O 1
ATOM 5173 N N . SER C 1 135 ? 77.739 -3.996 23.613 1.00 34.07 135 SER C N 1
ATOM 5174 C CA . SER C 1 135 ? 78.141 -4.846 22.498 1.00 38.07 135 SER C CA 1
ATOM 5175 C C . SER C 1 135 ? 79.624 -5.146 22.452 1.00 40.09 135 SER C C 1
ATOM 5176 O O . SER C 1 135 ? 80.041 -6.053 21.741 1.00 41.99 135 SER C O 1
ATOM 5179 N N . HIS C 1 136 ? 80.397 -4.388 23.223 1.00 42.00 136 HIS C N 1
ATOM 5180 C CA . HIS C 1 136 ? 81.852 -4.481 23.258 1.00 42.20 136 HIS C CA 1
ATOM 5181 C C . HIS C 1 136 ? 82.596 -5.698 22.722 1.00 40.73 136 HIS C C 1
ATOM 5182 O O . HIS C 1 136 ? 83.394 -6.320 23.418 1.00 42.49 136 HIS C O 1
ATOM 5189 N N . ASP C 1 137 ? 82.330 -6.011 21.463 1.00 38.86 137 ASP C N 1
ATOM 5190 C CA . ASP C 1 137 ? 82.982 -7.087 20.726 1.00 36.40 137 ASP C CA 1
ATOM 5191 C C . ASP C 1 137 ? 82.802 -6.556 19.308 1.00 34.63 137 ASP C C 1
ATOM 5192 O O . ASP C 1 137 ? 83.687 -6.661 18.460 1.00 35.10 137 ASP C O 1
ATOM 5197 N N . HIS C 1 138 ? 81.639 -5.951 19.088 1.00 31.25 138 HIS C N 1
ATOM 5198 C CA . HIS C 1 138 ? 81.277 -5.332 17.828 1.00 28.33 138 HIS C CA 1
ATOM 5199 C C . HIS C 1 138 ? 81.238 -3.846 18.156 1.00 24.83 138 HIS C C 1
ATOM 5200 O O . HIS C 1 138 ? 81.260 -3.471 19.325 1.00 24.12 138 HIS C O 1
ATOM 5207 N N . PRO C 1 139 ? 81.172 -2.985 17.134 1.00 22.51 139 PRO C N 1
ATOM 5208 C CA . PRO C 1 139 ? 81.123 -1.537 17.388 1.00 20.19 139 PRO C CA 1
ATOM 5209 C C . PRO C 1 139 ? 79.848 -1.249 18.175 1.00 18.54 139 PRO C C 1
ATOM 5210 O O . PRO C 1 139 ? 78.975 -2.105 18.225 1.00 17.01 139 PRO C O 1
ATOM 5214 N N . SER C 1 140 ? 79.735 -0.067 18.784 1.00 18.20 140 SER C N 1
ATOM 5215 C CA . SER C 1 140 ? 78.531 0.273 19.543 1.00 18.86 140 SER C CA 1
ATOM 5216 C C . SER C 1 140 ? 77.342 0.283 18.585 1.00 18.16 140 SER C C 1
ATOM 5217 O O . SER C 1 140 ? 77.517 0.455 17.373 1.00 17.99 140 SER C O 1
ATOM 5220 N N . VAL C 1 141 ? 76.139 0.107 19.128 1.00 17.45 141 VAL C N 1
ATOM 5221 C CA . VAL C 1 141 ? 74.931 0.045 18.311 1.00 16.56 141 VAL C CA 1
ATOM 5222 C C . VAL C 1 141 ? 74.756 1.249 17.393 1.00 17.85 141 VAL C C 1
ATOM 5223 O O . VAL C 1 141 ? 74.515 1.075 16.194 1.00 19.13 141 VAL C O 1
ATOM 5227 N N . LEU C 1 142 ? 74.895 2.460 17.930 1.00 17.32 142 LEU C N 1
ATOM 5228 C CA . LEU C 1 142 ? 74.757 3.665 17.107 1.00 17.66 142 LEU C CA 1
ATOM 5229 C C . LEU C 1 142 ? 75.805 3.681 15.984 1.00 19.10 142 LEU C C 1
ATOM 5230 O O . LEU C 1 142 ? 75.509 4.093 14.855 1.00 18.60 142 LEU C O 1
ATOM 5235 N N . LYS C 1 143 ? 77.025 3.242 16.298 1.00 18.36 143 LYS C N 1
ATOM 5236 C CA . LYS C 1 143 ? 78.096 3.220 15.311 1.00 19.54 143 LYS C CA 1
ATOM 5237 C C . LYS C 1 143 ? 77.759 2.275 14.173 1.00 19.48 143 LYS C C 1
ATOM 5238 O O . LYS C 1 143 ? 78.091 2.546 13.016 1.00 19.24 143 LYS C O 1
ATOM 5244 N N . GLN C 1 144 ? 77.119 1.159 14.509 1.00 19.66 144 GLN C N 1
ATOM 5245 C CA . GLN C 1 144 ? 76.707 0.179 13.510 1.00 19.05 144 GLN C CA 1
ATOM 5246 C C . GLN C 1 144 ? 75.741 0.871 12.561 1.00 20.44 144 GLN C C 1
ATOM 5247 O O . GLN C 1 144 ? 75.828 0.731 11.340 1.00 20.95 144 GLN C O 1
ATOM 5253 N N . MET C 1 145 ? 74.825 1.632 13.147 1.00 21.08 145 MET C N 1
ATOM 5254 C CA . MET C 1 145 ? 73.799 2.347 12.396 1.00 22.05 145 MET C CA 1
ATOM 5255 C C . MET C 1 145 ? 74.330 3.568 11.637 1.00 22.57 145 MET C C 1
ATOM 5256 O O . MET C 1 145 ? 73.803 3.936 10.580 1.00 22.06 145 MET C O 1
ATOM 5261 N N . THR C 1 146 ? 75.364 4.194 12.186 1.00 23.16 146 THR C N 1
ATOM 5262 C CA . THR C 1 146 ? 75.966 5.358 11.560 1.00 25.66 146 THR C CA 1
ATOM 5263 C C . THR C 1 146 ? 76.655 4.923 10.266 1.00 27.86 146 THR C C 1
ATOM 5264 O O . THR C 1 146 ? 76.619 5.636 9.259 1.00 28.93 146 THR C O 1
ATOM 5268 N N . SER C 1 147 ? 77.260 3.738 10.297 1.00 28.94 147 SER C N 1
ATOM 5269 C CA . SER C 1 147 ? 77.935 3.185 9.132 1.00 29.14 147 SER C CA 1
ATOM 5270 C C . SER C 1 147 ? 76.876 2.812 8.102 1.00 29.58 147 SER C C 1
ATOM 5271 O O . SER C 1 147 ? 77.057 3.057 6.910 1.00 30.54 147 SER C O 1
ATOM 5274 N N . LEU C 1 148 ? 75.768 2.230 8.563 1.00 27.97 148 LEU C N 1
ATOM 5275 C CA . LEU C 1 148 ? 74.683 1.853 7.662 1.00 26.48 148 LEU C CA 1
ATOM 5276 C C . LEU C 1 148 ? 74.137 3.104 6.989 1.00 25.89 148 LEU C C 1
ATOM 5277 O O . LEU C 1 148 ? 73.804 3.085 5.800 1.00 27.21 148 LEU C O 1
ATOM 5282 N N . TYR C 1 149 ? 74.027 4.183 7.759 1.00 24.30 149 TYR C N 1
ATOM 5283 C CA . TYR C 1 149 ? 73.507 5.437 7.234 1.00 24.75 149 TYR C CA 1
ATOM 5284 C C . TYR C 1 149 ? 74.333 5.965 6.064 1.00 24.92 149 TYR C C 1
ATOM 5285 O O . TYR C 1 149 ? 73.784 6.544 5.123 1.00 25.72 149 TYR C O 1
ATOM 5294 N N . GLN C 1 150 ? 75.648 5.781 6.124 1.00 24.95 150 GLN C N 1
ATOM 5295 C CA . GLN C 1 150 ? 76.501 6.277 5.056 1.00 26.84 150 GLN C CA 1
ATOM 5296 C C . GLN C 1 150 ? 76.126 5.631 3.722 1.00 26.39 150 GLN C C 1
ATOM 5297 O O . GLN C 1 150 ? 76.249 6.242 2.657 1.00 25.63 150 GLN C O 1
ATOM 5303 N N . LYS C 1 151 ? 75.657 4.392 3.787 1.00 24.28 151 LYS C N 1
ATOM 5304 C CA . LYS C 1 151 ? 75.246 3.686 2.590 1.00 21.95 151 LYS C CA 1
ATOM 5305 C C . LYS C 1 151 ? 73.807 4.039 2.188 1.00 21.79 151 LYS C C 1
ATOM 5306 O O . LYS C 1 151 ? 73.544 4.374 1.038 1.00 21.47 151 LYS C O 1
ATOM 5312 N N . TYR C 1 152 ? 72.884 3.995 3.141 1.00 20.28 152 TYR C N 1
ATOM 5313 C CA . TYR C 1 152 ? 71.480 4.244 2.846 1.00 20.37 152 TYR C CA 1
ATOM 5314 C C . TYR C 1 152 ? 70.942 5.685 2.806 1.00 20.64 152 TYR C C 1
ATOM 5315 O O . TYR C 1 152 ? 69.994 5.968 2.068 1.00 18.74 152 TYR C O 1
ATOM 5324 N N . GLN C 1 153 ? 71.523 6.583 3.599 1.00 19.94 153 GLN C N 1
ATOM 5325 C CA . GLN C 1 153 ? 71.093 7.981 3.622 1.00 19.72 153 GLN C CA 1
ATOM 5326 C C . GLN C 1 153 ? 69.604 8.171 3.880 1.00 19.04 153 GLN C C 1
ATOM 5327 O O . GLN C 1 153 ? 68.963 9.016 3.270 1.00 19.92 153 GLN C O 1
ATOM 5333 N N . CYS C 1 154 ? 69.048 7.374 4.775 1.00 18.63 154 CYS C N 1
ATOM 5334 C CA . CYS C 1 154 ? 67.643 7.507 5.109 1.00 19.53 154 CYS C CA 1
ATOM 5335 C C . CYS C 1 154 ? 67.506 7.207 6.596 1.00 18.53 154 CYS C C 1
ATOM 5336 O O . CYS C 1 154 ? 68.468 6.799 7.239 1.00 19.63 154 CYS C O 1
ATOM 5339 N N . SER C 1 155 ? 66.322 7.425 7.146 1.00 17.26 155 SER C N 1
ATOM 5340 C CA . SER C 1 155 ? 66.098 7.159 8.556 1.00 16.36 155 SER C CA 1
ATOM 5341 C C . SER C 1 155 ? 66.383 5.701 8.863 1.00 16.20 155 SER C C 1
ATOM 5342 O O . SER C 1 155 ? 66.092 4.822 8.053 1.00 18.62 155 SER C O 1
ATOM 5345 N N . ILE C 1 156 ? 66.964 5.448 10.028 1.00 15.05 156 ILE C N 1
ATOM 5346 C CA . ILE C 1 156 ? 67.275 4.085 10.454 1.00 14.48 156 ILE C CA 1
ATOM 5347 C C . ILE C 1 156 ? 66.721 3.806 11.854 1.00 14.50 156 ILE C C 1
ATOM 5348 O O . ILE C 1 156 ? 66.985 4.568 12.793 1.00 13.52 156 ILE C O 1
ATOM 5353 N N . VAL C 1 157 ? 65.972 2.715 12.003 1.00 14.17 157 VAL C N 1
ATOM 5354 C CA . VAL C 1 157 ? 65.423 2.371 13.307 1.00 15.34 157 VAL C CA 1
ATOM 5355 C C . VAL C 1 157 ? 65.939 0.996 13.734 1.00 17.13 157 VAL C C 1
ATOM 5356 O O . VAL C 1 157 ? 65.818 -0.001 12.997 1.00 15.09 157 VAL C O 1
ATOM 5360 N N . ALA C 1 158 ? 66.541 0.963 14.924 1.00 17.74 158 ALA C N 1
ATOM 5361 C CA . ALA C 1 158 ? 67.084 -0.264 15.492 1.00 17.75 158 ALA C CA 1
ATOM 5362 C C . ALA C 1 158 ? 65.975 -1.211 15.939 1.00 17.97 158 ALA C C 1
ATOM 5363 O O . ALA C 1 158 ? 64.961 -0.778 16.492 1.00 18.32 158 ALA C O 1
ATOM 5365 N N . ILE C 1 159 ? 66.176 -2.504 15.690 1.00 17.71 159 ILE C N 1
ATOM 5366 C CA . ILE C 1 159 ? 65.203 -3.523 16.067 1.00 17.40 159 ILE C CA 1
ATOM 5367 C C . ILE C 1 159 ? 65.864 -4.786 16.627 1.00 18.79 159 ILE C C 1
ATOM 5368 O O . ILE C 1 159 ? 67.029 -5.098 16.347 1.00 16.76 159 ILE C O 1
ATOM 5373 N N . GLU C 1 160 ? 65.085 -5.516 17.414 1.00 19.50 160 GLU C N 1
ATOM 5374 C CA . GLU C 1 160 ? 65.540 -6.735 18.056 1.00 20.33 160 GLU C CA 1
ATOM 5375 C C . GLU C 1 160 ? 64.376 -7.708 18.050 1.00 20.99 160 GLU C C 1
ATOM 5376 O O . GLU C 1 160 ? 63.214 -7.313 18.169 1.00 22.48 160 GLU C O 1
ATOM 5382 N N . GLU C 1 161 ? 64.692 -8.981 17.892 1.00 21.07 161 GLU C N 1
ATOM 5383 C CA . GLU C 1 161 ? 63.676 -10.015 17.913 1.00 22.26 161 GLU C CA 1
ATOM 5384 C C . GLU C 1 161 ? 63.327 -10.224 19.398 1.00 21.60 161 GLU C C 1
ATOM 5385 O O . GLU C 1 161 ? 64.208 -10.246 20.257 1.00 22.29 161 GLU C O 1
ATOM 5391 N N . VAL C 1 162 ? 62.042 -10.329 19.702 1.00 20.85 162 VAL C N 1
ATOM 5392 C CA . VAL C 1 162 ? 61.599 -10.534 21.071 1.00 20.17 162 VAL C CA 1
ATOM 5393 C C . VAL C 1 162 ? 60.489 -11.578 21.075 1.00 22.19 162 VAL C C 1
ATOM 5394 O O . VAL C 1 162 ? 59.993 -11.967 20.023 1.00 22.92 162 VAL C O 1
ATOM 5398 N N . ALA C 1 163 ? 60.105 -12.042 22.255 1.00 23.88 163 ALA C N 1
ATOM 5399 C CA . ALA C 1 163 ? 59.034 -13.024 22.353 1.00 26.34 163 ALA C CA 1
ATOM 5400 C C . ALA C 1 163 ? 57.726 -12.273 22.133 1.00 28.65 163 ALA C C 1
ATOM 5401 O O . ALA C 1 163 ? 57.627 -11.094 22.490 1.00 30.12 163 ALA C O 1
ATOM 5403 N N . LEU C 1 164 ? 56.726 -12.935 21.557 1.00 29.37 164 LEU C N 1
ATOM 5404 C CA . LEU C 1 164 ? 55.442 -12.276 21.325 1.00 31.08 164 LEU C CA 1
ATOM 5405 C C . LEU C 1 164 ? 54.875 -11.715 22.620 1.00 30.70 164 LEU C C 1
ATOM 5406 O O . LEU C 1 164 ? 54.158 -10.710 22.622 1.00 30.40 164 LEU C O 1
ATOM 5411 N N . GLU C 1 165 ? 55.210 -12.371 23.720 1.00 29.68 165 GLU C N 1
ATOM 5412 C CA . GLU C 1 165 ? 54.750 -11.958 25.032 1.00 31.46 165 GLU C CA 1
ATOM 5413 C C . GLU C 1 165 ? 55.311 -10.591 25.439 1.00 31.04 165 GLU C C 1
ATOM 5414 O O . GLU C 1 165 ? 54.827 -9.974 26.387 1.00 30.95 165 GLU C O 1
ATOM 5420 N N . GLU C 1 166 ? 56.322 -10.120 24.713 1.00 31.06 166 GLU C N 1
ATOM 5421 C CA . GLU C 1 166 ? 56.977 -8.846 25.018 1.00 31.19 166 GLU C CA 1
ATOM 5422 C C . GLU C 1 166 ? 56.513 -7.706 24.120 1.00 28.60 166 GLU C C 1
ATOM 5423 O O . GLU C 1 166 ? 56.655 -6.531 24.458 1.00 25.84 166 GLU C O 1
ATOM 5429 N N . VAL C 1 167 ? 55.959 -8.071 22.974 1.00 26.45 167 VAL C N 1
ATOM 5430 C CA . VAL C 1 167 ? 55.521 -7.102 21.992 1.00 25.47 167 VAL C CA 1
ATOM 5431 C C . VAL C 1 167 ? 54.687 -5.888 22.433 1.00 24.59 167 VAL C C 1
ATOM 5432 O O . VAL C 1 167 ? 54.936 -4.779 21.950 1.00 22.18 167 VAL C O 1
ATOM 5436 N N . SER C 1 168 ? 53.726 -6.071 23.339 1.00 22.07 168 SER C N 1
ATOM 5437 C CA . SER C 1 168 ? 52.876 -4.950 23.743 1.00 22.86 168 SER C CA 1
ATOM 5438 C C . SER C 1 168 ? 53.610 -3.809 24.437 1.00 21.93 168 SER C C 1
ATOM 5439 O O . SER C 1 168 ? 53.016 -2.783 24.731 1.00 20.84 168 SER C O 1
ATOM 5442 N N . LYS C 1 169 ? 54.897 -3.983 24.702 1.00 22.38 169 LYS C N 1
ATOM 5443 C CA . LYS C 1 169 ? 55.655 -2.925 25.356 1.00 24.62 169 LYS C CA 1
ATOM 5444 C C . LYS C 1 169 ? 56.423 -2.076 24.353 1.00 22.99 169 LYS C C 1
ATOM 5445 O O . LYS C 1 169 ? 56.931 -1.010 24.695 1.00 23.19 169 LYS C O 1
ATOM 5451 N N . TYR C 1 170 ? 56.485 -2.538 23.112 1.00 21.85 170 TYR C N 1
ATOM 5452 C CA . TYR C 1 170 ? 57.280 -1.850 22.112 1.00 21.05 170 TYR C CA 1
ATOM 5453 C C . TYR C 1 170 ? 56.638 -1.552 20.780 1.00 19.61 170 TYR C C 1
ATOM 5454 O O . TYR C 1 170 ? 55.531 -1.988 20.475 1.00 18.90 170 TYR C O 1
ATOM 5463 N N . GLY C 1 171 ? 57.381 -0.801 19.981 1.00 18.35 171 GLY C N 1
ATOM 5464 C CA . GLY C 1 171 ? 56.947 -0.507 18.637 1.00 17.87 171 GLY C CA 1
ATOM 5465 C C . GLY C 1 171 ? 57.312 -1.749 17.842 1.00 17.59 171 GLY C C 1
ATOM 5466 O O . GLY C 1 171 ? 58.353 -2.368 18.080 1.00 17.10 171 GLY C O 1
ATOM 5467 N N . VAL C 1 172 ? 56.460 -2.128 16.905 1.00 18.15 172 VAL C N 1
ATOM 5468 C CA . VAL C 1 172 ? 56.695 -3.321 16.108 1.00 20.03 172 VAL C CA 1
ATOM 5469 C C . VAL C 1 172 ? 56.526 -2.975 14.653 1.00 21.33 172 VAL C C 1
ATOM 5470 O O . VAL C 1 172 ? 55.573 -2.292 14.282 1.00 20.45 172 VAL C O 1
ATOM 5474 N N . ILE C 1 173 ? 57.435 -3.467 13.823 1.00 22.05 173 ILE C N 1
ATOM 5475 C CA . ILE C 1 173 ? 57.376 -3.158 12.407 1.00 23.86 173 ILE C CA 1
ATOM 5476 C C . ILE C 1 173 ? 56.840 -4.293 11.546 1.00 25.33 173 ILE C C 1
ATOM 5477 O O . ILE C 1 173 ? 56.431 -5.345 12.037 1.00 23.93 173 ILE C O 1
ATOM 5482 N N . ARG C 1 174 ? 56.829 -4.021 10.247 1.00 26.83 174 ARG C N 1
ATOM 5483 C CA . ARG C 1 174 ? 56.458 -4.970 9.209 1.00 27.72 174 ARG C CA 1
ATOM 5484 C C . ARG C 1 174 ? 57.489 -4.554 8.185 1.00 28.20 174 ARG C C 1
ATOM 5485 O O . ARG C 1 174 ? 57.459 -3.425 7.694 1.00 28.78 174 ARG C O 1
ATOM 5493 N N . GLY C 1 175 ? 58.434 -5.439 7.906 1.00 28.24 175 GLY C N 1
ATOM 5494 C CA . GLY C 1 175 ? 59.466 -5.103 6.950 1.00 29.82 175 GLY C CA 1
ATOM 5495 C C . GLY C 1 175 ? 59.740 -6.170 5.916 1.00 31.18 175 GLY C C 1
ATOM 5496 O O . GLY C 1 175 ? 59.342 -7.330 6.050 1.00 30.77 175 GLY C O 1
ATOM 5497 N N . GLU C 1 176 ? 60.446 -5.754 4.877 1.00 32.48 176 GLU C N 1
ATOM 5498 C CA . GLU C 1 176 ? 60.815 -6.617 3.773 1.00 34.73 176 GLU C CA 1
ATOM 5499 C C . GLU C 1 176 ? 62.336 -6.697 3.771 1.00 34.40 176 GLU C C 1
ATOM 5500 O O . GLU C 1 176 ? 63.014 -5.678 3.669 1.00 33.94 176 GLU C O 1
ATOM 5506 N N . TRP C 1 177 ? 62.861 -7.908 3.905 1.00 35.11 177 TRP C N 1
ATOM 5507 C CA . TRP C 1 177 ? 64.305 -8.134 3.942 1.00 37.36 177 TRP C CA 1
ATOM 5508 C C . TRP C 1 177 ? 65.027 -7.513 2.740 1.00 37.35 177 TRP C C 1
ATOM 5509 O O . TRP C 1 177 ? 64.555 -7.613 1.608 1.00 38.25 177 TRP C O 1
ATOM 5520 N N . LEU C 1 178 ? 66.162 -6.866 2.997 1.00 36.97 178 LEU C N 1
ATOM 5521 C CA . LEU C 1 178 ? 66.980 -6.243 1.951 1.00 36.64 178 LEU C CA 1
ATOM 5522 C C . LEU C 1 178 ? 68.322 -6.968 1.896 1.00 36.32 178 LEU C C 1
ATOM 5523 O O . LEU C 1 178 ? 68.713 -7.509 0.868 1.00 36.44 178 LEU C O 1
ATOM 5528 N N . GLU C 1 179 ? 69.031 -6.943 3.017 1.00 35.79 179 GLU C N 1
ATOM 5529 C CA . GLU C 1 179 ? 70.306 -7.625 3.152 1.00 34.46 179 GLU C CA 1
ATOM 5530 C C . GLU C 1 179 ? 70.326 -8.171 4.576 1.00 32.59 179 GLU C C 1
ATOM 5531 O O . GLU C 1 179 ? 69.357 -8.007 5.313 1.00 31.67 179 GLU C O 1
ATOM 5537 N N . GLU C 1 180 ? 71.410 -8.829 4.963 1.00 32.01 180 GLU C N 1
ATOM 5538 C CA . GLU C 1 180 ? 71.493 -9.427 6.295 1.00 31.58 180 GLU C CA 1
ATOM 5539 C C . GLU C 1 180 ? 71.160 -8.459 7.428 1.00 31.12 180 GLU C C 1
ATOM 5540 O O . GLU C 1 180 ? 71.919 -7.528 7.689 1.00 31.13 180 GLU C O 1
ATOM 5546 N N . GLY C 1 181 ? 70.025 -8.690 8.091 1.00 30.40 181 GLY C N 1
ATOM 5547 C CA . GLY C 1 181 ? 69.602 -7.845 9.204 1.00 29.98 181 GLY C CA 1
ATOM 5548 C C . GLY C 1 181 ? 69.117 -6.446 8.842 1.00 28.67 181 GLY C C 1
ATOM 5549 O O . GLY C 1 181 ? 69.131 -5.528 9.674 1.00 27.45 181 GLY C O 1
ATOM 5550 N N . VAL C 1 182 ? 68.683 -6.277 7.599 1.00 25.72 182 VAL C N 1
ATOM 5551 C CA . VAL C 1 182 ? 68.208 -4.982 7.140 1.00 24.18 182 VAL C CA 1
ATOM 5552 C C . VAL C 1 182 ? 66.840 -5.129 6.494 1.00 24.63 182 VAL C C 1
ATOM 5553 O O . VAL C 1 182 ? 66.663 -5.909 5.550 1.00 25.26 182 VAL C O 1
ATOM 5557 N N . TYR C 1 183 ? 65.866 -4.395 7.023 1.00 24.63 183 TYR C N 1
ATOM 5558 C CA . TYR C 1 183 ? 64.515 -4.438 6.492 1.00 24.23 183 TYR C CA 1
ATOM 5559 C C . TYR C 1 183 ? 64.031 -3.072 6.080 1.00 25.59 183 TYR C C 1
ATOM 5560 O O . TYR C 1 183 ? 64.351 -2.060 6.720 1.00 24.71 183 TYR C O 1
ATOM 5569 N N . GLU C 1 184 ? 63.259 -3.047 4.998 1.00 25.50 184 GLU C N 1
ATOM 5570 C CA . GLU C 1 184 ? 62.659 -1.814 4.541 1.00 25.34 184 GLU C CA 1
ATOM 5571 C C . GLU C 1 184 ? 61.337 -1.849 5.289 1.00 25.31 184 GLU C C 1
ATOM 5572 O O . GLU C 1 184 ? 60.529 -2.761 5.097 1.00 26.03 184 GLU C O 1
ATOM 5578 N N . ILE C 1 185 ? 61.124 -0.877 6.165 1.00 23.59 185 ILE C N 1
ATOM 5579 C CA . ILE C 1 185 ? 59.900 -0.847 6.945 1.00 22.38 185 ILE C CA 1
ATOM 5580 C C . ILE C 1 185 ? 58.677 -0.567 6.081 1.00 23.24 185 ILE C C 1
ATOM 5581 O O . ILE C 1 185 ? 58.605 0.453 5.410 1.00 22.25 185 ILE C O 1
ATOM 5586 N N . LYS C 1 186 ? 57.715 -1.481 6.107 1.00 24.40 186 LYS C N 1
ATOM 5587 C CA . LYS C 1 186 ? 56.491 -1.304 5.338 1.00 25.00 186 LYS C CA 1
ATOM 5588 C C . LYS C 1 186 ? 55.435 -0.689 6.243 1.00 24.26 186 LYS C C 1
ATOM 5589 O O . LYS C 1 186 ? 54.598 0.084 5.789 1.00 24.10 186 LYS C O 1
ATOM 5595 N N . ASP C 1 187 ? 55.484 -1.027 7.527 1.00 23.78 187 ASP C N 1
ATOM 5596 C CA . ASP C 1 187 ? 54.517 -0.499 8.479 1.00 24.07 187 ASP C CA 1
ATOM 5597 C C . ASP C 1 187 ? 55.010 -0.619 9.917 1.00 22.92 187 ASP C C 1
ATOM 5598 O O . ASP C 1 187 ? 55.898 -1.412 10.218 1.00 21.41 187 ASP C O 1
ATOM 5603 N N . MET C 1 188 ? 54.421 0.179 10.800 1.00 23.89 188 MET C N 1
ATOM 5604 C CA . MET C 1 188 ? 54.794 0.193 12.211 1.00 23.60 188 MET C CA 1
ATOM 5605 C C . MET C 1 188 ? 53.569 0.447 13.071 1.00 23.79 188 MET C C 1
ATOM 5606 O O . MET C 1 188 ? 52.635 1.135 12.650 1.00 24.06 188 MET C O 1
ATOM 5611 N N . VAL C 1 189 ? 53.585 -0.112 14.276 1.00 21.97 189 VAL C N 1
ATOM 5612 C CA . VAL C 1 189 ? 52.501 0.066 15.230 1.00 22.44 189 VAL C CA 1
ATOM 5613 C C . VAL C 1 189 ? 53.112 0.127 16.622 1.00 22.82 189 VAL C C 1
ATOM 5614 O O . VAL C 1 189 ? 53.942 -0.717 16.992 1.00 21.82 189 VAL C O 1
ATOM 5618 N N . GLU C 1 190 ? 52.713 1.142 17.383 1.00 21.44 190 GLU C N 1
ATOM 5619 C CA . GLU C 1 190 ? 53.225 1.337 18.727 1.00 19.87 190 GLU C CA 1
ATOM 5620 C C . GLU C 1 190 ? 52.454 0.500 19.735 1.00 20.68 190 GLU C C 1
ATOM 5621 O O . GLU C 1 190 ? 51.237 0.631 19.860 1.00 19.93 190 GLU C O 1
ATOM 5627 N N . LYS C 1 191 ? 53.169 -0.376 20.433 1.00 20.96 191 LYS C N 1
ATOM 5628 C CA . LYS C 1 191 ? 52.592 -1.217 21.477 1.00 20.68 191 LYS C CA 1
ATOM 5629 C C . LYS C 1 191 ? 51.295 -1.963 21.155 1.00 21.72 191 LYS C C 1
ATOM 5630 O O . LYS C 1 191 ? 50.264 -1.747 21.800 1.00 22.99 191 LYS C O 1
ATOM 5636 N N . PRO C 1 192 ? 51.325 -2.867 20.171 1.00 21.99 192 PRO C N 1
ATOM 5637 C CA . PRO C 1 192 ? 50.115 -3.627 19.814 1.00 21.30 192 PRO C CA 1
ATOM 5638 C C . PRO C 1 192 ? 49.894 -4.805 20.761 1.00 20.74 192 PRO C C 1
ATOM 5639 O O . PRO C 1 192 ? 50.807 -5.202 21.484 1.00 20.01 192 PRO C O 1
ATOM 5643 N N . ASN C 1 193 ? 48.683 -5.356 20.770 1.00 22.18 193 ASN C N 1
ATOM 5644 C CA . ASN C 1 193 ? 48.401 -6.542 21.587 1.00 23.44 193 ASN C CA 1
ATOM 5645 C C . ASN C 1 193 ? 49.176 -7.606 20.825 1.00 23.50 193 ASN C C 1
ATOM 5646 O O . ASN C 1 193 ? 49.327 -7.490 19.609 1.00 23.90 193 ASN C O 1
ATOM 5651 N N . GLN C 1 194 ? 49.670 -8.638 21.497 1.00 25.24 194 GLN C N 1
ATOM 5652 C CA . GLN C 1 194 ? 50.445 -9.621 20.758 1.00 27.14 194 GLN C CA 1
ATOM 5653 C C . GLN C 1 194 ? 49.642 -10.259 19.632 1.00 28.80 194 GLN C C 1
ATOM 5654 O O . GLN C 1 194 ? 50.209 -10.645 18.610 1.00 28.17 194 GLN C O 1
ATOM 5660 N N . GLU C 1 195 ? 48.323 -10.346 19.801 1.00 30.56 195 GLU C N 1
ATOM 5661 C CA . GLU C 1 195 ? 47.477 -10.925 18.765 1.00 32.13 195 GLU C CA 1
ATOM 5662 C C . GLU C 1 195 ? 47.515 -10.037 17.529 1.00 32.14 195 GLU C C 1
ATOM 5663 O O . GLU C 1 195 ? 47.394 -10.528 16.409 1.00 32.32 195 GLU C O 1
ATOM 5669 N N . ASP C 1 196 ? 47.687 -8.732 17.731 1.00 30.22 196 ASP C N 1
ATOM 5670 C CA . ASP C 1 196 ? 47.694 -7.795 16.608 1.00 29.67 196 ASP C CA 1
ATOM 5671 C C . ASP C 1 196 ? 49.067 -7.434 16.060 1.00 28.73 196 ASP C C 1
ATOM 5672 O O . ASP C 1 196 ? 49.163 -6.781 15.023 1.00 28.46 196 ASP C O 1
ATOM 5677 N N . ALA C 1 197 ? 50.123 -7.881 16.732 1.00 28.79 197 ALA C N 1
ATOM 5678 C CA . ALA C 1 197 ? 51.486 -7.555 16.313 1.00 28.33 197 ALA C CA 1
ATOM 5679 C C . ALA C 1 197 ? 51.890 -8.110 14.951 1.00 28.14 197 ALA C C 1
ATOM 5680 O O . ALA C 1 197 ? 51.910 -9.316 14.740 1.00 28.95 197 ALA C O 1
ATOM 5682 N N . PRO C 1 198 ? 52.246 -7.222 14.013 1.00 27.70 198 PRO C N 1
ATOM 5683 C CA . PRO C 1 198 ? 52.653 -7.617 12.662 1.00 27.56 198 PRO C CA 1
ATOM 5684 C C . PRO C 1 198 ? 53.935 -8.461 12.551 1.00 27.83 198 PRO C C 1
ATOM 5685 O O . PRO C 1 198 ? 54.303 -8.887 11.449 1.00 27.64 198 PRO C O 1
ATOM 5689 N N . SER C 1 199 ? 54.612 -8.701 13.673 1.00 27.43 199 SER C N 1
ATOM 5690 C CA . SER C 1 199 ? 55.844 -9.504 13.669 1.00 26.46 199 SER C CA 1
ATOM 5691 C C . SER C 1 199 ? 56.477 -9.533 15.046 1.00 26.85 199 SER C C 1
ATOM 5692 O O . SER C 1 199 ? 55.919 -8.997 15.997 1.00 28.15 199 SER C O 1
ATOM 5695 N N . ASN C 1 200 ? 57.639 -10.165 15.164 1.00 26.34 200 ASN C N 1
ATOM 5696 C CA . ASN C 1 200 ? 58.319 -10.213 16.455 1.00 26.64 200 ASN C CA 1
ATOM 5697 C C . ASN C 1 200 ? 59.527 -9.276 16.439 1.00 24.58 200 ASN C C 1
ATOM 5698 O O . ASN C 1 200 ? 60.412 -9.368 17.291 1.00 24.91 200 ASN C O 1
ATOM 5703 N N . LEU C 1 201 ? 59.553 -8.376 15.459 1.00 22.79 201 LEU C N 1
ATOM 5704 C CA . LEU C 1 201 ? 60.642 -7.414 15.328 1.00 22.12 201 LEU C CA 1
ATOM 5705 C C . LEU C 1 201 ? 60.279 -6.133 16.072 1.00 21.32 201 LEU C C 1
ATOM 5706 O O . LEU C 1 201 ? 59.509 -5.311 15.569 1.00 20.33 201 LEU C O 1
ATOM 5711 N N . ALA C 1 202 ? 60.848 -5.972 17.267 1.00 19.77 202 ALA C N 1
ATOM 5712 C CA . ALA C 1 202 ? 60.566 -4.813 18.115 1.00 19.47 202 ALA C CA 1
ATOM 5713 C C . ALA C 1 202 ? 61.565 -3.660 17.997 1.00 18.77 202 ALA C C 1
ATOM 5714 O O . ALA C 1 202 ? 62.770 -3.872 17.928 1.00 21.11 202 ALA C O 1
ATOM 5716 N N . VAL C 1 203 ? 61.049 -2.437 18.000 1.00 17.48 203 VAL C N 1
ATOM 5717 C CA . VAL C 1 203 ? 61.882 -1.235 17.909 1.00 16.98 203 VAL C CA 1
ATOM 5718 C C . VAL C 1 203 ? 62.623 -0.997 19.223 1.00 16.33 203 VAL C C 1
ATOM 5719 O O . VAL C 1 203 ? 62.094 -1.288 20.294 1.00 15.90 203 VAL C O 1
ATOM 5723 N N . ILE C 1 204 ? 63.854 -0.502 19.156 1.00 15.03 204 ILE C N 1
ATOM 5724 C CA . ILE C 1 204 ? 64.555 -0.178 20.397 1.00 16.99 204 ILE C CA 1
ATOM 5725 C C . ILE C 1 204 ? 65.016 1.276 20.301 1.00 16.26 204 ILE C C 1
ATOM 5726 O O . ILE C 1 204 ? 65.099 1.829 19.209 1.00 16.75 204 ILE C O 1
ATOM 5731 N N . GLY C 1 205 ? 65.311 1.877 21.450 1.00 14.94 205 GLY C N 1
ATOM 5732 C CA . GLY C 1 205 ? 65.702 3.274 21.512 1.00 13.63 205 GLY C CA 1
ATOM 5733 C C . GLY C 1 205 ? 66.959 3.729 20.809 1.00 13.87 205 GLY C C 1
ATOM 5734 O O . GLY C 1 205 ? 67.875 4.252 21.442 1.00 13.43 205 GLY C O 1
ATOM 5735 N N . ARG C 1 206 ? 66.990 3.558 19.494 1.00 13.36 206 ARG C N 1
ATOM 5736 C CA . ARG C 1 206 ? 68.136 3.962 18.701 1.00 14.06 206 ARG C CA 1
ATOM 5737 C C . ARG C 1 206 ? 67.678 4.319 17.282 1.00 14.27 206 ARG C C 1
ATOM 5738 O O . ARG C 1 206 ? 67.145 3.481 16.559 1.00 14.98 206 ARG C O 1
ATOM 5746 N N . TYR C 1 207 ? 67.879 5.564 16.884 1.00 13.14 207 TYR C N 1
ATOM 5747 C CA . TYR C 1 207 ? 67.475 5.976 15.551 1.00 14.00 207 TYR C CA 1
ATOM 5748 C C . TYR C 1 207 ? 68.438 6.966 14.938 1.00 13.57 207 TYR C C 1
ATOM 5749 O O . TYR C 1 207 ? 69.209 7.629 15.635 1.00 14.75 207 TYR C O 1
ATOM 5758 N N . ILE C 1 208 ? 68.364 7.042 13.617 1.00 14.43 208 ILE C N 1
ATOM 5759 C CA . ILE C 1 208 ? 69.099 8.006 12.816 1.00 14.57 208 ILE C CA 1
ATOM 5760 C C . ILE C 1 208 ? 67.915 8.552 12.018 1.00 15.16 208 ILE C C 1
ATOM 5761 O O . ILE C 1 208 ? 67.227 7.785 11.345 1.00 13.88 208 ILE C O 1
ATOM 5766 N N . LEU C 1 209 ? 67.663 9.856 12.104 1.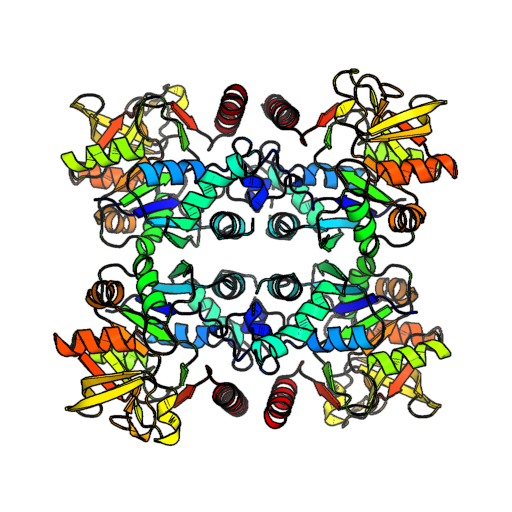00 15.51 209 LEU C N 1
ATOM 5767 C CA . LEU C 1 209 ? 66.529 10.450 11.403 1.00 15.83 209 LEU C CA 1
ATOM 5768 C C . LEU C 1 209 ? 66.907 11.593 10.462 1.00 17.23 209 LEU C C 1
ATOM 5769 O O . LEU C 1 209 ? 67.734 12.426 10.823 1.00 18.70 209 LEU C O 1
ATOM 5774 N N . THR C 1 210 ? 66.313 11.627 9.262 1.00 17.04 210 THR C N 1
ATOM 5775 C CA . THR C 1 210 ? 66.544 12.731 8.314 1.00 17.25 210 THR C CA 1
ATOM 5776 C C . THR C 1 210 ? 65.612 13.848 8.814 1.00 16.26 210 THR C C 1
ATOM 5777 O O . THR C 1 210 ? 64.521 13.572 9.305 1.00 15.17 210 THR C O 1
ATOM 5781 N N . PRO C 1 211 ? 66.039 15.119 8.704 1.00 16.20 211 PRO C N 1
ATOM 5782 C CA . PRO C 1 211 ? 65.224 16.251 9.180 1.00 15.80 211 PRO C CA 1
ATOM 5783 C C . PRO C 1 211 ? 63.824 16.498 8.630 1.00 16.86 211 PRO C C 1
ATOM 5784 O O . PRO C 1 211 ? 63.103 17.340 9.145 1.00 19.20 211 PRO C O 1
ATOM 5788 N N . ASP C 1 212 ? 63.414 15.788 7.591 1.00 16.99 212 ASP C N 1
ATOM 5789 C CA . ASP C 1 212 ? 62.046 15.978 7.120 1.00 17.29 212 ASP C CA 1
ATOM 5790 C C . ASP C 1 212 ? 61.126 15.389 8.209 1.00 18.65 212 ASP C C 1
ATOM 5791 O O . ASP C 1 212 ? 59.897 15.582 8.182 1.00 20.38 212 ASP C O 1
ATOM 5796 N N . ILE C 1 213 ? 61.723 14.680 9.172 1.00 15.28 213 ILE C N 1
ATOM 5797 C CA . ILE C 1 213 ? 60.949 14.094 10.254 1.00 15.25 213 ILE C CA 1
ATOM 5798 C C . ILE C 1 213 ? 60.294 15.160 11.144 1.00 17.36 213 ILE C C 1
ATOM 5799 O O . ILE C 1 213 ? 59.236 14.918 11.739 1.00 17.62 213 ILE C O 1
ATOM 5804 N N . PHE C 1 214 ? 60.911 16.336 11.230 1.00 17.46 214 PHE C N 1
ATOM 5805 C CA . PHE C 1 214 ? 60.370 17.408 12.070 1.00 18.84 214 PHE C CA 1
ATOM 5806 C C . PHE C 1 214 ? 59.055 17.955 11.549 1.00 19.44 214 PHE C C 1
ATOM 5807 O O . PHE C 1 214 ? 58.118 18.155 12.312 1.00 19.26 214 PHE C O 1
ATOM 5815 N N . GLU C 1 215 ? 58.984 18.198 10.246 1.00 21.93 215 GLU C N 1
ATOM 5816 C CA . GLU C 1 215 ? 57.747 18.689 9.644 1.00 22.64 215 GLU C CA 1
ATOM 5817 C C . GLU C 1 215 ? 56.664 17.611 9.808 1.00 21.82 215 GLU C C 1
ATOM 5818 O O . GLU C 1 215 ? 55.494 17.922 10.010 1.00 20.98 215 GLU C O 1
ATOM 5824 N N . ILE C 1 216 ? 57.061 16.344 9.732 1.00 20.35 216 ILE C N 1
ATOM 5825 C CA . ILE C 1 216 ? 56.107 15.254 9.906 1.00 19.04 216 ILE C CA 1
ATOM 5826 C C . ILE C 1 216 ? 55.588 15.198 11.344 1.00 18.42 216 ILE C C 1
ATOM 5827 O O . ILE C 1 216 ? 54.400 14.939 11.572 1.00 18.15 216 ILE C O 1
ATOM 5832 N N . LEU C 1 217 ? 56.470 15.426 12.316 1.00 17.79 217 LEU C N 1
ATOM 5833 C CA . LEU C 1 217 ? 56.053 15.399 13.716 1.00 18.36 217 LEU C CA 1
ATOM 5834 C C . LEU C 1 217 ? 55.034 16.509 14.000 1.00 20.27 217 LEU C C 1
ATOM 5835 O O . LEU C 1 217 ? 54.037 16.290 14.693 1.00 18.65 217 LEU C O 1
ATOM 5840 N N . SER C 1 218 ? 55.282 17.698 13.453 1.00 21.71 218 SER C N 1
ATOM 5841 C CA . SER C 1 218 ? 54.393 18.841 13.676 1.00 24.92 218 SER C CA 1
ATOM 5842 C C . SER C 1 218 ? 52.946 18.571 13.259 1.00 25.81 218 SER C C 1
ATOM 5843 O O . SER C 1 218 ? 52.032 19.256 13.706 1.00 26.15 218 SER C O 1
ATOM 5846 N N . GLU C 1 219 ? 52.729 17.574 12.412 1.00 25.95 219 GLU C N 1
ATOM 5847 C CA . GLU C 1 219 ? 51.370 17.260 12.009 1.00 27.09 219 GLU C CA 1
ATOM 5848 C C . GLU C 1 219 ? 50.970 15.867 12.487 1.00 26.33 219 GLU C C 1
ATOM 5849 O O . GLU C 1 219 ? 49.971 15.314 12.037 1.00 25.20 219 GLU C O 1
ATOM 5855 N N . THR C 1 220 ? 51.763 15.297 13.391 1.00 26.07 220 THR C N 1
ATOM 5856 C CA . THR C 1 220 ? 51.447 13.977 13.935 1.00 26.06 220 THR C CA 1
ATOM 5857 C C . THR C 1 220 ? 50.619 14.133 15.217 1.00 25.73 220 THR C C 1
ATOM 5858 O O . THR C 1 220 ? 51.091 14.681 16.215 1.00 25.56 220 THR C O 1
ATOM 5862 N N . LYS C 1 221 ? 49.375 13.667 15.160 1.00 25.38 221 LYS C N 1
ATOM 5863 C CA . LYS C 1 221 ? 48.441 13.717 16.280 1.00 25.05 221 LYS C CA 1
ATOM 5864 C C . LYS C 1 221 ? 48.758 12.693 17.380 1.00 24.21 221 LYS C C 1
ATOM 5865 O O . LYS C 1 221 ? 49.506 11.735 17.170 1.00 23.62 221 LYS C O 1
ATOM 5871 N N . PRO C 1 222 ? 48.182 12.888 18.571 1.00 23.12 222 PRO C N 1
ATOM 5872 C CA . PRO C 1 222 ? 48.435 11.951 19.668 1.00 23.78 222 PRO C CA 1
ATOM 5873 C C . PRO C 1 222 ? 47.908 10.551 19.344 1.00 24.28 222 PRO C C 1
ATOM 5874 O O . PRO C 1 222 ? 46.853 10.401 18.719 1.00 23.83 222 PRO C O 1
ATOM 5878 N N . GLY C 1 223 ? 48.650 9.535 19.775 1.00 22.74 223 GLY C N 1
ATOM 5879 C CA . GLY C 1 223 ? 48.247 8.164 19.530 1.00 22.92 223 GLY C CA 1
ATOM 5880 C C . GLY C 1 223 ? 48.179 7.355 20.814 1.00 22.80 223 GLY C C 1
ATOM 5881 O O . GLY C 1 223 ? 47.476 7.732 21.754 1.00 21.74 223 GLY C O 1
ATOM 5882 N N . LYS C 1 224 ? 48.898 6.237 20.844 1.00 21.93 224 LYS C N 1
ATOM 5883 C CA . LYS C 1 224 ? 48.942 5.368 22.020 1.00 24.29 224 LYS C CA 1
ATOM 5884 C C . LYS C 1 224 ? 49.168 6.198 23.291 1.00 24.57 224 LYS C C 1
ATOM 5885 O O . LYS C 1 224 ? 50.066 7.050 23.331 1.00 24.36 224 LYS C O 1
ATOM 5891 N N . ASN C 1 225 ? 48.353 5.948 24.318 1.00 23.81 225 ASN C N 1
ATOM 5892 C CA . ASN C 1 225 ? 48.462 6.653 25.599 1.00 23.83 225 ASN C CA 1
ATOM 5893 C C . ASN C 1 225 ? 48.334 8.166 25.454 1.00 23.44 225 ASN C C 1
ATOM 5894 O O . ASN C 1 225 ? 48.812 8.923 26.295 1.00 23.01 225 ASN C O 1
ATOM 5899 N N . ASN C 1 226 ? 47.698 8.602 24.375 1.00 23.11 226 ASN C N 1
ATOM 5900 C CA . ASN C 1 226 ? 47.494 10.020 24.123 1.00 23.81 226 ASN C CA 1
ATOM 5901 C C . ASN C 1 226 ? 48.812 10.788 24.028 1.00 23.26 226 ASN C C 1
ATOM 5902 O O . ASN C 1 226 ? 48.891 11.957 24.409 1.00 22.93 226 ASN C O 1
ATOM 5907 N N . GLU C 1 227 ? 49.835 10.130 23.490 1.00 22.23 227 GLU C N 1
ATOM 5908 C CA . GLU C 1 227 ? 51.157 10.739 23.332 1.00 21.56 227 GLU C CA 1
ATOM 5909 C C . GLU C 1 227 ? 51.598 10.775 21.867 1.00 19.87 227 GLU C C 1
ATOM 5910 O O . GLU C 1 227 ? 51.356 9.836 21.111 1.00 19.05 227 GLU C O 1
ATOM 5916 N N . ILE C 1 228 ? 52.245 11.862 21.469 1.00 18.50 228 ILE C N 1
ATOM 5917 C CA . ILE C 1 228 ? 52.734 11.981 20.100 1.00 18.12 228 ILE C CA 1
ATOM 5918 C C . ILE C 1 228 ? 53.909 11.023 19.996 1.00 17.82 228 ILE C C 1
ATOM 5919 O O . ILE C 1 228 ? 54.979 11.253 20.588 1.00 16.38 228 ILE C O 1
ATOM 5924 N N . GLN C 1 229 ? 53.691 9.953 19.239 1.00 16.59 229 GLN C N 1
ATOM 5925 C CA . GLN C 1 229 ? 54.669 8.882 19.070 1.00 15.98 229 GLN C CA 1
ATOM 5926 C C . GLN C 1 229 ? 55.574 9.046 17.870 1.00 15.80 229 GLN C C 1
ATOM 5927 O O . GLN C 1 229 ? 55.115 9.354 16.773 1.00 16.84 229 GLN C O 1
ATOM 5933 N N . ILE C 1 230 ? 56.863 8.819 18.075 1.00 16.68 230 ILE C N 1
ATOM 5934 C CA . ILE C 1 230 ? 57.824 8.924 16.992 1.00 15.07 230 ILE C CA 1
ATOM 5935 C C . ILE C 1 230 ? 57.530 7.779 16.024 1.00 14.14 230 ILE C C 1
ATOM 5936 O O . ILE C 1 230 ? 57.840 7.857 14.836 1.00 14.57 230 ILE C O 1
ATOM 5941 N N . THR C 1 231 ? 56.907 6.725 16.541 1.00 13.52 231 THR C N 1
ATOM 5942 C CA . THR C 1 231 ? 56.542 5.571 15.721 1.00 15.80 231 THR C CA 1
ATOM 5943 C C . THR C 1 231 ? 55.584 5.955 14.591 1.00 17.25 231 THR C C 1
ATOM 5944 O O . THR C 1 231 ? 55.790 5.557 13.441 1.00 19.52 231 THR C O 1
ATOM 5948 N N . ASP C 1 232 ? 54.544 6.723 14.913 1.00 16.92 232 ASP C N 1
ATOM 5949 C CA . ASP C 1 232 ? 53.581 7.154 13.901 1.00 18.30 232 ASP C CA 1
ATOM 5950 C C . ASP C 1 232 ? 54.227 8.088 12.886 1.00 18.40 232 ASP C C 1
ATOM 5951 O O . ASP C 1 232 ? 53.887 8.042 11.705 1.00 17.26 232 ASP C O 1
ATOM 5956 N N . ALA C 1 233 ? 55.147 8.941 13.341 1.00 17.98 233 ALA C N 1
ATOM 5957 C CA . ALA C 1 233 ? 55.838 9.849 12.423 1.00 17.76 233 ALA C CA 1
ATOM 5958 C C . ALA C 1 233 ? 56.680 9.013 11.456 1.00 16.20 233 ALA C C 1
ATOM 5959 O O . ALA C 1 233 ? 56.727 9.271 10.255 1.00 17.00 233 ALA C O 1
ATOM 5961 N N . LEU C 1 234 ? 57.344 8.002 11.995 1.00 15.83 234 LEU C N 1
ATOM 5962 C CA . LEU C 1 234 ? 58.170 7.125 11.176 1.00 16.90 234 LEU C CA 1
ATOM 5963 C C . LEU C 1 234 ? 57.294 6.304 10.221 1.00 17.57 234 LEU C C 1
ATOM 5964 O O . LEU C 1 234 ? 57.675 6.042 9.084 1.00 17.50 234 LEU C O 1
ATOM 5969 N N . ARG C 1 235 ? 56.124 5.894 10.689 1.00 17.50 235 ARG C N 1
ATOM 5970 C CA . ARG C 1 235 ? 55.202 5.147 9.846 1.00 20.32 235 ARG C CA 1
ATOM 5971 C C . ARG C 1 235 ? 54.824 6.033 8.644 1.00 20.57 235 ARG C C 1
ATOM 5972 O O . ARG C 1 235 ? 54.741 5.569 7.511 1.00 20.47 235 ARG C O 1
ATOM 5980 N N . THR C 1 236 ? 54.606 7.317 8.900 1.00 20.93 236 THR C N 1
ATOM 5981 C CA . THR C 1 236 ? 54.255 8.254 7.839 1.00 20.61 236 THR C CA 1
ATOM 5982 C C . THR C 1 236 ? 55.413 8.419 6.853 1.00 20.86 236 THR C C 1
ATOM 5983 O O . THR C 1 236 ? 55.214 8.404 5.638 1.00 22.24 236 THR C O 1
ATOM 5987 N N . GLN C 1 237 ? 56.622 8.576 7.383 1.00 20.69 237 GLN C N 1
ATOM 5988 C CA . GLN C 1 237 ? 57.804 8.752 6.548 1.00 19.80 237 GLN C CA 1
ATOM 5989 C C . GLN C 1 237 ? 58.018 7.508 5.692 1.00 19.45 237 GLN C C 1
ATOM 5990 O O . GLN C 1 237 ? 58.292 7.602 4.496 1.00 19.99 237 GLN C O 1
ATOM 5996 N N . ALA C 1 238 ? 57.884 6.349 6.327 1.00 19.68 238 ALA C N 1
ATOM 5997 C CA . ALA C 1 238 ? 58.057 5.055 5.682 1.00 21.54 238 ALA C CA 1
ATOM 5998 C C . ALA C 1 238 ? 57.057 4.811 4.542 1.00 23.86 238 ALA C C 1
ATOM 5999 O O . ALA C 1 238 ? 57.241 3.910 3.727 1.00 23.55 238 ALA C O 1
ATOM 6001 N N . LYS C 1 239 ? 55.993 5.600 4.489 1.00 24.82 239 LYS C N 1
ATOM 6002 C CA . LYS C 1 239 ? 55.031 5.440 3.420 1.00 26.40 239 LYS C CA 1
ATOM 6003 C C . LYS C 1 239 ? 55.244 6.458 2.291 1.00 27.38 239 LYS C C 1
ATOM 6004 O O . LYS C 1 239 ? 54.600 6.371 1.249 1.00 28.36 239 LYS C O 1
ATOM 6010 N N . ARG C 1 240 ? 56.153 7.414 2.488 1.00 26.79 240 ARG C N 1
ATOM 6011 C CA . ARG C 1 240 ? 56.449 8.416 1.453 1.00 27.21 240 ARG C CA 1
ATOM 6012 C C . ARG C 1 240 ? 57.716 8.029 0.701 1.00 27.08 240 ARG C C 1
ATOM 6013 O O . ARG C 1 240 ? 57.823 8.198 -0.512 1.00 27.71 240 ARG C O 1
ATOM 6021 N N . LYS C 1 241 ? 58.688 7.531 1.451 1.00 26.88 241 LYS C N 1
ATOM 6022 C CA . LYS C 1 241 ? 59.954 7.099 0.887 1.00 24.74 241 LYS C CA 1
ATOM 6023 C C . LYS C 1 241 ? 60.420 5.939 1.738 1.00 24.70 241 LYS C C 1
ATOM 6024 O O . LYS C 1 241 ? 59.813 5.635 2.769 1.00 26.34 241 LYS C O 1
ATOM 6030 N N . ARG C 1 242 ? 61.492 5.288 1.320 1.00 22.96 242 ARG C N 1
ATOM 6031 C CA . ARG C 1 242 ? 62.003 4.156 2.070 1.00 24.52 242 ARG C CA 1
ATOM 6032 C C . ARG C 1 242 ? 62.795 4.557 3.316 1.00 22.88 242 ARG C C 1
ATOM 6033 O O . ARG C 1 242 ? 63.520 5.551 3.303 1.00 23.44 242 ARG C O 1
ATOM 6041 N N . ILE C 1 243 ? 62.607 3.803 4.400 1.00 20.89 243 ILE C N 1
ATOM 6042 C CA . ILE C 1 243 ? 63.363 3.991 5.651 1.00 19.98 243 ILE C CA 1
ATOM 6043 C C . ILE C 1 243 ? 63.611 2.550 6.105 1.00 20.77 243 ILE C C 1
ATOM 6044 O O . ILE C 1 243 ? 62.803 1.661 5.827 1.00 21.92 243 ILE C O 1
ATOM 6049 N N . ILE C 1 244 ? 64.714 2.299 6.793 1.00 19.87 244 ILE C N 1
ATOM 6050 C CA . ILE C 1 244 ? 65.024 0.932 7.174 1.00 18.83 244 ILE C CA 1
ATOM 6051 C C . ILE C 1 244 ? 65.092 0.633 8.666 1.00 19.46 244 ILE C C 1
ATOM 6052 O O . ILE C 1 244 ? 65.285 1.525 9.492 1.00 19.52 244 ILE C O 1
ATOM 6057 N N . ALA C 1 245 ? 64.912 -0.640 8.991 1.00 17.84 245 ALA C N 1
ATOM 6058 C CA . ALA C 1 245 ? 64.973 -1.131 10.359 1.00 18.39 245 ALA C CA 1
ATOM 6059 C C . ALA C 1 245 ? 66.213 -2.017 10.417 1.00 19.32 245 ALA C C 1
ATOM 6060 O O . ALA C 1 245 ? 66.481 -2.789 9.488 1.00 19.51 245 ALA C O 1
ATOM 6062 N N . TYR C 1 246 ? 66.966 -1.917 11.506 1.00 19.71 246 TYR C N 1
ATOM 6063 C CA . TYR C 1 246 ? 68.203 -2.679 11.631 1.00 19.49 246 TYR C CA 1
ATOM 6064 C C . TYR C 1 246 ? 68.350 -3.535 12.888 1.00 19.85 246 TYR C C 1
ATOM 6065 O O . TYR C 1 246 ? 68.324 -3.014 14.018 1.00 17.93 246 TYR C O 1
ATOM 6074 N N . GLN C 1 247 ? 68.498 -4.847 12.679 1.00 20.64 247 GLN C N 1
ATOM 6075 C CA . GLN C 1 247 ? 68.689 -5.800 13.775 1.00 21.24 247 GLN C CA 1
ATOM 6076 C C . GLN C 1 247 ? 70.155 -5.719 14.160 1.00 22.43 247 GLN C C 1
ATOM 6077 O O . GLN C 1 247 ? 71.005 -6.432 13.611 1.00 21.61 247 GLN C O 1
ATOM 6083 N N . PHE C 1 248 ? 70.435 -4.824 15.098 1.00 22.23 248 PHE C N 1
ATOM 6084 C CA . PHE C 1 248 ? 71.781 -4.575 15.601 1.00 22.24 248 PHE C CA 1
ATOM 6085 C C . PHE C 1 248 ? 72.389 -5.775 16.319 1.00 22.65 248 PHE C C 1
ATOM 6086 O O . PHE C 1 248 ? 71.682 -6.650 16.820 1.00 21.09 248 PHE C O 1
ATOM 6094 N N . LYS C 1 249 ? 73.713 -5.777 16.379 1.00 24.83 249 LYS C N 1
ATOM 6095 C CA . LYS C 1 249 ? 74.474 -6.813 17.064 1.00 26.68 249 LYS C CA 1
ATOM 6096 C C . LYS C 1 249 ? 74.862 -6.229 18.430 1.00 27.00 249 LYS C C 1
ATOM 6097 O O . LYS C 1 249 ? 75.396 -5.117 18.513 1.00 26.95 249 LYS C O 1
ATOM 6103 N N . GLY C 1 250 ? 74.567 -6.967 19.496 1.00 26.67 250 GLY C N 1
ATOM 6104 C CA . GLY C 1 250 ? 74.879 -6.502 20.839 1.00 26.45 250 GLY C CA 1
ATOM 6105 C C . GLY C 1 250 ? 73.800 -6.862 21.850 1.00 26.40 250 GLY C C 1
ATOM 6106 O O . GLY C 1 250 ? 72.723 -7.337 21.481 1.00 27.74 250 GLY C O 1
ATOM 6107 N N . LYS C 1 251 ? 74.080 -6.634 23.130 1.00 25.86 251 LYS C N 1
ATOM 6108 C CA . LYS C 1 251 ? 73.127 -6.937 24.195 1.00 25.18 251 LYS C CA 1
ATOM 6109 C C . LYS C 1 251 ? 72.351 -5.700 24.656 1.00 25.43 251 LYS C C 1
ATOM 6110 O O . LYS C 1 251 ? 72.929 -4.647 24.927 1.00 25.17 251 LYS C O 1
ATOM 6116 N N . ARG C 1 252 ? 71.035 -5.831 24.747 1.00 24.35 252 ARG C N 1
ATOM 6117 C CA . ARG C 1 252 ? 70.207 -4.725 25.188 1.00 24.66 252 ARG C CA 1
ATOM 6118 C C . ARG C 1 252 ? 69.354 -5.083 26.409 1.00 24.61 252 ARG C C 1
ATOM 6119 O O . ARG C 1 252 ? 68.728 -6.140 26.453 1.00 24.98 252 ARG C O 1
ATOM 6127 N N . TYR C 1 253 ? 69.344 -4.191 27.397 1.00 24.01 253 TYR C N 1
ATOM 6128 C CA . TYR C 1 253 ? 68.525 -4.357 28.593 1.00 22.68 253 TYR C CA 1
ATOM 6129 C C . TYR C 1 253 ? 67.510 -3.216 28.579 1.00 21.72 253 TYR C C 1
ATOM 6130 O O . TYR C 1 253 ? 67.870 -2.063 28.342 1.00 20.67 253 TYR C O 1
ATOM 6139 N N . ASP C 1 254 ? 66.244 -3.533 28.822 1.00 21.18 254 ASP C N 1
ATOM 6140 C CA . ASP C 1 254 ? 65.208 -2.505 28.854 1.00 20.75 254 ASP C CA 1
ATOM 6141 C C . ASP C 1 254 ? 65.164 -1.949 30.262 1.00 19.50 254 ASP C C 1
ATOM 6142 O O . ASP C 1 254 ? 64.353 -2.371 31.076 1.00 18.09 254 ASP C O 1
ATOM 6147 N N . CYS C 1 255 ? 66.050 -1.001 30.541 1.00 19.81 255 CYS C N 1
ATOM 6148 C CA . CYS C 1 255 ? 66.135 -0.396 31.858 1.00 19.57 255 CYS C CA 1
ATOM 6149 C C . CYS C 1 255 ? 65.014 0.605 32.112 1.00 20.39 255 CYS C C 1
ATOM 6150 O O . CYS C 1 255 ? 64.971 1.251 33.154 1.00 19.95 255 CYS C O 1
ATOM 6153 N N . GLY C 1 256 ? 64.114 0.733 31.140 1.00 20.87 256 GLY C N 1
ATOM 6154 C CA . GLY C 1 256 ? 62.961 1.592 31.304 1.00 19.75 256 GLY C CA 1
ATOM 6155 C C . GLY C 1 256 ? 61.993 0.725 32.096 1.00 21.70 256 GLY C C 1
ATOM 6156 O O . GLY C 1 256 ? 60.958 1.181 32.566 1.00 22.50 256 GLY C O 1
ATOM 6157 N N . SER C 1 257 ? 62.355 -0.546 32.245 1.00 21.41 257 SER C N 1
ATOM 6158 C CA . SER C 1 257 ? 61.551 -1.512 32.980 1.00 23.88 257 SER C CA 1
ATOM 6159 C C . SER C 1 257 ? 62.303 -1.865 34.258 1.00 25.12 257 SER C C 1
ATOM 6160 O O . SER C 1 257 ? 63.534 -1.871 34.270 1.00 26.64 257 SER C O 1
ATOM 6163 N N . VAL C 1 258 ? 61.585 -2.156 35.335 1.00 25.42 258 VAL C N 1
ATOM 6164 C CA . VAL C 1 258 ? 62.275 -2.485 36.571 1.00 27.50 258 VAL C CA 1
ATOM 6165 C C . VAL C 1 258 ? 63.002 -3.808 36.401 1.00 27.09 258 VAL C C 1
ATOM 6166 O O . VAL C 1 258 ? 64.114 -3.979 36.893 1.00 27.34 258 VAL C O 1
ATOM 6170 N N . GLU C 1 259 ? 62.384 -4.728 35.667 1.00 28.56 259 GLU C N 1
ATOM 6171 C CA . GLU C 1 259 ? 62.980 -6.039 35.423 1.00 28.54 259 GLU C CA 1
ATOM 6172 C C . GLU C 1 259 ? 64.331 -5.867 34.749 1.00 26.67 259 GLU C C 1
ATOM 6173 O O . GLU C 1 259 ? 65.335 -6.415 35.203 1.00 26.77 259 GLU C O 1
ATOM 6179 N N . GLY C 1 260 ? 64.349 -5.089 33.670 1.00 25.92 260 GLY C N 1
ATOM 6180 C CA . GLY C 1 260 ? 65.585 -4.846 32.945 1.00 24.32 260 GLY C CA 1
ATOM 6181 C C . GLY C 1 260 ? 66.625 -4.122 33.784 1.00 23.64 260 GLY C C 1
ATOM 6182 O O . GLY C 1 260 ? 67.823 -4.421 33.707 1.00 23.63 260 GLY C O 1
ATOM 6183 N N . TYR C 1 261 ? 66.175 -3.167 34.587 1.00 21.29 261 TYR C N 1
ATOM 6184 C CA . TYR C 1 261 ? 67.086 -2.414 35.437 1.00 21.76 261 TYR C CA 1
ATOM 6185 C C . TYR C 1 261 ? 67.901 -3.352 36.344 1.00 21.91 261 TYR C C 1
ATOM 6186 O O . TYR C 1 261 ? 69.137 -3.256 36.441 1.00 20.08 261 TYR C O 1
ATOM 6195 N N . ILE C 1 262 ? 67.199 -4.264 37.001 1.00 21.76 262 ILE C N 1
ATOM 6196 C CA . ILE C 1 262 ? 67.848 -5.205 37.898 1.00 23.90 262 ILE C CA 1
ATOM 6197 C C . ILE C 1 262 ? 68.775 -6.166 37.165 1.00 24.23 262 ILE C C 1
ATOM 6198 O O . ILE C 1 262 ? 69.904 -6.408 37.617 1.00 23.39 262 ILE C O 1
ATOM 6203 N N . GLU C 1 263 ? 68.319 -6.713 36.039 1.00 24.43 263 GLU C N 1
ATOM 6204 C CA . GLU C 1 263 ? 69.171 -7.642 35.318 1.00 25.06 263 GLU C CA 1
ATOM 6205 C C . GLU C 1 263 ? 70.430 -6.969 34.800 1.00 23.84 263 GLU C C 1
ATOM 6206 O O . GLU C 1 263 ? 71.485 -7.590 34.755 1.00 25.73 263 GLU C O 1
ATOM 6212 N N . ALA C 1 264 ? 70.337 -5.695 34.433 1.00 23.52 264 ALA C N 1
ATOM 6213 C CA . ALA C 1 264 ? 71.513 -4.977 33.935 1.00 21.73 264 ALA C CA 1
ATOM 6214 C C . ALA C 1 264 ? 72.479 -4.751 35.101 1.00 21.12 264 ALA C C 1
ATOM 6215 O O . ALA C 1 264 ? 73.700 -4.900 34.963 1.00 20.25 264 ALA C O 1
ATOM 6217 N N . SER C 1 265 ? 71.913 -4.378 36.245 1.00 19.87 265 SER C N 1
ATOM 6218 C CA . SER C 1 265 ? 72.690 -4.132 37.446 1.00 21.33 265 SER C CA 1
ATOM 6219 C C . SER C 1 265 ? 73.421 -5.409 37.883 1.00 21.14 265 SER C C 1
ATOM 6220 O O . SER C 1 265 ? 74.614 -5.384 38.175 1.00 20.76 265 SER C O 1
ATOM 6223 N N . ASN C 1 266 ? 72.701 -6.521 37.928 1.00 21.96 266 ASN C N 1
ATOM 6224 C CA . ASN C 1 266 ? 73.314 -7.785 38.318 1.00 25.42 266 ASN C CA 1
ATOM 6225 C C . ASN C 1 266 ? 74.402 -8.209 37.329 1.00 25.89 266 ASN C C 1
ATOM 6226 O O . ASN C 1 266 ? 75.476 -8.681 37.724 1.00 22.95 266 ASN C O 1
ATOM 6231 N N . ALA C 1 267 ? 74.123 -8.031 36.043 1.00 25.82 267 ALA C N 1
ATOM 6232 C CA . ALA C 1 267 ? 75.095 -8.397 35.026 1.00 29.25 267 ALA C CA 1
ATOM 6233 C C . ALA C 1 267 ? 76.374 -7.603 35.271 1.00 30.03 267 ALA C C 1
ATOM 6234 O O . ALA C 1 267 ? 77.471 -8.161 35.348 1.00 31.17 267 ALA C O 1
ATOM 6236 N N . TYR C 1 268 ? 76.221 -6.294 35.411 1.00 29.91 268 TYR C N 1
ATOM 6237 C CA . TYR C 1 268 ? 77.361 -5.430 35.648 1.00 30.85 268 TYR C CA 1
ATOM 6238 C C . TYR C 1 268 ? 78.156 -5.897 36.864 1.00 32.10 268 TYR C C 1
ATOM 6239 O O . TYR C 1 268 ? 79.386 -5.962 36.823 1.00 31.72 268 TYR C O 1
ATOM 6248 N N . TYR C 1 269 ? 77.444 -6.213 37.943 1.00 33.92 269 TYR C N 1
ATOM 6249 C CA . TYR C 1 269 ? 78.067 -6.669 39.187 1.00 36.75 269 TYR C CA 1
ATOM 6250 C C . TYR C 1 269 ? 78.989 -7.867 38.953 1.00 38.65 269 TYR C C 1
ATOM 6251 O O . TYR C 1 269 ? 80.113 -7.911 39.456 1.00 38.69 269 TYR C O 1
ATOM 6260 N N . LYS C 1 270 ? 78.507 -8.840 38.189 1.00 40.33 270 LYS C N 1
ATOM 6261 C CA . LYS C 1 270 ? 79.298 -10.020 37.892 1.00 42.83 270 LYS C CA 1
ATOM 6262 C C . LYS C 1 270 ? 80.496 -9.632 37.037 1.00 44.20 270 LYS C C 1
ATOM 6263 O O . LYS C 1 270 ? 81.616 -10.067 37.300 1.00 44.86 270 LYS C O 1
ATOM 6269 N N . LYS C 1 271 ? 80.266 -8.798 36.028 1.00 45.53 271 LYS C N 1
ATOM 6270 C CA . LYS C 1 271 ? 81.356 -8.353 35.170 1.00 47.52 271 LYS C CA 1
ATOM 6271 C C . LYS C 1 271 ? 82.429 -7.699 36.036 1.00 49.25 271 LYS C C 1
ATOM 6272 O O . LYS C 1 271 ? 83.617 -8.000 35.900 1.00 49.89 271 LYS C O 1
ATOM 6278 N N . ARG C 1 272 ? 82.004 -6.807 36.929 1.00 50.12 272 ARG C N 1
ATOM 6279 C CA . ARG C 1 272 ? 82.926 -6.107 37.822 1.00 50.83 272 ARG C CA 1
ATOM 6280 C C . ARG C 1 272 ? 83.799 -7.114 38.575 1.00 51.82 272 ARG C C 1
ATOM 6281 O O . ARG C 1 272 ? 84.769 -6.747 39.232 1.00 52.43 272 ARG C O 1
ATOM 6289 N N . LEU C 1 273 ? 83.450 -8.392 38.465 1.00 52.23 273 LEU C N 1
ATOM 6290 C CA . LEU C 1 273 ? 84.206 -9.460 39.110 1.00 51.89 273 LEU C CA 1
ATOM 6291 C C . LEU C 1 273 ? 85.001 -10.220 38.041 1.00 52.53 273 LEU C C 1
ATOM 6292 O O . LEU C 1 273 ? 86.032 -9.736 37.549 1.00 51.93 273 LEU C O 1
ATOM 6297 N N . MET D 1 1 ? 62.482 13.828 75.166 1.00 37.86 1 MET D N 1
ATOM 6298 C CA . MET D 1 1 ? 62.698 12.740 74.170 1.00 37.18 1 MET D CA 1
ATOM 6299 C C . MET D 1 1 ? 63.623 13.210 73.041 1.00 35.06 1 MET D C 1
ATOM 6300 O O . MET D 1 1 ? 64.115 14.344 73.060 1.00 34.08 1 MET D O 1
ATOM 6305 N N . ILE D 1 2 ? 63.862 12.333 72.068 1.00 30.36 2 ILE D N 1
ATOM 6306 C CA . ILE D 1 2 ? 64.729 12.651 70.942 1.00 27.18 2 ILE D CA 1
ATOM 6307 C C . ILE D 1 2 ? 63.882 13.218 69.816 1.00 26.52 2 ILE D C 1
ATOM 6308 O O . ILE D 1 2 ? 63.065 12.503 69.241 1.00 27.44 2 ILE D O 1
ATOM 6313 N N . LYS D 1 3 ? 64.072 14.494 69.495 1.00 26.15 3 LYS D N 1
ATOM 6314 C CA . LYS D 1 3 ? 63.307 15.129 68.423 1.00 26.03 3 LYS D CA 1
ATOM 6315 C C . LYS D 1 3 ? 64.100 15.360 67.129 1.00 25.21 3 LYS D C 1
ATOM 6316 O O . LYS D 1 3 ? 63.507 15.499 66.044 1.00 25.40 3 LYS D O 1
ATOM 6322 N N . LYS D 1 4 ? 65.429 15.410 67.238 1.00 21.82 4 LYS D N 1
ATOM 6323 C CA . LYS D 1 4 ? 66.276 15.634 66.065 1.00 19.00 4 LYS D CA 1
ATOM 6324 C C . LYS D 1 4 ? 67.058 14.378 65.702 1.00 17.82 4 LYS D C 1
ATOM 6325 O O . LYS D 1 4 ? 67.372 13.560 66.557 1.00 16.45 4 LYS D O 1
ATOM 6331 N N . CYS D 1 5 ? 67.375 14.233 64.423 1.00 16.15 5 CYS D N 1
ATOM 6332 C CA . CYS D 1 5 ? 68.156 13.099 63.963 1.00 15.55 5 CYS D CA 1
ATOM 6333 C C . CYS D 1 5 ? 69.123 13.646 62.946 1.00 15.78 5 CYS D C 1
ATOM 6334 O O . CYS D 1 5 ? 68.708 14.245 61.963 1.00 16.47 5 CYS D O 1
ATOM 6337 N N . LEU D 1 6 ? 70.412 13.451 63.194 1.00 16.65 6 LEU D N 1
ATOM 6338 C CA . LEU D 1 6 ? 71.448 13.945 62.302 1.00 16.96 6 LEU D CA 1
ATOM 6339 C C . LEU D 1 6 ? 71.706 12.928 61.201 1.00 17.59 6 LEU D C 1
ATOM 6340 O O . LEU D 1 6 ? 71.863 11.735 61.486 1.00 17.11 6 LEU D O 1
ATOM 6345 N N . PHE D 1 7 ? 71.760 13.392 59.953 1.00 16.60 7 PHE D N 1
ATOM 6346 C CA . PHE D 1 7 ? 72.035 12.494 58.836 1.00 16.92 7 PHE D CA 1
ATOM 6347 C C . PHE D 1 7 ? 73.329 12.897 58.120 1.00 16.47 7 PHE D C 1
ATOM 6348 O O . PHE D 1 7 ? 73.332 13.818 57.305 1.00 17.93 7 PHE D O 1
ATOM 6356 N N . PRO D 1 8 ? 74.448 12.239 58.437 1.00 16.12 8 PRO D N 1
ATOM 6357 C CA . PRO D 1 8 ? 75.672 12.626 57.730 1.00 16.87 8 PRO D CA 1
ATOM 6358 C C . PRO D 1 8 ? 75.503 12.218 56.260 1.00 17.39 8 PRO D C 1
ATOM 6359 O O . PRO D 1 8 ? 75.164 11.065 55.963 1.00 17.20 8 PRO D O 1
ATOM 6363 N N . ALA D 1 9 ? 75.723 13.155 55.345 1.00 17.03 9 ALA D N 1
ATOM 6364 C CA . ALA D 1 9 ? 75.592 12.851 53.925 1.00 17.75 9 ALA D CA 1
ATOM 6365 C C . ALA D 1 9 ? 76.625 13.626 53.091 1.00 19.15 9 ALA D C 1
ATOM 6366 O O . ALA D 1 9 ? 76.322 14.142 52.005 1.00 17.82 9 ALA D O 1
ATOM 6368 N N . ALA D 1 10 ? 77.857 13.675 53.587 1.00 19.68 10 ALA D N 1
ATOM 6369 C CA . ALA D 1 10 ? 78.902 14.412 52.895 1.00 21.06 10 ALA D CA 1
ATOM 6370 C C . ALA D 1 10 ? 80.194 13.621 52.597 1.00 21.94 10 ALA D C 1
ATOM 6371 O O . ALA D 1 10 ? 81.251 14.215 52.357 1.00 23.07 10 ALA D O 1
ATOM 6373 N N . GLY D 1 11 ? 80.116 12.291 52.613 1.00 21.92 11 GLY D N 1
ATOM 6374 C CA . GLY D 1 11 ? 81.290 11.488 52.306 1.00 22.11 11 GLY D CA 1
ATOM 6375 C C . GLY D 1 11 ? 81.454 11.372 50.794 1.00 22.88 11 GLY D C 1
ATOM 6376 O O . GLY D 1 11 ? 80.522 11.670 50.052 1.00 23.40 11 GLY D O 1
ATOM 6377 N N . TYR D 1 12 ? 82.618 10.941 50.319 1.00 22.91 12 TYR D N 1
ATOM 6378 C CA . TYR D 1 12 ? 82.819 10.825 48.875 1.00 25.96 12 TYR D CA 1
ATOM 6379 C C . TYR D 1 12 ? 81.997 9.707 48.218 1.00 26.01 12 TYR D C 1
ATOM 6380 O O . TYR D 1 12 ? 81.376 9.917 47.170 1.00 26.27 12 TYR D O 1
ATOM 6389 N N . GLY D 1 13 ? 81.976 8.530 48.834 1.00 24.84 13 GLY D N 1
ATOM 6390 C CA . GLY D 1 13 ? 81.232 7.430 48.252 1.00 24.80 13 GLY D CA 1
ATOM 6391 C C . GLY D 1 13 ? 81.927 7.123 46.945 1.00 25.40 13 GLY D C 1
ATOM 6392 O O . GLY D 1 13 ? 81.298 6.975 45.892 1.00 23.20 13 GLY D O 1
ATOM 6393 N N . THR D 1 14 ? 83.251 7.043 47.037 1.00 25.98 14 THR D N 1
ATOM 6394 C CA . THR D 1 14 ? 84.115 6.790 45.898 1.00 25.76 14 THR D CA 1
ATOM 6395 C C . THR D 1 14 ? 83.871 5.480 45.159 1.00 25.15 14 THR D C 1
ATOM 6396 O O . THR D 1 14 ? 83.920 5.447 43.935 1.00 25.07 14 THR D O 1
ATOM 6400 N N . ARG D 1 15 ? 83.610 4.396 45.875 1.00 25.02 15 ARG D N 1
ATOM 6401 C CA . ARG D 1 15 ? 83.388 3.135 45.173 1.00 25.37 15 ARG D CA 1
ATOM 6402 C C . ARG D 1 15 ? 82.172 3.189 44.250 1.00 24.88 15 ARG D C 1
ATOM 6403 O O . ARG D 1 15 ? 81.977 2.290 43.426 1.00 24.94 15 ARG D O 1
ATOM 6411 N N . PHE D 1 16 ? 81.358 4.237 44.389 1.00 23.35 16 PHE D N 1
ATOM 6412 C CA . PHE D 1 16 ? 80.180 4.420 43.537 1.00 21.07 16 PHE D CA 1
ATOM 6413 C C . PHE D 1 16 ? 80.447 5.492 42.496 1.00 20.35 16 PHE D C 1
ATOM 6414 O O . PHE D 1 16 ? 79.533 5.977 41.832 1.00 21.94 16 PHE D O 1
ATOM 6422 N N . LEU D 1 17 ? 81.712 5.863 42.365 1.00 18.66 17 LEU D N 1
ATOM 6423 C CA . LEU D 1 17 ? 82.129 6.861 41.388 1.00 17.95 17 LEU D CA 1
ATOM 6424 C C . LEU D 1 17 ? 82.019 6.174 40.019 1.00 17.07 17 LEU D C 1
ATOM 6425 O O . LEU D 1 17 ? 82.242 4.973 39.899 1.00 13.43 17 LEU D O 1
ATOM 6430 N N . PRO D 1 18 ? 81.731 6.936 38.956 1.00 18.83 18 PRO D N 1
ATOM 6431 C CA . PRO D 1 18 ? 81.505 8.381 38.878 1.00 18.56 18 PRO D CA 1
ATOM 6432 C C . PRO D 1 18 ? 80.140 8.997 39.220 1.00 17.22 18 PRO D C 1
ATOM 6433 O O . PRO D 1 18 ? 80.031 10.219 39.262 1.00 16.81 18 PRO D O 1
ATOM 6437 N N . ILE D 1 19 ? 79.106 8.203 39.471 1.00 16.75 19 ILE D N 1
ATOM 6438 C CA . ILE D 1 19 ? 77.818 8.836 39.730 1.00 16.64 19 ILE D CA 1
ATOM 6439 C C . ILE D 1 19 ? 77.760 9.684 41.001 1.00 16.56 19 ILE D C 1
ATOM 6440 O O . ILE D 1 19 ? 77.027 10.670 41.071 1.00 14.77 19 ILE D O 1
ATOM 6445 N N . THR D 1 20 ? 78.543 9.313 42.002 1.00 17.15 20 THR D N 1
ATOM 6446 C CA . THR D 1 20 ? 78.563 10.066 43.249 1.00 17.12 20 THR D CA 1
ATOM 6447 C C . THR D 1 20 ? 79.251 11.432 43.096 1.00 18.53 20 THR D C 1
ATOM 6448 O O . THR D 1 20 ? 79.245 12.250 44.021 1.00 19.72 20 THR D O 1
ATOM 6452 N N . LYS D 1 21 ? 79.836 11.696 41.933 1.00 17.99 21 LYS D N 1
ATOM 6453 C CA . LYS D 1 21 ? 80.469 12.992 41.725 1.00 19.66 21 LYS D CA 1
ATOM 6454 C C . LYS D 1 21 ? 79.363 14.062 41.674 1.00 19.21 21 LYS D C 1
ATOM 6455 O O . LYS D 1 21 ? 79.620 15.244 41.840 1.00 19.27 21 LYS D O 1
ATOM 6461 N N . THR D 1 22 ? 78.128 13.619 41.465 1.00 19.21 22 THR D N 1
ATOM 6462 C CA . THR D 1 22 ? 76.973 14.504 41.361 1.00 18.01 22 THR D CA 1
ATOM 6463 C C . THR D 1 22 ? 75.832 14.034 42.264 1.00 19.08 22 THR D C 1
ATOM 6464 O O . THR D 1 22 ? 75.095 14.842 42.815 1.00 18.07 22 THR D O 1
ATOM 6468 N N . ILE D 1 23 ? 75.687 12.720 42.400 1.00 21.00 23 ILE D N 1
ATOM 6469 C CA . ILE D 1 23 ? 74.632 12.138 43.234 1.00 22.07 23 ILE D CA 1
ATOM 6470 C C . ILE D 1 23 ? 75.243 11.583 44.528 1.00 21.63 23 ILE D C 1
ATOM 6471 O O . ILE D 1 23 ? 75.989 10.612 44.488 1.00 22.14 23 ILE D O 1
ATOM 6476 N N . PRO D 1 24 ? 74.938 12.187 45.688 1.00 21.22 24 PRO D N 1
ATOM 6477 C CA . PRO D 1 24 ? 75.516 11.660 46.935 1.00 20.25 24 PRO D CA 1
ATOM 6478 C C . PRO D 1 24 ? 75.074 10.207 47.118 1.00 19.63 24 PRO D C 1
ATOM 6479 O O . PRO D 1 24 ? 73.953 9.840 46.722 1.00 18.87 24 PRO D O 1
ATOM 6483 N N . LYS D 1 25 ? 75.934 9.381 47.708 1.00 17.15 25 LYS D N 1
ATOM 6484 C CA . LYS D 1 25 ? 75.588 7.979 47.859 1.00 18.12 25 LYS D CA 1
ATOM 6485 C C . LYS D 1 25 ? 74.300 7.696 48.631 1.00 16.98 25 LYS D C 1
ATOM 6486 O O . LYS D 1 25 ? 73.619 6.708 48.348 1.00 17.38 25 LYS D O 1
ATOM 6492 N N . GLU D 1 26 ? 73.955 8.559 49.586 1.00 16.42 26 GLU D N 1
ATOM 6493 C CA . GLU D 1 26 ? 72.729 8.387 50.363 1.00 15.87 26 GLU D CA 1
ATOM 6494 C C . GLU D 1 26 ? 71.498 8.580 49.467 1.00 17.70 26 GLU D C 1
ATOM 6495 O O . GLU D 1 26 ? 70.377 8.232 49.854 1.00 17.15 26 GLU D O 1
ATOM 6501 N N . MET D 1 27 ? 71.702 9.140 48.275 1.00 17.33 27 MET D N 1
ATOM 6502 C CA . MET D 1 27 ? 70.594 9.370 47.352 1.00 18.52 27 MET D CA 1
ATOM 6503 C C . MET D 1 27 ? 70.417 8.247 46.331 1.00 19.93 27 MET D C 1
ATOM 6504 O O . MET D 1 27 ? 69.467 8.278 45.541 1.00 19.14 27 MET D O 1
ATOM 6509 N N . LEU D 1 28 ? 71.323 7.268 46.341 1.00 20.22 28 LEU D N 1
ATOM 6510 C CA . LEU D 1 28 ? 71.231 6.153 45.401 1.00 20.80 28 LEU D CA 1
ATOM 6511 C C . LEU D 1 28 ? 69.946 5.404 45.713 1.00 22.19 28 LEU D C 1
ATOM 6512 O O . LEU D 1 28 ? 69.619 5.180 46.880 1.00 22.94 28 LEU D O 1
ATOM 6517 N N . PRO D 1 29 ? 69.196 5.010 44.675 1.00 21.67 29 PRO D N 1
ATOM 6518 C CA . PRO D 1 29 ? 67.937 4.289 44.864 1.00 21.77 29 PRO D CA 1
ATOM 6519 C C . PRO D 1 29 ? 68.132 2.785 44.974 1.00 21.84 29 PRO D C 1
ATOM 6520 O O . PRO D 1 29 ? 69.044 2.221 44.370 1.00 21.30 29 PRO D O 1
ATOM 6524 N N . ILE D 1 30 ? 67.306 2.122 45.767 1.00 24.22 30 ILE D N 1
ATOM 6525 C CA . ILE D 1 30 ? 67.433 0.676 45.814 1.00 27.70 30 ILE D CA 1
ATOM 6526 C C . ILE D 1 30 ? 66.936 0.389 44.392 1.00 29.37 30 ILE D C 1
ATOM 6527 O O . ILE D 1 30 ? 67.704 -0.076 43.530 1.00 32.62 30 ILE D O 1
ATOM 6532 N N . VAL D 1 31 ? 65.674 0.681 44.112 1.00 27.51 31 VAL D N 1
ATOM 6533 C CA . VAL D 1 31 ? 65.232 0.552 42.724 1.00 26.36 31 VAL D CA 1
ATOM 6534 C C . VAL D 1 31 ? 64.462 1.826 42.413 1.00 25.15 31 VAL D C 1
ATOM 6535 O O . VAL D 1 31 ? 64.719 2.488 41.407 1.00 25.77 31 VAL D O 1
ATOM 6539 N N . ASP D 1 32 ? 63.552 2.194 43.311 1.00 23.41 32 ASP D N 1
ATOM 6540 C CA . ASP D 1 32 ? 62.745 3.386 43.122 1.00 23.21 32 ASP D CA 1
ATOM 6541 C C . ASP D 1 32 ? 62.754 4.374 44.292 1.00 22.76 32 ASP D C 1
ATOM 6542 O O . ASP D 1 32 ? 62.102 5.423 44.238 1.00 22.17 32 ASP D O 1
ATOM 6547 N N . LYS D 1 33 ? 63.504 4.056 45.340 1.00 22.08 33 LYS D N 1
ATOM 6548 C CA . LYS D 1 33 ? 63.543 4.923 46.511 1.00 21.61 33 LYS D CA 1
ATOM 6549 C C . LYS D 1 33 ? 64.967 5.134 47.011 1.00 21.38 33 LYS D C 1
ATOM 6550 O O . LYS D 1 33 ? 65.713 4.172 47.204 1.00 23.01 33 LYS D O 1
ATOM 6556 N N . PRO D 1 34 ? 65.363 6.397 47.241 1.00 19.09 34 PRO D N 1
ATOM 6557 C CA . PRO D 1 34 ? 66.726 6.609 47.719 1.00 18.52 34 PRO D CA 1
ATOM 6558 C C . PRO D 1 34 ? 66.912 6.158 49.176 1.00 18.58 34 PRO D C 1
ATOM 6559 O O . PRO D 1 34 ? 65.986 6.232 49.989 1.00 19.77 34 PRO D O 1
ATOM 6563 N N . LEU D 1 35 ? 68.114 5.681 49.480 1.00 18.24 35 LEU D N 1
ATOM 6564 C CA . LEU D 1 35 ? 68.492 5.214 50.815 1.00 17.10 35 LEU D CA 1
ATOM 6565 C C . LEU D 1 35 ? 68.006 6.167 51.912 1.00 17.24 35 LEU D C 1
ATOM 6566 O O . LEU D 1 35 ? 67.415 5.743 52.910 1.00 15.26 35 LEU D O 1
ATOM 6571 N N . ILE D 1 36 ? 68.274 7.458 51.707 1.00 16.86 36 ILE D N 1
ATOM 6572 C CA . ILE D 1 36 ? 67.926 8.504 52.661 1.00 17.86 36 ILE D CA 1
ATOM 6573 C C . ILE D 1 36 ? 66.438 8.539 53.041 1.00 18.00 36 ILE D C 1
ATOM 6574 O O . ILE D 1 36 ? 66.103 8.884 54.175 1.00 16.28 36 ILE D O 1
ATOM 6579 N N . GLN D 1 37 ? 65.547 8.194 52.110 1.00 17.60 37 GLN D N 1
ATOM 6580 C CA . GLN D 1 37 ? 64.120 8.202 52.435 1.00 19.00 37 GLN D CA 1
ATOM 6581 C C . GLN D 1 37 ? 63.774 7.114 53.471 1.00 17.82 37 GLN D C 1
ATOM 6582 O O . GLN D 1 37 ? 62.954 7.342 54.356 1.00 18.41 37 GLN D O 1
ATOM 6588 N N . TYR D 1 38 ? 64.378 5.934 53.341 1.00 17.13 38 TYR D N 1
ATOM 6589 C CA . TYR D 1 38 ? 64.161 4.845 54.300 1.00 16.85 38 TYR D CA 1
ATOM 6590 C C . TYR D 1 38 ? 64.623 5.283 55.690 1.00 15.90 38 TYR D C 1
ATOM 6591 O O . TYR D 1 38 ? 63.943 5.057 56.697 1.00 17.64 38 TYR D O 1
ATOM 6600 N N . ALA D 1 39 ? 65.804 5.885 55.741 1.00 15.58 39 ALA D N 1
ATOM 6601 C CA . ALA D 1 39 ? 66.363 6.364 56.998 1.00 14.37 39 ALA D CA 1
ATOM 6602 C C . ALA D 1 39 ? 65.417 7.376 57.638 1.00 13.51 39 ALA D C 1
ATOM 6603 O O . ALA D 1 39 ? 65.101 7.282 58.829 1.00 13.61 39 ALA D O 1
ATOM 6605 N N . VAL D 1 40 ? 64.962 8.342 56.842 1.00 13.24 40 VAL D N 1
ATOM 6606 C CA . VAL D 1 40 ? 64.049 9.368 57.336 1.00 13.61 40 VAL D CA 1
ATOM 6607 C C . VAL D 1 40 ? 62.763 8.753 57.883 1.00 14.43 40 VAL D C 1
ATOM 6608 O O . VAL D 1 40 ? 62.316 9.124 58.966 1.00 14.20 40 VAL D O 1
ATOM 6612 N N . GLU D 1 41 ? 62.170 7.812 57.148 1.00 14.94 41 GLU D N 1
ATOM 6613 C CA . GLU D 1 41 ? 60.946 7.158 57.624 1.00 16.36 41 GLU D CA 1
ATOM 6614 C C . GLU D 1 41 ? 61.223 6.477 58.972 1.00 15.22 41 GLU D C 1
ATOM 6615 O O . GLU D 1 41 ? 60.410 6.559 59.887 1.00 15.16 41 GLU D O 1
ATOM 6621 N N . GLU D 1 42 ? 62.375 5.818 59.086 1.00 14.20 42 GLU D N 1
ATOM 6622 C CA . GLU D 1 42 ? 62.782 5.161 60.331 1.00 15.07 42 GLU D CA 1
ATOM 6623 C C . GLU D 1 42 ? 62.875 6.184 61.475 1.00 15.22 42 GLU D C 1
ATOM 6624 O O . GLU D 1 42 ? 62.482 5.896 62.602 1.00 16.50 42 GLU D O 1
ATOM 6630 N N . ALA D 1 43 ? 63.398 7.372 61.182 1.00 15.28 43 ALA D N 1
ATOM 6631 C CA . ALA D 1 43 ? 63.516 8.430 62.196 1.00 16.17 43 ALA D CA 1
ATOM 6632 C C . ALA D 1 43 ? 62.135 8.932 62.637 1.00 17.24 43 ALA D C 1
ATOM 6633 O O . ALA D 1 43 ? 61.911 9.192 63.823 1.00 16.93 43 ALA D O 1
ATOM 6635 N N . MET D 1 44 ? 61.218 9.071 61.680 1.00 17.80 44 MET D N 1
ATOM 6636 C CA . MET D 1 44 ? 59.860 9.525 61.973 1.00 18.60 44 MET D CA 1
ATOM 6637 C C . MET D 1 44 ? 59.137 8.547 62.891 1.00 19.09 44 MET D C 1
ATOM 6638 O O . MET D 1 44 ? 58.519 8.952 63.878 1.00 20.43 44 MET D O 1
ATOM 6643 N N . GLU D 1 45 ? 59.216 7.262 62.566 1.00 19.36 45 GLU D N 1
ATOM 6644 C CA . GLU D 1 45 ? 58.582 6.230 63.378 1.00 20.29 45 GLU D CA 1
ATOM 6645 C C . GLU D 1 45 ? 59.153 6.251 64.797 1.00 19.96 45 GLU D C 1
ATOM 6646 O O . GLU D 1 45 ? 58.480 5.886 65.753 1.00 21.56 45 GLU D O 1
ATOM 6652 N N . ALA D 1 46 ? 60.404 6.675 64.921 1.00 20.00 46 ALA D N 1
ATOM 6653 C CA . ALA D 1 46 ? 61.061 6.754 66.214 1.00 18.72 46 ALA D CA 1
ATOM 6654 C C . ALA D 1 46 ? 60.721 8.046 66.968 1.00 18.85 46 ALA D C 1
ATOM 6655 O O . ALA D 1 46 ? 61.222 8.276 68.068 1.00 19.61 46 ALA D O 1
ATOM 6657 N N . GLY D 1 47 ? 59.893 8.900 66.376 1.00 19.47 47 GLY D N 1
ATOM 6658 C CA . GLY D 1 47 ? 59.518 10.143 67.045 1.00 20.46 47 GLY D CA 1
ATOM 6659 C C . GLY D 1 47 ? 60.248 11.430 66.661 1.00 21.00 47 GLY D C 1
ATOM 6660 O O . GLY D 1 47 ? 59.963 12.490 67.215 1.00 20.60 47 GLY D O 1
ATOM 6661 N N . CYS D 1 48 ? 61.185 11.367 65.721 1.00 21.07 48 CYS D N 1
ATOM 6662 C CA . CYS D 1 48 ? 61.902 12.572 65.332 1.00 21.08 48 CYS D CA 1
ATOM 6663 C C . CYS D 1 48 ? 61.049 13.464 64.439 1.00 21.69 48 CYS D C 1
ATOM 6664 O O . CYS D 1 48 ? 60.228 12.977 63.667 1.00 21.51 48 CYS D O 1
ATOM 6667 N N . GLU D 1 49 ? 61.241 14.774 64.561 1.00 23.03 49 GLU D N 1
ATOM 6668 C CA . GLU D 1 49 ? 60.482 15.741 63.776 1.00 23.91 49 GLU D CA 1
ATOM 6669 C C . GLU D 1 49 ? 61.416 16.679 63.036 1.00 23.15 49 GLU D C 1
ATOM 6670 O O . GLU D 1 49 ? 60.997 17.407 62.137 1.00 23.19 49 GLU D O 1
ATOM 6676 N N . VAL D 1 50 ? 62.684 16.671 63.428 1.00 22.12 50 VAL D N 1
ATOM 6677 C CA . VAL D 1 50 ? 63.680 17.512 62.773 1.00 20.10 50 VAL D CA 1
ATOM 6678 C C . VAL D 1 50 ? 64.714 16.593 62.148 1.00 20.79 50 VAL D C 1
ATOM 6679 O O . VAL D 1 50 ? 65.351 15.797 62.843 1.00 20.01 50 VAL D O 1
ATOM 6683 N N . MET D 1 51 ? 64.845 16.686 60.829 1.00 20.79 51 MET D N 1
ATOM 6684 C CA . MET D 1 51 ? 65.796 15.880 60.077 1.00 19.74 51 MET D CA 1
ATOM 6685 C C . MET D 1 51 ? 66.951 16.807 59.677 1.00 20.89 51 MET D C 1
ATOM 6686 O O . MET D 1 51 ? 66.837 17.602 58.731 1.00 19.36 51 MET D O 1
ATOM 6691 N N . ALA D 1 52 ? 68.055 16.701 60.416 1.00 21.29 52 ALA D N 1
ATOM 6692 C CA . ALA D 1 52 ? 69.245 17.534 60.204 1.00 19.08 52 ALA D CA 1
ATOM 6693 C C . ALA D 1 52 ? 70.260 16.843 59.302 1.00 18.08 52 ALA D C 1
ATOM 6694 O O . ALA D 1 52 ? 70.790 15.775 59.637 1.00 17.65 52 ALA D O 1
ATOM 6696 N N . ILE D 1 53 ? 70.552 17.479 58.174 1.00 16.10 53 ILE D N 1
ATOM 6697 C CA . ILE D 1 53 ? 71.463 16.899 57.203 1.00 16.99 53 ILE D CA 1
ATOM 6698 C C . ILE D 1 53 ? 72.788 17.638 56.988 1.00 16.91 53 ILE D C 1
ATOM 6699 O O . ILE D 1 53 ? 72.799 18.831 56.724 1.00 13.69 53 ILE D O 1
ATOM 6704 N N . VAL D 1 54 ? 73.900 16.907 57.109 1.00 17.63 54 VAL D N 1
ATOM 6705 C CA . VAL D 1 54 ? 75.228 17.476 56.890 1.00 18.11 54 VAL D CA 1
ATOM 6706 C C . VAL D 1 54 ? 75.584 17.162 55.449 1.00 18.64 54 VAL D C 1
ATOM 6707 O O . VAL D 1 54 ? 75.827 16.000 55.087 1.00 17.87 54 VAL D O 1
ATOM 6711 N N . THR D 1 55 ? 75.608 18.216 54.645 1.00 17.74 55 THR D N 1
ATOM 6712 C CA . THR D 1 55 ? 75.863 18.134 53.218 1.00 19.98 55 THR D CA 1
ATOM 6713 C C . THR D 1 55 ? 77.311 18.339 52.778 1.00 21.78 55 THR D C 1
ATOM 6714 O O . THR D 1 55 ? 78.128 18.940 53.482 1.00 20.54 55 THR D O 1
ATOM 6718 N N . GLY D 1 56 ? 77.612 17.824 51.594 1.00 23.42 56 GLY D N 1
ATOM 6719 C CA . GLY D 1 56 ? 78.938 17.967 51.029 1.00 27.26 56 GLY D CA 1
ATOM 6720 C C . GLY D 1 56 ? 78.841 18.744 49.728 1.00 30.86 56 GLY D C 1
ATOM 6721 O O . GLY D 1 56 ? 78.040 19.677 49.624 1.00 30.59 56 GLY D O 1
ATOM 6722 N N . ARG D 1 57 ? 79.637 18.352 48.735 1.00 33.96 57 ARG D N 1
ATOM 6723 C CA . ARG D 1 57 ? 79.652 19.029 47.441 1.00 37.87 57 ARG D CA 1
ATOM 6724 C C . ARG D 1 57 ? 78.299 18.998 46.722 1.00 38.96 57 ARG D C 1
ATOM 6725 O O . ARG D 1 57 ? 77.876 20.007 46.148 1.00 38.06 57 ARG D O 1
ATOM 6733 N N . ASN D 1 58 ? 77.620 17.851 46.761 1.00 39.23 58 ASN D N 1
ATOM 6734 C CA . ASN D 1 58 ? 76.351 17.711 46.054 1.00 39.94 58 ASN D CA 1
ATOM 6735 C C . ASN D 1 58 ? 75.097 17.526 46.885 1.00 40.16 58 ASN D C 1
ATOM 6736 O O . ASN D 1 58 ? 74.505 16.450 46.898 1.00 42.18 58 ASN D O 1
ATOM 6741 N N . LYS D 1 59 ? 74.673 18.590 47.549 1.00 40.57 59 LYS D N 1
ATOM 6742 C CA . LYS D 1 59 ? 73.469 18.560 48.371 1.00 39.94 59 LYS D CA 1
ATOM 6743 C C . LYS D 1 59 ? 72.217 18.930 47.566 1.00 38.65 59 LYS D C 1
ATOM 6744 O O . LYS D 1 59 ? 71.091 18.779 48.049 1.00 38.85 59 LYS D O 1
ATOM 6750 N N . ARG D 1 60 ? 72.420 19.440 46.354 1.00 36.67 60 ARG D N 1
ATOM 6751 C CA . ARG D 1 60 ? 71.316 19.866 45.499 1.00 34.35 60 ARG D CA 1
ATOM 6752 C C . ARG D 1 60 ? 70.270 18.759 45.337 1.00 31.57 60 ARG D C 1
ATOM 6753 O O . ARG D 1 60 ? 69.069 19.012 45.429 1.00 29.11 60 ARG D O 1
ATOM 6761 N N . SER D 1 61 ? 70.733 17.532 45.107 1.00 29.72 61 SER D N 1
ATOM 6762 C CA . SER D 1 61 ? 69.834 16.397 44.952 1.00 28.71 61 SER D CA 1
ATOM 6763 C C . SER D 1 61 ? 69.067 16.126 46.237 1.00 27.65 61 SER D C 1
ATOM 6764 O O . SER D 1 61 ? 67.860 15.861 46.204 1.00 27.11 61 SER D O 1
ATOM 6767 N N . LEU D 1 62 ? 69.769 16.177 47.367 1.00 25.76 62 LEU D N 1
ATOM 6768 C CA . LEU D 1 62 ? 69.129 15.937 48.655 1.00 25.53 62 LEU D CA 1
ATOM 6769 C C . LEU D 1 62 ? 68.082 16.998 48.967 1.00 25.35 62 LEU D C 1
ATOM 6770 O O . LEU D 1 62 ? 66.917 16.675 49.198 1.00 24.48 62 LEU D O 1
ATOM 6775 N N . GLU D 1 63 ? 68.492 18.262 48.980 1.00 25.27 63 GLU D N 1
ATOM 6776 C CA . GLU D 1 63 ? 67.556 19.335 49.294 1.00 27.81 63 GLU D CA 1
ATOM 6777 C C . GLU D 1 63 ? 66.361 19.312 48.363 1.00 27.04 63 GLU D C 1
ATOM 6778 O O . GLU D 1 63 ? 65.231 19.502 48.800 1.00 27.58 63 GLU D O 1
ATOM 6784 N N . ASP D 1 64 ? 66.620 19.095 47.076 1.00 26.50 64 ASP D N 1
ATOM 6785 C CA . ASP D 1 64 ? 65.554 19.045 46.086 1.00 25.99 64 ASP D CA 1
ATOM 6786 C C . ASP D 1 64 ? 64.595 17.918 46.410 1.00 25.50 64 ASP D C 1
ATOM 6787 O O . ASP D 1 64 ? 63.372 18.079 46.308 1.00 24.88 64 ASP D O 1
ATOM 6792 N N . TYR D 1 65 ? 65.146 16.776 46.808 1.00 23.58 65 TYR D N 1
ATOM 6793 C CA . TYR D 1 65 ? 64.304 15.634 47.105 1.00 23.85 65 TYR D CA 1
ATOM 6794 C C . TYR D 1 65 ? 63.347 15.849 48.263 1.00 24.70 65 TYR D C 1
ATOM 6795 O O . TYR D 1 65 ? 62.205 15.390 48.214 1.00 25.25 65 TYR D O 1
ATOM 6804 N N . PHE D 1 66 ? 63.794 16.540 49.306 1.00 25.15 66 PHE D N 1
ATOM 6805 C CA . PHE D 1 66 ? 62.922 16.761 50.445 1.00 26.92 66 PHE D CA 1
ATOM 6806 C C . PHE D 1 66 ? 62.211 18.106 50.434 1.00 31.05 66 PHE D C 1
ATOM 6807 O O . PHE D 1 66 ? 61.645 18.527 51.441 1.00 30.46 66 PHE D O 1
ATOM 6815 N N . ASP D 1 67 ? 62.237 18.779 49.286 1.00 35.70 67 ASP D N 1
ATOM 6816 C CA . ASP D 1 67 ? 61.550 20.057 49.144 1.00 39.76 67 ASP D CA 1
ATOM 6817 C C . ASP D 1 67 ? 60.231 19.762 48.426 1.00 41.99 67 ASP D C 1
ATOM 6818 O O . ASP D 1 67 ? 60.172 18.869 47.575 1.00 40.63 67 ASP D O 1
ATOM 6823 N N . THR D 1 68 ? 59.175 20.494 48.775 1.00 44.57 68 THR D N 1
ATOM 6824 C CA . THR D 1 68 ? 57.875 20.272 48.149 1.00 47.42 68 THR D CA 1
ATOM 6825 C C . THR D 1 68 ? 58.053 20.310 46.633 1.00 49.80 68 THR D C 1
ATOM 6826 O O . THR D 1 68 ? 58.991 20.938 46.129 1.00 49.30 68 THR D O 1
ATOM 6830 N N . SER D 1 69 ? 57.159 19.635 45.911 1.00 52.43 69 SER D N 1
ATOM 6831 C CA . SER D 1 69 ? 57.261 19.563 44.454 1.00 54.81 69 SER D CA 1
ATOM 6832 C C . SER D 1 69 ? 55.934 19.795 43.727 1.00 56.10 69 SER D C 1
ATOM 6833 O O . SER D 1 69 ? 55.295 20.837 43.886 1.00 56.62 69 SER D O 1
ATOM 6836 N N . TYR D 1 70 ? 55.542 18.817 42.917 1.00 57.17 70 TYR D N 1
ATOM 6837 C CA . TYR D 1 70 ? 54.311 18.872 42.142 1.00 58.79 70 TYR D CA 1
ATOM 6838 C C . TYR D 1 70 ? 54.207 17.552 41.391 1.00 59.09 70 TYR D C 1
ATOM 6839 O O . TYR D 1 70 ? 54.815 16.557 41.791 1.00 59.26 70 TYR D O 1
ATOM 6848 N N . THR D 1 79 ? 47.286 5.456 40.522 1.00 65.36 79 THR D N 1
ATOM 6849 C CA . THR D 1 79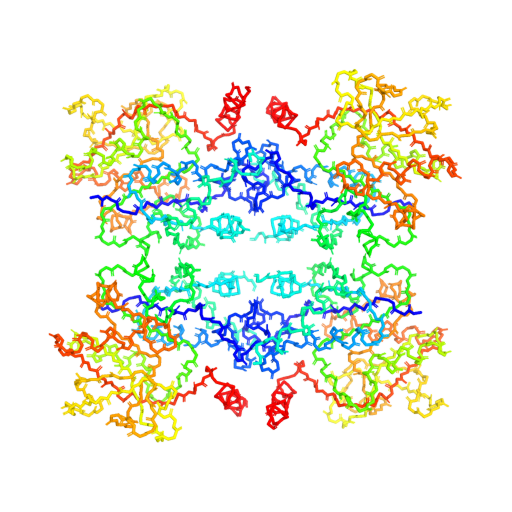 ? 47.272 4.263 41.361 1.00 65.26 79 THR D CA 1
ATOM 6850 C C . THR D 1 79 ? 48.539 4.159 42.207 1.00 65.44 79 THR D C 1
ATOM 6851 O O . THR D 1 79 ? 48.538 4.584 43.364 1.00 65.18 79 THR D O 1
ATOM 6855 N N . ASN D 1 80 ? 49.613 3.589 41.654 1.00 65.59 80 ASN D N 1
ATOM 6856 C CA . ASN D 1 80 ? 50.850 3.491 42.422 1.00 65.85 80 ASN D CA 1
ATOM 6857 C C . ASN D 1 80 ? 51.794 4.647 42.149 1.00 65.05 80 ASN D C 1
ATOM 6858 O O . ASN D 1 80 ? 52.967 4.582 42.501 1.00 65.82 80 ASN D O 1
ATOM 6863 N N . LYS D 1 81 ? 51.303 5.683 41.475 1.00 63.43 81 LYS D N 1
ATOM 6864 C CA . LYS D 1 81 ? 52.119 6.872 41.277 1.00 61.19 81 LYS D CA 1
ATOM 6865 C C . LYS D 1 81 ? 51.725 7.583 42.561 1.00 59.75 81 LYS D C 1
ATOM 6866 O O . LYS D 1 81 ? 52.531 8.244 43.217 1.00 60.31 81 LYS D O 1
ATOM 6872 N N . GLU D 1 82 ? 50.452 7.398 42.903 1.00 57.25 82 GLU D N 1
ATOM 6873 C CA . GLU D 1 82 ? 49.855 7.938 44.107 1.00 54.72 82 GLU D CA 1
ATOM 6874 C C . GLU D 1 82 ? 50.505 7.214 45.271 1.00 52.41 82 GLU D C 1
ATOM 6875 O O . GLU D 1 82 ? 51.058 7.835 46.172 1.00 52.81 82 GLU D O 1
ATOM 6881 N N . ASN D 1 83 ? 50.438 5.890 45.246 1.00 49.24 83 ASN D N 1
ATOM 6882 C CA . ASN D 1 83 ? 51.021 5.111 46.325 1.00 46.98 83 ASN D CA 1
ATOM 6883 C C . ASN D 1 83 ? 52.536 5.167 46.344 1.00 43.95 83 ASN D C 1
ATOM 6884 O O . ASN D 1 83 ? 53.155 4.890 47.369 1.00 43.22 83 ASN D O 1
ATOM 6889 N N . ALA D 1 84 ? 53.138 5.532 45.218 1.00 40.60 84 ALA D N 1
ATOM 6890 C CA . ALA D 1 84 ? 54.589 5.634 45.170 1.00 38.86 84 ALA D CA 1
ATOM 6891 C C . ALA D 1 84 ? 55.016 6.959 45.795 1.00 36.78 84 ALA D C 1
ATOM 6892 O O . ALA D 1 84 ? 56.085 7.051 46.390 1.00 36.87 84 ALA D O 1
ATOM 6894 N N . LEU D 1 85 ? 54.166 7.973 45.663 1.00 34.77 85 LEU D N 1
ATOM 6895 C CA . LEU D 1 85 ? 54.451 9.306 46.191 1.00 34.03 85 LEU D CA 1
ATOM 6896 C C . LEU D 1 85 ? 53.850 9.628 47.564 1.00 32.79 85 LEU D C 1
ATOM 6897 O O . LEU D 1 85 ? 54.163 10.668 48.143 1.00 31.84 85 LEU D O 1
ATOM 6902 N N . LYS D 1 86 ? 53.009 8.738 48.084 1.00 31.22 86 LYS D N 1
ATOM 6903 C CA . LYS D 1 86 ? 52.342 8.958 49.371 1.00 30.43 86 LYS D CA 1
ATOM 6904 C C . LYS D 1 86 ? 53.271 9.241 50.566 1.00 29.48 86 LYS D C 1
ATOM 6905 O O . LYS D 1 86 ? 53.148 10.276 51.223 1.00 28.07 86 LYS D O 1
ATOM 6911 N N . SER D 1 87 ? 54.197 8.332 50.850 1.00 27.95 87 SER D N 1
ATOM 6912 C CA . SER D 1 87 ? 55.103 8.535 51.971 1.00 25.98 87 SER D CA 1
ATOM 6913 C C . SER D 1 87 ? 56.003 9.774 51.862 1.00 26.02 87 SER D C 1
ATOM 6914 O O . SER D 1 87 ? 56.128 10.542 52.826 1.00 25.39 87 SER D O 1
ATOM 6917 N N . ILE D 1 88 ? 56.630 9.985 50.707 1.00 24.45 88 ILE D N 1
ATOM 6918 C CA . ILE D 1 88 ? 57.512 11.137 50.583 1.00 24.66 88 ILE D CA 1
ATOM 6919 C C . ILE D 1 88 ? 56.784 12.458 50.822 1.00 25.71 88 ILE D C 1
ATOM 6920 O O . ILE D 1 88 ? 57.296 13.319 51.543 1.00 25.21 88 ILE D O 1
ATOM 6925 N N . ARG D 1 89 ? 55.597 12.626 50.240 1.00 25.97 89 ARG D N 1
ATOM 6926 C CA . ARG D 1 89 ? 54.861 13.866 50.459 1.00 28.08 89 ARG D CA 1
ATOM 6927 C C . ARG D 1 89 ? 54.470 13.969 51.944 1.00 28.60 89 ARG D C 1
ATOM 6928 O O . ARG D 1 89 ? 54.400 15.063 52.513 1.00 29.07 89 ARG D O 1
ATOM 6936 N N . ASN D 1 90 ? 54.231 12.829 52.577 1.00 26.58 90 ASN D N 1
ATOM 6937 C CA . ASN D 1 90 ? 53.899 12.843 53.986 1.00 27.48 90 ASN D CA 1
ATOM 6938 C C . ASN D 1 90 ? 55.149 13.342 54.727 1.00 27.65 90 ASN D C 1
ATOM 6939 O O . ASN D 1 90 ? 55.070 14.196 55.613 1.00 26.90 90 ASN D O 1
ATOM 6944 N N . ILE D 1 91 ? 56.305 12.818 54.342 1.00 25.89 91 ILE D N 1
ATOM 6945 C CA . ILE D 1 91 ? 57.560 13.223 54.963 1.00 25.82 91 ILE D CA 1
ATOM 6946 C C . ILE D 1 91 ? 57.793 14.730 54.832 1.00 26.06 91 ILE D C 1
ATOM 6947 O O . ILE D 1 91 ? 58.122 15.414 55.802 1.00 24.32 91 ILE D O 1
ATOM 6952 N N . ILE D 1 92 ? 57.618 15.241 53.621 1.00 26.82 92 ILE D N 1
ATOM 6953 C CA . ILE D 1 92 ? 57.849 16.650 53.352 1.00 28.45 92 ILE D CA 1
ATOM 6954 C C . ILE D 1 92 ? 56.921 17.587 54.121 1.00 30.09 92 ILE D C 1
ATOM 6955 O O . ILE D 1 92 ? 57.366 18.623 54.623 1.00 30.32 92 ILE D O 1
ATOM 6960 N N . GLU D 1 93 ? 55.645 17.231 54.236 1.00 30.91 93 GLU D N 1
ATOM 6961 C CA . GLU D 1 93 ? 54.716 18.090 54.961 1.00 32.57 93 GLU D CA 1
ATOM 6962 C C . GLU D 1 93 ? 54.828 17.932 56.477 1.00 32.70 93 GLU D C 1
ATOM 6963 O O . GLU D 1 93 ? 54.504 18.854 57.233 1.00 32.35 93 GLU D O 1
ATOM 6969 N N . LYS D 1 94 ? 55.315 16.778 56.918 1.00 31.65 94 LYS D N 1
ATOM 6970 C CA . LYS D 1 94 ? 55.467 16.519 58.343 1.00 31.19 94 LYS D CA 1
ATOM 6971 C C . LYS D 1 94 ? 56.783 17.006 58.949 1.00 29.74 94 LYS D C 1
ATOM 6972 O O . LYS D 1 94 ? 56.792 17.833 59.858 1.00 30.57 94 LYS D O 1
ATOM 6978 N N . CYS D 1 95 ? 57.892 16.491 58.437 1.00 28.07 95 CYS D N 1
ATOM 6979 C CA . CYS D 1 95 ? 59.209 16.823 58.965 1.00 26.40 95 CYS D CA 1
ATOM 6980 C C . CYS D 1 95 ? 59.727 18.230 58.741 1.00 25.20 95 CYS D C 1
ATOM 6981 O O . CYS D 1 95 ? 59.195 18.998 57.947 1.00 26.53 95 CYS D O 1
ATOM 6984 N N . CYS D 1 96 ? 60.796 18.542 59.461 1.00 25.03 96 CYS D N 1
ATOM 6985 C CA . CYS D 1 96 ? 61.480 19.819 59.340 1.00 23.44 96 CYS D CA 1
ATOM 6986 C C . CYS D 1 96 ? 62.919 19.483 58.980 1.00 21.14 96 CYS D C 1
ATOM 6987 O O . CYS D 1 96 ? 63.629 18.841 59.759 1.00 20.82 96 CYS D O 1
ATOM 6990 N N . PHE D 1 97 ? 63.340 19.898 57.790 1.00 19.13 97 PHE D N 1
ATOM 6991 C CA . PHE D 1 97 ? 64.703 19.647 57.347 1.00 17.27 97 PHE D CA 1
ATOM 6992 C C . PHE D 1 97 ? 65.605 20.858 57.508 1.00 16.38 97 PHE D C 1
ATOM 6993 O O . PHE D 1 97 ? 65.240 21.974 57.131 1.00 15.18 97 PHE D O 1
ATOM 7001 N N . SER D 1 98 ? 66.776 20.634 58.092 1.00 13.81 98 SER D N 1
ATOM 7002 C CA . SER D 1 98 ? 67.754 21.700 58.249 1.00 13.98 98 SER D CA 1
ATOM 7003 C C . SER D 1 98 ? 69.061 21.238 57.600 1.00 13.59 98 SER D C 1
ATOM 7004 O O . SER D 1 98 ? 69.288 20.041 57.445 1.00 13.04 98 SER D O 1
ATOM 7007 N N . TYR D 1 99 ? 69.915 22.182 57.213 1.00 14.66 99 TYR D N 1
ATOM 7008 C CA . TYR D 1 99 ? 71.169 21.833 56.560 1.00 14.60 99 TYR D CA 1
ATOM 7009 C C . TYR D 1 99 ? 72.409 22.587 57.011 1.00 15.39 99 TYR D C 1
ATOM 7010 O O . TYR D 1 99 ? 72.332 23.733 57.445 1.00 16.21 99 TYR D O 1
ATOM 7019 N N . VAL D 1 100 ? 73.552 21.919 56.890 1.00 14.68 100 VAL D N 1
ATOM 7020 C CA . VAL D 1 100 ? 74.858 22.503 57.176 1.00 18.57 100 VAL D CA 1
ATOM 7021 C C . VAL D 1 100 ? 75.862 21.778 56.305 1.00 19.19 100 VAL D C 1
ATOM 7022 O O . VAL D 1 100 ? 75.803 20.558 56.142 1.00 17.93 100 VAL D O 1
ATOM 7026 N N . ARG D 1 101 ? 76.783 22.546 55.750 1.00 20.52 101 ARG D N 1
ATOM 7027 C CA . ARG D 1 101 ? 77.813 22.016 54.872 1.00 23.97 101 ARG D CA 1
ATOM 7028 C C . ARG D 1 101 ? 79.084 21.631 55.635 1.00 24.24 101 ARG D C 1
ATOM 7029 O O . ARG D 1 101 ? 79.596 22.422 56.429 1.00 24.98 101 ARG D O 1
ATOM 7037 N N . GLN D 1 102 ? 79.582 20.416 55.416 1.00 23.90 102 GLN D N 1
ATOM 7038 C CA . GLN D 1 102 ? 80.829 20.018 56.053 1.00 23.68 102 GLN D CA 1
ATOM 7039 C C . GLN D 1 102 ? 81.863 20.529 55.066 1.00 24.07 102 GLN D C 1
ATOM 7040 O O . GLN D 1 102 ? 82.030 19.945 53.997 1.00 23.75 102 GLN D O 1
ATOM 7046 N N . LYS D 1 103 ? 82.538 21.619 55.426 1.00 25.67 103 LYS D N 1
ATOM 7047 C CA . LYS D 1 103 ? 83.543 22.257 54.574 1.00 26.71 103 LYS D CA 1
ATOM 7048 C C . LYS D 1 103 ? 84.494 21.278 53.887 1.00 26.82 103 LYS D C 1
ATOM 7049 O O . LYS D 1 103 ? 84.657 21.318 52.660 1.00 26.79 103 LYS D O 1
ATOM 7055 N N . GLN D 1 104 ? 85.127 20.411 54.668 1.00 25.40 104 GLN D N 1
ATOM 7056 C CA . GLN D 1 104 ? 86.026 19.419 54.101 1.00 26.14 104 GLN D CA 1
ATOM 7057 C C . GLN D 1 104 ? 85.682 18.034 54.636 1.00 26.07 104 GLN D C 1
ATOM 7058 O O . GLN D 1 104 ? 85.121 17.907 55.723 1.00 26.02 104 GLN D O 1
ATOM 7064 N N . MET D 1 105 ? 86.014 17.004 53.864 1.00 24.60 105 MET D N 1
ATOM 7065 C CA . MET D 1 105 ? 85.747 15.627 54.257 1.00 25.04 105 MET D CA 1
ATOM 7066 C C . MET D 1 105 ? 86.818 15.216 55.252 1.00 24.15 105 MET D C 1
ATOM 7067 O O . MET D 1 105 ? 87.888 14.775 54.859 1.00 25.36 105 MET D O 1
ATOM 7072 N N . LYS D 1 106 ? 86.539 15.364 56.542 1.00 23.28 106 LYS D N 1
ATOM 7073 C CA . LYS D 1 106 ? 87.522 15.005 57.557 1.00 20.61 106 LYS D CA 1
ATOM 7074 C C . LYS D 1 106 ? 87.102 13.842 58.445 1.00 18.53 106 LYS D C 1
ATOM 7075 O O . LYS D 1 106 ? 87.685 13.617 59.494 1.00 18.05 106 LYS D O 1
ATOM 7081 N N . GLY D 1 107 ? 86.086 13.103 58.016 1.00 17.11 107 GLY D N 1
ATOM 7082 C CA . GLY D 1 107 ? 85.637 11.962 58.782 1.00 13.35 107 GLY D CA 1
ATOM 7083 C C . GLY D 1 107 ? 84.225 12.071 59.313 1.00 12.17 107 GLY D C 1
ATOM 7084 O O . GLY D 1 107 ? 83.699 13.158 59.495 1.00 11.74 107 GLY D O 1
ATOM 7085 N N . LEU D 1 108 ? 83.604 10.918 59.532 1.00 11.68 108 LEU D N 1
ATOM 7086 C CA . LEU D 1 108 ? 82.257 10.842 60.083 1.00 11.93 108 LEU D CA 1
ATOM 7087 C C . LEU D 1 108 ? 82.199 11.620 61.407 1.00 11.09 108 LEU D C 1
ATOM 7088 O O . LEU D 1 108 ? 81.210 12.294 61.687 1.00 9.31 108 LEU D O 1
ATOM 7093 N N . GLY D 1 109 ? 83.267 11.530 62.208 1.00 11.20 109 GLY D N 1
ATOM 7094 C CA . GLY D 1 109 ? 83.313 12.236 63.482 1.00 11.14 109 GLY D CA 1
ATOM 7095 C C . GLY D 1 109 ? 83.224 13.750 63.326 1.00 13.12 109 GLY D C 1
ATOM 7096 O O . GLY D 1 109 ? 82.578 14.436 64.112 1.00 14.78 109 GLY D O 1
ATOM 7097 N N . HIS D 1 110 ? 83.875 14.278 62.303 1.00 14.17 110 HIS D N 1
ATOM 7098 C CA . HIS D 1 110 ? 83.868 15.708 62.037 1.00 15.53 110 HIS D CA 1
ATOM 7099 C C . HIS D 1 110 ? 82.522 16.183 61.469 1.00 15.74 110 HIS D C 1
ATOM 7100 O O . HIS D 1 110 ? 82.088 17.305 61.725 1.00 15.49 110 HIS D O 1
ATOM 7107 N N . ALA D 1 111 ? 81.866 15.318 60.701 1.00 16.18 111 ALA D N 1
ATOM 7108 C CA . ALA D 1 111 ? 80.581 15.655 60.101 1.00 15.97 111 ALA D CA 1
ATOM 7109 C C . ALA D 1 111 ? 79.575 15.808 61.221 1.00 15.52 111 ALA D C 1
ATOM 7110 O O . ALA D 1 111 ? 78.675 16.641 61.144 1.00 15.67 111 ALA D O 1
ATOM 7112 N N . ILE D 1 112 ? 79.728 14.983 62.257 1.00 13.78 112 ILE D N 1
ATOM 7113 C CA . ILE D 1 112 ? 78.843 15.027 63.415 1.00 13.17 112 ILE D CA 1
ATOM 7114 C C . ILE D 1 112 ? 79.155 16.290 64.210 1.00 14.58 112 ILE D C 1
ATOM 7115 O O . ILE D 1 112 ? 78.255 16.980 64.684 1.00 14.58 112 ILE D O 1
ATOM 7120 N N . LEU D 1 113 ? 80.438 16.607 64.346 1.00 16.11 113 LEU D N 1
ATOM 7121 C CA . LEU D 1 113 ? 80.818 17.812 65.063 1.00 18.52 113 LEU D CA 1
ATOM 7122 C C . LEU D 1 113 ? 80.217 19.008 64.293 1.00 19.65 113 LEU D C 1
ATOM 7123 O O . LEU D 1 113 ? 79.560 19.876 64.890 1.00 19.88 113 LEU D O 1
ATOM 7128 N N . THR D 1 114 ? 80.438 19.055 62.976 1.00 18.38 114 THR D N 1
ATOM 7129 C CA . THR D 1 114 ? 79.875 20.149 62.187 1.00 19.89 114 THR D CA 1
ATOM 7130 C C . THR D 1 114 ? 78.364 20.235 62.451 1.00 20.89 114 THR D C 1
ATOM 7131 O O . THR D 1 114 ? 77.808 21.329 62.603 1.00 21.68 114 THR D O 1
ATOM 7135 N N . GLY D 1 115 ? 77.711 19.077 62.534 1.00 20.41 115 GLY D N 1
ATOM 7136 C CA . GLY D 1 115 ? 76.285 19.051 62.814 1.00 20.22 115 GLY D CA 1
ATOM 7137 C C . GLY D 1 115 ? 75.863 19.669 64.147 1.00 21.32 115 GLY D C 1
ATOM 7138 O O . GLY D 1 115 ? 74.662 19.738 64.444 1.00 21.28 115 GLY D O 1
ATOM 7139 N N . GLU D 1 116 ? 76.814 20.126 64.965 1.00 21.11 116 GLU D N 1
ATOM 7140 C CA . GLU D 1 116 ? 76.430 20.725 66.244 1.00 21.42 116 GLU D CA 1
ATOM 7141 C C . GLU D 1 116 ? 75.532 21.962 66.048 1.00 20.97 116 GLU D C 1
ATOM 7142 O O . GLU D 1 116 ? 74.584 22.179 66.808 1.00 18.98 116 GLU D O 1
ATOM 7148 N N . ALA D 1 117 ? 75.829 22.765 65.030 1.00 19.64 117 ALA D N 1
ATOM 7149 C CA . ALA D 1 117 ? 75.019 23.948 64.751 1.00 21.17 117 ALA D CA 1
ATOM 7150 C C . ALA D 1 117 ? 73.543 23.588 64.608 1.00 20.47 117 ALA D C 1
ATOM 7151 O O . ALA D 1 117 ? 72.688 24.357 64.999 1.00 21.63 117 ALA D O 1
ATOM 7153 N N . LEU D 1 118 ? 73.250 22.418 64.050 1.00 19.47 118 LEU D N 1
ATOM 7154 C CA . LEU D 1 118 ? 71.869 21.991 63.867 1.00 17.47 118 LEU D CA 1
ATOM 7155 C C . LEU D 1 118 ? 71.294 21.260 65.087 1.00 16.64 118 LEU D C 1
ATOM 7156 O O . LEU D 1 118 ? 70.078 21.095 65.203 1.00 15.37 118 LEU D O 1
ATOM 7161 N N . ILE D 1 119 ? 72.154 20.826 66.002 1.00 16.70 119 ILE D N 1
ATOM 7162 C CA . ILE D 1 119 ? 71.663 20.085 67.163 1.00 17.82 119 ILE D CA 1
ATOM 7163 C C . ILE D 1 119 ? 71.590 20.870 68.460 1.00 18.79 119 ILE D C 1
ATOM 7164 O O . ILE D 1 119 ? 70.531 20.959 69.070 1.00 19.17 119 ILE D O 1
ATOM 7169 N N . GLY D 1 120 ? 72.702 21.447 68.884 1.00 20.70 120 GLY D N 1
ATOM 7170 C CA . GLY D 1 120 ? 72.679 22.200 70.126 1.00 20.83 120 GLY D CA 1
ATOM 7171 C C . GLY D 1 120 ? 72.821 21.269 71.313 1.00 20.61 120 GLY D C 1
ATOM 7172 O O . GLY D 1 120 ? 73.078 20.082 71.142 1.00 19.11 120 GLY D O 1
ATOM 7173 N N . ASN D 1 121 ? 72.629 21.796 72.517 1.00 21.98 121 ASN D N 1
ATOM 7174 C CA . ASN D 1 121 ? 72.779 20.991 73.720 1.00 23.71 121 ASN D CA 1
ATOM 7175 C C . ASN D 1 121 ? 71.594 20.081 74.026 1.00 22.88 121 ASN D C 1
ATOM 7176 O O . ASN D 1 121 ? 70.793 20.346 74.931 1.00 23.18 121 ASN D O 1
ATOM 7181 N N . GLU D 1 122 ? 71.476 19.006 73.260 1.00 20.96 122 GLU D N 1
ATOM 7182 C CA . GLU D 1 122 ? 70.401 18.061 73.486 1.00 19.48 122 GLU D CA 1
ATOM 7183 C C . GLU D 1 122 ? 70.776 16.721 72.898 1.00 19.51 122 GLU D C 1
ATOM 7184 O O . GLU D 1 122 ? 71.484 16.651 71.901 1.00 20.89 122 GLU D O 1
ATOM 7190 N N . PRO D 1 123 ? 70.341 15.636 73.539 1.00 18.28 123 PRO D N 1
ATOM 7191 C CA . PRO D 1 123 ? 70.637 14.288 73.053 1.00 17.81 123 PRO D CA 1
ATOM 7192 C C . PRO D 1 123 ? 70.017 14.181 71.664 1.00 18.08 123 PRO D C 1
ATOM 7193 O O . PRO D 1 123 ? 69.015 14.844 71.386 1.00 18.86 123 PRO D O 1
ATOM 7197 N N . PHE D 1 124 ? 70.597 13.364 70.791 1.00 16.21 124 PHE D N 1
ATOM 7198 C CA . PHE D 1 124 ? 70.044 13.235 69.449 1.00 15.89 124 PHE D CA 1
ATOM 7199 C C . PHE D 1 124 ? 70.341 11.892 68.776 1.00 16.29 124 PHE D C 1
ATOM 7200 O O . PHE D 1 124 ? 71.175 11.102 69.236 1.00 16.15 124 PHE D O 1
ATOM 7208 N N . ALA D 1 125 ? 69.636 11.630 67.683 1.00 16.18 125 ALA D N 1
ATOM 7209 C CA . ALA D 1 125 ? 69.845 10.398 66.935 1.00 16.05 125 ALA D CA 1
ATOM 7210 C C . ALA D 1 125 ? 70.725 10.673 65.712 1.00 16.37 125 ALA D C 1
ATOM 7211 O O . ALA D 1 125 ? 70.723 11.780 65.144 1.00 15.47 125 ALA D O 1
ATOM 7213 N N . VAL D 1 126 ? 71.500 9.665 65.334 1.00 16.24 126 VAL D N 1
ATOM 7214 C CA . VAL D 1 126 ? 72.366 9.761 64.173 1.00 15.69 126 VAL D CA 1
ATOM 7215 C C . VAL D 1 126 ? 72.084 8.543 63.297 1.00 16.55 126 VAL D C 1
ATOM 7216 O O . VAL D 1 126 ? 72.062 7.412 63.776 1.00 15.56 126 VAL D O 1
ATOM 7220 N N . ILE D 1 127 ? 71.834 8.785 62.017 1.00 17.37 127 ILE D N 1
ATOM 7221 C CA . ILE D 1 127 ? 71.591 7.695 61.084 1.00 16.67 127 ILE D CA 1
ATOM 7222 C C . ILE D 1 127 ? 72.504 7.826 59.870 1.00 16.95 127 ILE D C 1
ATOM 7223 O O . ILE D 1 127 ? 72.597 8.902 59.259 1.00 17.66 127 ILE D O 1
ATOM 7228 N N . LEU D 1 128 ? 73.204 6.736 59.564 1.00 15.14 128 LEU D N 1
ATOM 7229 C CA . LEU D 1 128 ? 74.070 6.643 58.392 1.00 15.64 128 LEU D CA 1
ATOM 7230 C C . LEU D 1 128 ? 73.186 5.868 57.408 1.00 16.05 128 LEU D C 1
ATOM 7231 O O . LEU D 1 128 ? 73.039 4.640 57.516 1.00 15.64 128 LEU D O 1
ATOM 7236 N N . ALA D 1 129 ? 72.581 6.597 56.475 1.00 15.66 129 ALA D N 1
ATOM 7237 C CA . ALA D 1 129 ? 71.660 6.019 55.496 1.00 16.35 129 ALA D CA 1
ATOM 7238 C C . ALA D 1 129 ? 72.222 4.906 54.612 1.00 15.69 129 ALA D C 1
ATOM 7239 O O . ALA D 1 129 ? 71.453 4.175 53.987 1.00 15.81 129 ALA D O 1
ATOM 7241 N N . ASP D 1 130 ? 73.539 4.756 54.555 1.00 14.13 130 ASP D N 1
ATOM 7242 C CA . ASP D 1 130 ? 74.070 3.697 53.721 1.00 15.34 130 ASP D CA 1
ATOM 7243 C C . ASP D 1 130 ? 73.798 2.322 54.334 1.00 15.10 130 ASP D C 1
ATOM 7244 O O . ASP D 1 130 ? 73.912 1.301 53.657 1.00 15.97 130 ASP D O 1
ATOM 7249 N N . ASP D 1 131 ? 73.429 2.292 55.612 1.00 15.54 131 ASP D N 1
ATOM 7250 C CA . ASP D 1 131 ? 73.060 1.020 56.240 1.00 16.31 131 ASP D CA 1
ATOM 7251 C C . ASP D 1 131 ? 71.532 0.960 56.176 1.00 15.27 131 ASP D C 1
ATOM 7252 O O . ASP D 1 131 ? 70.840 1.600 56.955 1.00 13.58 131 ASP D O 1
ATOM 7257 N N . LEU D 1 132 ? 71.017 0.208 55.214 1.00 15.86 132 LEU D N 1
ATOM 7258 C CA . LEU D 1 132 ? 69.582 0.065 55.045 1.00 14.96 132 LEU D CA 1
ATOM 7259 C C . LEU D 1 132 ? 69.098 -0.974 56.033 1.00 15.90 132 LEU D C 1
ATOM 7260 O O . LEU D 1 132 ? 69.506 -2.134 55.968 1.00 15.25 132 LEU D O 1
ATOM 7265 N N . CYS D 1 133 ? 68.228 -0.555 56.944 1.00 16.53 133 CYS D N 1
ATOM 7266 C CA . CYS D 1 133 ? 67.696 -1.453 57.956 1.00 19.10 133 CYS D CA 1
ATOM 7267 C C . CYS D 1 133 ? 66.232 -1.786 57.722 1.00 21.41 133 CYS D C 1
ATOM 7268 O O . CYS D 1 133 ? 65.383 -0.894 57.634 1.00 21.53 133 CYS D O 1
ATOM 7271 N N . ILE D 1 134 ? 65.949 -3.082 57.626 1.00 22.79 134 ILE D N 1
ATOM 7272 C CA . ILE D 1 134 ? 64.593 -3.555 57.410 1.00 25.57 134 ILE D CA 1
ATOM 7273 C C . ILE D 1 134 ? 64.120 -4.372 58.613 1.00 27.67 134 ILE D C 1
ATOM 7274 O O . ILE D 1 134 ? 64.646 -5.449 58.906 1.00 26.39 134 ILE D O 1
ATOM 7279 N N . SER D 1 135 ? 63.143 -3.834 59.329 1.00 31.26 135 SER D N 1
ATOM 7280 C CA . SER D 1 135 ? 62.569 -4.535 60.470 1.00 34.91 135 SER D CA 1
ATOM 7281 C C . SER D 1 135 ? 61.160 -4.809 59.981 1.00 37.22 135 SER D C 1
ATOM 7282 O O . SER D 1 135 ? 60.474 -3.879 59.533 1.00 40.72 135 SER D O 1
ATOM 7285 N N . HIS D 1 136 ? 60.722 -6.061 60.024 1.00 37.25 136 HIS D N 1
ATOM 7286 C CA . HIS D 1 136 ? 59.382 -6.340 59.543 1.00 37.08 136 HIS D CA 1
ATOM 7287 C C . HIS D 1 136 ? 58.351 -6.481 60.644 1.00 35.74 136 HIS D C 1
ATOM 7288 O O . HIS D 1 136 ? 57.330 -5.789 60.624 1.00 36.80 136 HIS D O 1
ATOM 7295 N N . ASP D 1 137 ? 58.598 -7.378 61.594 1.00 32.58 137 ASP D N 1
ATOM 7296 C CA . ASP D 1 137 ? 57.655 -7.560 62.683 1.00 30.97 137 ASP D CA 1
ATOM 7297 C C . ASP D 1 137 ? 58.014 -6.681 63.866 1.00 30.74 137 ASP D C 1
ATOM 7298 O O . ASP D 1 137 ? 57.208 -6.505 64.773 1.00 31.70 137 ASP D O 1
ATOM 7303 N N . HIS D 1 138 ? 59.222 -6.121 63.851 1.00 30.28 138 HIS D N 1
ATOM 7304 C CA . HIS D 1 138 ? 59.677 -5.255 64.935 1.00 28.55 138 HIS D CA 1
ATOM 7305 C C . HIS D 1 138 ? 59.658 -3.795 64.528 1.00 26.71 138 HIS D C 1
ATOM 7306 O O . HIS D 1 138 ? 59.541 -3.474 63.349 1.00 26.76 138 HIS D O 1
ATOM 7313 N N . PRO D 1 139 ? 59.763 -2.888 65.509 1.00 25.99 139 PRO D N 1
ATOM 7314 C CA . PRO D 1 139 ? 59.764 -1.452 65.219 1.00 24.24 139 PRO D CA 1
ATOM 7315 C C . PRO D 1 139 ? 61.065 -1.144 64.480 1.00 23.54 139 PRO D C 1
ATOM 7316 O O . PRO D 1 139 ? 61.980 -1.973 64.467 1.00 21.97 139 PRO D O 1
ATOM 7320 N N . SER D 1 140 ? 61.154 0.032 63.866 1.00 22.82 140 SER D N 1
ATOM 7321 C CA . SER D 1 140 ? 62.379 0.401 63.158 1.00 22.99 140 SER D CA 1
ATOM 7322 C C . SER D 1 140 ? 63.528 0.328 64.153 1.00 21.71 140 SER D C 1
ATOM 7323 O O . SER D 1 140 ? 63.319 0.451 65.358 1.00 22.60 140 SER D O 1
ATOM 7326 N N . VAL D 1 141 ? 64.739 0.124 63.652 1.00 21.58 141 VAL D N 1
ATOM 7327 C CA . VAL D 1 141 ? 65.908 0.016 64.514 1.00 20.39 141 VAL D CA 1
ATOM 7328 C C . VAL D 1 141 ? 66.047 1.212 65.457 1.00 20.92 141 VAL D C 1
ATOM 7329 O O . VAL D 1 141 ? 66.359 1.036 66.639 1.00 22.18 141 VAL D O 1
ATOM 7333 N N . LEU D 1 142 ? 65.798 2.420 64.951 1.00 20.19 142 LEU D N 1
ATOM 7334 C CA . LEU D 1 142 ? 65.904 3.614 65.787 1.00 18.88 142 LEU D CA 1
ATOM 7335 C C . LEU D 1 142 ? 64.800 3.629 66.841 1.00 19.85 142 LEU D C 1
ATOM 7336 O O . LEU D 1 142 ? 65.033 4.057 67.971 1.00 20.66 142 LEU D O 1
ATOM 7341 N N . LYS D 1 143 ? 63.601 3.174 66.479 1.00 17.91 143 LYS D N 1
ATOM 7342 C CA . LYS D 1 143 ? 62.502 3.150 67.432 1.00 17.56 143 LYS D CA 1
ATOM 7343 C C . LYS D 1 143 ? 62.880 2.231 68.587 1.00 17.57 143 LYS D C 1
ATOM 7344 O O . LYS D 1 143 ? 62.626 2.542 69.745 1.00 16.84 143 LYS D O 1
ATOM 7350 N N . GLN D 1 144 ? 63.486 1.095 68.265 1.00 17.84 144 GLN D N 1
ATOM 7351 C CA . GLN D 1 144 ? 63.929 0.150 69.285 1.00 18.23 144 GLN D CA 1
ATOM 7352 C C . GLN D 1 144 ? 64.900 0.886 70.215 1.00 20.53 144 GLN D C 1
ATOM 7353 O O . GLN D 1 144 ? 64.783 0.830 71.445 1.00 21.41 144 GLN D O 1
ATOM 7359 N N . MET D 1 145 ? 65.860 1.573 69.606 1.00 19.86 145 MET D N 1
ATOM 7360 C CA . MET D 1 145 ? 66.874 2.310 70.345 1.00 21.82 145 MET D CA 1
ATOM 7361 C C . MET D 1 145 ? 66.282 3.448 71.180 1.00 22.77 145 MET D C 1
ATOM 7362 O O . MET D 1 145 ? 66.737 3.713 72.296 1.00 22.02 145 MET D O 1
ATOM 7367 N N . THR D 1 146 ? 65.274 4.108 70.617 1.00 23.74 146 THR D N 1
ATOM 7368 C CA . THR D 1 146 ? 64.568 5.208 71.256 1.00 25.39 146 THR D CA 1
ATOM 7369 C C . THR D 1 146 ? 64.023 4.719 72.601 1.00 27.54 146 THR D C 1
ATOM 7370 O O . THR D 1 146 ? 64.162 5.394 73.630 1.00 28.69 146 THR D O 1
ATOM 7374 N N . SER D 1 147 ? 63.406 3.540 72.578 1.00 28.38 147 SER D N 1
ATOM 7375 C CA . SER D 1 147 ? 62.844 2.928 73.773 1.00 29.73 147 SER D CA 1
ATOM 7376 C C . SER D 1 147 ? 63.958 2.695 74.783 1.00 30.61 147 SER D C 1
ATOM 7377 O O . SER D 1 147 ? 63.850 3.094 75.952 1.00 31.95 147 SER D O 1
ATOM 7380 N N . LEU D 1 148 ? 65.031 2.055 74.329 1.00 29.52 148 LEU D N 1
ATOM 7381 C CA . LEU D 1 148 ? 66.162 1.788 75.197 1.00 29.56 148 LEU D CA 1
ATOM 7382 C C . LEU D 1 148 ? 66.608 3.062 75.882 1.00 29.64 148 LEU D C 1
ATOM 7383 O O . LEU D 1 148 ? 66.741 3.095 77.102 1.00 30.77 148 LEU D O 1
ATOM 7388 N N . TYR D 1 149 ? 66.840 4.104 75.089 1.00 29.21 149 TYR D N 1
ATOM 7389 C CA . TYR D 1 149 ? 67.299 5.385 75.615 1.00 29.66 149 TYR D CA 1
ATOM 7390 C C . TYR D 1 149 ? 66.451 5.898 76.778 1.00 29.68 149 TYR D C 1
ATOM 7391 O O . TYR D 1 149 ? 66.979 6.495 77.721 1.00 29.64 149 TYR D O 1
ATOM 7400 N N . GLN D 1 150 ? 65.140 5.672 76.695 1.00 30.64 150 GLN D N 1
ATOM 7401 C CA . GLN D 1 150 ? 64.206 6.127 77.723 1.00 31.16 150 GLN D CA 1
ATOM 7402 C C . GLN D 1 150 ? 64.600 5.571 79.084 1.00 30.41 150 GLN D C 1
ATOM 7403 O O . GLN D 1 150 ? 64.449 6.237 80.109 1.00 30.75 150 GLN D O 1
ATOM 7409 N N . LYS D 1 151 ? 65.114 4.347 79.083 1.00 27.97 151 LYS D N 1
ATOM 7410 C CA . LYS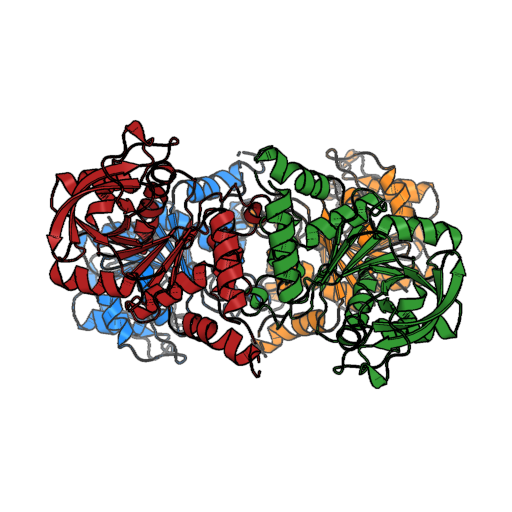 D 1 151 ? 65.533 3.696 80.307 1.00 24.91 151 LYS D CA 1
ATOM 7411 C C . LYS D 1 151 ? 66.945 4.078 80.758 1.00 24.48 151 LYS D C 1
ATOM 7412 O O . LYS D 1 151 ? 67.150 4.471 81.903 1.00 24.96 151 LYS D O 1
ATOM 7418 N N . TYR D 1 152 ? 67.906 3.979 79.846 1.00 23.42 152 TYR D N 1
ATOM 7419 C CA . TYR D 1 152 ? 69.309 4.235 80.148 1.00 23.34 152 TYR D CA 1
ATOM 7420 C C . TYR D 1 152 ? 69.815 5.666 80.111 1.00 23.33 152 TYR D C 1
ATOM 7421 O O . TYR D 1 152 ? 70.806 5.984 80.768 1.00 23.09 152 TYR D O 1
ATOM 7430 N N . GLN D 1 153 ? 69.164 6.519 79.330 1.00 23.58 153 GLN D N 1
ATOM 7431 C CA . GLN D 1 153 ? 69.577 7.913 79.222 1.00 24.31 153 GLN D CA 1
ATOM 7432 C C . GLN D 1 153 ? 71.086 8.067 79.036 1.00 23.37 153 GLN D C 1
ATOM 7433 O O . GLN D 1 153 ? 71.739 8.779 79.790 1.00 25.97 153 GLN D O 1
ATOM 7439 N N . CYS D 1 154 ? 71.637 7.380 78.045 1.00 22.14 154 CYS D N 1
ATOM 7440 C CA . CYS D 1 154 ? 73.060 7.468 77.742 1.00 22.08 154 CYS D CA 1
ATOM 7441 C C . CYS D 1 154 ? 73.226 7.179 76.248 1.00 21.16 154 CYS D C 1
ATOM 7442 O O . CYS D 1 154 ? 72.255 6.851 75.568 1.00 23.14 154 CYS D O 1
ATOM 7445 N N . SER D 1 155 ? 74.437 7.318 75.728 1.00 19.74 155 SER D N 1
ATOM 7446 C CA . SER D 1 155 ? 74.651 7.043 74.316 1.00 18.92 155 SER D CA 1
ATOM 7447 C C . SER D 1 155 ? 74.380 5.578 74.031 1.00 19.27 155 SER D C 1
ATOM 7448 O O . SER D 1 155 ? 74.614 4.712 74.880 1.00 19.91 155 SER D O 1
ATOM 7451 N N . ILE D 1 156 ? 73.870 5.306 72.834 1.00 18.85 156 ILE D N 1
ATOM 7452 C CA . ILE D 1 156 ? 73.559 3.945 72.417 1.00 17.87 156 ILE D CA 1
ATOM 7453 C C . ILE D 1 156 ? 74.052 3.720 70.999 1.00 18.42 156 ILE D C 1
ATOM 7454 O O . ILE D 1 156 ? 73.775 4.531 70.108 1.00 18.42 156 ILE D O 1
ATOM 7459 N N . VAL D 1 157 ? 74.782 2.634 70.774 1.00 17.41 157 VAL D N 1
ATOM 7460 C CA . VAL D 1 157 ? 75.234 2.366 69.425 1.00 18.34 157 VAL D CA 1
ATOM 7461 C C . VAL D 1 157 ? 74.838 0.964 69.002 1.00 21.14 157 VAL D C 1
ATOM 7462 O O . VAL D 1 157 ? 75.081 -0.032 69.710 1.00 20.61 157 VAL D O 1
ATOM 7466 N N . ALA D 1 158 ? 74.184 0.919 67.842 1.00 21.63 158 ALA D N 1
ATOM 7467 C CA . ALA D 1 158 ? 73.685 -0.312 67.242 1.00 21.28 158 ALA D CA 1
ATOM 7468 C C . ALA D 1 158 ? 74.794 -1.251 66.781 1.00 21.09 158 ALA D C 1
ATOM 7469 O O . ALA D 1 158 ? 75.759 -0.816 66.156 1.00 21.96 158 ALA D O 1
ATOM 7471 N N . ILE D 1 159 ? 74.651 -2.538 67.093 1.00 19.72 159 ILE D N 1
ATOM 7472 C CA . ILE D 1 159 ? 75.637 -3.528 66.692 1.00 19.07 159 ILE D CA 1
ATOM 7473 C C . ILE D 1 159 ? 74.936 -4.742 66.113 1.00 20.71 159 ILE D C 1
ATOM 7474 O O . ILE D 1 159 ? 73.718 -4.870 66.185 1.00 18.94 159 ILE D O 1
ATOM 7479 N N . GLU D 1 160 ? 75.732 -5.636 65.545 1.00 21.68 160 GLU D N 1
ATOM 7480 C CA . GLU D 1 160 ? 75.234 -6.865 64.957 1.00 24.48 160 GLU D CA 1
ATOM 7481 C C . GLU D 1 160 ? 76.435 -7.793 64.830 1.00 25.56 160 GLU D C 1
ATOM 7482 O O . GLU D 1 160 ? 77.537 -7.343 64.508 1.00 27.07 160 GLU D O 1
ATOM 7488 N N . GLU D 1 161 ? 76.244 -9.076 65.121 1.00 26.95 161 GLU D N 1
ATOM 7489 C CA . GLU D 1 161 ? 77.352 -10.014 65.002 1.00 28.11 161 GLU D CA 1
ATOM 7490 C C . GLU D 1 161 ? 77.591 -10.283 63.521 1.00 28.21 161 GLU D C 1
ATOM 7491 O O . GLU D 1 161 ? 76.655 -10.554 62.771 1.00 28.44 161 GLU D O 1
ATOM 7497 N N . VAL D 1 162 ? 78.848 -10.204 63.110 1.00 27.77 162 VAL D N 1
ATOM 7498 C CA . VAL D 1 162 ? 79.233 -10.424 61.727 1.00 27.68 162 VAL D CA 1
ATOM 7499 C C . VAL D 1 162 ? 80.391 -11.416 61.672 1.00 28.85 162 VAL D C 1
ATOM 7500 O O . VAL D 1 162 ? 81.106 -11.598 62.653 1.00 30.26 162 VAL D O 1
ATOM 7504 N N . ALA D 1 163 ? 80.574 -12.064 60.529 1.00 30.27 163 ALA D N 1
ATOM 7505 C CA . ALA D 1 163 ? 81.672 -13.010 60.383 1.00 31.29 163 ALA D CA 1
ATOM 7506 C C . ALA D 1 163 ? 82.945 -12.190 60.570 1.00 31.96 163 ALA D C 1
ATOM 7507 O O . ALA D 1 163 ? 82.994 -11.027 60.175 1.00 31.42 163 ALA D O 1
ATOM 7509 N N . LEU D 1 164 ? 83.968 -12.791 61.169 1.00 33.01 164 LEU D N 1
ATOM 7510 C CA . LEU D 1 164 ? 85.217 -12.085 61.411 1.00 34.52 164 LEU D CA 1
ATOM 7511 C C . LEU D 1 164 ? 85.949 -11.632 60.151 1.00 35.44 164 LEU D C 1
ATOM 7512 O O . LEU D 1 164 ? 86.784 -10.724 60.207 1.00 35.43 164 LEU D O 1
ATOM 7517 N N . GLU D 1 165 ? 85.635 -12.255 59.019 1.00 35.97 165 GLU D N 1
ATOM 7518 C CA . GLU D 1 165 ? 86.256 -11.874 57.760 1.00 36.79 165 GLU D CA 1
ATOM 7519 C C . GLU D 1 165 ? 85.726 -10.513 57.312 1.00 36.12 165 GLU D C 1
ATOM 7520 O O . GLU D 1 165 ? 86.239 -9.932 56.359 1.00 37.61 165 GLU D O 1
ATOM 7526 N N . GLU D 1 166 ? 84.696 -10.010 57.994 1.00 34.33 166 GLU D N 1
ATOM 7527 C CA . GLU D 1 166 ? 84.109 -8.709 57.662 1.00 33.29 166 GLU D CA 1
ATOM 7528 C C . GLU D 1 166 ? 84.470 -7.623 58.673 1.00 30.31 166 GLU D C 1
ATOM 7529 O O . GLU D 1 166 ? 84.361 -6.430 58.392 1.00 28.71 166 GLU D O 1
ATOM 7535 N N . VAL D 1 167 ? 84.894 -8.052 59.850 1.00 28.16 167 VAL D N 1
ATOM 7536 C CA . VAL D 1 167 ? 85.233 -7.145 60.931 1.00 27.79 167 VAL D CA 1
ATOM 7537 C C . VAL D 1 167 ? 86.132 -5.957 60.536 1.00 27.74 167 VAL D C 1
ATOM 7538 O O . VAL D 1 167 ? 86.039 -4.890 61.130 1.00 27.05 167 VAL D O 1
ATOM 7542 N N . SER D 1 168 ? 86.973 -6.125 59.520 1.00 26.02 168 SER D N 1
ATOM 7543 C CA . SER D 1 168 ? 87.880 -5.056 59.111 1.00 25.91 168 SER D CA 1
ATOM 7544 C C . SER D 1 168 ? 87.229 -3.839 58.445 1.00 25.17 168 SER D C 1
ATOM 7545 O O . SER D 1 168 ? 87.884 -2.817 58.248 1.00 23.16 168 SER D O 1
ATOM 7548 N N . LYS D 1 169 ? 85.953 -3.947 58.090 1.00 24.86 169 LYS D N 1
ATOM 7549 C CA . LYS D 1 169 ? 85.252 -2.834 57.456 1.00 25.36 169 LYS D CA 1
ATOM 7550 C C . LYS D 1 169 ? 84.490 -1.972 58.453 1.00 24.10 169 LYS D C 1
ATOM 7551 O O . LYS D 1 169 ? 83.999 -0.908 58.100 1.00 24.30 169 LYS D O 1
ATOM 7557 N N . TYR D 1 170 ? 84.396 -2.417 59.694 1.00 23.24 170 TYR D N 1
ATOM 7558 C CA . TYR D 1 170 ? 83.608 -1.687 60.664 1.00 24.03 170 TYR D CA 1
ATOM 7559 C C . TYR D 1 170 ? 84.295 -1.391 61.975 1.00 24.32 170 TYR D C 1
ATOM 7560 O O . TYR D 1 170 ? 85.411 -1.832 62.222 1.00 23.85 170 TYR D O 1
ATOM 7569 N N . GLY D 1 171 ? 83.597 -0.631 62.811 1.00 23.82 171 GLY D N 1
ATOM 7570 C CA . GLY D 1 171 ? 84.102 -0.320 64.130 1.00 23.96 171 GLY D CA 1
ATOM 7571 C C . GLY D 1 171 ? 83.667 -1.526 64.929 1.00 23.98 171 GLY D C 1
ATOM 7572 O O . GLY D 1 171 ? 82.634 -2.118 64.605 1.00 24.38 171 GLY D O 1
ATOM 7573 N N . VAL D 1 172 ? 84.436 -1.905 65.948 1.00 24.49 172 VAL D N 1
ATOM 7574 C CA . VAL D 1 172 ? 84.105 -3.078 66.755 1.00 24.88 172 VAL D CA 1
ATOM 7575 C C . VAL D 1 172 ? 84.212 -2.807 68.252 1.00 25.70 172 VAL D C 1
ATOM 7576 O O . VAL D 1 172 ? 85.119 -2.109 68.698 1.00 26.35 172 VAL D O 1
ATOM 7580 N N . ILE D 1 173 ? 83.284 -3.368 69.023 1.00 25.87 173 ILE D N 1
ATOM 7581 C CA . ILE D 1 173 ? 83.258 -3.160 70.472 1.00 27.75 173 ILE D CA 1
ATOM 7582 C C . ILE D 1 173 ? 83.625 -4.398 71.288 1.00 29.81 173 ILE D C 1
ATOM 7583 O O . ILE D 1 173 ? 83.546 -5.527 70.801 1.00 30.63 173 ILE D O 1
ATOM 7588 N N . ARG D 1 174 ? 84.015 -4.157 72.539 1.00 31.02 174 ARG D N 1
ATOM 7589 C CA . ARG D 1 174 ? 84.309 -5.209 73.512 1.00 30.56 174 ARG D CA 1
ATOM 7590 C C . ARG D 1 174 ? 83.318 -4.820 74.596 1.00 30.61 174 ARG D C 1
ATOM 7591 O O . ARG D 1 174 ? 83.390 -3.708 75.125 1.00 31.16 174 ARG D O 1
ATOM 7599 N N . GLY D 1 175 ? 82.375 -5.699 74.914 1.00 30.66 175 GLY D N 1
ATOM 7600 C CA . GLY D 1 175 ? 81.399 -5.340 75.925 1.00 31.62 175 GLY D CA 1
ATOM 7601 C C . GLY D 1 175 ? 80.945 -6.356 76.955 1.00 32.03 175 GLY D C 1
ATOM 7602 O O . GLY D 1 175 ? 81.175 -7.560 76.836 1.00 30.59 175 GLY D O 1
ATOM 7603 N N . GLU D 1 176 ? 80.277 -5.829 77.979 1.00 33.92 176 GLU D N 1
ATOM 7604 C CA . GLU D 1 176 ? 79.734 -6.611 79.085 1.00 35.25 176 GLU D CA 1
ATOM 7605 C C . GLU D 1 176 ? 78.235 -6.785 78.892 1.00 34.13 176 GLU D C 1
ATOM 7606 O O . GLU D 1 176 ? 77.498 -5.804 78.771 1.00 33.82 176 GLU D O 1
ATOM 7612 N N . TRP D 1 177 ? 77.781 -8.027 78.881 1.00 32.90 177 TRP D N 1
ATOM 7613 C CA . TRP D 1 177 ? 76.364 -8.297 78.705 1.00 34.83 177 TRP D CA 1
ATOM 7614 C C . TRP D 1 177 ? 75.548 -7.761 79.888 1.00 34.31 177 TRP D C 1
ATOM 7615 O O . TRP D 1 177 ? 75.644 -8.273 80.995 1.00 33.96 177 TRP D O 1
ATOM 7626 N N . LEU D 1 178 ? 74.755 -6.721 79.653 1.00 35.15 178 LEU D N 1
ATOM 7627 C CA . LEU D 1 178 ? 73.917 -6.143 80.699 1.00 36.09 178 LEU D CA 1
ATOM 7628 C C . LEU D 1 178 ? 72.621 -6.924 80.753 1.00 36.54 178 LEU D C 1
ATOM 7629 O O . LEU D 1 178 ? 72.246 -7.445 81.801 1.00 36.67 178 LEU D O 1
ATOM 7634 N N . GLU D 1 179 ? 71.941 -6.988 79.612 1.00 37.18 179 GLU D N 1
ATOM 7635 C CA . GLU D 1 179 ? 70.684 -7.715 79.484 1.00 37.28 179 GLU D CA 1
ATOM 7636 C C . GLU D 1 179 ? 70.487 -8.204 78.058 1.00 36.63 179 GLU D C 1
ATOM 7637 O O . GLU D 1 179 ? 71.365 -8.046 77.209 1.00 37.32 179 GLU D O 1
ATOM 7643 N N . GLU D 1 180 ? 69.331 -8.800 77.797 1.00 35.91 180 GLU D N 1
ATOM 7644 C CA . GLU D 1 180 ? 69.036 -9.350 76.481 1.00 35.54 180 GLU D CA 1
ATOM 7645 C C . GLU D 1 180 ? 69.285 -8.373 75.335 1.00 35.09 180 GLU D C 1
ATOM 7646 O O . GLU D 1 180 ? 68.471 -7.486 75.070 1.00 34.62 180 GLU D O 1
ATOM 7652 N N . GLY D 1 181 ? 70.417 -8.556 74.658 1.00 34.30 181 GLY D N 1
ATOM 7653 C CA . GLY D 1 181 ? 70.773 -7.701 73.537 1.00 33.60 181 GLY D CA 1
ATOM 7654 C C . GLY D 1 181 ? 71.360 -6.357 73.932 1.00 31.79 181 GLY D C 1
ATOM 7655 O O . GLY D 1 181 ? 71.369 -5.422 73.131 1.00 30.94 181 GLY D O 1
ATOM 7656 N N . VAL D 1 182 ? 71.859 -6.255 75.161 1.00 29.74 182 VAL D N 1
ATOM 7657 C CA . VAL D 1 182 ? 72.433 -5.003 75.639 1.00 27.36 182 VAL D CA 1
ATOM 7658 C C . VAL D 1 182 ? 73.781 -5.207 76.324 1.00 26.46 182 VAL D C 1
ATOM 7659 O O . VAL D 1 182 ? 73.909 -6.017 77.249 1.00 25.26 182 VAL D O 1
ATOM 7663 N N . TYR D 1 183 ? 74.786 -4.474 75.851 1.00 25.32 183 TYR D N 1
ATOM 7664 C CA . TYR D 1 183 ? 76.138 -4.542 76.406 1.00 24.80 183 TYR D CA 1
ATOM 7665 C C . TYR D 1 183 ? 76.655 -3.171 76.821 1.00 24.75 183 TYR D C 1
ATOM 7666 O O . TYR D 1 183 ? 76.287 -2.152 76.236 1.00 23.16 183 TYR D O 1
ATOM 7675 N N . GLU D 1 184 ? 77.524 -3.143 77.826 1.00 25.52 184 GLU D N 1
ATOM 7676 C CA . GLU D 1 184 ? 78.127 -1.883 78.229 1.00 26.23 184 GLU D CA 1
ATOM 7677 C C . GLU D 1 184 ? 79.468 -1.885 77.517 1.00 26.46 184 GLU D C 1
ATOM 7678 O O . GLU D 1 184 ? 80.258 -2.812 77.670 1.00 25.72 184 GLU D O 1
ATOM 7684 N N . ILE D 1 185 ? 79.716 -0.851 76.726 1.00 26.27 185 ILE D N 1
ATOM 7685 C CA . ILE D 1 185 ? 80.961 -0.766 75.980 1.00 27.24 185 ILE D CA 1
ATOM 7686 C C . ILE D 1 185 ? 82.154 -0.431 76.867 1.00 28.12 185 ILE D C 1
ATOM 7687 O O . ILE D 1 185 ? 82.130 0.540 77.616 1.00 29.03 185 ILE D O 1
ATOM 7692 N N . LYS D 1 186 ? 83.197 -1.248 76.778 1.00 30.02 186 LYS D N 1
ATOM 7693 C CA . LYS D 1 186 ? 84.409 -1.016 77.548 1.00 30.85 186 LYS D CA 1
ATOM 7694 C C . LYS D 1 186 ? 85.545 -0.653 76.595 1.00 31.01 186 LYS D C 1
ATOM 7695 O O . LYS D 1 186 ? 86.650 -0.316 77.023 1.00 32.48 186 LYS D O 1
ATOM 7701 N N . ASP D 1 187 ? 85.262 -0.714 75.296 1.00 30.16 187 ASP D N 1
ATOM 7702 C CA . ASP D 1 187 ? 86.249 -0.345 74.288 1.00 29.74 187 ASP D CA 1
ATOM 7703 C C . ASP D 1 187 ? 85.676 -0.409 72.882 1.00 29.02 187 ASP D C 1
ATOM 7704 O O . ASP D 1 187 ? 84.690 -1.098 72.630 1.00 29.22 187 ASP D O 1
ATOM 7709 N N . MET D 1 188 ? 86.304 0.316 71.964 1.00 28.54 188 MET D N 1
ATOM 7710 C CA . MET D 1 188 ? 85.859 0.351 70.572 1.00 27.88 188 MET D CA 1
ATOM 7711 C C . MET D 1 188 ? 87.093 0.546 69.720 1.00 27.65 188 MET D C 1
ATOM 7712 O O . MET D 1 188 ? 88.048 1.190 70.152 1.00 28.25 188 MET D O 1
ATOM 7717 N N . VAL D 1 189 ? 87.067 -0.011 68.515 1.00 26.50 189 VAL D N 1
ATOM 7718 C CA . VAL D 1 189 ? 88.173 0.108 67.578 1.00 26.04 189 VAL D CA 1
ATOM 7719 C C . VAL D 1 189 ? 87.612 0.198 66.168 1.00 25.73 189 VAL D C 1
ATOM 7720 O O . VAL D 1 189 ? 86.765 -0.620 65.768 1.00 23.13 189 VAL D O 1
ATOM 7724 N N . GLU D 1 190 ? 88.090 1.189 65.419 1.00 24.57 190 GLU D N 1
ATOM 7725 C CA . GLU D 1 190 ? 87.633 1.403 64.060 1.00 23.14 190 GLU D CA 1
ATOM 7726 C C . GLU D 1 190 ? 88.435 0.597 63.054 1.00 24.31 190 GLU D C 1
ATOM 7727 O O . GLU D 1 190 ? 89.642 0.782 62.910 1.00 24.01 190 GLU D O 1
ATOM 7733 N N . LYS D 1 191 ? 87.739 -0.306 62.371 1.00 25.95 191 LYS D N 1
ATOM 7734 C CA . LYS D 1 191 ? 88.309 -1.160 61.328 1.00 26.11 191 LYS D CA 1
ATOM 7735 C C . LYS D 1 191 ? 89.551 -1.983 61.654 1.00 26.22 191 LYS D C 1
ATOM 7736 O O . LYS D 1 191 ? 90.586 -1.848 60.995 1.00 27.09 191 LYS D O 1
ATOM 7742 N N . PRO D 1 192 ? 89.467 -2.867 62.658 1.00 26.10 192 PRO D N 1
ATOM 7743 C CA . PRO D 1 192 ? 90.622 -3.704 63.023 1.00 27.17 192 PRO D CA 1
ATOM 7744 C C . PRO D 1 192 ? 90.798 -4.874 62.050 1.00 28.65 192 PRO D C 1
ATOM 7745 O O . PRO D 1 192 ? 89.840 -5.284 61.387 1.00 28.85 192 PRO D O 1
ATOM 7749 N N . ASN D 1 193 ? 92.014 -5.402 61.934 1.00 30.65 193 ASN D N 1
ATOM 7750 C CA . ASN D 1 193 ? 92.214 -6.567 61.068 1.00 33.11 193 ASN D CA 1
ATOM 7751 C C . ASN D 1 193 ? 91.564 -7.727 61.820 1.00 33.16 193 ASN D C 1
ATOM 7752 O O . ASN D 1 193 ? 91.175 -7.580 62.979 1.00 33.54 193 ASN D O 1
ATOM 7757 N N . GLN D 1 194 ? 91.447 -8.878 61.175 1.00 33.61 194 GLN D N 1
ATOM 7758 C CA . GLN D 1 194 ? 90.836 -10.027 61.823 1.00 34.60 194 GLN D CA 1
ATOM 7759 C C . GLN D 1 194 ? 91.627 -10.444 63.062 1.00 34.79 194 GLN D C 1
ATOM 7760 O O . GLN D 1 194 ? 91.052 -10.794 64.085 1.00 35.21 194 GLN D O 1
ATOM 7766 N N . GLU D 1 195 ? 92.949 -10.379 62.957 1.00 35.32 195 GLU D N 1
ATOM 7767 C CA . GLU D 1 195 ? 93.868 -10.716 64.045 1.00 34.78 195 GLU D CA 1
ATOM 7768 C C . GLU D 1 195 ? 93.558 -9.964 65.340 1.00 33.38 195 GLU D C 1
ATOM 7769 O O . GLU D 1 195 ? 93.564 -10.542 66.425 1.00 32.67 195 GLU D O 1
ATOM 7775 N N . ASP D 1 196 ? 93.280 -8.672 65.209 1.00 31.79 196 ASP D N 1
ATOM 7776 C CA . ASP D 1 196 ? 93.042 -7.810 66.364 1.00 30.91 196 ASP D CA 1
ATOM 7777 C C . ASP D 1 196 ? 91.613 -7.525 66.811 1.00 29.15 196 ASP D C 1
ATOM 7778 O O . ASP D 1 196 ? 91.409 -6.948 67.879 1.00 29.12 196 ASP D O 1
ATOM 7783 N N . ALA D 1 197 ? 90.624 -7.912 66.020 1.00 28.83 197 ALA D N 1
ATOM 7784 C CA . ALA D 1 197 ? 89.243 -7.638 66.402 1.00 28.91 197 ALA D CA 1
ATOM 7785 C C . ALA D 1 197 ? 88.967 -8.058 67.846 1.00 28.53 197 ALA D C 1
ATOM 7786 O O . ALA D 1 197 ? 89.246 -9.184 68.244 1.00 28.97 197 ALA D O 1
ATOM 7788 N N . PRO D 1 198 ? 88.441 -7.133 68.657 1.00 28.14 198 PRO D N 1
ATOM 7789 C CA . PRO D 1 198 ? 88.123 -7.393 70.063 1.00 27.73 198 PRO D CA 1
ATOM 7790 C C . PRO D 1 198 ? 87.043 -8.449 70.182 1.00 27.13 198 PRO D C 1
ATOM 7791 O O . PRO D 1 198 ? 87.005 -9.195 71.152 1.00 28.18 198 PRO D O 1
ATOM 7795 N N . SER D 1 199 ? 86.156 -8.493 69.193 1.00 27.16 199 SER D N 1
ATOM 7796 C CA . SER D 1 199 ? 85.049 -9.445 69.172 1.00 25.31 199 SER D CA 1
ATOM 7797 C C . SER D 1 199 ? 84.495 -9.506 67.763 1.00 26.19 199 SER D C 1
ATOM 7798 O O . SER D 1 199 ? 85.154 -9.106 66.806 1.00 26.37 199 SER D O 1
ATOM 7801 N N . ASN D 1 200 ? 83.276 -10.009 67.636 1.00 26.17 200 ASN D N 1
ATOM 7802 C CA . ASN D 1 200 ? 82.639 -10.102 66.332 1.00 26.99 200 ASN D CA 1
ATOM 7803 C C . ASN D 1 200 ? 81.384 -9.240 66.337 1.00 26.12 200 ASN D C 1
ATOM 7804 O O . ASN D 1 200 ? 80.520 -9.381 65.478 1.00 27.45 200 ASN D O 1
ATOM 7809 N N . LEU D 1 201 ? 81.288 -8.359 67.326 1.00 25.20 201 LEU D N 1
ATOM 7810 C CA . LEU D 1 201 ? 80.158 -7.451 67.446 1.00 24.88 201 LEU D CA 1
ATOM 7811 C C . LEU D 1 201 ? 80.519 -6.172 66.698 1.00 23.53 201 LEU D C 1
ATOM 7812 O O . LEU D 1 201 ? 81.296 -5.364 67.189 1.00 24.23 201 LEU D O 1
ATOM 7817 N N . ALA D 1 202 ? 79.961 -5.996 65.506 1.00 21.90 202 ALA D N 1
ATOM 7818 C CA . ALA D 1 202 ? 80.239 -4.809 64.697 1.00 20.66 202 ALA D CA 1
ATOM 7819 C C . ALA D 1 202 ? 79.216 -3.674 64.907 1.00 19.43 202 ALA D C 1
ATOM 7820 O O . ALA D 1 202 ? 78.062 -3.916 65.238 1.00 19.92 202 ALA D O 1
ATOM 7822 N N . VAL D 1 203 ? 79.664 -2.439 64.709 1.00 18.13 203 VAL D N 1
ATOM 7823 C CA . VAL D 1 203 ? 78.823 -1.249 64.850 1.00 17.58 203 VAL D CA 1
ATOM 7824 C C . VAL D 1 203 ? 78.100 -0.975 63.543 1.00 17.03 203 VAL D C 1
ATOM 7825 O O . VAL D 1 203 ? 78.712 -1.060 62.491 1.00 16.97 203 VAL D O 1
ATOM 7829 N N . ILE D 1 204 ? 76.808 -0.658 63.588 1.00 17.84 204 ILE D N 1
ATOM 7830 C CA . ILE D 1 204 ? 76.111 -0.320 62.350 1.00 18.77 204 ILE D CA 1
ATOM 7831 C C . ILE D 1 204 ? 75.709 1.148 62.457 1.00 18.00 204 ILE D C 1
ATOM 7832 O O . ILE D 1 204 ? 75.744 1.727 63.550 1.00 17.37 204 ILE D O 1
ATOM 7837 N N . GLY D 1 205 ? 75.328 1.734 61.324 1.00 16.78 205 GLY D N 1
ATOM 7838 C CA . GLY D 1 205 ? 74.973 3.142 61.267 1.00 16.47 205 GLY D CA 1
ATOM 7839 C C . GLY D 1 205 ? 73.795 3.680 62.049 1.00 15.92 205 GLY D C 1
ATOM 7840 O O . GLY D 1 205 ? 72.964 4.377 61.481 1.00 15.90 205 GLY D O 1
ATOM 7841 N N . ARG D 1 206 ? 73.729 3.391 63.343 1.00 15.35 206 ARG D N 1
ATOM 7842 C CA . ARG D 1 206 ? 72.638 3.873 64.176 1.00 16.65 206 ARG D CA 1
ATOM 7843 C C . ARG D 1 206 ? 73.178 4.266 65.558 1.00 17.43 206 ARG D C 1
ATOM 7844 O O . ARG D 1 206 ? 73.764 3.444 66.261 1.00 17.52 206 ARG D O 1
ATOM 7852 N N . TYR D 1 207 ? 72.978 5.516 65.953 1.00 15.83 207 TYR D N 1
ATOM 7853 C CA . TYR D 1 207 ? 73.446 5.950 67.259 1.00 16.55 207 TYR D CA 1
ATOM 7854 C C . TYR D 1 207 ? 72.477 6.929 67.912 1.00 16.45 207 TYR D C 1
ATOM 7855 O O . TYR D 1 207 ? 71.683 7.577 67.230 1.00 16.73 207 TYR D O 1
ATOM 7864 N N . ILE D 1 208 ? 72.545 7.003 69.239 1.00 17.46 208 ILE D N 1
ATOM 7865 C CA . ILE D 1 208 ? 71.782 7.968 70.038 1.00 18.80 208 ILE D CA 1
ATOM 7866 C C . ILE D 1 208 ? 72.959 8.606 70.772 1.00 19.17 208 ILE D C 1
ATOM 7867 O O . ILE D 1 208 ? 73.712 7.899 71.441 1.00 20.02 208 ILE D O 1
ATOM 7872 N N . LEU D 1 209 ? 73.141 9.916 70.649 1.00 20.44 209 LEU D N 1
ATOM 7873 C CA . LEU D 1 209 ? 74.279 10.558 71.310 1.00 20.44 209 LEU D CA 1
ATOM 7874 C C . LEU D 1 209 ? 73.942 11.675 72.293 1.00 21.28 209 LEU D C 1
ATOM 7875 O O . LEU D 1 209 ? 73.171 12.578 71.965 1.00 21.88 209 LEU D O 1
ATOM 7880 N N . THR D 1 210 ? 74.517 11.606 73.498 1.00 20.60 210 THR D N 1
ATOM 7881 C CA . THR D 1 210 ? 74.314 12.655 74.491 1.00 19.98 210 THR D CA 1
ATOM 7882 C C . THR D 1 210 ? 75.206 13.788 73.971 1.00 18.90 210 THR D C 1
ATOM 7883 O O . THR D 1 210 ? 76.234 13.530 73.351 1.00 18.36 210 THR D O 1
ATOM 7887 N N . PRO D 1 211 ? 74.815 15.054 74.207 1.00 18.63 211 PRO D N 1
ATOM 7888 C CA . PRO D 1 211 ? 75.567 16.226 73.739 1.00 17.67 211 PRO D CA 1
ATOM 7889 C C . PRO D 1 211 ? 76.980 16.512 74.225 1.00 19.38 211 PRO D C 1
ATOM 7890 O O . PRO D 1 211 ? 77.649 17.384 73.672 1.00 21.34 211 PRO D O 1
ATOM 7894 N N . ASP D 1 212 ? 77.454 15.806 75.245 1.00 18.73 212 ASP D N 1
ATOM 7895 C CA . ASP D 1 212 ? 78.830 16.019 75.697 1.00 18.19 212 ASP D CA 1
ATOM 7896 C C . ASP D 1 212 ? 79.770 15.433 74.622 1.00 18.80 212 ASP D C 1
ATOM 7897 O O . ASP D 1 212 ? 80.992 15.660 74.626 1.00 17.91 212 ASP D O 1
ATOM 7902 N N . ILE D 1 213 ? 79.181 14.687 73.689 1.00 17.06 213 ILE D N 1
ATOM 7903 C CA . ILE D 1 213 ? 79.945 14.087 72.616 1.00 16.56 213 ILE D CA 1
ATOM 7904 C C . ILE D 1 213 ? 80.626 15.153 71.737 1.00 17.47 213 ILE D C 1
ATOM 7905 O O . ILE D 1 213 ? 81.666 14.883 71.130 1.00 18.01 213 ILE D O 1
ATOM 7910 N N . PHE D 1 214 ? 80.055 16.357 71.680 1.00 16.53 214 PHE D N 1
ATOM 7911 C CA . PHE D 1 214 ? 80.628 17.432 70.858 1.00 16.57 214 PHE D CA 1
ATOM 7912 C C . PHE D 1 214 ? 81.958 17.984 71.367 1.00 16.69 214 PHE D C 1
ATOM 7913 O O . PHE D 1 214 ? 82.866 18.227 70.575 1.00 15.76 214 PHE D O 1
ATOM 7921 N N . GLU D 1 215 ? 82.077 18.202 72.677 1.00 18.05 215 GLU D N 1
ATOM 7922 C CA . GLU D 1 215 ? 83.338 18.699 73.223 1.00 20.25 215 GLU D CA 1
ATOM 7923 C C . GLU D 1 215 ? 84.387 17.600 72.988 1.00 19.99 215 GLU D C 1
ATOM 7924 O O . GLU D 1 215 ? 85.520 17.884 72.609 1.00 20.67 215 GLU D O 1
ATOM 7930 N N . ILE D 1 216 ? 83.995 16.345 73.193 1.00 19.03 216 ILE D N 1
ATOM 7931 C CA . ILE D 1 216 ? 84.899 15.216 72.968 1.00 19.71 216 ILE D CA 1
ATOM 7932 C C . ILE D 1 216 ? 85.352 15.203 71.507 1.00 19.76 216 ILE D C 1
ATOM 7933 O O . ILE D 1 216 ? 86.541 15.054 71.209 1.00 18.79 216 ILE D O 1
ATOM 7938 N N . LEU D 1 217 ? 84.386 15.345 70.604 1.00 18.84 217 LEU D N 1
ATOM 7939 C CA . LEU D 1 217 ? 84.662 15.358 69.178 1.00 19.97 217 LEU D CA 1
ATOM 7940 C C . LEU D 1 217 ? 85.647 16.504 68.886 1.00 22.15 217 LEU D C 1
ATOM 7941 O O . LEU D 1 217 ? 86.564 16.372 68.073 1.00 20.10 217 LEU D O 1
ATOM 7946 N N . SER D 1 218 ? 85.460 17.621 69.580 1.00 24.43 218 SER D N 1
ATOM 7947 C CA . SER D 1 218 ? 86.314 18.794 69.411 1.00 28.66 218 SER D CA 1
ATOM 7948 C C . SER D 1 218 ? 87.786 18.526 69.702 1.00 29.14 218 SER D C 1
ATOM 7949 O O . SER D 1 218 ? 88.662 19.241 69.224 1.00 29.38 218 SER D O 1
ATOM 7952 N N . GLU D 1 219 ? 88.063 17.499 70.488 1.00 29.35 219 GLU D N 1
ATOM 7953 C CA . GLU D 1 219 ? 89.442 17.205 70.832 1.00 30.13 219 GLU D CA 1
ATOM 7954 C C . GLU D 1 219 ? 89.923 15.911 70.206 1.00 29.14 219 GLU D C 1
ATOM 7955 O O . GLU D 1 219 ? 91.088 15.555 70.347 1.00 30.39 219 GLU D O 1
ATOM 7961 N N . THR D 1 220 ? 89.030 15.206 69.517 1.00 26.96 220 THR D N 1
ATOM 7962 C CA . THR D 1 220 ? 89.415 13.950 68.887 1.00 25.21 220 THR D CA 1
ATOM 7963 C C . THR D 1 220 ? 90.268 14.186 67.635 1.00 24.04 220 THR D C 1
ATOM 7964 O O . THR D 1 220 ? 89.851 14.875 66.700 1.00 23.52 220 THR D O 1
ATOM 7968 N N . LYS D 1 221 ? 91.466 13.610 67.633 1.00 23.58 221 LYS D N 1
ATOM 7969 C CA . LYS D 1 221 ? 92.389 13.735 66.509 1.00 23.05 221 LYS D CA 1
ATOM 7970 C C . LYS D 1 221 ? 92.195 12.639 65.450 1.00 22.07 221 LYS D C 1
ATOM 7971 O O . LYS D 1 221 ? 91.630 11.578 65.729 1.00 20.00 221 LYS D O 1
ATOM 7977 N N . PRO D 1 222 ? 92.654 12.897 64.213 1.00 21.16 222 PRO D N 1
ATOM 7978 C CA . PRO D 1 222 ? 92.527 11.930 63.116 1.00 21.18 222 PRO D CA 1
ATOM 7979 C C . PRO D 1 222 ? 92.954 10.513 63.500 1.00 22.41 222 PRO D C 1
ATOM 7980 O O . PRO D 1 222 ? 93.916 10.324 64.237 1.00 22.96 222 PRO D O 1
ATOM 7984 N N . GLY D 1 223 ? 92.231 9.518 63.002 1.00 22.15 223 GLY D N 1
ATOM 7985 C CA . GLY D 1 223 ? 92.573 8.141 63.310 1.00 21.46 223 GLY D CA 1
ATOM 7986 C C . GLY D 1 223 ? 92.695 7.292 62.054 1.00 21.34 223 GLY D C 1
ATOM 7987 O O . GLY D 1 223 ? 93.451 7.622 61.148 1.00 19.83 223 GLY D O 1
ATOM 7988 N N . LYS D 1 224 ? 91.957 6.191 62.007 1.00 21.56 224 LYS D N 1
ATOM 7989 C CA . LYS D 1 224 ? 91.969 5.308 60.842 1.00 25.16 224 LYS D CA 1
ATOM 7990 C C . LYS D 1 224 ? 91.685 6.100 59.546 1.00 26.25 224 LYS D C 1
ATOM 7991 O O . LYS D 1 224 ? 90.730 6.890 59.479 1.00 25.94 224 LYS D O 1
ATOM 7997 N N . ASN D 1 225 ? 92.524 5.897 58.528 1.00 26.29 225 ASN D N 1
ATOM 7998 C CA . ASN D 1 225 ? 92.382 6.584 57.237 1.00 26.37 225 ASN D CA 1
ATOM 7999 C C . ASN D 1 225 ? 92.426 8.114 57.370 1.00 26.23 225 ASN D C 1
ATOM 8000 O O . ASN D 1 225 ? 91.722 8.816 56.644 1.00 26.68 225 ASN D O 1
ATOM 8005 N N . ASN D 1 226 ? 93.257 8.622 58.283 1.00 25.47 226 ASN D N 1
ATOM 8006 C CA . ASN D 1 226 ? 93.398 10.066 58.541 1.00 25.68 226 ASN D CA 1
ATOM 8007 C C . ASN D 1 226 ? 92.058 10.794 58.674 1.00 25.20 226 ASN D C 1
ATOM 8008 O O . ASN D 1 226 ? 91.918 11.940 58.246 1.00 25.51 226 ASN D O 1
ATOM 8013 N N . GLU D 1 227 ? 91.082 10.127 59.289 1.00 23.84 227 GLU D N 1
ATOM 8014 C CA . GLU D 1 227 ? 89.759 10.712 59.505 1.00 21.34 227 GLU D CA 1
ATOM 8015 C C . GLU D 1 227 ? 89.368 10.739 60.990 1.00 19.82 227 GLU D C 1
ATOM 8016 O O . GLU D 1 227 ? 89.611 9.782 61.737 1.00 17.74 227 GLU D O 1
ATOM 8022 N N . ILE D 1 228 ? 88.775 11.852 61.414 1.00 18.44 228 ILE D N 1
ATOM 8023 C CA . ILE D 1 228 ? 88.303 12.002 62.787 1.00 18.06 228 ILE D CA 1
ATOM 8024 C C . ILE D 1 228 ? 87.097 11.068 62.887 1.00 17.26 228 ILE D C 1
ATOM 8025 O O . ILE D 1 228 ? 86.058 11.306 62.265 1.00 16.83 228 ILE D O 1
ATOM 8030 N N . GLN D 1 229 ? 87.251 10.011 63.678 1.00 16.71 229 GLN D N 1
ATOM 8031 C CA . GLN D 1 229 ? 86.233 8.977 63.814 1.00 15.87 229 GLN D CA 1
ATOM 8032 C C . GLN D 1 229 ? 85.290 9.121 64.987 1.00 15.53 229 GLN D C 1
ATOM 8033 O O . GLN D 1 229 ? 85.712 9.420 66.099 1.00 15.37 229 GLN D O 1
ATOM 8039 N N . ILE D 1 230 ? 84.002 8.901 64.733 1.00 16.44 230 ILE D N 1
ATOM 8040 C CA . ILE D 1 230 ? 83.014 8.969 65.805 1.00 15.40 230 ILE D CA 1
ATOM 8041 C C . ILE D 1 230 ? 83.303 7.805 66.768 1.00 15.75 230 ILE D C 1
ATOM 8042 O O . ILE D 1 230 ? 82.971 7.857 67.953 1.00 16.78 230 ILE D O 1
ATOM 8047 N N . THR D 1 231 ? 83.929 6.762 66.235 1.00 14.98 231 THR D N 1
ATOM 8048 C CA . THR D 1 231 ? 84.293 5.587 67.005 1.00 16.54 231 THR D CA 1
ATOM 8049 C C . THR D 1 231 ? 85.283 5.956 68.097 1.00 17.18 231 THR D C 1
ATOM 8050 O O . THR D 1 231 ? 85.171 5.487 69.232 1.00 20.49 231 THR D O 1
ATOM 8054 N N . ASP D 1 232 ? 86.244 6.802 67.761 1.00 17.38 232 ASP D N 1
ATOM 8055 C CA . ASP D 1 232 ? 87.231 7.212 68.741 1.00 19.88 232 ASP D CA 1
ATOM 8056 C C . ASP D 1 232 ? 86.641 8.092 69.850 1.00 20.75 232 ASP D C 1
ATOM 8057 O O . ASP D 1 232 ? 87.037 7.967 71.007 1.00 20.59 232 ASP D O 1
ATOM 8062 N N . ALA D 1 233 ? 85.696 8.971 69.515 1.00 20.55 233 ALA D N 1
ATOM 8063 C CA . ALA D 1 233 ? 85.083 9.807 70.546 1.00 21.72 233 ALA D CA 1
ATOM 8064 C C . ALA D 1 233 ? 84.170 8.946 71.431 1.00 20.68 233 ALA D C 1
ATOM 8065 O O . ALA D 1 233 ? 84.097 9.144 72.641 1.00 22.68 233 ALA D O 1
ATOM 8067 N N . LEU D 1 234 ? 83.475 7.993 70.823 1.00 20.15 234 LEU D N 1
ATOM 8068 C CA . LEU D 1 234 ? 82.603 7.094 71.579 1.00 21.35 234 LEU D CA 1
ATOM 8069 C C . LEU D 1 234 ? 83.438 6.230 72.531 1.00 22.05 234 LEU D C 1
ATOM 8070 O O . LEU D 1 234 ? 82.972 5.829 73.596 1.00 20.76 234 LEU D O 1
ATOM 8075 N N . ARG D 1 235 ? 84.672 5.936 72.134 1.00 22.83 235 ARG D N 1
ATOM 8076 C CA . ARG D 1 235 ? 85.569 5.162 72.987 1.00 25.46 235 ARG D CA 1
ATOM 8077 C C . ARG D 1 235 ? 85.914 6.045 74.189 1.00 24.48 235 ARG D C 1
ATOM 8078 O O . ARG D 1 235 ? 85.937 5.590 75.332 1.00 23.87 235 ARG D O 1
ATOM 8086 N N . THR D 1 236 ? 86.171 7.318 73.905 1.00 24.08 236 THR D N 1
ATOM 8087 C CA . THR D 1 236 ? 86.506 8.299 74.933 1.00 23.25 236 THR D CA 1
ATOM 8088 C C . THR D 1 236 ? 85.367 8.424 75.940 1.00 21.90 236 THR D C 1
ATOM 8089 O O . THR D 1 236 ? 85.588 8.370 77.158 1.00 20.93 236 THR D O 1
ATOM 8093 N N . GLN D 1 237 ? 84.151 8.573 75.423 1.00 20.61 237 GLN D N 1
ATOM 8094 C CA . GLN D 1 237 ? 82.961 8.681 76.260 1.00 20.75 237 GLN D CA 1
ATOM 8095 C C . GLN D 1 237 ? 82.831 7.389 77.081 1.00 21.98 237 GLN D C 1
ATOM 8096 O O . GLN D 1 237 ? 82.703 7.425 78.308 1.00 22.89 237 GLN D O 1
ATOM 8102 N N . ALA D 1 238 ? 82.888 6.257 76.387 1.00 23.85 238 ALA D N 1
ATOM 8103 C CA . ALA D 1 238 ? 82.782 4.938 77.004 1.00 25.47 238 ALA D CA 1
ATOM 8104 C C . ALA D 1 238 ? 83.661 4.786 78.247 1.00 26.97 238 ALA D C 1
ATOM 8105 O O . ALA D 1 238 ? 83.247 4.174 79.224 1.00 26.80 238 ALA D O 1
ATOM 8107 N N . LYS D 1 239 ? 84.875 5.330 78.196 1.00 28.60 239 LYS D N 1
ATOM 8108 C CA . LYS D 1 239 ? 85.804 5.250 79.322 1.00 30.12 239 LYS D CA 1
ATOM 8109 C C . LYS D 1 239 ? 85.553 6.310 80.390 1.00 30.54 239 LYS D C 1
ATOM 8110 O O . LYS D 1 239 ? 86.117 6.228 81.476 1.00 30.54 239 LYS D O 1
ATOM 8116 N N . ARG D 1 240 ? 84.726 7.309 80.078 1.00 31.68 240 ARG D N 1
ATOM 8117 C CA . ARG D 1 240 ? 84.406 8.368 81.041 1.00 32.49 240 ARG D CA 1
ATOM 8118 C C . ARG D 1 240 ? 83.148 8.007 81.816 1.00 33.53 240 ARG D C 1
ATOM 8119 O O . ARG D 1 240 ? 82.936 8.470 82.936 1.00 34.51 240 ARG D O 1
ATOM 8127 N N . LYS D 1 241 ? 82.314 7.176 81.205 1.00 33.52 241 LYS D N 1
ATOM 8128 C CA . LYS D 1 241 ? 81.068 6.737 81.821 1.00 32.74 241 LYS D CA 1
ATOM 8129 C C . LYS D 1 241 ? 80.495 5.607 80.979 1.00 32.36 241 LYS D C 1
ATOM 8130 O O . LYS D 1 241 ? 81.078 5.213 79.960 1.00 31.89 241 LYS D O 1
ATOM 8136 N N . ARG D 1 242 ? 79.346 5.095 81.387 1.00 30.73 242 ARG D N 1
ATOM 8137 C CA . ARG D 1 242 ? 78.758 4.007 80.638 1.00 31.39 242 ARG D CA 1
ATOM 8138 C C . ARG D 1 242 ? 77.934 4.371 79.420 1.00 30.04 242 ARG D C 1
ATOM 8139 O O . ARG D 1 242 ? 77.034 5.206 79.491 1.00 30.59 242 ARG D O 1
ATOM 8147 N N . ILE D 1 243 ? 78.250 3.726 78.302 1.00 28.10 243 ILE D N 1
ATOM 8148 C CA . ILE D 1 243 ? 77.477 3.888 77.077 1.00 26.57 243 ILE D CA 1
ATOM 8149 C C . ILE D 1 243 ? 77.151 2.451 76.725 1.00 24.93 243 ILE D C 1
ATOM 8150 O O . ILE D 1 243 ? 77.818 1.529 77.191 1.00 23.31 243 ILE D O 1
ATOM 8155 N N . ILE D 1 244 ? 76.130 2.238 75.915 1.00 23.25 244 ILE D N 1
ATOM 8156 C CA . ILE D 1 244 ? 75.772 0.877 75.602 1.00 21.66 244 ILE D CA 1
ATOM 8157 C C . ILE D 1 244 ? 75.723 0.563 74.116 1.00 22.58 244 ILE D C 1
ATOM 8158 O O . ILE D 1 244 ? 75.699 1.459 73.273 1.00 22.33 244 ILE D O 1
ATOM 8163 N N . ALA D 1 245 ? 75.732 -0.731 73.818 1.00 21.45 245 ALA D N 1
ATOM 8164 C CA . ALA D 1 245 ? 75.669 -1.239 72.459 1.00 21.27 245 ALA D CA 1
ATOM 8165 C C . ALA D 1 245 ? 74.418 -2.104 72.408 1.00 21.72 245 ALA D C 1
ATOM 8166 O O . ALA D 1 245 ? 74.154 -2.905 73.317 1.00 21.15 245 ALA D O 1
ATOM 8168 N N . TYR D 1 246 ? 73.653 -1.949 71.337 1.00 21.48 246 TYR D N 1
ATOM 8169 C CA . TYR D 1 246 ? 72.409 -2.678 71.201 1.00 21.32 246 TYR D CA 1
ATOM 8170 C C . TYR D 1 246 ? 72.286 -3.557 69.954 1.00 21.75 246 TYR D C 1
ATOM 8171 O O . TYR D 1 246 ? 72.273 -3.052 68.819 1.00 20.79 246 TYR D O 1
ATOM 8180 N N . GLN D 1 247 ? 72.209 -4.872 70.173 1.00 21.46 247 GLN D N 1
ATOM 8181 C CA . GLN D 1 247 ? 72.041 -5.828 69.077 1.00 21.11 247 GLN D CA 1
ATOM 8182 C C . GLN D 1 247 ? 70.592 -5.716 68.627 1.00 20.95 247 GLN D C 1
ATOM 8183 O O . GLN D 1 247 ? 69.701 -6.405 69.139 1.00 19.89 247 GLN D O 1
ATOM 8189 N N . PHE D 1 248 ? 70.360 -4.832 67.673 1.00 19.46 248 PHE D N 1
ATOM 8190 C CA . PHE D 1 248 ? 69.021 -4.591 67.158 1.00 18.77 248 PHE D CA 1
ATOM 8191 C C . PHE D 1 248 ? 68.417 -5.809 66.463 1.00 19.06 248 PHE D C 1
ATOM 8192 O O . PHE D 1 248 ? 69.129 -6.702 65.990 1.00 17.80 248 PHE D O 1
ATOM 8200 N N . LYS D 1 249 ? 67.090 -5.824 66.413 1.00 20.13 249 LYS D N 1
ATOM 8201 C CA . LYS D 1 249 ? 66.349 -6.877 65.742 1.00 22.52 249 LYS D CA 1
ATOM 8202 C C . LYS D 1 249 ? 66.051 -6.311 64.357 1.00 22.13 249 LYS D C 1
ATOM 8203 O O . LYS D 1 249 ? 65.655 -5.151 64.229 1.00 21.14 249 LYS D O 1
ATOM 8209 N N . GLY D 1 250 ? 66.252 -7.113 63.321 1.00 22.14 250 GLY D N 1
ATOM 8210 C CA . GLY D 1 250 ? 65.998 -6.622 61.980 1.00 23.05 250 GLY D CA 1
ATOM 8211 C C . GLY D 1 250 ? 67.104 -6.964 60.999 1.00 24.01 250 GLY D C 1
ATOM 8212 O O . GLY D 1 250 ? 68.206 -7.369 61.387 1.00 23.71 250 GLY D O 1
ATOM 8213 N N . LYS D 1 251 ? 66.811 -6.797 59.715 1.00 25.06 251 LYS D N 1
ATOM 8214 C CA . LYS D 1 251 ? 67.782 -7.092 58.672 1.00 25.84 251 LYS D CA 1
ATOM 8215 C C . LYS D 1 251 ? 68.435 -5.818 58.161 1.00 25.31 251 LYS D C 1
ATOM 8216 O O . LYS D 1 251 ? 67.750 -4.865 57.807 1.00 25.74 251 LYS D O 1
ATOM 8222 N N . ARG D 1 252 ? 69.764 -5.812 58.134 1.00 24.75 252 ARG D N 1
ATOM 8223 C CA . ARG D 1 252 ? 70.529 -4.671 57.651 1.00 23.87 252 ARG D CA 1
ATOM 8224 C C . ARG D 1 252 ? 71.355 -5.053 56.414 1.00 23.68 252 ARG D C 1
ATOM 8225 O O . ARG D 1 252 ? 71.983 -6.113 56.378 1.00 24.71 252 ARG D O 1
ATOM 8233 N N . TYR D 1 253 ? 71.329 -4.190 55.401 1.00 22.47 253 TYR D N 1
ATOM 8234 C CA . TYR D 1 253 ? 72.104 -4.383 54.181 1.00 20.38 253 TYR D CA 1
ATOM 8235 C C . TYR D 1 253 ? 73.141 -3.257 54.151 1.00 20.26 253 TYR D C 1
ATOM 8236 O O . TYR D 1 253 ? 72.784 -2.086 54.288 1.00 18.93 253 TYR D O 1
ATOM 8245 N N . ASP D 1 254 ? 74.417 -3.587 53.984 1.00 19.65 254 ASP D N 1
ATOM 8246 C CA . ASP D 1 254 ? 75.423 -2.535 53.928 1.00 19.09 254 ASP D CA 1
ATOM 8247 C C . ASP D 1 254 ? 75.477 -2.031 52.511 1.00 18.73 254 ASP D C 1
ATOM 8248 O O . ASP D 1 254 ? 76.218 -2.554 51.685 1.00 18.84 254 ASP D O 1
ATOM 8253 N N . CYS D 1 255 ? 74.687 -1.003 52.237 1.00 18.94 255 CYS D N 1
ATOM 8254 C CA . CYS D 1 255 ? 74.616 -0.444 50.910 1.00 17.23 255 CYS D CA 1
ATOM 8255 C C . CYS D 1 255 ? 75.760 0.519 50.656 1.00 18.44 255 CYS D C 1
ATOM 8256 O O . CYS D 1 255 ? 75.836 1.143 49.592 1.00 18.67 255 CYS D O 1
ATOM 8259 N N . GLY D 1 256 ? 76.648 0.635 51.644 1.00 17.30 256 GLY D N 1
ATOM 8260 C CA . GLY D 1 256 ? 77.830 1.460 51.490 1.00 15.47 256 GLY D CA 1
ATOM 8261 C C . GLY D 1 256 ? 78.811 0.645 50.642 1.00 17.38 256 GLY D C 1
ATOM 8262 O O . GLY D 1 256 ? 79.875 1.131 50.242 1.00 16.81 256 GLY D O 1
ATOM 8263 N N . SER D 1 257 ? 78.457 -0.616 50.384 1.00 16.36 257 SER D N 1
ATOM 8264 C CA . SER D 1 257 ? 79.271 -1.500 49.550 1.00 18.54 257 SER D CA 1
ATOM 8265 C C . SER D 1 257 ? 78.405 -1.905 48.360 1.00 20.26 257 SER D C 1
ATOM 8266 O O . SER D 1 257 ? 77.184 -2.022 48.484 1.00 20.59 257 SER D O 1
ATOM 8269 N N . VAL D 1 258 ? 79.023 -2.121 47.206 1.00 21.93 258 VAL D N 1
ATOM 8270 C CA . VAL D 1 258 ? 78.242 -2.497 46.036 1.00 24.42 258 VAL D CA 1
ATOM 8271 C C . VAL D 1 258 ? 77.509 -3.820 46.266 1.00 23.92 258 VAL D C 1
ATOM 8272 O O . VAL D 1 258 ? 76.361 -3.984 45.862 1.00 23.64 258 VAL D O 1
ATOM 8276 N N . GLU D 1 259 ? 78.177 -4.753 46.931 1.00 25.62 259 GLU D N 1
ATOM 8277 C CA . GLU D 1 259 ? 77.592 -6.056 47.211 1.00 25.64 259 GLU D CA 1
ATOM 8278 C C . GLU D 1 259 ? 76.342 -5.938 48.068 1.00 23.79 259 GLU D C 1
ATOM 8279 O O . GLU D 1 259 ? 75.400 -6.713 47.910 1.00 24.22 259 GLU D O 1
ATOM 8285 N N . GLY D 1 260 ? 76.341 -4.978 48.986 1.00 22.81 260 GLY D N 1
ATOM 8286 C CA . GLY D 1 260 ? 75.176 -4.783 49.827 1.00 22.33 260 GLY D CA 1
ATOM 8287 C C . GLY D 1 260 ? 74.114 -4.056 49.016 1.00 22.43 260 GLY D C 1
ATOM 8288 O O . GLY D 1 260 ? 72.922 -4.362 49.099 1.00 22.35 260 GLY D O 1
ATOM 8289 N N . TYR D 1 261 ? 74.562 -3.089 48.224 1.00 20.29 261 TYR D N 1
ATOM 8290 C CA . TYR D 1 261 ? 73.677 -2.303 47.376 1.00 21.64 261 TYR D CA 1
ATOM 8291 C C . TYR D 1 261 ? 72.916 -3.247 46.432 1.00 21.21 261 TYR D C 1
ATOM 8292 O O . TYR D 1 261 ? 71.698 -3.154 46.263 1.00 20.88 261 TYR D O 1
ATOM 8301 N N . ILE D 1 262 ? 73.649 -4.171 45.832 1.00 21.03 262 ILE D N 1
ATOM 8302 C CA . ILE D 1 262 ? 73.057 -5.137 44.926 1.00 22.70 262 ILE D CA 1
ATOM 8303 C C . ILE D 1 262 ? 72.134 -6.118 45.662 1.00 22.72 262 ILE D C 1
ATOM 8304 O O . ILE D 1 262 ? 71.049 -6.455 45.170 1.00 22.90 262 ILE D O 1
ATOM 8309 N N . GLU D 1 263 ? 72.538 -6.577 46.840 1.00 22.59 263 GLU D N 1
ATOM 8310 C CA . GLU D 1 263 ? 71.672 -7.498 47.562 1.00 23.03 263 GLU D CA 1
ATOM 8311 C C . GLU D 1 263 ? 70.368 -6.846 47.981 1.00 22.12 263 GLU D C 1
ATOM 8312 O O . GLU D 1 263 ? 69.304 -7.447 47.854 1.00 24.36 263 GLU D O 1
ATOM 8318 N N . ALA D 1 264 ? 70.446 -5.622 48.495 1.00 21.67 264 ALA D N 1
ATOM 8319 C CA . ALA D 1 264 ? 69.239 -4.914 48.925 1.00 20.85 264 ALA D CA 1
ATOM 8320 C C . ALA D 1 264 ? 68.322 -4.734 47.729 1.00 20.06 264 ALA D C 1
ATOM 8321 O O . ALA D 1 264 ? 67.114 -4.944 47.829 1.00 20.93 264 ALA D O 1
ATOM 8323 N N . SER D 1 265 ? 68.900 -4.335 46.600 1.00 19.18 265 SER D N 1
ATOM 8324 C CA . SER D 1 265 ? 68.127 -4.140 45.380 1.00 19.73 265 SER D CA 1
ATOM 8325 C C . SER D 1 265 ? 67.422 -5.432 44.955 1.00 19.68 265 SER D C 1
ATOM 8326 O O . SER D 1 265 ? 66.226 -5.420 44.655 1.00 18.92 265 SER D O 1
ATOM 8329 N N . ASN D 1 266 ? 68.146 -6.545 44.933 1.00 18.90 266 ASN D N 1
ATOM 8330 C CA . ASN D 1 266 ? 67.513 -7.801 44.561 1.00 21.49 266 ASN D CA 1
ATOM 8331 C C . ASN D 1 266 ? 66.413 -8.170 45.562 1.00 22.28 266 ASN D C 1
ATOM 8332 O O . ASN D 1 266 ? 65.352 -8.682 45.183 1.00 20.57 266 ASN D O 1
ATOM 8337 N N . ALA D 1 267 ? 66.659 -7.888 46.836 1.00 22.51 267 ALA D N 1
ATOM 8338 C CA . ALA D 1 267 ? 65.686 -8.202 47.877 1.00 26.58 267 ALA D CA 1
ATOM 8339 C C . ALA D 1 267 ? 64.364 -7.456 47.674 1.00 27.48 267 ALA D C 1
ATOM 8340 O O . ALA D 1 267 ? 63.284 -8.052 47.698 1.00 27.82 267 ALA D O 1
ATOM 8342 N N . TYR D 1 268 ? 64.455 -6.149 47.465 1.00 28.50 268 TYR D N 1
ATOM 8343 C CA . TYR D 1 268 ? 63.263 -5.338 47.268 1.00 29.86 268 TYR D CA 1
ATOM 8344 C C . TYR D 1 268 ? 62.480 -5.776 46.044 1.00 30.23 268 TYR D C 1
ATOM 8345 O O . TYR D 1 268 ? 61.248 -5.775 46.042 1.00 29.55 268 TYR D O 1
ATOM 8354 N N . TYR D 1 269 ? 63.206 -6.141 44.996 1.00 31.75 269 TYR D N 1
ATOM 8355 C CA . TYR D 1 269 ? 62.583 -6.575 43.759 1.00 34.30 269 TYR D CA 1
ATOM 8356 C C . TYR D 1 269 ? 61.774 -7.869 43.940 1.00 36.17 269 TYR D C 1
ATOM 8357 O O . TYR D 1 269 ? 60.628 -7.960 43.500 1.00 35.65 269 TYR D O 1
ATOM 8366 N N . LYS D 1 270 ? 62.355 -8.870 44.591 1.00 38.35 270 LYS D N 1
ATOM 8367 C CA . LYS D 1 270 ? 61.623 -10.113 44.796 1.00 41.49 270 LYS D CA 1
ATOM 8368 C C . LYS D 1 270 ? 60.340 -9.857 45.574 1.00 43.20 270 LYS D C 1
ATOM 8369 O O . LYS D 1 270 ? 59.338 -10.540 45.364 1.00 42.75 270 LYS D O 1
ATOM 8375 N N . LYS D 1 271 ? 60.372 -8.864 46.463 1.00 45.47 271 LYS D N 1
ATOM 8376 C CA . LYS D 1 271 ? 59.205 -8.516 47.277 1.00 47.43 271 LYS D CA 1
ATOM 8377 C C . LYS D 1 271 ? 58.187 -7.709 46.469 1.00 49.59 271 LYS D C 1
ATOM 8378 O O . LYS D 1 271 ? 57.103 -7.373 46.961 1.00 49.86 271 LYS D O 1
ATOM 8384 N N . ARG D 1 272 ? 58.541 -7.402 45.222 1.00 51.31 272 ARG D N 1
ATOM 8385 C CA . ARG D 1 272 ? 57.648 -6.659 44.328 1.00 52.63 272 ARG D CA 1
ATOM 8386 C C . ARG D 1 272 ? 56.946 -7.589 43.332 1.00 52.78 272 ARG D C 1
ATOM 8387 O O . ARG D 1 272 ? 57.247 -8.793 43.279 1.00 52.82 272 ARG D O 1
#

Foldseek 3Di:
DAAEEEEEQADQLVVPPPVSVAATQQQDDLALGGLVLLVLVLVVLLPYAEYEYEHEPNVVSVVVQLEDDDVVVPVVCVSSVVSSVRHHYHYFYLDDQQAPLSSVLSSCVVRDQFKHKYFHSLKRWAFPVDRTQQNVVSVVCVPVVAKEFEWAFDDLCCLQQFKAFDFDDPDVQKTWTQAIGGRDRSVPGNHRTGTHGIMTHHVVLNVLSVPAFQDPVRHRYSRVSVRVVSNVDTHMYGHTGTDIFSSSDVVSSNVSSVVVVVVVD/DAAEEEEEQADQLVQPPPVCVAPTQQQDDLALGGLVLLVLVQVVLLVYAEYEYEHHPHCVVVVVQLEDDDVVCCSCVSSVVNSVGHHYHYDYQYDQQAPLSSVLRCCVVPPQFKYKYFHSLKRWAFDPDRRQSNVVSVVCVVVVAKEWEKAQADLQPQQQFKAFQFDDPDVQKTWTQAIGGRDHSVPGNHRIGTHGIMIHGRVLSVLLVVAFQDVVSHSYSRVSVRVVSNVDTHMYGHDDTDIFNSSHVVSSNVSSVVVVVVD/DAAEEEEEFAAQLVVPPPVCVAPTLQQDDLALGGLVLLVLVQVVLLPYAEYEYEHHPNPPVVVVQLEDDDVVCVSVVSSVVSSVRHDYHYDYQHDQFAPLSSVLSCCVVPPQFKHKYFHSLKRWAFVVDRRQQNVVSVVCVVVVAKEWEKAFDDLCCQLQFKAFAFDDDDVQKTWTQAIDGRDNSVPGNHRIGTHGIMTHHVVLNVLQVPQFQDVVSHSYSRVSVRVVSVVDTYMYGHTHTDIFNSSDVVSSNVSSVVVVVVVD/DAAEEEEEFADQLVVPPPVCVAPTQQQDALAQGGLVLLVLVLVVLLRYAEYEYAYEPHCVSVVVQLADDDVVVCVVCVSSVVSNVGHHYDYDYQDDQFAPLSSVLSCCVVPPQFKYKYFHSLKRWFDPPDRRQSNVVSVVCVPVVAKEFEKAFDDLCCQQQFKAFAFDDPDDQKTWGQAIGGRDHSVPHNHRIGTDGIMIHRVVLNVLSVPAAQDVPSHRYSRVSVRVVSNVDTHMYGHTHTDIFNNSDVVSSNVSSVVVVVVD

B-factor: mean 25.75, std 9.94, range [4.72, 73.0]